Protein AF-0000000087115699 (afdb_homodimer)

Structure (mmCIF, N/CA/C/O backbone):
data_AF-0000000087115699-model_v1
#
loop_
_entity.id
_entity.type
_entity.pdbx_description
1 polymer 'DDE-1 domain-containing protein'
#
loop_
_atom_site.group_PDB
_atom_site.id
_atom_site.type_symbol
_atom_site.label_atom_id
_atom_site.label_alt_id
_atom_site.label_comp_id
_atom_site.label_asym_id
_atom_site.label_entity_id
_atom_site.label_seq_id
_atom_site.pdbx_PDB_ins_code
_atom_site.Cartn_x
_atom_site.Cartn_y
_atom_site.Cartn_z
_atom_site.occupancy
_atom_site.B_iso_or_equiv
_atom_site.auth_seq_id
_atom_site.auth_comp_id
_atom_site.auth_asym_id
_atom_site.auth_atom_id
_atom_site.pdbx_PDB_model_num
ATOM 1 N N . MET A 1 1 ? 69.875 -11.938 45.781 1 25.48 1 MET A N 1
ATOM 2 C CA . MET A 1 1 ? 68.938 -12.859 46.406 1 25.48 1 MET A CA 1
ATOM 3 C C . MET A 1 1 ? 67.562 -12.805 45.719 1 25.48 1 MET A C 1
ATOM 5 O O . MET A 1 1 ? 66.938 -11.75 45.625 1 25.48 1 MET A O 1
ATOM 9 N N . SER A 1 2 ? 67.312 -13.648 44.562 1 28.59 2 SER A N 1
ATOM 10 C CA . SER A 1 2 ? 66.312 -13.789 43.531 1 28.59 2 SER A CA 1
ATOM 11 C C . SER A 1 2 ? 64.938 -14.117 44.094 1 28.59 2 SER A C 1
ATOM 13 O O . SER A 1 2 ? 64.75 -15.086 44.844 1 28.59 2 SER A O 1
ATOM 15 N N . SER A 1 3 ? 64.062 -13.086 44.5 1 28.14 3 SER A N 1
ATOM 16 C CA . SER A 1 3 ? 62.75 -13.141 45.219 1 28.14 3 SER A CA 1
ATOM 17 C C . SER A 1 3 ? 61.781 -14.047 44.5 1 28.14 3 SER A C 1
ATOM 19 O O . SER A 1 3 ? 61.375 -13.766 43.344 1 28.14 3 SER A O 1
ATOM 21 N N . VAL A 1 4 ? 61.844 -15.422 44.594 1 29.12 4 VAL A N 1
ATOM 22 C C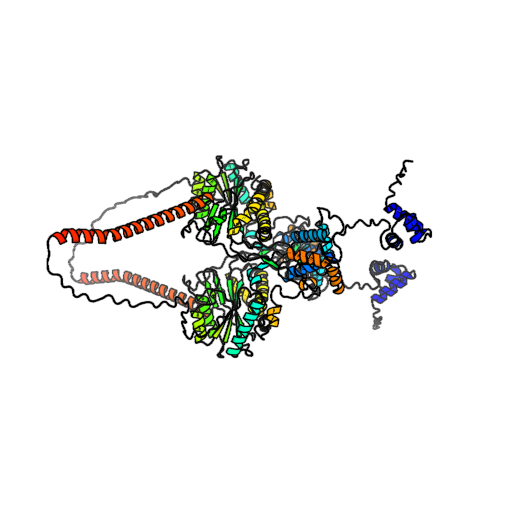A . VAL A 1 4 ? 61.031 -16.516 44.062 1 29.12 4 VAL A CA 1
ATOM 23 C C . VAL A 1 4 ? 59.562 -16.281 44.406 1 29.12 4 VAL A C 1
ATOM 25 O O . VAL A 1 4 ? 59.156 -16.297 45.562 1 29.12 4 VAL A O 1
ATOM 28 N N . GLN A 1 5 ? 58.75 -15.398 43.625 1 28.8 5 GLN A N 1
ATOM 29 C CA . GLN A 1 5 ? 57.312 -15.148 43.719 1 28.8 5 GLN A CA 1
ATOM 30 C C . GLN A 1 5 ? 56.531 -16.453 43.656 1 28.8 5 GLN A C 1
ATOM 32 O O . GLN A 1 5 ? 56.594 -17.172 42.656 1 28.8 5 GLN A O 1
ATOM 37 N N . THR A 1 6 ? 56.312 -17.281 44.719 1 30.2 6 THR A N 1
ATOM 38 C CA . THR A 1 6 ? 55.594 -18.531 44.875 1 30.2 6 THR A CA 1
ATOM 39 C C . THR A 1 6 ? 54.188 -18.422 44.281 1 30.2 6 THR A C 1
ATOM 41 O O . THR A 1 6 ? 53.469 -17.469 44.562 1 30.2 6 THR A O 1
ATOM 44 N N . ALA A 1 7 ? 53.844 -19.094 43.094 1 32.09 7 ALA A N 1
ATOM 45 C CA . ALA A 1 7 ? 52.656 -19.312 42.281 1 32.09 7 ALA A CA 1
ATOM 46 C C . ALA A 1 7 ? 51.469 -19.781 43.125 1 32.09 7 ALA A C 1
ATOM 48 O O . ALA A 1 7 ? 51.5 -20.891 43.656 1 32.09 7 ALA A O 1
ATOM 49 N N . VAL A 1 8 ? 50.844 -18.969 44.031 1 34.84 8 VAL A N 1
ATOM 50 C CA . VAL A 1 8 ? 49.656 -19.359 44.812 1 34.84 8 VAL A CA 1
ATOM 51 C C . VAL A 1 8 ? 48.625 -19.984 43.875 1 34.84 8 VAL A C 1
ATOM 53 O O . VAL A 1 8 ? 48.406 -19.484 42.75 1 34.84 8 VAL A O 1
ATOM 56 N N . PRO A 1 9 ? 48.312 -21.266 43.875 1 37.28 9 PRO A N 1
ATOM 57 C CA . PRO A 1 9 ? 47.312 -21.984 43.062 1 37.28 9 PRO A CA 1
ATOM 58 C C . PRO A 1 9 ? 46 -21.203 42.938 1 37.28 9 PRO A C 1
ATOM 60 O O . PRO A 1 9 ? 45.656 -20.438 43.844 1 37.28 9 PRO A O 1
ATOM 63 N N . ASP A 1 10 ? 45.625 -20.781 41.719 1 40.62 10 ASP A N 1
ATOM 64 C CA . ASP A 1 10 ? 44.469 -20.047 41.188 1 40.62 10 ASP A CA 1
ATOM 65 C C . ASP A 1 10 ? 43.156 -20.547 41.812 1 40.62 10 ASP A C 1
ATOM 67 O O . ASP A 1 10 ? 42.625 -21.578 41.375 1 40.62 10 ASP A O 1
ATOM 71 N N . VAL A 1 11 ? 42.875 -20.797 43.125 1 50.22 11 VAL A N 1
ATOM 72 C CA . VAL A 1 11 ? 41.594 -21.016 43.75 1 50.22 11 VAL A CA 1
ATOM 73 C C . VAL A 1 11 ? 40.531 -20.125 43.062 1 50.22 11 VAL A C 1
ATOM 75 O O . VAL A 1 11 ? 40.75 -18.922 42.906 1 50.22 11 VAL A O 1
ATOM 78 N N . SER A 1 12 ? 39.656 -20.781 42.219 1 59.59 12 SER A N 1
ATOM 79 C CA . SER A 1 12 ? 38.594 -20.078 41.5 1 59.59 12 SER A CA 1
ATOM 80 C C . SER A 1 12 ? 37.875 -19.094 42.438 1 59.59 12 SER A C 1
ATOM 82 O O . SER A 1 12 ? 37.75 -19.344 43.625 1 59.59 12 SER A O 1
ATOM 84 N N . LYS A 1 13 ? 37.844 -17.859 42.062 1 65.88 13 LYS A N 1
ATOM 85 C CA . LYS A 1 13 ? 37.188 -16.812 42.844 1 65.88 13 LYS A CA 1
ATOM 86 C C . LYS A 1 13 ? 35.875 -17.297 43.406 1 65.88 13 LYS A C 1
ATOM 88 O O . LYS A 1 13 ? 35.5 -16.922 44.531 1 65.88 13 LYS A O 1
ATOM 93 N N . ALA A 1 14 ? 35.25 -18.172 42.719 1 70.06 14 ALA A N 1
ATOM 94 C CA . ALA A 1 14 ? 34 -18.766 43.188 1 70.06 14 ALA A CA 1
ATOM 95 C C . ALA A 1 14 ? 34.219 -19.625 44.438 1 70.06 14 ALA A C 1
ATOM 97 O O . ALA A 1 14 ? 33.438 -19.562 45.406 1 70.06 14 ALA A O 1
ATOM 98 N N . GLU A 1 15 ? 35.281 -20.281 44.375 1 76 15 GLU A N 1
ATOM 99 C CA . GLU A 1 15 ? 35.625 -21.141 45.531 1 76 15 GLU A CA 1
ATOM 100 C C . GLU A 1 15 ? 36.031 -20.297 46.719 1 76 15 GLU A C 1
ATOM 102 O O . GLU A 1 15 ? 35.719 -20.641 47.875 1 76 15 GLU A O 1
ATOM 107 N N . LEU A 1 16 ? 36.688 -19.125 46.406 1 78.12 16 LEU A N 1
ATOM 108 C CA . LEU A 1 16 ? 37.062 -18.219 47.469 1 78.12 16 LEU A CA 1
ATOM 109 C C . LEU A 1 16 ? 35.844 -17.594 48.125 1 78.12 16 LEU A C 1
ATOM 111 O O . LEU A 1 16 ? 35.781 -17.469 49.344 1 78.12 16 LEU A O 1
ATOM 115 N N . TYR A 1 17 ? 34.844 -17.281 47.25 1 79.81 17 TYR A N 1
ATOM 116 C CA . TYR A 1 17 ? 33.625 -16.703 47.812 1 79.81 17 TYR A CA 1
ATOM 117 C C . TYR A 1 17 ? 32.844 -17.75 48.625 1 79.81 17 TYR A C 1
ATOM 119 O O . TYR A 1 17 ? 32.312 -17.453 49.688 1 79.81 17 TYR A O 1
ATOM 127 N N . LEU A 1 18 ? 32.844 -18.984 48.125 1 81.06 18 LEU A N 1
ATOM 128 C CA . LEU A 1 18 ? 32.188 -20.062 48.844 1 81.06 18 LEU A CA 1
ATOM 129 C C . LEU A 1 18 ? 32.844 -20.297 50.188 1 81.06 18 LEU A C 1
ATOM 131 O O . LEU A 1 18 ? 32.188 -20.469 51.219 1 81.06 18 LEU A O 1
ATOM 135 N N . ALA A 1 19 ? 34.156 -20.297 50.188 1 85.06 19 ALA A N 1
ATOM 136 C CA . ALA A 1 19 ? 34.906 -20.484 51.438 1 85.06 19 ALA A CA 1
ATOM 137 C C . ALA A 1 19 ? 34.719 -19.328 52.406 1 85.06 19 ALA A C 1
ATOM 139 O O . ALA A 1 19 ? 34.594 -19.531 53.594 1 85.06 19 ALA A O 1
ATOM 140 N N . ALA A 1 20 ? 34.594 -18.078 51.812 1 87.25 20 ALA A N 1
ATOM 141 C CA . ALA A 1 20 ? 34.406 -16.891 52.625 1 87.25 20 ALA A CA 1
ATOM 142 C C . ALA A 1 20 ? 33 -16.859 53.219 1 87.25 20 ALA A C 1
ATOM 144 O O . ALA A 1 20 ? 32.844 -16.5 54.375 1 87.25 20 ALA A O 1
ATOM 145 N N . VAL A 1 21 ? 32.062 -17.312 52.469 1 86.75 21 VAL A N 1
ATOM 146 C CA . VAL A 1 21 ? 30.703 -17.359 52.938 1 86.75 21 VAL A CA 1
ATOM 147 C C . VAL A 1 21 ? 30.562 -18.422 54.031 1 86.75 21 VAL A C 1
ATOM 149 O O . VAL A 1 21 ? 29.906 -18.203 55.062 1 86.75 21 VAL A O 1
ATOM 152 N N . CYS A 1 22 ? 31.203 -19.484 53.844 1 84.62 22 CYS A N 1
ATOM 153 C CA . CYS A 1 22 ? 31.203 -20.547 54.844 1 84.62 22 CYS A CA 1
ATOM 154 C C . CYS A 1 22 ? 31.891 -20.078 56.125 1 84.62 22 CYS A C 1
ATOM 156 O O . CYS A 1 22 ? 31.422 -20.375 57.219 1 84.62 22 CYS A O 1
ATOM 158 N N . ALA A 1 23 ? 32.906 -19.297 56 1 87.06 23 ALA A N 1
ATOM 159 C CA . ALA A 1 23 ? 33.625 -18.766 57.156 1 87.06 23 ALA A CA 1
ATOM 160 C C . ALA A 1 23 ? 32.781 -17.766 57.938 1 87.06 23 ALA A C 1
ATOM 162 O O . ALA A 1 23 ? 32.812 -17.734 59.156 1 87.06 23 ALA A O 1
ATOM 163 N N . VAL A 1 24 ? 31.969 -17 57.188 1 88.06 24 VAL A N 1
ATOM 164 C CA . VAL A 1 24 ? 31.078 -16.031 57.844 1 88.06 24 VAL A CA 1
ATOM 165 C C . VAL A 1 24 ? 29.938 -16.781 58.531 1 88.06 24 VAL A C 1
ATOM 167 O O . VAL A 1 24 ? 29.531 -16.406 59.625 1 88.06 24 VAL A O 1
ATOM 170 N N . GLU A 1 25 ? 29.547 -17.812 57.969 1 83 25 GLU A N 1
ATOM 171 C CA . GLU A 1 25 ? 28.516 -18.641 58.562 1 83 25 GLU A CA 1
ATOM 172 C C . GLU A 1 25 ? 29.031 -19.328 59.844 1 83 25 GLU A C 1
ATOM 174 O O . GLU A 1 25 ? 28.266 -19.594 60.75 1 83 25 GLU A O 1
ATOM 179 N N . ASP A 1 26 ? 30.328 -19.578 59.906 1 82.31 26 ASP A N 1
ATOM 180 C CA . ASP A 1 26 ? 30.969 -20.219 61.031 1 82.31 26 ASP A CA 1
ATOM 181 C C . ASP A 1 26 ? 31.328 -19.219 62.125 1 82.31 26 ASP A C 1
ATOM 183 O O . ASP A 1 26 ? 31.922 -19.578 63.156 1 82.31 26 ASP A O 1
ATOM 187 N N . GLY A 1 27 ? 30.953 -17.859 61.906 1 83.81 27 GLY A N 1
ATOM 188 C CA . GLY A 1 27 ? 31.062 -16.906 63 1 83.81 27 GLY A CA 1
ATOM 189 C C . GLY A 1 27 ? 32.031 -15.773 62.719 1 83.81 27 GLY A C 1
ATOM 190 O O . GLY A 1 27 ? 32.156 -14.859 63.531 1 83.81 27 GLY A O 1
ATOM 191 N N . MET A 1 28 ? 32.75 -15.844 61.594 1 83.44 28 MET A N 1
ATOM 192 C CA . MET A 1 28 ? 33.688 -14.781 61.25 1 83.44 28 MET A CA 1
ATOM 193 C C . MET A 1 28 ? 32.938 -13.539 60.781 1 83.44 28 MET A C 1
ATOM 195 O O . MET A 1 28 ? 31.906 -13.641 60.125 1 83.44 28 MET A O 1
ATOM 199 N N . SER A 1 29 ? 33.281 -12.383 61.188 1 86 29 SER A N 1
ATOM 200 C CA . SER A 1 29 ? 32.688 -11.156 60.688 1 86 29 SER A CA 1
ATOM 201 C C . SER A 1 29 ? 32.938 -10.984 59.188 1 86 29 SER A C 1
ATOM 203 O O . SER A 1 29 ? 33.938 -11.484 58.688 1 86 29 SER A O 1
ATOM 205 N N . ILE A 1 30 ? 32.125 -10.297 58.406 1 86.88 30 ILE A N 1
ATOM 206 C CA . ILE A 1 30 ? 32.25 -10.07 56.969 1 86.88 30 ILE A CA 1
ATOM 207 C C . ILE A 1 30 ? 33.562 -9.359 56.656 1 86.88 30 ILE A C 1
ATOM 209 O O . ILE A 1 30 ? 34.25 -9.695 55.688 1 86.88 30 ILE A O 1
ATOM 213 N N . ARG A 1 31 ? 33.906 -8.461 57.469 1 87.38 31 ARG A N 1
ATOM 214 C CA . ARG A 1 31 ? 35.125 -7.703 57.312 1 87.38 31 ARG A CA 1
ATOM 215 C C . ARG A 1 31 ? 36.344 -8.609 57.469 1 87.38 31 ARG A C 1
ATOM 217 O O . ARG A 1 31 ? 37.281 -8.531 56.656 1 87.38 31 ARG A O 1
ATOM 224 N N . LYS A 1 32 ? 36.406 -9.445 58.406 1 87.06 32 LYS A N 1
ATOM 225 C CA . LYS A 1 32 ? 37.5 -10.359 58.688 1 87.06 32 LYS A CA 1
ATOM 226 C C . LYS A 1 32 ? 37.594 -11.43 57.594 1 87.06 32 LYS A C 1
ATOM 228 O O . LYS A 1 32 ? 38.719 -11.773 57.156 1 87.06 32 LYS A O 1
ATOM 233 N N . ALA A 1 33 ? 36.5 -11.93 57.156 1 88.44 33 ALA A N 1
ATOM 234 C CA . ALA A 1 33 ? 36.438 -12.93 56.094 1 88.44 33 ALA A CA 1
ATOM 235 C C . ALA A 1 33 ? 36.938 -12.336 54.781 1 88.44 33 ALA A C 1
ATOM 237 O O . ALA A 1 33 ? 37.688 -12.984 54.031 1 88.44 33 ALA A O 1
ATOM 238 N N . ALA A 1 34 ? 36.562 -11.094 54.469 1 86.12 34 ALA A N 1
ATOM 239 C CA . ALA A 1 34 ? 36.969 -10.398 53.25 1 86.12 34 ALA A CA 1
ATOM 240 C C . ALA A 1 34 ? 38.5 -10.203 53.219 1 86.12 34 ALA A C 1
ATOM 242 O O . ALA A 1 34 ? 39.125 -10.406 52.156 1 86.12 34 ALA A O 1
ATOM 243 N N . LYS A 1 35 ? 39 -9.875 54.281 1 84.38 35 LYS A N 1
ATOM 244 C CA . LYS A 1 35 ? 40.438 -9.68 54.406 1 84.38 35 LYS A CA 1
ATOM 245 C C . LYS A 1 35 ? 41.188 -11.008 54.312 1 84.38 35 LYS A C 1
ATOM 247 O O . LYS A 1 35 ? 42.219 -11.094 53.656 1 84.38 35 LYS A O 1
ATOM 252 N N . LYS A 1 36 ? 40.688 -12.07 54.938 1 85.44 36 LYS A N 1
ATOM 253 C CA . LYS A 1 36 ? 41.312 -13.383 55 1 85.44 36 LYS A CA 1
ATOM 254 C C . LYS A 1 36 ? 41.375 -14.031 53.625 1 85.44 36 LYS A C 1
ATOM 256 O O . LYS A 1 36 ? 42.406 -14.633 53.25 1 85.44 36 LYS A O 1
ATOM 261 N N . TYR A 1 37 ? 40.312 -13.844 52.844 1 85 37 TYR A N 1
ATOM 262 C CA . TYR A 1 37 ? 40.219 -14.531 51.562 1 85 37 TYR A CA 1
ATOM 263 C C . TYR A 1 37 ? 40.5 -13.586 50.406 1 85 37 TYR A C 1
ATOM 265 O O . TYR A 1 37 ? 40.375 -13.961 49.25 1 85 37 TYR A O 1
ATOM 273 N N . GLY A 1 38 ? 40.781 -12.305 50.656 1 81.25 38 GLY A N 1
ATOM 274 C CA . GLY A 1 38 ? 41.125 -11.312 49.656 1 81.25 38 GLY A CA 1
ATOM 275 C C . GLY A 1 38 ? 39.969 -10.914 48.781 1 81.25 38 GLY A C 1
ATOM 276 O O . GLY A 1 38 ? 40.125 -10.742 47.562 1 81.25 38 GLY A O 1
ATOM 277 N N . LEU A 1 39 ? 38.906 -10.836 49.375 1 76.06 39 LEU A N 1
ATOM 278 C CA . LEU A 1 39 ? 37.688 -10.531 48.625 1 76.06 39 LEU A CA 1
ATOM 279 C C . LEU A 1 39 ? 37.156 -9.133 48.969 1 76.06 39 LEU A C 1
ATOM 281 O O . LEU A 1 39 ? 37.531 -8.586 50.031 1 76.06 39 LEU A O 1
ATOM 285 N N . GLN A 1 40 ? 36.5 -8.43 48.125 1 77.81 40 GLN A N 1
ATOM 286 C CA . GLN A 1 40 ? 35.875 -7.148 48.375 1 77.81 40 GLN A CA 1
ATOM 287 C C . GLN A 1 40 ? 34.719 -7.309 49.375 1 77.81 40 GLN A C 1
ATOM 289 O O . GLN A 1 40 ? 33.844 -8.164 49.188 1 77.81 40 GLN A O 1
ATOM 294 N N . ARG A 1 41 ? 34.75 -6.523 50.344 1 83.12 41 ARG A N 1
ATOM 295 C CA . ARG A 1 41 ? 33.844 -6.605 51.469 1 83.12 41 ARG A CA 1
ATOM 296 C C . ARG A 1 41 ? 32.375 -6.523 51.031 1 83.12 41 ARG A C 1
ATOM 298 O O . ARG A 1 41 ? 31.547 -7.301 51.469 1 83.12 41 ARG A O 1
ATOM 305 N N . GLU A 1 42 ? 32.125 -5.645 50.094 1 79.94 42 GLU A N 1
ATOM 306 C CA . GLU A 1 42 ? 30.75 -5.422 49.656 1 79.94 42 GLU A CA 1
ATOM 307 C C . GLU A 1 42 ? 30.219 -6.617 48.875 1 79.94 42 GLU A C 1
ATOM 309 O O . GLU A 1 42 ? 29.062 -7.016 49.031 1 79.94 42 GLU A O 1
ATOM 314 N N . SER A 1 43 ? 31.047 -7.199 48 1 75.38 43 SER A N 1
ATOM 315 C CA . SER A 1 43 ? 30.672 -8.375 47.25 1 75.38 43 SER A CA 1
ATOM 316 C C . SER A 1 43 ? 30.391 -9.57 48.156 1 75.38 43 SER A C 1
ATOM 318 O O . SER A 1 43 ? 29.453 -10.328 47.906 1 75.38 43 SER A O 1
ATOM 320 N N . LEU A 1 44 ? 31.172 -9.648 49.156 1 80.88 44 LEU A N 1
ATOM 321 C CA . LEU A 1 44 ? 30.984 -10.727 50.125 1 80.88 44 LEU A CA 1
ATOM 322 C C . LEU A 1 44 ? 29.75 -10.492 50.969 1 80.88 44 LEU A C 1
ATOM 324 O O . LEU A 1 44 ? 28.984 -11.422 51.219 1 80.88 44 LEU A O 1
ATOM 328 N N . ARG A 1 45 ? 29.531 -9.32 51.312 1 80.94 45 ARG A N 1
ATOM 329 C CA . ARG A 1 45 ? 28.359 -8.953 52.094 1 80.94 45 ARG A CA 1
ATOM 330 C C . ARG A 1 45 ? 27.078 -9.297 51.344 1 80.94 45 ARG A C 1
ATOM 332 O O . ARG A 1 45 ? 26.156 -9.875 51.906 1 80.94 45 ARG A O 1
ATOM 339 N N . CYS A 1 46 ? 27.047 -9.023 50.062 1 78.38 46 CYS A N 1
ATOM 340 C CA . CYS A 1 46 ? 25.875 -9.281 49.25 1 78.38 46 CYS A CA 1
ATOM 341 C C . CYS A 1 46 ? 25.594 -10.773 49.156 1 78.38 46 CYS A C 1
ATOM 343 O O . CYS A 1 46 ? 24.438 -11.195 49.156 1 78.38 46 CYS A O 1
ATOM 345 N N . ARG A 1 47 ? 26.625 -11.5 49.125 1 76.25 47 ARG A N 1
ATOM 346 C CA . ARG A 1 47 ? 26.5 -12.953 49 1 76.25 47 ARG A CA 1
ATOM 347 C C . ARG A 1 47 ? 26.094 -13.578 50.344 1 76.25 47 ARG A C 1
ATOM 349 O O . ARG A 1 47 ? 25.266 -14.492 50.375 1 76.25 47 ARG A O 1
ATOM 356 N N . VAL A 1 48 ? 26.625 -12.961 51.375 1 81.94 48 VAL A N 1
ATOM 357 C CA . VAL A 1 48 ? 26.312 -13.453 52.719 1 81.94 48 VAL A CA 1
ATOM 358 C C . VAL A 1 48 ? 24.875 -13.125 53.094 1 81.94 48 VAL A C 1
ATOM 360 O O . VAL A 1 48 ? 24.172 -13.945 53.688 1 81.94 48 VAL A O 1
ATOM 363 N N . ARG A 1 49 ? 24.469 -12.008 52.625 1 77.62 49 ARG A N 1
ATOM 364 C CA . ARG A 1 49 ? 23.109 -11.57 52.938 1 77.62 49 ARG A CA 1
ATOM 365 C C . ARG A 1 49 ? 22.109 -12.18 51.969 1 77.62 49 ARG A C 1
ATOM 367 O O . ARG A 1 49 ? 20.891 -12.008 52.125 1 77.62 49 ARG A O 1
ATOM 374 N N . GLY A 1 50 ? 22.594 -12.906 50.969 1 72.25 50 GLY A N 1
ATOM 375 C CA . GLY A 1 50 ? 21.734 -13.641 50.031 1 72.25 50 GLY A CA 1
ATOM 376 C C . GLY A 1 50 ? 21.172 -12.773 48.938 1 72.25 50 GLY A C 1
ATOM 377 O O . GLY A 1 50 ? 20.219 -13.164 48.25 1 72.25 50 GLY A O 1
ATOM 378 N N . TYR A 1 51 ? 21.656 -11.602 48.812 1 66 51 TYR A N 1
ATOM 379 C CA . TYR A 1 51 ? 21.188 -10.734 47.75 1 66 51 TYR A CA 1
ATOM 380 C C . TYR A 1 51 ? 21.578 -11.297 46.375 1 66 51 TYR A C 1
ATOM 382 O O . TYR A 1 51 ? 20.859 -11.109 45.406 1 66 51 TYR A O 1
ATOM 390 N N . VAL A 1 52 ? 22.766 -11.859 46.344 1 67.19 52 VAL A N 1
ATOM 391 C CA . VAL A 1 52 ? 23.266 -12.516 45.156 1 67.19 52 VAL A CA 1
ATOM 392 C C . VAL A 1 52 ? 23.688 -13.945 45.469 1 67.19 52 VAL A C 1
ATOM 394 O O . VAL A 1 52 ? 24.125 -14.227 46.594 1 67.19 52 VAL A O 1
ATOM 397 N N . PRO A 1 53 ? 23.422 -14.859 44.594 1 67.31 53 PRO A N 1
ATOM 398 C CA . PRO A 1 53 ? 23.922 -16.203 44.875 1 67.31 53 PRO A CA 1
ATOM 399 C C . PRO A 1 53 ? 25.422 -16.25 45.094 1 67.31 53 PRO A C 1
ATOM 401 O O . PRO A 1 53 ? 26.156 -15.43 44.562 1 67.31 53 PRO A O 1
ATOM 404 N N . VAL A 1 54 ? 25.844 -17.109 46.094 1 69.12 54 VAL A N 1
ATOM 405 C CA . VAL A 1 54 ? 27.25 -17.234 46.5 1 69.12 54 VAL A CA 1
ATOM 406 C C . VAL A 1 54 ? 28.109 -17.484 45.25 1 69.12 54 VAL A C 1
ATOM 408 O O . VAL A 1 54 ? 29.219 -16.953 45.156 1 69.12 54 VAL A O 1
ATOM 411 N N . ASN A 1 55 ? 27.656 -18.312 44.312 1 57.69 55 ASN A N 1
ATOM 412 C CA . ASN A 1 55 ? 28.344 -18.641 43.062 1 57.69 55 ASN A CA 1
ATOM 413 C C . ASN A 1 55 ? 28.031 -17.625 41.969 1 57.69 55 ASN A C 1
ATOM 415 O O . ASN A 1 55 ? 28.312 -17.859 40.812 1 57.69 55 ASN A O 1
ATOM 419 N N . CYS A 1 56 ? 27.375 -16.609 42.438 1 52.44 56 CYS A N 1
ATOM 420 C CA . CYS A 1 56 ? 27.047 -15.641 41.406 1 52.44 56 CYS A CA 1
ATOM 421 C C . CYS A 1 56 ? 28.297 -15.094 40.719 1 52.44 56 CYS A C 1
ATOM 423 O O . CYS A 1 56 ? 29.281 -14.789 41.406 1 52.44 56 CYS A O 1
ATOM 425 N N . ARG A 1 57 ? 28.719 -15.5 39.656 1 44.78 57 ARG A N 1
ATOM 426 C CA . ARG A 1 57 ? 29.812 -14.875 38.906 1 44.78 57 ARG A CA 1
ATOM 427 C C . ARG A 1 57 ? 29.5 -13.414 38.594 1 44.78 57 ARG A C 1
ATOM 429 O O . ARG A 1 57 ? 28.375 -13.078 38.219 1 44.78 57 ARG A O 1
ATOM 436 N N . ARG A 1 58 ? 29.828 -12.531 39.438 1 42.09 58 ARG A N 1
ATOM 437 C CA . ARG A 1 58 ? 29.734 -11.203 38.844 1 42.09 58 ARG A CA 1
ATOM 438 C C . ARG A 1 58 ? 30.141 -11.227 37.375 1 42.09 58 ARG A C 1
ATOM 440 O O . ARG A 1 58 ? 31.312 -11.406 37.062 1 42.09 58 ARG A O 1
ATOM 447 N N . GLY A 1 59 ? 29.719 -12.086 36.625 1 40.84 59 GLY A N 1
ATOM 448 C CA . GLY A 1 59 ? 30.281 -11.914 35.312 1 40.84 59 GLY A CA 1
ATOM 449 C C . GLY A 1 59 ? 30.516 -10.461 34.938 1 40.84 59 GLY A C 1
ATOM 450 O O . GLY A 1 59 ? 29.906 -9.562 35.531 1 40.84 59 GLY A O 1
ATOM 451 N N . PRO A 1 60 ? 31.75 -10.125 34.812 1 40.22 60 PRO A N 1
ATOM 452 C CA . PRO A 1 60 ? 31.969 -8.781 34.281 1 40.22 60 PRO A CA 1
ATOM 453 C C . PRO A 1 60 ? 30.812 -8.281 33.438 1 40.22 60 PRO A C 1
ATOM 455 O O . PRO A 1 60 ? 30.531 -8.859 32.375 1 40.22 60 PRO A O 1
ATOM 458 N N . GLN A 1 61 ? 29.656 -8.328 33.844 1 42.97 61 GLN A N 1
ATOM 459 C CA . GLN A 1 61 ? 28.812 -7.652 32.875 1 42.97 61 GLN A CA 1
ATOM 460 C C . GLN A 1 61 ? 29.516 -6.449 32.281 1 42.97 61 GLN A C 1
ATOM 462 O O . GLN A 1 61 ? 29.75 -5.449 32.938 1 42.97 61 GLN A O 1
ATOM 467 N N . LEU A 1 62 ? 30.578 -6.691 31.703 1 49.16 62 LEU A N 1
ATOM 468 C CA . LEU A 1 62 ? 31.188 -5.602 30.938 1 49.16 62 LEU A CA 1
ATOM 469 C C . LEU A 1 62 ? 30.141 -4.586 30.5 1 49.16 62 LEU A C 1
ATOM 471 O O . LEU A 1 62 ? 29.266 -4.906 29.703 1 49.16 62 LEU A O 1
ATOM 475 N N . VAL A 1 63 ? 29.75 -3.73 31.484 1 66.38 63 VAL A N 1
ATOM 476 C CA . VAL A 1 63 ? 28.766 -2.682 31.219 1 66.38 63 VAL A CA 1
ATOM 477 C C . VAL A 1 63 ? 29.406 -1.562 30.406 1 66.38 63 VAL A C 1
ATOM 479 O O . VAL A 1 63 ? 30.266 -0.828 30.906 1 66.38 63 VAL A O 1
ATOM 482 N N . TYR A 1 64 ? 29.5 -1.717 29.219 1 81.5 64 TYR A N 1
ATOM 483 C CA . TYR A 1 64 ? 30.047 -0.72 28.312 1 81.5 64 TYR A CA 1
ATOM 484 C C . TYR A 1 64 ? 29.234 0.565 28.344 1 81.5 64 TYR A C 1
ATOM 486 O O . TYR A 1 64 ? 29.734 1.637 27.984 1 81.5 64 TYR A O 1
ATOM 494 N N . ILE A 1 65 ? 28.078 0.488 28.891 1 88.31 65 ILE A N 1
ATOM 495 C CA . ILE A 1 65 ? 27.188 1.642 28.906 1 88.31 65 ILE A CA 1
ATOM 496 C C . ILE A 1 65 ? 26.781 1.951 30.344 1 88.31 65 ILE A C 1
ATOM 498 O O . ILE A 1 65 ? 26.109 1.143 31 1 88.31 65 ILE A O 1
ATOM 502 N N . ASN A 1 66 ? 27.266 3.049 30.859 1 85.38 66 ASN A N 1
ATOM 503 C CA . ASN A 1 66 ? 26.906 3.486 32.188 1 85.38 66 ASN A CA 1
ATOM 504 C C . ASN A 1 66 ? 25.531 4.16 32.219 1 85.38 66 ASN A C 1
ATOM 506 O O . ASN A 1 66 ? 24.875 4.27 31.203 1 85.38 66 ASN A O 1
ATOM 510 N N . ALA A 1 67 ? 25.125 4.586 33.375 1 85.31 67 ALA A N 1
ATOM 511 C CA . ALA A 1 67 ? 23.797 5.152 33.562 1 85.31 67 ALA A CA 1
ATOM 512 C C . ALA A 1 67 ? 23.625 6.445 32.781 1 85.31 67 ALA A C 1
ATOM 514 O O . ALA A 1 67 ? 22.562 6.711 32.219 1 85.31 67 ALA A O 1
ATOM 515 N N . GLY A 1 68 ? 24.656 7.223 32.812 1 85.06 68 GLY A N 1
ATOM 516 C CA . GLY A 1 68 ? 24.609 8.453 32.031 1 85.06 68 GLY A CA 1
ATOM 517 C C . GLY A 1 68 ? 24.484 8.219 30.531 1 85.06 68 GLY A C 1
ATOM 518 O O . GLY A 1 68 ? 23.672 8.859 29.875 1 85.06 68 GLY A O 1
ATOM 519 N N . ALA A 1 69 ? 25.281 7.316 30.094 1 89.44 69 ALA A N 1
ATOM 520 C CA . ALA A 1 69 ? 25.234 6.965 28.688 1 89.44 69 ALA A CA 1
ATOM 521 C C . ALA A 1 69 ? 23.875 6.367 28.328 1 89.44 69 ALA A C 1
ATOM 523 O O . ALA A 1 69 ? 23.344 6.605 27.234 1 89.44 69 ALA A O 1
ATOM 524 N N . ASP A 1 70 ? 23.391 5.602 29.188 1 91.5 70 ASP A N 1
ATOM 525 C CA . ASP A 1 70 ? 22.078 4.996 28.969 1 91.5 70 ASP A CA 1
ATOM 526 C C . ASP A 1 70 ? 21 6.066 28.844 1 91.5 70 ASP A C 1
ATOM 528 O O . ASP A 1 70 ? 20.125 5.977 27.969 1 91.5 70 ASP A O 1
ATOM 532 N N . GLU A 1 71 ? 21.031 7 29.703 1 88.44 71 GLU A N 1
ATOM 533 C CA . GLU A 1 71 ? 20.094 8.117 29.625 1 88.44 71 GLU A CA 1
ATOM 534 C C . GLU A 1 71 ? 20.266 8.898 28.328 1 88.44 71 GLU A C 1
ATOM 536 O O . GLU A 1 71 ? 19.281 9.367 27.75 1 88.44 71 GLU A O 1
ATOM 541 N N . GLY A 1 72 ? 21.484 9.023 27.953 1 90 72 GLY A N 1
ATOM 542 C CA . GLY A 1 72 ? 21.75 9.688 26.688 1 90 72 GLY A CA 1
ATOM 543 C C . GLY A 1 72 ? 21.172 8.961 25.5 1 90 72 GLY A C 1
ATOM 544 O O . GLY A 1 72 ? 20.656 9.586 24.578 1 90 72 GLY A O 1
ATOM 545 N N . LEU A 1 73 ? 21.297 7.656 25.547 1 92.69 73 LEU A N 1
ATOM 546 C CA . LEU A 1 73 ? 20.75 6.84 24.469 1 92.69 73 LEU A CA 1
ATOM 547 C C . LEU A 1 73 ? 19.234 6.973 24.406 1 92.69 73 LEU A C 1
ATOM 549 O O . LEU A 1 73 ? 18.656 7.094 23.328 1 92.69 73 LEU A O 1
ATOM 553 N N . LEU A 1 74 ? 18.641 6.984 25.531 1 91.56 74 LEU A N 1
ATOM 554 C CA . LEU A 1 74 ? 17.188 7.137 25.609 1 91.56 74 LEU A CA 1
ATOM 555 C C . LEU A 1 74 ? 16.766 8.492 25.047 1 91.56 74 LEU A C 1
ATOM 557 O O . LEU A 1 74 ? 15.836 8.562 24.234 1 91.56 74 LEU A O 1
ATOM 561 N N . GLU A 1 75 ? 17.422 9.484 25.469 1 89.56 75 GLU A N 1
ATOM 562 C CA . GLU A 1 75 ? 17.094 10.828 25 1 89.56 75 GLU A CA 1
ATOM 563 C C . GLU A 1 75 ? 17.312 10.938 23.484 1 89.56 75 GLU A C 1
ATOM 565 O O . GLU A 1 75 ? 16.562 11.633 22.797 1 89.56 75 GLU A O 1
ATOM 570 N N . ALA A 1 76 ? 18.344 10.281 23.047 1 90.12 76 ALA A N 1
ATOM 571 C CA . ALA A 1 76 ? 18.625 10.305 21.625 1 90.12 76 ALA A CA 1
ATOM 572 C C . ALA A 1 76 ? 17.484 9.68 20.812 1 90.12 76 ALA A C 1
ATOM 574 O O . ALA A 1 76 ? 17.094 10.203 19.766 1 90.12 76 ALA A O 1
ATOM 575 N N . VAL A 1 77 ? 16.938 8.609 21.281 1 91.25 77 VAL A N 1
ATOM 576 C CA . VAL A 1 77 ? 15.836 7.926 20.609 1 91.25 77 VAL A CA 1
ATOM 577 C C . VAL A 1 77 ? 14.602 8.82 20.609 1 91.25 77 VAL A C 1
ATOM 579 O O . VAL A 1 77 ? 13.906 8.93 19.594 1 91.25 77 VAL A O 1
ATOM 582 N N . PHE A 1 78 ? 14.391 9.516 21.719 1 87.69 78 PHE A N 1
ATOM 583 C CA . PHE A 1 78 ? 13.242 10.406 21.828 1 87.69 78 PHE A CA 1
ATOM 584 C C . PHE A 1 78 ? 13.375 11.586 20.875 1 87.69 78 PHE A C 1
ATOM 586 O O . PHE A 1 78 ? 12.406 11.969 20.219 1 87.69 78 PHE A O 1
ATOM 593 N N . TYR A 1 79 ? 14.547 12.102 20.828 1 85.06 79 TYR A N 1
ATOM 594 C CA . TYR A 1 79 ? 14.789 13.242 19.953 1 85.06 79 TYR A CA 1
ATOM 595 C C . TYR A 1 79 ? 14.562 12.859 18.5 1 85.06 79 TYR A C 1
ATOM 597 O O . TYR A 1 79 ? 13.922 13.609 17.75 1 85.06 79 TYR A O 1
ATOM 605 N N . ARG A 1 80 ? 15.086 11.766 18.141 1 87.31 80 ARG A N 1
ATOM 606 C CA . ARG A 1 80 ? 14.953 11.305 16.766 1 87.31 80 ARG A CA 1
ATOM 607 C C . ARG A 1 80 ? 13.492 11.062 16.406 1 87.31 80 ARG A C 1
ATOM 609 O O . ARG A 1 80 ? 13.031 11.438 15.328 1 87.31 80 ARG A O 1
ATOM 616 N N . ALA A 1 81 ? 12.773 10.43 17.25 1 85.56 81 ALA A N 1
ATOM 617 C CA . ALA A 1 81 ? 11.352 10.156 17.016 1 85.56 81 ALA A CA 1
ATOM 618 C C . ALA A 1 81 ? 10.562 11.453 16.875 1 85.56 81 ALA A C 1
ATOM 620 O O . ALA A 1 81 ? 9.672 11.562 16.031 1 85.56 81 ALA A O 1
ATOM 621 N N . ALA A 1 82 ? 10.938 12.422 17.656 1 79.38 82 ALA A N 1
ATOM 622 C CA . ALA A 1 82 ? 10.25 13.711 17.641 1 79.38 82 ALA A CA 1
ATOM 623 C C . ALA A 1 82 ? 10.438 14.414 16.297 1 79.38 82 ALA A C 1
ATOM 625 O O . ALA A 1 82 ? 9.602 15.219 15.891 1 79.38 82 ALA A O 1
ATOM 626 N N . HIS A 1 83 ? 11.492 14.039 15.641 1 79.69 83 HIS A N 1
ATOM 627 C CA . HIS A 1 83 ? 11.781 14.695 14.375 1 79.69 83 HIS A CA 1
ATOM 628 C C . HIS A 1 83 ? 11.477 13.789 13.195 1 79.69 83 HIS A C 1
ATOM 630 O O . HIS A 1 83 ? 11.922 14.047 12.07 1 79.69 83 HIS A O 1
ATOM 636 N N . GLY A 1 84 ? 10.812 12.734 13.469 1 80.06 84 GLY A N 1
ATOM 637 C CA . GLY A 1 84 ? 10.406 11.828 12.406 1 80.06 84 GLY A CA 1
ATOM 638 C C . GLY A 1 84 ? 11.547 10.977 11.875 1 80.06 84 GLY A C 1
ATOM 639 O O . GLY A 1 84 ? 11.539 10.57 10.711 1 80.06 84 GLY A O 1
ATOM 640 N N . LEU A 1 85 ? 12.57 10.766 12.672 1 86.75 85 LEU A N 1
ATOM 641 C CA . LEU A 1 85 ? 13.758 10.016 12.273 1 86.75 85 LEU A CA 1
ATOM 642 C C . LEU A 1 85 ? 13.984 8.82 13.188 1 86.75 85 LEU A C 1
ATOM 644 O O . LEU A 1 85 ? 15.086 8.617 13.695 1 86.75 85 LEU A O 1
ATOM 648 N N . SER A 1 86 ? 12.914 8.094 13.383 1 89.69 86 SER A N 1
ATOM 649 C CA . SER A 1 86 ? 13.055 6.922 14.242 1 89.69 86 SER A CA 1
ATOM 650 C C . SER A 1 86 ? 14.195 6.027 13.773 1 89.69 86 SER A C 1
ATOM 652 O O . SER A 1 86 ? 14.43 5.891 12.57 1 89.69 86 SER A O 1
ATOM 654 N N . ILE A 1 87 ? 14.844 5.434 14.688 1 89.75 87 ILE A N 1
ATOM 655 C CA . ILE A 1 87 ? 16.109 4.77 14.406 1 89.75 87 ILE A CA 1
ATOM 656 C C . ILE A 1 87 ? 15.891 3.266 14.273 1 89.75 87 ILE A C 1
ATOM 658 O O . ILE A 1 87 ? 15.164 2.668 15.07 1 89.75 87 ILE A O 1
ATOM 662 N N . GLY A 1 88 ? 16.5 2.725 13.281 1 89.12 88 GLY A N 1
ATOM 663 C CA . GLY A 1 88 ? 16.484 1.281 13.102 1 89.12 88 GLY A CA 1
ATOM 664 C C . GLY A 1 88 ? 17.516 0.565 13.953 1 89.12 88 GLY A C 1
ATOM 665 O O . GLY A 1 88 ? 18.359 1.204 14.586 1 89.12 88 GLY A O 1
ATOM 666 N N . THR A 1 89 ? 17.469 -0.758 13.93 1 87.94 89 THR A N 1
ATOM 667 C CA . THR A 1 89 ? 18.328 -1.567 14.789 1 87.94 89 THR A CA 1
ATOM 668 C C . THR A 1 89 ? 19.797 -1.418 14.383 1 87.94 89 THR A C 1
ATOM 670 O O . THR A 1 89 ? 20.672 -1.309 15.242 1 87.94 89 THR A O 1
ATOM 673 N N . THR A 1 90 ? 20.047 -1.405 13.148 1 83.81 90 THR A N 1
ATOM 674 C CA . THR A 1 90 ? 21.438 -1.329 12.672 1 83.81 90 THR A CA 1
ATOM 675 C C . THR A 1 90 ? 22.062 -0.001 13.07 1 83.81 90 THR A C 1
ATOM 677 O O . THR A 1 90 ? 23.188 0.027 13.578 1 83.81 90 THR A O 1
ATOM 680 N N . ARG A 1 91 ? 21.391 1.033 12.828 1 86.81 91 ARG A N 1
ATOM 681 C CA . ARG A 1 91 ? 21.906 2.354 13.18 1 86.81 91 ARG A CA 1
ATOM 682 C C . ARG A 1 91 ? 22 2.525 14.688 1 86.81 91 ARG A C 1
ATOM 684 O O . ARG A 1 91 ? 22.906 3.197 15.188 1 86.81 91 ARG A O 1
ATOM 691 N N . PHE A 1 92 ? 21.031 2.016 15.352 1 92.62 92 PHE A N 1
ATOM 692 C CA . PHE A 1 92 ? 21.078 2.086 16.797 1 92.62 92 PHE A CA 1
ATOM 693 C C . PHE A 1 92 ? 22.281 1.337 17.344 1 92.62 92 PHE A C 1
ATOM 695 O O . PHE A 1 92 ? 22.922 1.783 18.312 1 92.62 92 PHE A O 1
ATOM 702 N N . ARG A 1 93 ? 22.562 0.197 16.75 1 91.75 93 ARG A N 1
ATOM 703 C CA . ARG A 1 93 ? 23.75 -0.549 17.141 1 91.75 93 ARG A CA 1
ATOM 704 C C . ARG A 1 93 ? 25 0.296 16.953 1 91.75 93 ARG A C 1
ATOM 706 O O . ARG A 1 93 ? 25.891 0.288 17.812 1 91.75 93 ARG A O 1
ATOM 713 N N . ASP A 1 94 ? 25.047 0.98 15.922 1 89.69 94 ASP A N 1
ATOM 714 C CA . ASP A 1 94 ? 26.188 1.865 15.664 1 89.69 94 ASP A CA 1
ATOM 715 C C . ASP A 1 94 ? 26.266 2.969 16.719 1 89.69 94 ASP A C 1
ATOM 717 O O . ASP A 1 94 ? 27.359 3.314 17.172 1 89.69 94 ASP A O 1
ATOM 721 N N . LEU A 1 95 ? 25.172 3.535 16.984 1 91.75 95 LEU A N 1
ATOM 722 C CA . LEU A 1 95 ? 25.109 4.586 18 1 91.75 95 LEU A CA 1
ATOM 723 C C . LEU A 1 95 ? 25.578 4.055 19.359 1 91.75 95 LEU A C 1
ATOM 725 O O . LEU A 1 95 ? 26.328 4.723 20.062 1 91.75 95 LEU A O 1
ATOM 729 N N . VAL A 1 96 ? 25.125 2.902 19.703 1 93.81 96 VAL A N 1
ATOM 730 C CA . VAL A 1 96 ? 25.516 2.293 20.969 1 93.81 96 VAL A CA 1
ATOM 731 C C . VAL A 1 96 ? 27.016 2.049 21 1 93.81 96 VAL A C 1
ATOM 733 O O . VAL A 1 96 ? 27.672 2.277 22.016 1 93.81 96 VAL A O 1
ATOM 736 N N . ARG A 1 97 ? 27.469 1.561 19.906 1 93.06 97 ARG A N 1
ATOM 737 C CA . ARG A 1 97 ? 28.891 1.308 19.828 1 93.06 97 ARG A CA 1
ATOM 738 C C . ARG A 1 97 ? 29.688 2.596 20.031 1 93.06 97 ARG A C 1
ATOM 740 O O . ARG A 1 97 ? 30.641 2.633 20.797 1 93.06 97 ARG A O 1
ATOM 747 N N . GLN A 1 98 ? 29.328 3.59 19.375 1 90.75 98 GLN A N 1
ATOM 748 C CA . GLN A 1 98 ? 30.016 4.871 19.5 1 90.75 98 GLN A CA 1
ATOM 749 C C . GLN A 1 98 ? 29.875 5.426 20.922 1 90.75 98 GLN A C 1
ATOM 751 O O . GLN A 1 98 ? 30.812 6.023 21.453 1 90.75 98 GLN A O 1
ATOM 756 N N . ALA A 1 99 ? 28.719 5.27 21.469 1 91.44 99 ALA A N 1
ATOM 757 C CA . ALA A 1 99 ? 28.516 5.711 22.844 1 91.44 99 ALA A CA 1
ATOM 758 C C . ALA A 1 99 ? 29.422 4.957 23.812 1 91.44 99 ALA A C 1
ATOM 760 O O . ALA A 1 99 ? 29.969 5.547 24.734 1 91.44 99 ALA A O 1
ATOM 761 N N . ALA A 1 100 ? 29.547 3.678 23.562 1 91.25 100 ALA A N 1
ATOM 762 C CA . ALA A 1 100 ? 30.422 2.855 24.391 1 91.25 100 ALA A CA 1
ATOM 763 C C . ALA A 1 100 ? 31.875 3.279 24.266 1 91.25 100 ALA A C 1
ATOM 765 O O . ALA A 1 100 ? 32.594 3.354 25.25 1 91.25 100 ALA A O 1
ATOM 766 N N . LEU A 1 101 ? 32.281 3.555 23.094 1 89.19 101 LEU A N 1
ATOM 767 C CA . LEU A 1 101 ? 33.656 3.967 22.844 1 89.19 101 LEU A CA 1
ATOM 768 C C . LEU A 1 101 ? 33.969 5.312 23.5 1 89.19 101 LEU A C 1
ATOM 770 O O . LEU A 1 101 ? 35.062 5.551 23.969 1 89.19 101 LEU A O 1
ATOM 774 N N . ALA A 1 102 ? 32.938 6.117 23.562 1 85.06 102 ALA A N 1
ATOM 775 C CA . ALA A 1 102 ? 33.125 7.469 24.078 1 85.06 102 ALA A CA 1
ATOM 776 C C . ALA A 1 102 ? 33.062 7.48 25.609 1 85.06 102 ALA A C 1
ATOM 778 O O . ALA A 1 102 ? 33.656 8.344 26.25 1 85.06 102 ALA A O 1
ATOM 779 N N . THR A 1 103 ? 32.344 6.574 26.203 1 83.75 103 THR A N 1
ATOM 780 C CA . THR A 1 103 ? 32.062 6.719 27.625 1 83.75 103 THR A CA 1
ATOM 781 C C . THR A 1 103 ? 32.656 5.562 28.406 1 83.75 103 THR A C 1
ATOM 783 O O . THR A 1 103 ? 32.844 5.672 29.625 1 83.75 103 THR A O 1
ATOM 786 N N . SER A 1 104 ? 32.969 4.512 27.688 1 81.94 104 SER A N 1
ATOM 787 C CA . SER A 1 104 ? 33.406 3.336 28.422 1 81.94 104 SER A CA 1
ATOM 788 C C . SER A 1 104 ? 34.844 3.506 28.922 1 81.94 104 SER A C 1
ATOM 790 O O . SER A 1 104 ? 35.688 4.086 28.234 1 81.94 104 SER A O 1
ATOM 792 N N . ILE A 1 105 ? 35 3.012 30.125 1 75 105 ILE A N 1
ATOM 793 C CA . ILE A 1 105 ? 36.344 3.025 30.719 1 75 105 ILE A CA 1
ATOM 794 C C . ILE A 1 105 ? 37.125 1.816 30.234 1 75 105 ILE A C 1
ATOM 796 O O . ILE A 1 105 ? 38.344 1.907 30.016 1 75 105 ILE A O 1
ATOM 800 N N . LYS A 1 106 ? 36.469 0.794 29.922 1 77.38 106 LYS A N 1
ATOM 801 C CA . LYS A 1 106 ? 37.094 -0.442 29.469 1 77.38 106 LYS A CA 1
ATOM 802 C C . LYS A 1 106 ? 37.156 -0.503 27.953 1 77.38 106 LYS A C 1
ATOM 804 O O . LYS A 1 106 ? 36.406 0.212 27.266 1 77.38 106 LYS A O 1
ATOM 809 N N . GLU A 1 107 ? 38.094 -1.255 27.5 1 83.25 107 GLU A N 1
ATOM 810 C CA . GLU A 1 107 ? 38.188 -1.475 26.062 1 83.25 107 GLU A CA 1
ATOM 811 C C . GLU A 1 107 ? 36.969 -2.209 25.531 1 83.25 107 GLU A C 1
ATOM 813 O O . GLU A 1 107 ? 36.562 -3.244 26.078 1 83.25 107 GLU A O 1
ATOM 818 N N . VAL A 1 108 ? 36.312 -1.622 24.625 1 88.25 108 VAL A N 1
ATOM 819 C CA . VAL A 1 108 ? 35.062 -2.158 24.078 1 88.25 108 VAL A CA 1
ATOM 820 C C . VAL A 1 108 ? 35.406 -3.26 23.062 1 88.25 108 VAL A C 1
ATOM 822 O O . VAL A 1 108 ? 36.188 -3.051 22.141 1 88.25 108 VAL A O 1
ATOM 825 N N . LEU A 1 109 ? 34.844 -4.367 23.266 1 85.81 109 LEU A N 1
ATOM 826 C CA . LEU A 1 109 ? 35.062 -5.492 22.359 1 85.81 109 LEU A CA 1
ATOM 827 C C . LEU A 1 109 ? 34.469 -5.191 20.984 1 85.81 109 LEU A C 1
ATOM 829 O O . LEU A 1 109 ? 33.5 -4.449 20.875 1 85.81 109 LEU A O 1
ATOM 833 N N . ASP A 1 110 ? 35 -5.809 19.969 1 86.19 110 ASP A N 1
ATOM 834 C CA . ASP A 1 110 ? 34.625 -5.535 18.578 1 86.19 110 ASP A CA 1
ATOM 835 C C . ASP A 1 110 ? 33.188 -6.039 18.297 1 86.19 110 ASP A C 1
ATOM 837 O O . ASP A 1 110 ? 32.5 -5.492 17.453 1 86.19 110 ASP A O 1
ATOM 841 N N . ASP A 1 111 ? 32.719 -6.918 19.047 1 86 111 ASP A N 1
ATOM 842 C CA . ASP A 1 111 ? 31.422 -7.52 18.766 1 86 111 ASP A CA 1
ATOM 843 C C . ASP A 1 111 ? 30.297 -6.82 19.531 1 86 111 ASP A C 1
ATOM 845 O O . ASP A 1 111 ? 29.125 -7.152 19.375 1 86 111 ASP A O 1
ATOM 849 N N . PHE A 1 112 ? 30.781 -5.797 20.25 1 88.62 112 PHE A N 1
ATOM 850 C CA . PHE A 1 112 ? 29.781 -5.047 21 1 88.62 112 PHE A CA 1
ATOM 851 C C . PHE A 1 112 ? 29.25 -3.873 20.172 1 88.62 112 PHE A C 1
ATOM 853 O O . PHE A 1 112 ? 30.031 -3.168 19.516 1 88.62 112 PHE A O 1
ATOM 860 N N . PRO A 1 113 ? 27.891 -3.754 20.266 1 90.25 113 PRO A N 1
ATOM 861 C CA . PRO A 1 113 ? 26.828 -4.5 20.922 1 90.25 113 PRO A CA 1
ATOM 862 C C . PRO A 1 113 ? 26.297 -5.652 20.078 1 90.25 113 PRO A C 1
ATOM 864 O O . PRO A 1 113 ? 26.203 -5.527 18.844 1 90.25 113 PRO A O 1
ATOM 867 N N . ASN A 1 114 ? 26.047 -6.754 20.672 1 87.12 114 ASN A N 1
ATOM 868 C CA . ASN A 1 114 ? 25.391 -7.863 19.984 1 87.12 114 ASN A CA 1
ATOM 869 C C . ASN A 1 114 ? 23.875 -7.734 20.016 1 87.12 114 ASN A C 1
ATOM 871 O O . ASN A 1 114 ? 23.328 -6.855 20.703 1 87.12 114 ASN A O 1
ATOM 875 N N . ILE A 1 115 ? 23.203 -8.516 19.281 1 87.56 115 ILE A N 1
ATOM 876 C CA . ILE A 1 115 ? 21.766 -8.453 19.141 1 87.56 115 ILE A CA 1
ATOM 877 C C . ILE A 1 115 ? 21.094 -8.734 20.484 1 87.56 115 ILE A C 1
ATOM 879 O O . ILE A 1 115 ? 20.062 -8.148 20.812 1 87.56 115 ILE A O 1
ATOM 883 N N . LYS A 1 116 ? 21.703 -9.547 21.266 1 87.5 116 LYS A N 1
ATOM 884 C CA . LYS A 1 116 ? 21.156 -9.883 22.562 1 87.5 116 LYS A CA 1
ATOM 885 C C . LYS A 1 116 ? 21.172 -8.672 23.5 1 87.5 116 LYS A C 1
ATOM 887 O O . LYS A 1 116 ? 20.234 -8.469 24.281 1 87.5 116 LYS A O 1
ATOM 892 N N . TRP A 1 117 ? 22.281 -7.988 23.406 1 89.81 117 TRP A N 1
ATOM 893 C CA . TRP A 1 117 ? 22.344 -6.777 24.219 1 89.81 117 TRP A CA 1
ATOM 894 C C . TRP A 1 117 ? 21.234 -5.809 23.859 1 89.81 117 TRP A C 1
ATOM 896 O O . TRP A 1 117 ? 20.609 -5.215 24.734 1 89.81 117 TRP A O 1
ATOM 906 N N . ILE A 1 118 ? 21.031 -5.594 22.562 1 91 118 ILE A N 1
ATOM 907 C CA . ILE A 1 118 ? 19.984 -4.684 22.094 1 91 118 ILE A CA 1
ATOM 908 C C . ILE A 1 118 ? 18.625 -5.148 22.594 1 91 118 ILE A C 1
ATOM 910 O O . ILE A 1 118 ? 17.812 -4.336 23.047 1 91 118 ILE A O 1
ATOM 914 N N . GLN A 1 119 ? 18.406 -6.363 22.547 1 90.25 119 GLN A N 1
ATOM 915 C CA . GLN A 1 119 ? 17.141 -6.914 23.016 1 90.25 119 GLN A CA 1
ATOM 916 C C . GLN A 1 119 ? 16.953 -6.664 24.516 1 90.25 119 GLN A C 1
ATOM 918 O O . GLN A 1 119 ? 15.859 -6.324 24.953 1 90.25 119 GLN A O 1
ATOM 923 N N . ARG A 1 120 ? 17.984 -6.875 25.266 1 89.5 120 ARG A N 1
ATOM 924 C CA . ARG A 1 120 ? 17.922 -6.633 26.703 1 89.5 120 ARG A CA 1
ATOM 925 C C . ARG A 1 120 ? 17.688 -5.16 27 1 89.5 120 ARG A C 1
ATOM 927 O O . ARG A 1 120 ? 16.953 -4.824 27.938 1 89.5 120 ARG A O 1
ATOM 934 N N . TRP A 1 121 ? 18.422 -4.34 26.266 1 92.75 121 TRP A N 1
ATOM 935 C CA . TRP A 1 121 ? 18.234 -2.902 26.422 1 92.75 121 TRP A CA 1
ATOM 936 C C . TRP A 1 121 ? 16.797 -2.504 26.125 1 92.75 121 TRP A C 1
ATOM 938 O O . TRP A 1 121 ? 16.219 -1.682 26.844 1 92.75 121 TRP A O 1
ATOM 948 N N . MET A 1 122 ? 16.219 -3.088 25.125 1 92.56 122 MET A N 1
ATOM 949 C CA . MET A 1 122 ? 14.828 -2.814 24.766 1 92.56 122 MET A CA 1
ATOM 950 C C . MET A 1 122 ? 13.883 -3.318 25.844 1 92.56 122 MET A C 1
ATOM 952 O O . MET A 1 122 ? 12.867 -2.674 26.141 1 92.56 122 MET A O 1
ATOM 956 N N . GLN A 1 123 ? 14.195 -4.398 26.359 1 91.06 123 GLN A N 1
ATOM 957 C CA . GLN A 1 123 ? 13.391 -4.949 27.453 1 91.06 123 GLN A CA 1
ATOM 958 C C . GLN A 1 123 ? 13.445 -4.059 28.688 1 91.06 123 GLN A C 1
ATOM 960 O O . GLN A 1 123 ? 12.422 -3.842 29.344 1 91.06 123 GLN A O 1
ATOM 965 N N . LYS A 1 124 ? 14.641 -3.629 29 1 89.69 124 LYS A N 1
ATOM 966 C CA . LYS A 1 124 ? 14.828 -2.73 30.141 1 89.69 124 LYS A CA 1
ATOM 967 C C . LYS A 1 124 ? 13.969 -1.477 30 1 89.69 124 LYS A C 1
ATOM 969 O O . LYS A 1 124 ? 13.414 -0.987 30.984 1 89.69 124 LYS A O 1
ATOM 974 N N . HIS A 1 125 ? 13.852 -0.968 28.812 1 92.75 125 HIS A N 1
ATOM 975 C CA . HIS A 1 125 ? 13.133 0.277 28.578 1 92.75 125 HIS A CA 1
ATOM 976 C C . HIS A 1 125 ? 11.781 0.013 27.906 1 92.75 125 HIS A C 1
ATOM 978 O O . HIS A 1 125 ? 11.266 0.863 27.172 1 92.75 125 HIS A O 1
ATOM 984 N N . SER A 1 126 ? 11.203 -1.093 28.016 1 91.12 126 SER A N 1
ATOM 985 C CA . SER A 1 126 ? 9.961 -1.512 27.359 1 91.12 126 SER A CA 1
ATOM 986 C C . SER A 1 126 ? 8.773 -0.686 27.844 1 91.12 126 SER A C 1
ATOM 988 O O . SER A 1 126 ? 7.734 -0.641 27.188 1 91.12 126 SER A O 1
ATOM 990 N N . ASN A 1 127 ? 8.945 -0.033 28.969 1 88.94 127 ASN A N 1
ATOM 991 C CA . ASN A 1 127 ? 7.871 0.796 29.5 1 88.94 127 ASN A CA 1
ATOM 992 C C . ASN A 1 127 ? 7.68 2.062 28.672 1 88.94 127 ASN A C 1
ATOM 994 O O . ASN A 1 127 ? 6.582 2.619 28.609 1 88.94 127 ASN A O 1
ATOM 998 N N . VAL A 1 128 ? 8.805 2.492 28.047 1 90.31 128 VAL A N 1
ATOM 999 C CA . VAL A 1 128 ? 8.727 3.775 27.359 1 90.31 128 VAL A CA 1
ATOM 1000 C C . VAL A 1 128 ? 8.953 3.57 25.859 1 90.31 128 VAL A C 1
ATOM 1002 O O . VAL A 1 128 ? 8.516 4.387 25.047 1 90.31 128 VAL A O 1
ATOM 1005 N N . LEU A 1 129 ? 9.617 2.525 25.531 1 92.81 129 LEU A N 1
ATOM 1006 C CA . LEU A 1 129 ? 9.992 2.309 24.141 1 92.81 129 LEU A CA 1
ATOM 1007 C C . LEU A 1 129 ? 9.258 1.105 23.562 1 92.81 129 LEU A C 1
ATOM 1009 O O . LEU A 1 129 ? 8.789 0.237 24.297 1 92.81 129 LEU A O 1
ATOM 1013 N N . SER A 1 130 ? 9.062 1.161 22.312 1 92.12 130 SER A N 1
ATOM 1014 C CA . SER A 1 130 ? 8.469 0.045 21.578 1 92.12 130 SER A CA 1
ATOM 1015 C C . SER A 1 130 ? 9.211 -0.214 20.266 1 92.12 130 SER A C 1
ATOM 1017 O O . SER A 1 130 ? 9.883 0.677 19.734 1 92.12 130 SER A O 1
ATOM 1019 N N . TYR A 1 131 ? 9.227 -1.453 19.906 1 90.31 131 TYR A N 1
ATOM 1020 C CA . TYR A 1 131 ? 9.781 -1.919 18.641 1 90.31 131 TYR A CA 1
ATOM 1021 C C . TYR A 1 131 ? 8.68 -2.176 17.625 1 90.31 131 TYR A C 1
ATOM 1023 O O . TYR A 1 131 ? 7.91 -3.131 17.766 1 90.31 131 TYR A O 1
ATOM 1031 N N . ARG A 1 132 ? 8.555 -1.239 16.656 1 88.31 132 ARG A N 1
ATOM 1032 C CA . ARG A 1 132 ? 7.441 -1.346 15.719 1 88.31 132 ARG A CA 1
ATOM 1033 C C . ARG A 1 132 ? 7.895 -1.077 14.289 1 88.31 132 ARG A C 1
ATOM 1035 O O . ARG A 1 132 ? 9.016 -0.614 14.062 1 88.31 132 ARG A O 1
ATOM 1042 N N . LYS A 1 133 ? 7.055 -1.434 13.359 1 86.88 133 LYS A N 1
ATOM 1043 C CA . LYS A 1 133 ? 7.324 -1.166 11.953 1 86.88 133 LYS A CA 1
ATOM 1044 C C . LYS A 1 133 ? 7.312 0.333 11.664 1 86.88 133 LYS A C 1
ATOM 1046 O O . LYS A 1 133 ? 6.422 1.052 12.117 1 86.88 133 LYS A O 1
ATOM 1051 N N . GLY A 1 134 ? 8.344 0.762 11.023 1 87.56 134 GLY A N 1
ATOM 1052 C CA . GLY A 1 134 ? 8.43 2.172 10.68 1 87.56 134 GLY A CA 1
ATOM 1053 C C . GLY A 1 134 ? 7.371 2.613 9.688 1 87.56 134 GLY A C 1
ATOM 1054 O O . GLY A 1 134 ? 6.914 1.817 8.859 1 87.56 134 GLY A O 1
ATOM 1055 N N . ARG A 1 135 ? 6.961 3.846 9.758 1 86.75 135 ARG A N 1
ATOM 1056 C CA . ARG A 1 135 ? 6.066 4.488 8.797 1 86.75 135 ARG A CA 1
ATOM 1057 C C . ARG A 1 135 ? 6.805 5.547 7.988 1 86.75 135 ARG A C 1
ATOM 1059 O O . ARG A 1 135 ? 7.543 6.363 8.547 1 86.75 135 ARG A O 1
ATOM 1066 N N . ILE A 1 136 ? 6.562 5.504 6.797 1 87.81 136 ILE A N 1
ATOM 1067 C CA . ILE A 1 136 ? 7.273 6.438 5.926 1 87.81 136 ILE A CA 1
ATOM 1068 C C . ILE A 1 136 ? 6.691 7.84 6.09 1 87.81 136 ILE A C 1
ATOM 1070 O O . ILE A 1 136 ? 5.473 8.023 6.023 1 87.81 136 ILE A O 1
ATOM 1074 N N . LEU A 1 137 ? 7.551 8.703 6.426 1 84.5 137 LEU A N 1
ATOM 1075 C CA . LEU A 1 137 ? 7.234 10.133 6.402 1 84.5 137 LEU A CA 1
ATOM 1076 C C . LEU A 1 137 ? 7.844 10.805 5.176 1 84.5 137 LEU A C 1
ATOM 1078 O O . LEU A 1 137 ? 9.07 10.898 5.062 1 84.5 137 LEU A O 1
ATOM 1082 N N . ASP A 1 138 ? 6.934 11.203 4.367 1 85.62 138 ASP A N 1
ATOM 1083 C CA . ASP A 1 138 ? 7.379 11.867 3.145 1 85.62 138 ASP A CA 1
ATOM 1084 C C . ASP A 1 138 ? 8.234 13.094 3.465 1 85.62 138 ASP A C 1
ATOM 1086 O O . ASP A 1 138 ? 7.863 13.906 4.312 1 85.62 138 ASP A O 1
ATOM 1090 N N . ALA A 1 139 ? 9.352 13.258 2.844 1 82.44 139 ALA A N 1
ATOM 1091 C CA . ALA A 1 139 ? 10.312 14.312 3.143 1 82.44 139 ALA A CA 1
ATOM 1092 C C . ALA A 1 139 ? 9.695 15.695 2.926 1 82.44 139 ALA A C 1
ATOM 1094 O O . ALA A 1 139 ? 9.969 16.625 3.68 1 82.44 139 ALA A O 1
ATOM 1095 N N . LYS A 1 140 ? 8.914 15.781 1.909 1 79.81 140 LYS A N 1
ATOM 1096 C CA . LYS A 1 140 ? 8.289 17.062 1.644 1 79.81 140 LYS A CA 1
ATOM 1097 C C . LYS A 1 140 ? 7.293 17.438 2.74 1 79.81 140 LYS A C 1
ATOM 1099 O O . LYS A 1 140 ? 7.148 18.609 3.09 1 79.81 140 LYS A O 1
ATOM 1104 N N . ARG A 1 141 ? 6.672 16.453 3.248 1 77 141 ARG A N 1
ATOM 1105 C CA . ARG A 1 141 ? 5.762 16.688 4.363 1 77 141 ARG A CA 1
ATOM 1106 C C . ARG A 1 141 ? 6.516 17.156 5.602 1 77 141 ARG A C 1
ATOM 1108 O O . ARG A 1 141 ? 6.055 18.047 6.316 1 77 141 ARG A O 1
ATOM 1115 N N . ALA A 1 142 ? 7.629 16.562 5.789 1 75.94 142 ALA A N 1
ATOM 1116 C CA . ALA A 1 142 ? 8.453 16.953 6.93 1 75.94 142 ALA A CA 1
ATOM 1117 C C . ALA A 1 142 ? 8.992 18.375 6.762 1 75.94 142 ALA A C 1
ATOM 1119 O O . ALA A 1 142 ? 9.016 19.141 7.719 1 75.94 142 ALA A O 1
ATOM 1120 N N . GLU A 1 143 ? 9.328 18.688 5.605 1 75.94 143 GLU A N 1
ATOM 1121 C CA . GLU A 1 143 ? 9.906 19.984 5.309 1 75.94 143 GLU A CA 1
ATOM 1122 C C . GLU A 1 143 ? 8.867 21.094 5.43 1 75.94 143 GLU A C 1
ATOM 1124 O O . GLU A 1 143 ? 9.188 22.219 5.859 1 75.94 143 GLU A O 1
ATOM 1129 N N . CYS A 1 144 ? 7.734 20.734 5.043 1 77.19 144 CYS A N 1
ATOM 1130 C CA . CYS A 1 144 ? 6.699 21.766 4.984 1 77.19 144 CYS A CA 1
ATOM 1131 C C . CYS A 1 144 ? 5.977 21.891 6.32 1 77.19 144 CYS A C 1
ATOM 1133 O O . CYS A 1 144 ? 5.273 22.875 6.562 1 77.19 144 CYS A O 1
ATOM 1135 N N . SER A 1 145 ? 6.191 21.016 7.125 1 78.38 145 SER A N 1
ATOM 1136 C CA . SER A 1 145 ? 5.566 21.047 8.445 1 78.38 145 SER A CA 1
ATOM 1137 C C . SER A 1 145 ? 6.445 21.781 9.445 1 78.38 145 SER A C 1
ATOM 1139 O O . SER A 1 145 ? 6.961 21.172 10.391 1 78.38 145 SER A O 1
ATOM 1141 N N . THR A 1 146 ? 6.594 23.047 9.195 1 79.69 146 THR A N 1
ATOM 1142 C CA . THR A 1 146 ? 7.383 23.891 10.094 1 79.69 146 THR A CA 1
ATOM 1143 C C . THR A 1 146 ? 6.488 24.891 10.812 1 79.69 146 THR A C 1
ATOM 1145 O O . THR A 1 146 ? 5.414 25.25 10.32 1 79.69 146 THR A O 1
ATOM 1148 N N . THR A 1 147 ? 6.988 25.312 11.953 1 83.5 147 THR A N 1
ATOM 1149 C CA . THR A 1 147 ? 6.25 26.297 12.742 1 83.5 147 THR A CA 1
ATOM 1150 C C . THR A 1 147 ? 6.035 27.578 11.945 1 83.5 147 THR A C 1
ATOM 1152 O O . THR A 1 147 ? 4.98 28.219 12.047 1 83.5 147 THR A O 1
ATOM 1155 N N . ASP A 1 148 ? 6.961 27.891 11.156 1 85.06 148 ASP A N 1
ATOM 1156 C CA . ASP A 1 148 ? 6.871 29.125 10.375 1 85.06 148 ASP A CA 1
ATOM 1157 C C . ASP A 1 148 ? 5.781 29.016 9.305 1 85.06 148 ASP A C 1
ATOM 1159 O O . ASP A 1 148 ? 5.027 29.953 9.086 1 85.06 148 ASP A O 1
ATOM 1163 N N . THR A 1 149 ? 5.742 27.891 8.688 1 87.5 149 THR A N 1
ATOM 1164 C CA . THR A 1 149 ? 4.727 27.672 7.66 1 87.5 149 THR A CA 1
ATOM 1165 C C . THR A 1 149 ? 3.328 27.719 8.273 1 87.5 149 THR A C 1
ATOM 1167 O O . THR A 1 149 ? 2.408 28.297 7.691 1 87.5 149 THR A O 1
ATOM 1170 N N . VAL A 1 150 ? 3.205 27.172 9.406 1 90.56 150 VAL A N 1
ATOM 1171 C CA . VAL A 1 150 ? 1.908 27.109 10.078 1 90.56 150 VAL A CA 1
ATOM 1172 C C . VAL A 1 150 ? 1.504 28.5 10.57 1 90.56 150 VAL A C 1
ATOM 1174 O O . VAL A 1 150 ? 0.343 28.891 10.445 1 90.56 150 VAL A O 1
ATOM 1177 N N . ARG A 1 151 ? 2.457 29.234 11.109 1 92 151 ARG A N 1
ATOM 1178 C CA . ARG A 1 151 ? 2.176 30.594 11.562 1 92 151 ARG A CA 1
ATOM 1179 C C . ARG A 1 151 ? 1.763 31.469 10.391 1 92 151 ARG A C 1
ATOM 1181 O O . ARG A 1 151 ? 0.843 32.281 10.516 1 92 151 ARG A O 1
ATOM 1188 N N . TYR A 1 152 ? 2.453 31.281 9.328 1 92.12 152 TYR A N 1
ATOM 1189 C CA . TYR A 1 152 ? 2.109 32.031 8.125 1 92.12 152 TYR A CA 1
ATOM 1190 C C . TYR A 1 152 ? 0.695 31.703 7.66 1 92.12 152 TYR A C 1
ATOM 1192 O O . TYR A 1 152 ? -0.081 32.594 7.324 1 92.12 152 TYR A O 1
ATOM 1200 N N . TYR A 1 153 ? 0.406 30.484 7.621 1 93.88 153 TYR A N 1
ATOM 1201 C CA . TYR A 1 153 ? -0.93 30.031 7.262 1 93.88 153 TYR A CA 1
ATOM 1202 C C . TYR A 1 153 ? -1.979 30.609 8.203 1 93.88 153 TYR A C 1
ATOM 1204 O O . TYR A 1 153 ? -3.014 31.109 7.758 1 93.88 153 TYR A O 1
ATOM 1212 N N . TYR A 1 154 ? -1.727 30.547 9.477 1 95.56 154 TYR A N 1
ATOM 1213 C CA . TYR A 1 154 ? -2.645 31.047 10.492 1 95.56 154 TYR A CA 1
ATOM 1214 C C . TYR A 1 154 ? -2.92 32.531 10.281 1 95.56 154 TYR A C 1
ATOM 1216 O O . TYR A 1 154 ? -4.074 32.969 10.312 1 95.56 154 TYR A O 1
ATOM 1224 N N . ASN A 1 155 ? -1.882 33.281 10.156 1 95.75 155 ASN A N 1
ATOM 1225 C CA . ASN A 1 155 ? -2.016 34.719 10 1 95.75 155 ASN A CA 1
ATOM 1226 C C . ASN A 1 155 ? -2.855 35.062 8.773 1 95.75 155 ASN A C 1
ATOM 1228 O O . ASN A 1 155 ? -3.695 35.969 8.828 1 95.75 155 ASN A O 1
ATOM 1232 N N . ASN A 1 156 ? -2.635 34.344 7.699 1 95.69 156 ASN A N 1
ATOM 1233 C CA . ASN A 1 156 ? -3.396 34.594 6.48 1 95.69 156 ASN A CA 1
ATOM 1234 C C . ASN A 1 156 ? -4.859 34.188 6.633 1 95.69 156 ASN A C 1
ATOM 1236 O O . ASN A 1 156 ? -5.754 34.875 6.125 1 95.69 156 ASN A O 1
ATOM 1240 N N . LEU A 1 157 ? -5.059 33.094 7.25 1 96.62 157 LEU A N 1
ATOM 1241 C CA . LEU A 1 157 ? -6.422 32.625 7.488 1 96.62 157 LEU A CA 1
ATOM 1242 C C . LEU A 1 157 ? -7.172 33.594 8.406 1 96.62 157 LEU A C 1
ATOM 1244 O O . LEU A 1 157 ? -8.336 33.906 8.164 1 96.62 157 LEU A O 1
ATOM 1248 N N . GLU A 1 158 ? -6.48 34 9.453 1 96.62 158 GLU A N 1
ATOM 1249 C CA . GLU A 1 158 ? -7.082 34.969 10.375 1 96.62 158 GLU A CA 1
ATOM 1250 C C . GLU A 1 158 ? -7.453 36.25 9.648 1 96.62 158 GLU A C 1
ATOM 1252 O O . GLU A 1 158 ? -8.531 36.812 9.867 1 96.62 158 GLU A O 1
ATOM 1257 N N . LYS A 1 159 ? -6.523 36.688 8.891 1 95.88 159 LYS A N 1
ATOM 1258 C CA . LYS A 1 159 ? -6.785 37.875 8.109 1 95.88 159 LYS A CA 1
ATOM 1259 C C . LYS A 1 159 ? -7.988 37.688 7.188 1 95.88 159 LYS A C 1
ATOM 1261 O O . LYS A 1 159 ? -8.844 38.594 7.086 1 95.88 159 LYS A O 1
ATOM 1266 N N . ALA A 1 160 ? -8.094 36.594 6.504 1 96.19 160 ALA A N 1
ATOM 1267 C CA . ALA A 1 160 ? -9.195 36.312 5.594 1 96.19 160 ALA A CA 1
ATOM 1268 C C . ALA A 1 160 ? -10.523 36.25 6.344 1 96.19 160 ALA A C 1
ATOM 1270 O O . ALA A 1 160 ? -11.523 36.812 5.902 1 96.19 160 ALA A O 1
ATOM 1271 N N . LEU A 1 161 ? -10.539 35.562 7.434 1 97.19 161 LEU A N 1
ATOM 1272 C CA . LEU A 1 161 ? -11.758 35.438 8.219 1 97.19 161 LEU A CA 1
ATOM 1273 C C . LEU A 1 161 ? -12.227 36.781 8.766 1 97.19 161 LEU A C 1
ATOM 1275 O O . LEU A 1 161 ? -13.43 37.031 8.836 1 97.19 161 LEU A O 1
ATOM 1279 N N . THR A 1 162 ? -11.258 37.594 9.195 1 96.5 162 THR A N 1
ATOM 1280 C CA . THR A 1 162 ? -11.57 38.906 9.711 1 96.5 162 THR A CA 1
ATOM 1281 C C . THR A 1 162 ? -12.109 39.812 8.602 1 96.5 162 THR A C 1
ATOM 1283 O O . THR A 1 162 ? -13.125 40.5 8.789 1 96.5 162 THR A O 1
ATOM 1286 N N . THR A 1 163 ? -11.43 39.781 7.492 1 95.88 163 THR A N 1
ATOM 1287 C CA . THR A 1 163 ? -11.82 40.625 6.367 1 95.88 163 THR A CA 1
ATOM 1288 C C . THR A 1 163 ? -13.211 40.25 5.859 1 95.88 163 THR A C 1
ATOM 1290 O O . THR A 1 163 ? -14 41.094 5.48 1 95.88 163 THR A O 1
ATOM 1293 N N . LEU A 1 164 ? -13.562 38.938 5.867 1 96.38 164 LEU A N 1
ATOM 1294 C CA . LEU A 1 164 ? -14.828 38.438 5.352 1 96.38 164 LEU A CA 1
ATOM 1295 C C . LEU A 1 164 ? -15.898 38.438 6.438 1 96.38 164 LEU A C 1
ATOM 1297 O O . LEU A 1 164 ? -17.078 38.188 6.16 1 96.38 164 LEU A O 1
ATOM 1301 N N . GLY A 1 165 ? -15.477 38.688 7.637 1 96.31 165 GLY A N 1
ATOM 1302 C CA . GLY A 1 165 ? -16.422 38.688 8.742 1 96.31 165 GLY A CA 1
ATOM 1303 C C . GLY A 1 165 ? -16.969 37.312 9.078 1 96.31 165 GLY A C 1
ATOM 1304 O O . GLY A 1 165 ? -18.156 37.156 9.367 1 96.31 165 GLY A O 1
ATOM 1305 N N . LEU A 1 166 ? -16.172 36.281 8.992 1 96.62 166 LEU A N 1
ATOM 1306 C CA . LEU A 1 166 ? -16.641 34.906 9.148 1 96.62 166 LEU A CA 1
ATOM 1307 C C . LEU A 1 166 ? -16.109 34.312 10.438 1 96.62 166 LEU A C 1
ATOM 1309 O O . LEU A 1 166 ? -16.297 33.094 10.68 1 96.62 166 LEU A O 1
ATOM 1313 N N . LYS A 1 167 ? -15.547 35 11.32 1 94.88 167 LYS A N 1
ATOM 1314 C CA . LYS A 1 167 ? -14.914 34.5 12.539 1 94.88 167 LYS A CA 1
ATOM 1315 C C . LYS A 1 167 ? -15.938 33.812 13.43 1 94.88 167 LYS A C 1
ATOM 1317 O O . LYS A 1 167 ? -15.594 32.844 14.141 1 94.88 167 LYS A O 1
ATOM 1322 N N . ASP A 1 168 ? -17.188 34.219 13.344 1 95.31 168 ASP A N 1
ATOM 1323 C CA . ASP A 1 168 ? -18.203 33.625 14.219 1 95.31 168 ASP A CA 1
ATOM 1324 C C . ASP A 1 168 ? -19.312 33 13.398 1 95.31 168 ASP A C 1
ATOM 1326 O O . ASP A 1 168 ? -20.453 32.875 13.875 1 95.31 168 ASP A O 1
ATOM 1330 N N . LYS A 1 169 ? -19.047 32.688 12.156 1 97.25 169 LYS A N 1
ATOM 1331 C CA . LYS A 1 169 ? -20.047 32.094 11.281 1 97.25 169 LYS A CA 1
ATOM 1332 C C . LYS A 1 169 ? -19.578 30.75 10.711 1 97.25 169 LYS A C 1
ATOM 1334 O O . LYS A 1 169 ? -19.281 30.656 9.516 1 97.25 169 LYS A O 1
ATOM 1339 N N . PRO A 1 170 ? -19.656 29.734 11.492 1 97.31 170 PRO A N 1
ATOM 1340 C CA . PRO A 1 170 ? -19.141 28.422 11.086 1 97.31 170 PRO A CA 1
ATOM 1341 C C . PRO A 1 170 ? -19.906 27.828 9.898 1 97.31 170 PRO A C 1
ATOM 1343 O O . PRO A 1 170 ? -19.344 27.062 9.117 1 97.31 170 PRO A O 1
ATOM 1346 N N . ALA A 1 171 ? -21.125 28.188 9.672 1 97.19 171 ALA A N 1
ATOM 1347 C CA . ALA A 1 171 ? -21.953 27.641 8.602 1 97.19 171 ALA A CA 1
ATOM 1348 C C . ALA A 1 171 ? -21.453 28.109 7.238 1 97.19 171 ALA A C 1
ATOM 1350 O O . ALA A 1 171 ? -21.797 27.516 6.211 1 97.19 171 ALA A O 1
ATOM 1351 N N . GLN A 1 172 ? -20.625 29.172 7.242 1 98.12 172 GLN A N 1
ATOM 1352 C CA . GLN A 1 172 ? -20.188 29.75 5.98 1 98.12 172 GLN A CA 1
ATOM 1353 C C . GLN A 1 172 ? -18.734 29.391 5.684 1 98.12 172 GLN A C 1
ATOM 1355 O O . GLN A 1 172 ? -18.141 29.938 4.75 1 98.12 172 GLN A O 1
ATOM 1360 N N . ILE A 1 173 ? -18.172 28.516 6.469 1 98.5 173 ILE A N 1
ATOM 1361 C CA . ILE A 1 173 ? -16.797 28.031 6.266 1 98.5 173 ILE A CA 1
ATOM 1362 C C . ILE A 1 173 ? -16.844 26.562 5.84 1 98.5 173 ILE A C 1
ATOM 1364 O O . ILE A 1 173 ? -17.266 25.703 6.609 1 98.5 173 ILE A O 1
ATOM 1368 N N . TRP A 1 174 ? -16.359 26.328 4.641 1 98.44 174 TRP A N 1
ATOM 1369 C CA . TRP A 1 174 ? -16.484 25 4.043 1 98.44 174 TRP A CA 1
ATOM 1370 C C . TRP A 1 174 ? -15.102 24.406 3.771 1 98.44 174 TRP A C 1
ATOM 1372 O O . TRP A 1 174 ? -14.109 25.125 3.67 1 98.44 174 TRP A O 1
ATOM 1382 N N . ASN A 1 175 ? -14.984 23.094 3.742 1 98.38 175 ASN A N 1
ATOM 1383 C CA . ASN A 1 175 ? -13.82 22.312 3.348 1 98.38 175 ASN A CA 1
ATOM 1384 C C . ASN A 1 175 ? -14.195 21.188 2.393 1 98.38 175 ASN A C 1
ATOM 1386 O O . ASN A 1 175 ? -15.211 20.516 2.588 1 98.38 175 ASN A O 1
ATOM 1390 N N . CYS A 1 176 ? -13.469 21.062 1.338 1 97.5 176 CYS A N 1
ATOM 1391 C CA . CYS A 1 176 ? -13.695 19.953 0.417 1 97.5 176 CYS A CA 1
ATOM 1392 C C . CYS A 1 176 ? -12.406 19.188 0.141 1 97.5 176 CYS A C 1
ATOM 1394 O O . CYS A 1 176 ? -11.312 19.75 0.286 1 97.5 176 CYS A O 1
ATOM 1396 N N . ASP A 1 177 ? -12.5 17.922 -0.108 1 96.12 177 ASP A N 1
ATOM 1397 C CA . ASP A 1 177 ? -11.375 17.062 -0.455 1 96.12 177 ASP A CA 1
ATOM 1398 C C . ASP A 1 177 ? -11.852 15.742 -1.072 1 96.12 177 ASP A C 1
ATOM 1400 O O . ASP A 1 177 ? -13.039 15.422 -1.007 1 96.12 177 ASP A O 1
ATOM 1404 N N . GLU A 1 178 ? -10.891 15.125 -1.701 1 95.25 178 GLU A N 1
ATOM 1405 C CA . GLU A 1 178 ? -11.195 13.852 -2.344 1 95.25 178 GLU A CA 1
ATOM 1406 C C . GLU A 1 178 ? -10.602 12.68 -1.562 1 95.25 178 GLU A C 1
ATOM 1408 O O . GLU A 1 178 ? -9.547 12.812 -0.937 1 95.25 178 GLU A O 1
ATOM 1413 N N . THR A 1 179 ? -11.328 11.578 -1.535 1 95.5 179 THR A N 1
ATOM 1414 C CA . THR A 1 179 ? -10.82 10.32 -1.008 1 95.5 179 THR A CA 1
ATOM 1415 C C . THR A 1 179 ? -11.031 9.188 -2.008 1 95.5 179 THR A C 1
ATOM 1417 O O . THR A 1 179 ? -11.969 9.227 -2.807 1 95.5 179 THR A O 1
ATOM 1420 N N . GLY A 1 180 ? -10.133 8.305 -2.08 1 95.25 180 GLY A N 1
ATOM 1421 C CA . GLY A 1 180 ? -10.219 7.176 -2.992 1 95.25 180 GLY A CA 1
ATOM 1422 C C . GLY A 1 180 ? -10.586 5.875 -2.299 1 95.25 180 GLY A C 1
ATOM 1423 O O . GLY A 1 180 ? -10.133 5.609 -1.184 1 95.25 180 GLY A O 1
ATOM 1424 N N . VAL A 1 181 ? -11.453 5.102 -3 1 95.75 181 VAL A N 1
ATOM 1425 C CA . VAL A 1 181 ? -11.82 3.785 -2.492 1 95.75 181 VAL A CA 1
ATOM 1426 C C . VAL A 1 181 ? -11.828 2.773 -3.637 1 95.75 181 VAL A C 1
ATOM 1428 O O . VAL A 1 181 ? -11.914 3.15 -4.809 1 95.75 181 VAL A O 1
ATOM 1431 N N . THR A 1 182 ? -11.625 1.535 -3.264 1 95.56 182 THR A N 1
ATOM 1432 C CA . THR A 1 182 ? -11.672 0.443 -4.23 1 95.56 182 THR A CA 1
ATOM 1433 C C . THR A 1 182 ? -12.609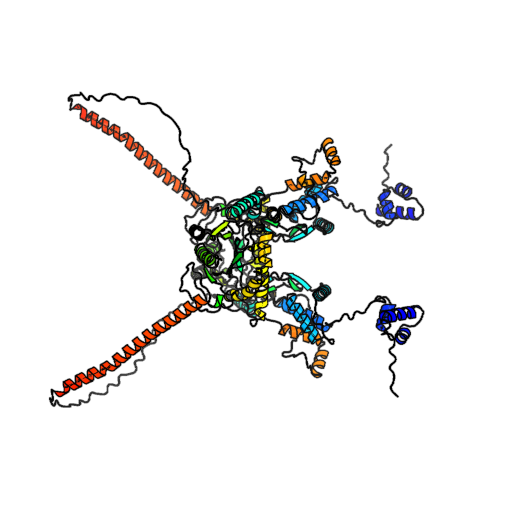 -0.662 -3.754 1 95.56 182 THR A C 1
ATOM 1435 O O . THR A 1 182 ? -12.938 -0.737 -2.568 1 95.56 182 THR A O 1
ATOM 1438 N N . ALA A 1 183 ? -13.023 -1.466 -4.707 1 94.69 183 ALA A N 1
ATOM 1439 C CA . ALA A 1 183 ? -13.906 -2.584 -4.371 1 94.69 183 ALA A CA 1
ATOM 1440 C C . ALA A 1 183 ? -13.156 -3.652 -3.584 1 94.69 183 ALA A C 1
ATOM 1442 O O . ALA A 1 183 ? -13.766 -4.438 -2.855 1 94.69 183 ALA A O 1
ATOM 1443 N N . GLN A 1 184 ? -11.914 -3.746 -3.738 1 92.69 184 GLN A N 1
ATOM 1444 C CA . GLN A 1 184 ? -11.117 -4.699 -2.971 1 92.69 184 GLN A CA 1
ATOM 1445 C C . GLN A 1 184 ? -10.977 -4.258 -1.518 1 92.69 184 GLN A C 1
ATOM 1447 O O . GLN A 1 184 ? -10.945 -5.09 -0.61 1 92.69 184 GLN A O 1
ATOM 1452 N N . GLY A 1 185 ? -10.875 -2.924 -1.398 1 90.12 185 GLY A N 1
ATOM 1453 C CA . GLY A 1 185 ? -10.656 -2.391 -0.062 1 90.12 185 GLY A CA 1
ATOM 1454 C C . GLY A 1 185 ? -9.266 -2.656 0.468 1 90.12 185 GLY A C 1
ATOM 1455 O O . GLY A 1 185 ? -8.375 -3.061 -0.285 1 90.12 185 GLY A O 1
ATOM 1456 N N . ASN A 1 186 ? -9.055 -2.215 1.646 1 83.69 186 ASN A N 1
ATOM 1457 C CA . ASN A 1 186 ? -7.84 -2.52 2.396 1 83.69 186 ASN A CA 1
ATOM 1458 C C . ASN A 1 186 ? -8.133 -3.424 3.592 1 83.69 186 ASN A C 1
ATOM 1460 O O . ASN A 1 186 ? -9.234 -3.4 4.137 1 83.69 186 ASN A O 1
ATOM 1464 N N . CYS A 1 187 ? -7.266 -4.352 3.65 1 71.38 187 CYS A N 1
ATOM 1465 C CA . CYS A 1 187 ? -7.484 -5.238 4.789 1 71.38 187 CYS A CA 1
ATOM 1466 C C . CYS A 1 187 ? -6.703 -4.77 6.008 1 71.38 187 CYS A C 1
ATOM 1468 O O . CYS A 1 187 ? -5.48 -4.918 6.062 1 71.38 187 CYS A O 1
ATOM 1470 N N . ASN A 1 188 ? -7.402 -4.184 6.875 1 68.06 188 ASN A N 1
ATOM 1471 C CA . ASN A 1 188 ? -6.773 -3.75 8.117 1 68.06 188 ASN A CA 1
ATOM 1472 C C . ASN A 1 188 ? -7.262 -4.562 9.312 1 68.06 188 ASN A C 1
ATOM 1474 O O . ASN A 1 188 ? -6.812 -4.352 10.438 1 68.06 188 ASN A O 1
ATOM 1478 N N . GLU A 1 189 ? -7.984 -5.59 8.953 1 78.31 189 GLU A N 1
ATOM 1479 C CA . GLU A 1 189 ? -8.57 -6.336 10.062 1 78.31 189 GLU A CA 1
ATOM 1480 C C . GLU A 1 189 ? -7.621 -7.422 10.562 1 78.31 189 GLU A C 1
ATOM 1482 O O . GLU A 1 189 ? -6.883 -8.016 9.773 1 78.31 189 GLU A O 1
ATOM 1487 N N . ARG A 1 190 ? -7.59 -7.594 11.844 1 86.62 190 ARG A N 1
ATOM 1488 C CA . ARG A 1 190 ? -6.859 -8.711 12.43 1 86.62 190 ARG A CA 1
ATOM 1489 C C . ARG A 1 190 ? -7.68 -10 12.359 1 86.62 190 ARG A C 1
ATOM 1491 O O . ARG A 1 190 ? -8.898 -9.977 12.547 1 86.62 190 ARG A O 1
ATOM 1498 N N . VAL A 1 191 ? -7.043 -11.039 12.047 1 92.12 191 VAL A N 1
ATOM 1499 C CA . VAL A 1 191 ? -7.715 -12.328 11.875 1 92.12 191 VAL A CA 1
ATOM 1500 C C . VAL A 1 191 ? -7.047 -13.383 12.75 1 92.12 191 VAL A C 1
ATOM 1502 O O . VAL A 1 191 ? -5.914 -13.203 13.195 1 92.12 191 VAL A O 1
ATOM 1505 N N . ILE A 1 192 ? -7.828 -14.383 13.055 1 93.25 192 ILE A N 1
ATOM 1506 C CA . ILE A 1 192 ? -7.355 -15.547 13.797 1 93.25 192 ILE A CA 1
ATOM 1507 C C . ILE A 1 192 ? -6.863 -16.609 12.82 1 93.25 192 ILE A C 1
ATOM 1509 O O . ILE A 1 192 ? -7.621 -17.078 11.969 1 93.25 192 ILE A O 1
ATOM 1513 N N . CYS A 1 193 ? -5.555 -16.922 12.961 1 90.88 193 CYS A N 1
ATOM 1514 C CA . CYS A 1 193 ? -4.98 -17.906 12.047 1 90.88 193 CYS A CA 1
ATOM 1515 C C . CYS A 1 193 ? -3.93 -18.75 12.75 1 90.88 193 CYS A C 1
ATOM 1517 O O . CYS A 1 193 ? -3.285 -18.297 13.695 1 90.88 193 CYS A O 1
ATOM 1519 N N . PRO A 1 194 ? -3.867 -19.969 12.32 1 89.25 194 PRO A N 1
ATOM 1520 C CA . PRO A 1 194 ? -2.783 -20.797 12.852 1 89.25 194 PRO A CA 1
ATOM 1521 C C . PRO A 1 194 ? -1.401 -20.203 12.594 1 89.25 194 PRO A C 1
ATOM 1523 O O . PRO A 1 194 ? -1.179 -19.578 11.555 1 89.25 194 PRO A O 1
ATOM 1526 N N . LYS A 1 195 ? -0.422 -20.406 13.484 1 85.44 195 LYS A N 1
ATOM 1527 C CA . LYS A 1 195 ? 0.901 -19.781 13.453 1 85.44 195 LYS A CA 1
ATOM 1528 C C . LYS A 1 195 ? 1.69 -20.234 12.227 1 85.44 195 LYS A C 1
ATOM 1530 O O . LYS A 1 195 ? 2.504 -19.469 11.703 1 85.44 195 LYS A O 1
ATOM 1535 N N . ASP A 1 196 ? 1.466 -21.297 11.719 1 78.81 196 ASP A N 1
ATOM 1536 C CA . ASP A 1 196 ? 2.281 -21.828 10.625 1 78.81 196 ASP A CA 1
ATOM 1537 C C . ASP A 1 196 ? 1.598 -21.609 9.281 1 78.81 196 ASP A C 1
ATOM 1539 O O . ASP A 1 196 ? 2.029 -22.172 8.266 1 78.81 196 ASP A O 1
ATOM 1543 N N . MET A 1 197 ? 0.506 -20.875 9.305 1 81.44 197 MET A N 1
ATOM 1544 C CA . MET A 1 197 ? -0.217 -20.625 8.062 1 81.44 197 MET A CA 1
ATOM 1545 C C . MET A 1 197 ? -0.319 -19.125 7.781 1 81.44 197 MET A C 1
ATOM 1547 O O . MET A 1 197 ? -0.171 -18.312 8.695 1 81.44 197 MET A O 1
ATOM 1551 N N . SER A 1 198 ? -0.573 -18.828 6.516 1 81.38 198 SER A N 1
ATOM 1552 C CA . SER A 1 198 ? -0.738 -17.422 6.133 1 81.38 198 SER A CA 1
ATOM 1553 C C . SER A 1 198 ? -2.111 -16.906 6.543 1 81.38 198 SER A C 1
ATOM 1555 O O . SER A 1 198 ? -3.105 -17.625 6.465 1 81.38 198 SER A O 1
ATOM 1557 N N . ALA A 1 199 ? -2.146 -15.711 6.992 1 87.81 199 ALA A N 1
ATOM 1558 C CA . ALA A 1 199 ? -3.395 -15.07 7.402 1 87.81 199 ALA A CA 1
ATOM 1559 C C . ALA A 1 199 ? -4.102 -14.43 6.211 1 87.81 199 ALA A C 1
ATOM 1561 O O . ALA A 1 199 ? -4.359 -13.227 6.207 1 87.81 199 ALA A O 1
ATOM 1562 N N . ASN A 1 200 ? -4.605 -15.227 5.305 1 85.88 200 ASN A N 1
ATOM 1563 C CA . ASN A 1 200 ? -5.195 -14.727 4.066 1 85.88 200 ASN A CA 1
ATOM 1564 C C . ASN A 1 200 ? -6.688 -14.461 4.227 1 85.88 200 ASN A C 1
ATOM 1566 O O . ASN A 1 200 ? -7.387 -15.203 4.914 1 85.88 200 ASN A O 1
ATOM 1570 N N . VAL A 1 201 ? -7.078 -13.414 3.65 1 87.81 201 VAL A N 1
ATOM 1571 C CA . VAL A 1 201 ? -8.484 -13.062 3.512 1 87.81 201 VAL A CA 1
ATOM 1572 C C . VAL A 1 201 ? -8.812 -12.805 2.041 1 87.81 201 VAL A C 1
ATOM 1574 O O . VAL A 1 201 ? -8.164 -11.984 1.39 1 87.81 201 VAL A O 1
ATOM 1577 N N . GLN A 1 202 ? -9.75 -13.477 1.547 1 86.5 202 GLN A N 1
ATOM 1578 C CA . GLN A 1 202 ? -10.078 -13.344 0.132 1 86.5 202 GLN A CA 1
ATOM 1579 C C . GLN A 1 202 ? -10.883 -12.07 -0.123 1 86.5 202 GLN A C 1
ATOM 1581 O O . GLN A 1 202 ? -11.859 -11.797 0.581 1 86.5 202 GLN A O 1
ATOM 1586 N N . ARG A 1 203 ? -10.422 -11.312 -1.064 1 90.06 203 ARG A N 1
ATOM 1587 C CA . ARG A 1 203 ? -11.086 -10.07 -1.464 1 90.06 203 ARG A CA 1
ATOM 1588 C C . ARG A 1 203 ? -11.211 -9.984 -2.98 1 90.06 203 ARG A C 1
ATOM 1590 O O . ARG A 1 203 ? -10.656 -10.812 -3.705 1 90.06 203 ARG A O 1
ATOM 1597 N N . SER A 1 204 ? -12 -8.961 -3.375 1 91.56 204 SER A N 1
ATOM 1598 C CA . SER A 1 204 ? -12.234 -8.719 -4.793 1 91.56 204 SER A CA 1
ATOM 1599 C C . SER A 1 204 ? -10.922 -8.461 -5.531 1 91.56 204 SER A C 1
ATOM 1601 O O . SER A 1 204 ? -9.969 -7.93 -4.953 1 91.56 204 SER A O 1
ATOM 1603 N N . SER A 1 205 ? -10.859 -8.867 -6.801 1 88.38 205 SER A N 1
ATOM 1604 C CA . SER A 1 205 ? -9.695 -8.594 -7.641 1 88.38 205 SER A CA 1
ATOM 1605 C C . SER A 1 205 ? -9.805 -7.215 -8.297 1 88.38 205 SER A C 1
ATOM 1607 O O . SER A 1 205 ? -8.883 -6.785 -8.992 1 88.38 205 SER A O 1
ATOM 1609 N N . ASP A 1 206 ? -10.961 -6.566 -8.039 1 91.19 206 ASP A N 1
ATOM 1610 C CA . ASP A 1 206 ? -11.18 -5.242 -8.609 1 91.19 206 ASP A CA 1
ATOM 1611 C C . ASP A 1 206 ? -10.484 -4.164 -7.785 1 91.19 206 ASP A C 1
ATOM 1613 O O . ASP A 1 206 ? -10.992 -3.742 -6.742 1 91.19 206 ASP A O 1
ATOM 1617 N N . ARG A 1 207 ? -9.375 -3.648 -8.367 1 89.19 207 ARG A N 1
ATOM 1618 C CA . ARG A 1 207 ? -8.562 -2.672 -7.645 1 89.19 207 ARG A CA 1
ATOM 1619 C C . ARG A 1 207 ? -8.711 -1.282 -8.258 1 89.19 207 ARG A C 1
ATOM 1621 O O . ARG A 1 207 ? -7.922 -0.382 -7.957 1 89.19 207 ARG A O 1
ATOM 1628 N N . GLU A 1 208 ? -9.625 -1.112 -9.047 1 91.5 208 GLU A N 1
ATOM 1629 C CA . GLU A 1 208 ? -9.797 0.191 -9.68 1 91.5 208 GLU A CA 1
ATOM 1630 C C . GLU A 1 208 ? -10.289 1.232 -8.68 1 91.5 208 GLU A C 1
ATOM 1632 O O . GLU A 1 208 ? -11.234 0.985 -7.934 1 91.5 208 GLU A O 1
ATOM 1637 N N . ASN A 1 209 ? -9.688 2.326 -8.773 1 93.94 209 ASN A N 1
ATOM 1638 C CA . ASN A 1 209 ? -9.977 3.387 -7.816 1 93.94 209 ASN A CA 1
ATOM 1639 C C . ASN A 1 209 ? -11.227 4.172 -8.219 1 93.94 209 ASN A C 1
ATOM 1641 O O . ASN A 1 209 ? -11.461 4.41 -9.398 1 93.94 209 ASN A O 1
ATOM 1645 N N . VAL A 1 210 ? -12.016 4.461 -7.258 1 96.06 210 VAL A N 1
ATOM 1646 C CA . VAL A 1 210 ? -13.109 5.422 -7.375 1 96.06 210 VAL A CA 1
ATOM 1647 C C . VAL A 1 210 ? -12.891 6.574 -6.398 1 96.06 210 VAL A C 1
ATOM 1649 O O . VAL A 1 210 ? -12.703 6.352 -5.199 1 96.06 210 VAL A O 1
ATOM 1652 N N . SER A 1 211 ? -12.898 7.785 -6.941 1 96.69 211 SER A N 1
ATOM 1653 C CA . SER A 1 211 ? -12.719 8.953 -6.082 1 96.69 211 SER A CA 1
ATOM 1654 C C . SER A 1 211 ? -14.062 9.508 -5.617 1 96.69 211 SER A C 1
ATOM 1656 O O . SER A 1 211 ? -15.023 9.547 -6.387 1 96.69 211 SER A O 1
ATOM 1658 N N . ILE A 1 212 ? -14.117 9.844 -4.41 1 97.19 212 ILE A N 1
ATOM 1659 C CA . ILE A 1 212 ? -15.305 10.453 -3.822 1 97.19 212 ILE A CA 1
ATOM 1660 C C . ILE A 1 212 ? -14.969 11.836 -3.277 1 97.19 212 ILE A C 1
ATOM 1662 O O . ILE A 1 212 ? -14.07 11.977 -2.439 1 97.19 212 ILE A O 1
ATOM 1666 N N . MET A 1 213 ? -15.648 12.828 -3.756 1 96.88 213 MET A N 1
ATOM 1667 C CA . MET A 1 213 ? -15.469 14.203 -3.279 1 96.88 213 MET A CA 1
ATOM 1668 C C . MET A 1 213 ? -16.406 14.5 -2.119 1 96.88 213 MET A C 1
ATOM 1670 O O . MET A 1 213 ? -17.625 14.391 -2.256 1 96.88 213 MET A O 1
ATOM 1674 N N . GLY A 1 214 ? -15.82 14.773 -0.995 1 97.06 214 GLY A N 1
ATOM 1675 C CA . GLY A 1 214 ? -16.609 15.211 0.152 1 97.06 214 GLY A CA 1
ATOM 1676 C C . GLY A 1 214 ? -16.484 16.703 0.423 1 97.06 214 GLY A C 1
ATOM 1677 O O . GLY A 1 214 ? -15.484 17.328 0.063 1 97.06 214 GLY A O 1
ATOM 1678 N N . CYS A 1 215 ? -17.5 17.266 1.001 1 98.31 215 CYS A N 1
ATOM 1679 C CA . CYS A 1 215 ? -17.531 18.688 1.354 1 98.31 215 CYS A CA 1
ATOM 1680 C C . CYS A 1 215 ? -18.344 18.906 2.627 1 98.31 215 CYS A C 1
ATOM 1682 O O . CYS A 1 215 ? -19.469 18.422 2.744 1 98.31 215 CYS A O 1
ATOM 1684 N N . VAL A 1 216 ? -17.734 19.609 3.531 1 98.38 216 VAL A N 1
ATOM 1685 C CA . VAL A 1 216 ? -18.375 19.812 4.832 1 98.38 216 VAL A CA 1
ATOM 1686 C C . VAL A 1 216 ? -18.203 21.266 5.262 1 98.38 216 VAL A C 1
ATOM 1688 O O . VAL A 1 216 ? -17.359 21.984 4.719 1 98.38 216 VAL A O 1
ATOM 1691 N N . ASN A 1 217 ? -19 21.75 6.156 1 98.31 217 ASN A N 1
ATOM 1692 C CA . ASN A 1 217 ? -18.828 23.078 6.723 1 98.31 217 ASN A CA 1
ATOM 1693 C C . ASN A 1 217 ? -18.594 23.031 8.227 1 98.31 217 ASN A C 1
ATOM 1695 O O . ASN A 1 217 ? -18.812 21.984 8.859 1 98.31 217 ASN A O 1
ATOM 1699 N N . ALA A 1 218 ? -18.141 24.062 8.82 1 98.25 218 ALA A N 1
ATOM 1700 C CA . ALA A 1 218 ? -17.656 24.109 10.203 1 98.25 218 ALA A CA 1
ATOM 1701 C C . ALA A 1 218 ? -18.812 23.969 11.188 1 98.25 218 ALA A C 1
ATOM 1703 O O . ALA A 1 218 ? -18.609 23.719 12.375 1 98.25 218 ALA A O 1
ATOM 1704 N N . GLU A 1 219 ? -20.047 24.094 10.734 1 97.69 219 GLU A N 1
ATOM 1705 C CA . GLU A 1 219 ? -21.203 23.922 11.594 1 97.69 219 GLU A CA 1
ATOM 1706 C C . GLU A 1 219 ? -21.672 22.469 11.633 1 97.69 219 GLU A C 1
ATOM 1708 O O . GLU A 1 219 ? -22.453 22.094 12.5 1 97.69 219 GLU A O 1
ATOM 1713 N N . GLY A 1 220 ? -21.125 21.656 10.742 1 97.19 220 GLY A N 1
ATOM 1714 C CA . GLY A 1 220 ? -21.484 20.25 10.758 1 97.19 220 GLY A CA 1
ATOM 1715 C C . GLY A 1 220 ? -22.312 19.828 9.555 1 97.19 220 GLY A C 1
ATOM 1716 O O . GLY A 1 220 ? -22.719 18.672 9.453 1 97.19 220 GLY A O 1
ATOM 1717 N N . GLY A 1 221 ? -22.531 20.719 8.664 1 96.19 221 GLY A N 1
ATOM 1718 C CA . GLY A 1 221 ? -23.25 20.391 7.441 1 96.19 221 GLY A CA 1
ATOM 1719 C C . GLY A 1 221 ? -22.359 19.75 6.387 1 96.19 221 GLY A C 1
ATOM 1720 O O . GLY A 1 221 ? -21.141 19.766 6.496 1 96.19 221 GLY A O 1
ATOM 1721 N N . PHE A 1 222 ? -23.031 19.047 5.457 1 97.25 222 PHE A N 1
ATOM 1722 C CA . PHE A 1 222 ? -22.281 18.438 4.367 1 97.25 222 PHE A CA 1
ATOM 1723 C C . PHE A 1 222 ? -23.062 18.5 3.066 1 97.25 222 PHE A C 1
ATOM 1725 O O . PHE A 1 222 ? -24.281 18.734 3.078 1 97.25 222 PHE A O 1
ATOM 1732 N N . ILE A 1 223 ? -22.375 18.422 1.961 1 96.25 223 ILE A N 1
ATOM 1733 C CA . ILE A 1 223 ? -22.953 18.328 0.622 1 96.25 223 ILE A CA 1
ATOM 1734 C C . ILE A 1 223 ? -22.875 16.891 0.13 1 96.25 223 ILE A C 1
ATOM 1736 O O . ILE A 1 223 ? -21.969 16.141 0.5 1 96.25 223 ILE A O 1
ATOM 1740 N N . PRO A 1 224 ? -23.922 16.469 -0.655 1 96.44 224 PRO A N 1
ATOM 1741 C CA . PRO A 1 224 ? -23.859 15.117 -1.196 1 96.44 224 PRO A CA 1
ATOM 1742 C C . PRO A 1 224 ? -22.578 14.844 -1.959 1 96.44 224 PRO A C 1
ATOM 1744 O O . PRO A 1 224 ? -22 15.758 -2.551 1 96.44 224 PRO A O 1
ATOM 1747 N N . PRO A 1 225 ? -22.172 13.641 -1.945 1 97.31 225 PRO A N 1
ATOM 1748 C CA . PRO A 1 225 ? -20.875 13.312 -2.525 1 97.31 225 PRO A CA 1
ATOM 1749 C C . PRO A 1 225 ? -20.891 13.266 -4.051 1 97.31 225 PRO A C 1
ATOM 1751 O O . PRO A 1 225 ? -21.953 13.055 -4.648 1 97.31 225 PRO A O 1
ATOM 1754 N N . LEU A 1 226 ? -19.781 13.57 -4.633 1 97.12 226 LEU A N 1
ATOM 1755 C CA . LEU A 1 226 ? -19.531 13.367 -6.055 1 97.12 226 LEU A CA 1
ATOM 1756 C C . LEU A 1 226 ? -18.641 12.141 -6.273 1 97.12 226 LEU A C 1
ATOM 1758 O O . LEU A 1 226 ? -17.578 12.031 -5.668 1 97.12 226 LEU A O 1
ATOM 1762 N N . TYR A 1 227 ? -19.109 11.242 -7.082 1 96.62 227 TYR A N 1
ATOM 1763 C CA . TYR A 1 227 ? -18.312 10.07 -7.449 1 96.62 227 TYR A CA 1
ATOM 1764 C C . TYR A 1 227 ? -17.609 10.281 -8.781 1 96.62 227 TYR A C 1
ATOM 1766 O O . TYR A 1 227 ? -18.219 10.758 -9.75 1 96.62 227 TYR A O 1
ATOM 1774 N N . ILE A 1 228 ? -16.359 10 -8.805 1 95.38 228 ILE A N 1
ATOM 1775 C CA . ILE A 1 228 ? -15.586 10.078 -10.039 1 95.38 228 ILE A CA 1
ATOM 1776 C C . ILE A 1 228 ? -15.07 8.688 -10.414 1 95.38 228 ILE A C 1
ATOM 1778 O O . ILE A 1 228 ? -14.211 8.133 -9.727 1 95.38 228 ILE A O 1
ATOM 1782 N N . TYR A 1 229 ? -15.562 8.148 -11.461 1 93.31 229 TYR A N 1
ATOM 1783 C CA . TYR A 1 229 ? -15.172 6.828 -11.945 1 93.31 229 TYR A CA 1
ATOM 1784 C C . TYR A 1 229 ? -14.172 6.938 -13.086 1 93.31 229 TYR A C 1
ATOM 1786 O O . TYR A 1 229 ? -14.164 7.93 -13.82 1 93.31 229 TYR A O 1
ATOM 1794 N N . ALA A 1 230 ? -13.344 5.945 -13.133 1 90.19 230 ALA A N 1
ATOM 1795 C CA . ALA A 1 230 ? -12.461 5.855 -14.289 1 90.19 230 ALA A CA 1
ATOM 1796 C C . ALA A 1 230 ? -13.195 5.266 -15.492 1 90.19 230 ALA A C 1
ATOM 1798 O O . ALA A 1 230 ? -13.883 4.254 -15.367 1 90.19 230 ALA A O 1
ATOM 1799 N N . GLY A 1 231 ? -13.164 5.945 -16.609 1 83.06 231 GLY A N 1
ATOM 1800 C CA . GLY A 1 231 ? -13.805 5.441 -17.812 1 83.06 231 GLY A CA 1
ATOM 1801 C C . GLY A 1 231 ? -14.273 6.543 -18.75 1 83.06 231 GLY A C 1
ATOM 1802 O O . GLY A 1 231 ? -13.977 7.719 -18.516 1 83.06 231 GLY A O 1
ATOM 1803 N N . ALA A 1 232 ? -14.922 6.035 -19.766 1 79.88 232 ALA A N 1
ATOM 1804 C CA . ALA A 1 232 ? -15.391 6.977 -20.781 1 79.88 232 ALA A CA 1
ATOM 1805 C C . ALA A 1 232 ? -16.906 7.145 -20.719 1 79.88 232 ALA A C 1
ATOM 1807 O O . ALA A 1 232 ? -17.438 8.148 -21.188 1 79.88 232 ALA A O 1
ATOM 1808 N N . ARG A 1 233 ? -17.516 6.172 -20.094 1 82.38 233 ARG A N 1
ATOM 1809 C CA . ARG A 1 233 ? -18.969 6.188 -20.047 1 82.38 233 ARG A CA 1
ATOM 1810 C C . ARG A 1 233 ? -19.484 5.918 -18.641 1 82.38 233 ARG A C 1
ATOM 1812 O O . ARG A 1 233 ? -18.812 5.25 -17.844 1 82.38 233 ARG A O 1
ATOM 1819 N N . ARG A 1 234 ? -20.734 6.441 -18.469 1 86.19 234 ARG A N 1
ATOM 1820 C CA . ARG A 1 234 ? -21.328 6.297 -17.141 1 86.19 234 ARG A CA 1
ATOM 1821 C C . ARG A 1 234 ? -22.406 5.203 -17.141 1 86.19 234 ARG A C 1
ATOM 1823 O O . ARG A 1 234 ? -23.109 5.023 -18.141 1 86.19 234 ARG A O 1
ATOM 1830 N N . LYS A 1 235 ? -22.453 4.637 -16.031 1 87.06 235 LYS A N 1
ATOM 1831 C CA . LYS A 1 235 ? -23.516 3.664 -15.789 1 87.06 235 LYS A CA 1
ATOM 1832 C C . LYS A 1 235 ? -24.531 4.191 -14.773 1 87.06 235 LYS A C 1
ATOM 1834 O O . LYS A 1 235 ? -24.156 4.738 -13.734 1 87.06 235 LYS A O 1
ATOM 1839 N N . VAL A 1 236 ? -25.766 3.998 -15.023 1 86.38 236 VAL A N 1
ATOM 1840 C CA . VAL A 1 236 ? -26.828 4.48 -14.148 1 86.38 236 VAL A CA 1
ATOM 1841 C C . VAL A 1 236 ? -26.797 3.721 -12.82 1 86.38 236 VAL A C 1
ATOM 1843 O O . VAL A 1 236 ? -27.094 4.285 -11.766 1 86.38 236 VAL A O 1
ATOM 1846 N N . SER A 1 237 ? -26.438 2.496 -12.867 1 88.5 237 SER A N 1
ATOM 1847 C CA . SER A 1 237 ? -26.453 1.625 -11.695 1 88.5 237 SER A CA 1
ATOM 1848 C C . SER A 1 237 ? -25.469 2.102 -10.641 1 88.5 237 SER A C 1
ATOM 1850 O O . SER A 1 237 ? -25.562 1.722 -9.469 1 88.5 237 SER A O 1
ATOM 1852 N N . TRP A 1 238 ? -24.531 2.93 -11.031 1 91.81 238 TRP A N 1
ATOM 1853 C CA . TRP A 1 238 ? -23.5 3.391 -10.109 1 91.81 238 TRP A CA 1
ATOM 1854 C C . TRP A 1 238 ? -24.109 4.207 -8.977 1 91.81 238 TRP A C 1
ATOM 1856 O O . TRP A 1 238 ? -23.594 4.211 -7.855 1 91.81 238 TRP A O 1
ATOM 1866 N N . LEU A 1 239 ? -25.188 4.945 -9.273 1 92.94 239 LEU A N 1
ATOM 1867 C CA . LEU A 1 239 ? -25.734 5.871 -8.289 1 92.94 239 LEU A CA 1
ATOM 1868 C C . LEU A 1 239 ? -27.062 5.355 -7.734 1 92.94 239 LEU A C 1
ATOM 1870 O O . LEU A 1 239 ? -27.656 5.984 -6.863 1 92.94 239 LEU A O 1
ATOM 1874 N N . GLU A 1 240 ? -27.531 4.25 -8.195 1 90.5 240 GLU A N 1
ATOM 1875 C CA . GLU A 1 240 ? -28.828 3.721 -7.797 1 90.5 240 GLU A CA 1
ATOM 1876 C C . GLU A 1 240 ? -28.906 3.527 -6.285 1 90.5 240 GLU A C 1
ATOM 1878 O O . GLU A 1 240 ? -29.922 3.871 -5.66 1 90.5 240 GLU A O 1
ATOM 1883 N N . LYS A 1 241 ? -27.828 3.01 -5.746 1 92.81 241 LYS A N 1
ATOM 1884 C CA . LYS A 1 241 ? -27.828 2.715 -4.316 1 92.81 241 LYS A CA 1
ATOM 1885 C C . LYS A 1 241 ? -26.844 3.6 -3.572 1 92.81 241 LYS A C 1
ATOM 1887 O O . LYS A 1 241 ? -26.422 3.275 -2.457 1 92.81 241 LYS A O 1
ATOM 1892 N N . ALA A 1 242 ? -26.391 4.656 -4.223 1 95.06 242 ALA A N 1
ATOM 1893 C CA . ALA A 1 242 ? -25.484 5.617 -3.609 1 95.06 242 ALA A CA 1
ATOM 1894 C C . ALA A 1 242 ? -26.234 6.566 -2.678 1 95.06 242 ALA A C 1
ATOM 1896 O O . ALA A 1 242 ? -27.469 6.566 -2.641 1 95.06 242 ALA A O 1
ATOM 1897 N N . PRO A 1 243 ? -25.5 7.289 -1.807 1 94.69 243 PRO A N 1
ATOM 1898 C CA . PRO A 1 243 ? -26.172 8.289 -0.972 1 94.69 243 PRO A CA 1
ATOM 1899 C C . PRO A 1 243 ? -27.094 9.203 -1.771 1 94.69 243 PRO A C 1
ATOM 1901 O O . PRO A 1 243 ? -26.828 9.492 -2.939 1 94.69 243 PRO A O 1
ATOM 1904 N N . VAL A 1 244 ? -28.078 9.727 -1.104 1 92.81 244 VAL A N 1
ATOM 1905 C CA . VAL A 1 244 ? -29.125 10.492 -1.753 1 92.81 244 VAL A CA 1
ATOM 1906 C C . VAL A 1 244 ? -28.547 11.766 -2.361 1 92.81 244 VAL A C 1
ATOM 1908 O O . VAL A 1 244 ? -27.703 12.422 -1.746 1 92.81 244 VAL A O 1
ATOM 1911 N N . ASN A 1 245 ? -28.859 12.086 -3.639 1 93 245 ASN A N 1
ATOM 1912 C CA . ASN A 1 245 ? -28.531 13.312 -4.352 1 93 245 ASN A CA 1
ATOM 1913 C C . ASN A 1 245 ? -27.047 13.328 -4.762 1 93 245 ASN A C 1
ATOM 1915 O O . ASN A 1 245 ? -26.469 14.398 -4.977 1 93 245 ASN A O 1
ATOM 1919 N N . SER A 1 246 ? -26.469 12.156 -4.758 1 95.75 246 SER A N 1
ATOM 1920 C CA . SER A 1 246 ? -25.094 12.062 -5.238 1 95.75 246 SER A CA 1
ATOM 1921 C C . SER A 1 246 ? -25 12.312 -6.742 1 95.75 246 SER A C 1
ATOM 1923 O O . SER A 1 246 ? -26 12.133 -7.461 1 95.75 246 SER A O 1
ATOM 1925 N N . LYS A 1 247 ? -23.891 12.797 -7.172 1 95.12 247 LYS A N 1
ATOM 1926 C CA . LYS A 1 247 ? -23.625 12.961 -8.594 1 95.12 247 LYS A CA 1
ATOM 1927 C C . LYS A 1 247 ? -22.391 12.164 -9.016 1 95.12 247 LYS A C 1
ATOM 1929 O O . LYS A 1 247 ? -21.609 11.711 -8.164 1 95.12 247 LYS A O 1
ATOM 1934 N N . CYS A 1 248 ? -22.25 11.906 -10.305 1 93.19 248 CYS A N 1
ATOM 1935 C CA . CYS A 1 248 ? -21.109 11.117 -10.781 1 93.19 248 CYS A CA 1
ATOM 1936 C C . CYS A 1 248 ? -20.469 11.781 -11.992 1 93.19 248 CYS A C 1
ATOM 1938 O O . CYS A 1 248 ? -21.125 12.516 -12.727 1 93.19 248 CYS A O 1
ATOM 1940 N N . ALA A 1 249 ? -19.219 11.664 -12.07 1 92.38 249 ALA A N 1
ATOM 1941 C CA . ALA A 1 249 ? -18.406 12.086 -13.211 1 92.38 249 ALA A CA 1
ATOM 1942 C C . ALA A 1 249 ? -17.422 10.984 -13.625 1 92.38 249 ALA A C 1
ATOM 1944 O O . ALA A 1 249 ? -17.234 10.016 -12.883 1 92.38 249 ALA A O 1
ATOM 1945 N N . VAL A 1 250 ? -16.922 11.07 -14.844 1 90.31 250 VAL A N 1
ATOM 1946 C CA . VAL A 1 250 ? -15.977 10.078 -15.344 1 90.31 250 VAL A CA 1
ATOM 1947 C C . VAL A 1 250 ? -14.734 10.773 -15.906 1 90.31 250 VAL A C 1
ATOM 1949 O O . VAL A 1 250 ? -14.844 11.82 -16.547 1 90.31 250 VAL A O 1
ATOM 1952 N N . THR A 1 251 ? -13.656 10.305 -15.516 1 88.69 251 THR A N 1
ATOM 1953 C CA . THR A 1 251 ? -12.383 10.75 -16.062 1 88.69 251 THR A CA 1
ATOM 1954 C C . THR A 1 251 ? -11.531 9.555 -16.5 1 88.69 251 THR A C 1
ATOM 1956 O O . THR A 1 251 ? -11.883 8.406 -16.219 1 88.69 251 THR A O 1
ATOM 1959 N N . GLY A 1 252 ? -10.438 9.836 -17.203 1 83.62 252 GLY A N 1
ATOM 1960 C CA . GLY A 1 252 ? -9.531 8.766 -17.594 1 83.62 252 GLY A CA 1
ATOM 1961 C C . GLY A 1 252 ? -8.828 8.125 -16.422 1 83.62 252 GLY A C 1
ATOM 1962 O O . GLY A 1 252 ? -8.508 6.934 -16.453 1 83.62 252 GLY A O 1
ATOM 1963 N N . SER A 1 253 ? -8.477 8.758 -15.352 1 82.81 253 SER A N 1
ATOM 1964 C CA . SER A 1 253 ? -7.691 8.258 -14.227 1 82.81 253 SER A CA 1
ATOM 1965 C C . SER A 1 253 ? -8.539 8.133 -12.969 1 82.81 253 SER A C 1
ATOM 1967 O O . SER A 1 253 ? -8.062 7.664 -11.938 1 82.81 253 SER A O 1
ATOM 1969 N N . SER A 1 254 ? -9.875 8.531 -12.938 1 87.19 254 SER A N 1
ATOM 1970 C CA . SER A 1 254 ? -10.773 8.555 -11.789 1 87.19 254 SER A CA 1
ATOM 1971 C C . SER A 1 254 ? -10.445 9.711 -10.852 1 87.19 254 SER A C 1
ATOM 1973 O O . SER A 1 254 ? -11.078 9.867 -9.805 1 87.19 254 SER A O 1
ATOM 1975 N N . ASN A 1 255 ? -9.422 10.461 -11.172 1 87.31 255 ASN A N 1
ATOM 1976 C CA . ASN A 1 255 ? -9.078 11.633 -10.383 1 87.31 255 ASN A CA 1
ATOM 1977 C C . ASN A 1 255 ? -9.789 12.883 -10.898 1 87.31 255 ASN A C 1
ATOM 1979 O O . ASN A 1 255 ? -10.164 12.953 -12.07 1 87.31 255 ASN A O 1
ATOM 1983 N N . ILE A 1 256 ? -9.922 13.758 -9.992 1 90.62 256 ILE A N 1
ATOM 1984 C CA . ILE A 1 256 ? -10.578 15 -10.367 1 90.62 256 ILE A CA 1
ATOM 1985 C C . ILE A 1 256 ? -9.656 15.82 -11.266 1 90.62 256 ILE A C 1
ATOM 1987 O O . ILE A 1 256 ? -8.43 15.789 -11.102 1 90.62 256 ILE A O 1
ATOM 1991 N N . ASN A 1 257 ? -10.172 16.453 -12.258 1 89.38 257 ASN A N 1
ATOM 1992 C CA . ASN A 1 257 ? -9.445 17.391 -13.102 1 89.38 257 ASN A CA 1
ATOM 1993 C C . ASN A 1 257 ? -10.047 18.781 -13.031 1 89.38 257 ASN A C 1
ATOM 1995 O O . ASN A 1 257 ? -11.031 19.016 -12.328 1 89.38 257 ASN A O 1
ATOM 1999 N N . ARG A 1 258 ? -9.469 19.734 -13.633 1 89.94 258 ARG A N 1
ATOM 2000 C CA . ARG A 1 258 ? -9.875 21.125 -13.539 1 89.94 258 ARG A CA 1
ATOM 2001 C C . ARG A 1 258 ? -11.297 21.328 -14.039 1 89.94 258 ARG A C 1
ATOM 2003 O O . ARG A 1 258 ? -12.07 22.078 -13.453 1 89.94 258 ARG A O 1
ATOM 2010 N N . GLY A 1 259 ? -11.602 20.641 -15.109 1 90.56 259 GLY A N 1
ATOM 2011 C CA . GLY A 1 259 ? -12.938 20.75 -15.664 1 90.56 259 GLY A CA 1
ATOM 2012 C C . GLY A 1 259 ? -14.016 20.219 -14.734 1 90.56 259 GLY A C 1
ATOM 2013 O O . GLY A 1 259 ? -15.039 20.891 -14.523 1 90.56 259 GLY A O 1
ATOM 2014 N N . ILE A 1 260 ? -13.797 19.094 -14.211 1 92.88 260 ILE A N 1
ATOM 2015 C CA . ILE A 1 260 ? -14.758 18.484 -13.305 1 92.88 260 ILE A CA 1
ATOM 2016 C C . ILE A 1 260 ? -14.859 19.297 -12.023 1 92.88 260 ILE A C 1
ATOM 2018 O O . ILE A 1 260 ? -15.945 19.438 -11.453 1 92.88 260 ILE A O 1
ATOM 2022 N N . PHE A 1 261 ? -13.75 19.812 -11.578 1 95.12 261 PHE A N 1
ATOM 2023 C CA . PHE A 1 261 ? -13.789 20.625 -10.359 1 95.12 261 PHE A CA 1
ATOM 2024 C C . PHE A 1 261 ? -14.625 21.875 -10.562 1 95.12 261 PHE A C 1
ATOM 2026 O O . PHE A 1 261 ? -15.375 22.281 -9.672 1 95.12 261 PHE A O 1
ATOM 2033 N N . LEU A 1 262 ? -14.453 22.516 -11.664 1 94.31 262 LEU A N 1
ATOM 2034 C CA . LEU A 1 262 ? -15.258 23.703 -11.969 1 94.31 262 LEU A CA 1
ATOM 2035 C C . LEU A 1 262 ? -16.75 23.359 -11.93 1 94.31 262 LEU A C 1
ATOM 2037 O O . LEU A 1 262 ? -17.531 24.109 -11.359 1 94.31 262 LEU A O 1
ATOM 2041 N N . GLN A 1 263 ? -17.062 22.234 -12.555 1 94.75 263 GLN A N 1
ATOM 2042 C CA . GLN A 1 263 ? -18.453 21.828 -12.562 1 94.75 263 GLN A CA 1
ATOM 2043 C C . GLN A 1 263 ? -18.938 21.516 -11.148 1 94.75 263 GLN A C 1
ATOM 2045 O O . GLN A 1 263 ? -20.078 21.828 -10.797 1 94.75 263 GLN A O 1
ATOM 2050 N N . TRP A 1 264 ? -18.109 20.859 -10.43 1 96 264 TRP A N 1
ATOM 2051 C CA . TRP A 1 264 ? -18.453 20.594 -9.047 1 96 264 TRP A CA 1
ATOM 2052 C C . TRP A 1 264 ? -18.641 21.891 -8.266 1 96 264 TRP A C 1
ATOM 2054 O O . TRP A 1 264 ? -19.594 22.016 -7.484 1 96 264 TRP A O 1
ATOM 2064 N N . PHE A 1 265 ? -17.734 22.859 -8.461 1 96.62 265 PHE A N 1
ATOM 2065 C CA . PHE A 1 265 ? -17.781 24.141 -7.773 1 96.62 265 PHE A CA 1
ATOM 2066 C C . PHE A 1 265 ? -19.094 24.875 -8.078 1 96.62 265 PHE A C 1
ATOM 2068 O O . PHE A 1 265 ? -19.688 25.469 -7.184 1 96.62 265 PHE A O 1
ATOM 2075 N N . LYS A 1 266 ? -19.484 24.828 -9.32 1 96.06 266 LYS A N 1
ATOM 2076 C CA . LYS A 1 266 ? -20.766 25.438 -9.695 1 96.06 266 LYS A CA 1
ATOM 2077 C C . LYS A 1 266 ? -21.922 24.75 -8.977 1 96.06 266 LYS A C 1
ATOM 2079 O O . LYS A 1 266 ? -22.844 25.422 -8.492 1 96.06 266 LYS A O 1
ATOM 2084 N N . TRP A 1 267 ? -21.859 23.422 -8.953 1 96.38 267 TRP A N 1
ATOM 2085 C CA . TRP A 1 267 ? -22.875 22.656 -8.234 1 96.38 267 TRP A CA 1
ATOM 2086 C C . TRP A 1 267 ? -22.859 22.984 -6.746 1 96.38 267 TRP A C 1
ATOM 2088 O O . TRP A 1 267 ? -23.906 23.141 -6.129 1 96.38 267 TRP A O 1
ATOM 2098 N N . PHE A 1 268 ? -21.703 23.141 -6.164 1 96.88 268 PHE A N 1
ATOM 2099 C CA . PHE A 1 268 ? -21.5 23.531 -4.77 1 96.88 268 PHE A CA 1
ATOM 2100 C C . PHE A 1 268 ? -22.156 24.875 -4.48 1 96.88 268 PHE A C 1
ATOM 2102 O O . PHE A 1 268 ? -22.906 25.016 -3.51 1 96.88 268 PHE A O 1
ATOM 2109 N N . VAL A 1 269 ? -21.906 25.828 -5.332 1 97.31 269 VAL A N 1
ATOM 2110 C CA . VAL A 1 269 ? -22.438 27.172 -5.164 1 97.31 269 VAL A CA 1
ATOM 2111 C C . VAL A 1 269 ? -23.969 27.125 -5.23 1 97.31 269 VAL A C 1
ATOM 2113 O O . VAL A 1 269 ? -24.641 27.844 -4.492 1 97.31 269 VAL A O 1
ATOM 2116 N N . GLU A 1 270 ? -24.453 26.266 -6.086 1 96.12 270 GLU A N 1
ATOM 2117 C CA . GLU A 1 270 ? -25.906 26.125 -6.227 1 96.12 270 GLU A CA 1
ATOM 2118 C C . GLU A 1 270 ? -26.531 25.594 -4.945 1 96.12 270 GLU A C 1
ATOM 2120 O O . GLU A 1 270 ? -27.672 25.906 -4.625 1 96.12 270 GLU A O 1
ATOM 2125 N N . LEU A 1 271 ? -25.828 24.75 -4.234 1 96.12 271 LEU A N 1
ATOM 2126 C CA . LEU A 1 271 ? -26.359 24.094 -3.049 1 96.12 271 LEU A CA 1
ATOM 2127 C C . LEU A 1 271 ? -26.172 24.969 -1.811 1 96.12 271 LEU A C 1
ATOM 2129 O O . LEU A 1 271 ? -26.781 24.719 -0.769 1 96.12 271 LEU A O 1
ATOM 2133 N N . LEU A 1 272 ? -25.344 26 -1.9 1 96.62 272 LEU A N 1
ATOM 2134 C CA . LEU A 1 272 ? -25.031 26.844 -0.751 1 96.62 272 LEU A CA 1
ATOM 2135 C C . LEU A 1 272 ? -26.25 27.641 -0.302 1 96.62 272 LEU A C 1
ATOM 2137 O O . LEU A 1 272 ? -27.062 28.047 -1.128 1 96.62 272 LEU A O 1
ATOM 2141 N N . PRO A 1 273 ? -26.312 27.891 0.939 1 93.69 273 PRO A N 1
ATOM 2142 C CA . PRO A 1 273 ? -27.344 28.797 1.416 1 93.69 273 PRO A CA 1
ATOM 2143 C C . PRO A 1 273 ? -27.156 30.234 0.898 1 93.69 273 PRO A C 1
ATOM 2145 O O . PRO A 1 273 ? -26.078 30.578 0.431 1 93.69 273 PRO A O 1
ATOM 2148 N N . PRO A 1 274 ? -28.109 31.062 1.04 1 94.12 274 PRO A N 1
ATOM 2149 C CA . PRO A 1 274 ? -28.078 32.406 0.457 1 94.12 274 PRO A CA 1
ATOM 2150 C C . PRO A 1 274 ? -27.125 33.344 1.189 1 94.12 274 PRO A C 1
ATOM 2152 O O . PRO A 1 274 ? -26.656 34.312 0.615 1 94.12 274 PRO A O 1
ATOM 2155 N N . ALA A 1 275 ? -26.75 33.031 2.385 1 95.44 275 ALA A N 1
ATOM 2156 C CA . ALA A 1 275 ? -25.859 33.875 3.154 1 95.44 275 ALA A CA 1
ATOM 2157 C C . ALA A 1 275 ? -24.516 34.031 2.451 1 95.44 275 ALA A C 1
ATOM 2159 O O . ALA A 1 275 ? -23.969 33.062 1.915 1 95.44 275 ALA A O 1
ATOM 2160 N N . ARG A 1 276 ? -24.062 35.219 2.326 1 95.88 276 ARG A N 1
ATOM 2161 C CA . ARG A 1 276 ? -22.781 35.562 1.732 1 95.88 276 ARG A CA 1
ATOM 2162 C C . ARG A 1 276 ? -22 36.531 2.631 1 95.88 276 ARG A C 1
ATOM 2164 O O . ARG A 1 276 ? -22.594 37.281 3.385 1 95.88 276 ARG A O 1
ATOM 2171 N N . PRO A 1 277 ? -20.703 36.5 2.684 1 97 277 PRO A N 1
ATOM 2172 C CA . PRO A 1 277 ? -19.781 35.688 1.86 1 97 277 PRO A CA 1
ATOM 2173 C C . PRO A 1 277 ? -19.609 34.281 2.385 1 97 277 PRO A C 1
ATOM 2175 O O . PRO A 1 277 ? -19.969 33.969 3.529 1 97 277 PRO A O 1
ATOM 2178 N N . GLN A 1 278 ? -19.188 33.344 1.505 1 97.88 278 GLN A N 1
ATOM 2179 C CA . GLN A 1 278 ? -18.812 31.984 1.855 1 97.88 278 GLN A CA 1
ATOM 2180 C C . GLN A 1 278 ? -17.328 31.734 1.626 1 97.88 278 GLN A C 1
ATOM 2182 O O . GLN A 1 278 ? -16.719 32.344 0.743 1 97.88 278 GLN A O 1
ATOM 2187 N N . LEU A 1 279 ? -16.781 30.906 2.443 1 98 279 LEU A N 1
ATOM 2188 C CA . LEU A 1 279 ? -15.359 30.578 2.314 1 98 279 LEU A CA 1
ATOM 2189 C C . LEU A 1 279 ? -15.164 29.078 2.119 1 98 279 LEU A C 1
ATOM 2191 O O . LEU A 1 279 ? -15.688 28.281 2.889 1 98 279 LEU A O 1
ATOM 2195 N N . LEU A 1 280 ? -14.484 28.719 1.078 1 97.62 280 LEU A N 1
ATOM 2196 C CA . LEU A 1 280 ? -14.125 27.328 0.811 1 97.62 280 LEU A CA 1
ATOM 2197 C C . LEU A 1 280 ? -12.633 27.109 1.007 1 97.62 280 LEU A C 1
ATOM 2199 O O . LEU A 1 280 ? -11.812 27.688 0.283 1 97.62 280 LEU A O 1
ATOM 2203 N N . VAL A 1 281 ? -12.305 26.297 2.008 1 97.19 281 VAL A N 1
ATOM 2204 C CA . VAL A 1 281 ? -10.922 25.938 2.279 1 97.19 281 VAL A CA 1
ATOM 2205 C C . VAL A 1 281 ? -10.586 24.625 1.569 1 97.19 281 VAL A C 1
ATOM 2207 O O . VAL A 1 281 ? -11.305 23.625 1.712 1 97.19 281 VAL A O 1
ATOM 2210 N N . LEU A 1 282 ? -9.578 24.578 0.781 1 94.75 282 LEU A N 1
ATOM 2211 C CA . LEU A 1 282 ? -9.211 23.375 0.063 1 94.75 282 LEU A CA 1
ATOM 2212 C C . LEU A 1 282 ? -7.695 23.25 -0.074 1 94.75 282 LEU A C 1
ATOM 2214 O O . LEU A 1 282 ? -6.969 24.203 0.246 1 94.75 282 LEU A O 1
ATOM 2218 N N . ASP A 1 283 ? -7.211 22.062 -0.478 1 89.81 283 ASP A N 1
ATOM 2219 C CA . ASP A 1 283 ? -5.773 21.875 -0.645 1 89.81 283 ASP A CA 1
ATOM 2220 C C . ASP A 1 283 ? -5.285 22.484 -1.952 1 89.81 283 ASP A C 1
ATOM 2222 O O . ASP A 1 283 ? -6.086 22.797 -2.838 1 89.81 283 ASP A O 1
ATOM 2226 N N . GLY A 1 284 ? -4.066 22.781 -2.117 1 84.38 284 GLY A N 1
ATOM 2227 C CA . GLY A 1 284 ? -3.488 23.484 -3.252 1 84.38 284 GLY A CA 1
ATOM 2228 C C . GLY A 1 284 ? -3.18 22.562 -4.422 1 84.38 284 GLY A C 1
ATOM 2229 O O . GLY A 1 284 ? -2.236 22.812 -5.176 1 84.38 284 GLY A O 1
ATOM 2230 N N . HIS A 1 285 ? -3.852 21.5 -4.559 1 83.75 285 HIS A N 1
ATOM 2231 C CA . HIS A 1 285 ? -3.658 20.625 -5.703 1 83.75 285 HIS A CA 1
ATOM 2232 C C . HIS A 1 285 ? -3.979 21.344 -7.012 1 83.75 285 HIS A C 1
ATOM 2234 O O . HIS A 1 285 ? -4.93 22.125 -7.082 1 83.75 285 HIS A O 1
ATOM 2240 N N . PHE A 1 286 ? -3.322 21.047 -7.996 1 79.38 286 PHE A N 1
ATOM 2241 C CA . PHE A 1 286 ? -3.422 21.75 -9.266 1 79.38 286 PHE A CA 1
ATOM 2242 C C . PHE A 1 286 ? -4.812 21.578 -9.867 1 79.38 286 PHE A C 1
ATOM 2244 O O . PHE A 1 286 ? -5.301 22.469 -10.57 1 79.38 286 PHE A O 1
ATOM 2251 N N . ALA A 1 287 ? -5.461 20.5 -9.578 1 85.06 287 ALA A N 1
ATOM 2252 C CA . ALA A 1 287 ? -6.781 20.219 -10.133 1 85.06 287 ALA A CA 1
ATOM 2253 C C . ALA A 1 287 ? -7.848 21.109 -9.5 1 85.06 287 ALA A C 1
ATOM 2255 O O . ALA A 1 287 ? -8.938 21.266 -10.055 1 85.06 287 ALA A O 1
ATOM 2256 N N . HIS A 1 288 ? -7.547 21.734 -8.391 1 86.25 288 HIS A N 1
ATOM 2257 C CA . HIS A 1 288 ? -8.547 22.469 -7.621 1 86.25 288 HIS A CA 1
ATOM 2258 C C . HIS A 1 288 ? -8.555 23.953 -7.969 1 86.25 288 HIS A C 1
ATOM 2260 O O . HIS A 1 288 ? -9.469 24.672 -7.586 1 86.25 288 HIS A O 1
ATOM 2266 N N . ILE A 1 289 ? -7.582 24.344 -8.609 1 81.94 289 ILE A N 1
ATOM 2267 C CA . ILE A 1 289 ? -7.496 25.797 -8.805 1 81.94 289 ILE A CA 1
ATOM 2268 C C . ILE A 1 289 ? -7.355 26.109 -10.289 1 81.94 289 ILE A C 1
ATOM 2270 O O . ILE A 1 289 ? -6.43 25.625 -10.945 1 81.94 289 ILE A O 1
ATOM 2274 N N . SER A 1 290 ? -8.328 26.734 -10.773 1 87.62 290 SER A N 1
ATOM 2275 C CA . SER A 1 290 ? -8.305 27.281 -12.133 1 87.62 290 SER A CA 1
ATOM 2276 C C . SER A 1 290 ? -8.82 28.719 -12.156 1 87.62 290 SER A C 1
ATOM 2278 O O . SER A 1 290 ? -9.531 29.141 -11.242 1 87.62 290 SER A O 1
ATOM 2280 N N . LEU A 1 291 ? -8.359 29.469 -13.125 1 90.06 291 LEU A N 1
ATOM 2281 C CA . LEU A 1 291 ? -8.812 30.859 -13.258 1 90.06 291 LEU A CA 1
ATOM 2282 C C . LEU A 1 291 ? -10.328 30.922 -13.367 1 90.06 291 LEU A C 1
ATOM 2284 O O . LEU A 1 291 ? -10.961 31.812 -12.781 1 90.06 291 LEU A O 1
ATOM 2288 N N . ASP A 1 292 ? -10.844 30 -14.062 1 92.25 292 ASP A N 1
ATOM 2289 C CA . ASP A 1 292 ? -12.289 29.969 -14.25 1 92.25 292 ASP A CA 1
ATOM 2290 C C . ASP A 1 292 ? -13.016 29.734 -12.93 1 92.25 292 ASP A C 1
ATOM 2292 O O . ASP A 1 292 ? -14.07 30.328 -12.68 1 92.25 292 ASP A O 1
ATOM 2296 N N . THR A 1 293 ? -12.477 28.891 -12.148 1 93.56 293 THR A N 1
ATOM 2297 C CA . THR A 1 293 ? -13.086 28.594 -10.852 1 93.56 293 THR A CA 1
ATOM 2298 C C . THR A 1 293 ? -13.039 29.812 -9.938 1 93.56 293 THR A C 1
ATOM 2300 O O . THR A 1 293 ? -14.023 30.141 -9.273 1 93.56 293 THR A O 1
ATOM 2303 N N . VAL A 1 294 ? -11.938 30.484 -9.93 1 93.06 294 VAL A N 1
ATOM 2304 C CA . VAL A 1 294 ? -11.75 31.656 -9.086 1 93.06 294 VAL A CA 1
ATOM 2305 C C . VAL A 1 294 ? -12.695 32.781 -9.531 1 93.06 294 VAL A C 1
ATOM 2307 O O . VAL A 1 294 ? -13.32 33.438 -8.703 1 93.06 294 VAL A O 1
ATOM 2310 N N . LYS A 1 295 ? -12.781 32.969 -10.797 1 93.88 295 LYS A N 1
ATOM 2311 C CA . LYS A 1 295 ? -13.68 33.969 -11.336 1 93.88 295 LYS A CA 1
ATOM 2312 C C . LYS A 1 295 ? -15.125 33.719 -10.953 1 93.88 295 LYS A C 1
ATOM 2314 O O . LYS A 1 295 ? -15.852 34.625 -10.555 1 93.88 295 LYS A O 1
ATOM 2319 N N . TYR A 1 296 ? -15.5 32.5 -11.094 1 95.69 296 TYR A N 1
ATOM 2320 C CA . TYR A 1 296 ? -16.859 32.125 -10.742 1 95.69 296 TYR A CA 1
ATOM 2321 C C . TYR A 1 296 ? -17.125 32.344 -9.25 1 95.69 296 TYR A C 1
ATOM 2323 O O . TYR A 1 296 ? -18.219 32.75 -8.859 1 95.69 296 TYR A O 1
ATOM 2331 N N . GLY A 1 297 ? -16.156 32 -8.469 1 95.62 297 GLY A N 1
ATOM 2332 C CA . GLY A 1 297 ? -16.266 32.25 -7.039 1 95.62 297 GLY A CA 1
ATOM 2333 C C . GLY A 1 297 ? -16.469 33.719 -6.691 1 95.62 297 GLY A C 1
ATOM 2334 O O . GLY A 1 297 ? -17.344 34.062 -5.906 1 95.62 297 GLY A O 1
ATOM 2335 N N . VAL A 1 298 ? -15.719 34.562 -7.273 1 93.31 298 VAL A N 1
ATOM 2336 C CA . VAL A 1 298 ? -15.797 36 -7.035 1 93.31 298 VAL A CA 1
ATOM 2337 C C . VAL A 1 298 ? -17.172 36.531 -7.457 1 93.31 298 VAL A C 1
ATOM 2339 O O . VAL A 1 298 ? -17.797 37.312 -6.75 1 93.31 298 VAL A O 1
ATOM 2342 N N . GLU A 1 299 ? -17.625 36.031 -8.57 1 96.19 299 GLU A N 1
ATOM 2343 C CA . GLU A 1 299 ? -18.922 36.469 -9.094 1 96.19 299 GLU A CA 1
ATOM 2344 C C . GLU A 1 299 ? -20.047 36.094 -8.141 1 96.19 299 GLU A C 1
ATOM 2346 O O . GLU A 1 299 ? -21.078 36.75 -8.086 1 96.19 299 GLU A O 1
ATOM 2351 N N . ASN A 1 300 ? -19.859 35.062 -7.379 1 97.31 300 ASN A N 1
ATOM 2352 C CA . ASN A 1 300 ? -20.922 34.562 -6.492 1 97.31 300 ASN A CA 1
ATOM 2353 C C . ASN A 1 300 ? -20.578 34.812 -5.027 1 97.31 300 ASN A C 1
ATOM 2355 O O . ASN A 1 300 ? -21.219 34.25 -4.137 1 97.31 300 ASN A O 1
ATOM 2359 N N . ASP A 1 301 ? -19.531 35.5 -4.723 1 97.38 301 ASP A N 1
ATOM 2360 C CA . ASP A 1 301 ? -19.047 35.906 -3.396 1 97.38 301 ASP A CA 1
ATOM 2361 C C . ASP A 1 301 ? -18.688 34.656 -2.572 1 97.38 301 ASP A C 1
ATOM 2363 O O . ASP A 1 301 ? -19.125 34.5 -1.431 1 97.38 301 ASP A O 1
ATOM 2367 N N . VAL A 1 302 ? -18.172 33.75 -3.238 1 97 302 VAL A N 1
ATOM 2368 C CA . VAL A 1 302 ? -17.578 32.562 -2.623 1 97 302 VAL A CA 1
ATOM 2369 C C . VAL A 1 302 ? -16.062 32.625 -2.738 1 97 302 VAL A C 1
ATOM 2371 O O . VAL A 1 302 ? -15.516 32.594 -3.844 1 97 302 VAL A O 1
ATOM 2374 N N . HIS A 1 303 ? -15.422 32.719 -1.612 1 96.56 303 HIS A N 1
ATOM 2375 C CA . HIS A 1 303 ? -13.977 32.875 -1.582 1 96.56 303 HIS A CA 1
ATOM 2376 C C . HIS A 1 303 ? -13.273 31.547 -1.35 1 96.56 303 HIS A C 1
ATOM 2378 O O . HIS A 1 303 ? -13.812 30.656 -0.681 1 96.56 303 HIS A O 1
ATOM 2384 N N . ILE A 1 304 ? -12.078 31.422 -1.954 1 95.75 304 ILE A N 1
ATOM 2385 C CA . ILE A 1 304 ? -11.305 30.188 -1.854 1 95.75 304 ILE A CA 1
ATOM 2386 C C . ILE A 1 304 ? -10.031 30.453 -1.06 1 95.75 304 ILE A C 1
ATOM 2388 O O . ILE A 1 304 ? -9.344 31.453 -1.28 1 95.75 304 ILE A O 1
ATOM 2392 N N . PHE A 1 305 ? -9.781 29.672 -0.082 1 95.75 305 PHE A N 1
ATOM 2393 C CA . PHE A 1 305 ? -8.555 29.719 0.702 1 95.75 305 PHE A CA 1
ATOM 2394 C C . PHE A 1 305 ? -7.801 28.391 0.601 1 95.75 305 PHE A C 1
ATOM 2396 O O . PHE A 1 305 ? -8.367 27.328 0.856 1 95.75 305 PHE A O 1
ATOM 2403 N N . VAL A 1 306 ? -6.516 28.406 0.274 1 94.06 306 VAL A N 1
ATOM 2404 C CA . VAL A 1 306 ? -5.746 27.219 -0.044 1 94.06 306 VAL A CA 1
ATOM 2405 C C . VAL A 1 306 ? -4.844 26.844 1.134 1 94.06 306 VAL A C 1
ATOM 2407 O O . VAL A 1 306 ? -4.188 27.719 1.713 1 94.06 306 VAL A O 1
ATOM 2410 N N . LEU A 1 307 ? -4.859 25.562 1.466 1 93.38 307 LEU A N 1
ATOM 2411 C CA . LEU A 1 307 ? -3.973 25.031 2.496 1 93.38 307 LEU A CA 1
ATOM 2412 C C . LEU A 1 307 ? -2.531 24.984 2 1 93.38 307 LEU A C 1
ATOM 2414 O O . LEU A 1 307 ? -2.289 24.859 0.797 1 93.38 307 LEU A O 1
ATOM 2418 N N . PRO A 1 308 ? -1.628 25.109 2.967 1 88.94 308 PRO A N 1
ATOM 2419 C CA . PRO A 1 308 ? -0.238 24.906 2.547 1 88.94 308 PRO A CA 1
ATOM 2420 C C . PRO A 1 308 ? 0.023 23.516 1.995 1 88.94 308 PRO A C 1
ATOM 2422 O O . PRO A 1 308 ? -0.642 22.547 2.395 1 88.94 308 PRO A O 1
ATOM 2425 N N . ALA A 1 309 ? 0.975 23.469 1.087 1 85.44 309 ALA A N 1
ATOM 2426 C CA . ALA A 1 309 ? 1.304 22.203 0.443 1 85.44 309 ALA A CA 1
ATOM 2427 C C . ALA A 1 309 ? 1.775 21.172 1.467 1 85.44 309 ALA A C 1
ATOM 2429 O O . ALA A 1 309 ? 2.492 21.516 2.41 1 85.44 309 ALA A O 1
ATOM 2430 N N . HIS A 1 310 ? 1.398 19.969 1.333 1 82.62 310 HIS A N 1
ATOM 2431 C CA . HIS A 1 310 ? 1.874 18.812 2.074 1 82.62 310 HIS A CA 1
ATOM 2432 C C . HIS A 1 310 ? 1.523 18.922 3.555 1 82.62 310 HIS A C 1
ATOM 2434 O O . HIS A 1 310 ? 2.318 18.531 4.414 1 82.62 310 HIS A O 1
ATOM 2440 N N . THR A 1 311 ? 0.477 19.547 3.887 1 87.5 311 THR A N 1
ATOM 2441 C CA . THR A 1 311 ? 0.072 19.703 5.281 1 87.5 311 THR A CA 1
ATOM 2442 C C . THR A 1 311 ? -1.327 19.125 5.5 1 87.5 311 THR A C 1
ATOM 2444 O O . THR A 1 311 ? -1.938 19.359 6.547 1 87.5 311 THR A O 1
ATOM 2447 N N . SER A 1 312 ? -1.852 18.422 4.562 1 88.06 312 SER A N 1
ATOM 2448 C CA . SER A 1 312 ? -3.23 17.938 4.613 1 88.06 312 SER A CA 1
ATOM 2449 C C . SER A 1 312 ? -3.426 16.938 5.746 1 88.06 312 SER A C 1
ATOM 2451 O O . SER A 1 312 ? -4.531 16.797 6.281 1 88.06 312 SER A O 1
ATOM 2453 N N . HIS A 1 313 ? -2.389 16.344 6.168 1 83.38 313 HIS A N 1
ATOM 2454 C CA . HIS A 1 313 ? -2.496 15.289 7.176 1 83.38 313 HIS A CA 1
ATOM 2455 C C . HIS A 1 313 ? -2.824 15.875 8.547 1 83.38 313 HIS A C 1
ATOM 2457 O O . HIS A 1 313 ? -3.309 15.164 9.43 1 83.38 313 HIS A O 1
ATOM 2463 N N . PHE A 1 314 ? -2.637 17.234 8.734 1 88.38 314 PHE A N 1
ATOM 2464 C CA . PHE A 1 314 ? -2.994 17.766 10.047 1 88.38 314 PHE A CA 1
ATOM 2465 C C . PHE A 1 314 ? -3.76 19.078 9.906 1 88.38 314 PHE A C 1
ATOM 2467 O O . PHE A 1 314 ? -4.336 19.562 10.875 1 88.38 314 PHE A O 1
ATOM 2474 N N . LEU A 1 315 ? -3.863 19.641 8.703 1 93.38 315 LEU A N 1
ATOM 2475 C CA . LEU A 1 315 ? -4.566 20.906 8.562 1 93.38 315 LEU A CA 1
ATOM 2476 C C . LEU A 1 315 ? -5.84 20.734 7.738 1 93.38 315 LEU A C 1
ATOM 2478 O O . LEU A 1 315 ? -6.629 21.672 7.598 1 93.38 315 LEU A O 1
ATOM 2482 N N . GLN A 1 316 ? -6.117 19.578 7.184 1 95.25 316 GLN A N 1
ATOM 2483 C CA . GLN A 1 316 ? -7.301 19.312 6.363 1 95.25 316 GLN A CA 1
ATOM 2484 C C . GLN A 1 316 ? -8.414 18.672 7.188 1 95.25 316 GLN A C 1
ATOM 2486 O O . GLN A 1 316 ? -8.328 17.5 7.539 1 95.25 316 GLN A O 1
ATOM 2491 N N . PRO A 1 317 ? -9.453 19.406 7.426 1 96.94 317 PRO A N 1
ATOM 2492 C CA . PRO A 1 317 ? -10.523 18.938 8.297 1 96.94 317 PRO A CA 1
ATOM 2493 C C . PRO A 1 317 ? -11.07 17.562 7.871 1 96.94 317 PRO A C 1
ATOM 2495 O O . PRO A 1 317 ? -11.273 16.688 8.711 1 96.94 317 PRO A O 1
ATOM 2498 N N . LEU A 1 318 ? -11.281 17.375 6.57 1 97.75 318 LEU A N 1
ATOM 2499 C CA . LEU A 1 318 ? -11.852 16.109 6.094 1 97.75 318 LEU A CA 1
ATOM 2500 C C . LEU A 1 318 ? -10.898 14.953 6.371 1 97.75 318 LEU A C 1
ATOM 2502 O O . LEU A 1 318 ? -11.344 13.844 6.695 1 97.75 318 LEU A O 1
ATOM 2506 N N . ASP A 1 319 ? -9.609 15.133 6.27 1 94 319 ASP A N 1
ATOM 2507 C CA . ASP A 1 319 ? -8.625 14.078 6.504 1 94 319 ASP A CA 1
ATOM 2508 C C . ASP A 1 319 ? -8.5 13.773 7.996 1 94 319 ASP A C 1
ATOM 2510 O O . ASP A 1 319 ? -8.352 12.609 8.383 1 94 319 ASP A O 1
ATOM 2514 N N . VAL A 1 320 ? -8.594 14.742 8.789 1 91.12 320 VAL A N 1
ATOM 2515 C CA . VAL A 1 320 ? -8.359 14.609 10.227 1 91.12 320 VAL A CA 1
ATOM 2516 C C . VAL A 1 320 ? -9.609 14.078 10.914 1 91.12 320 VAL A C 1
ATOM 2518 O O . VAL A 1 320 ? -9.523 13.289 11.852 1 91.12 320 VAL A O 1
ATOM 2521 N N . GLY A 1 321 ? -10.773 14.398 10.422 1 91.5 321 GLY A N 1
ATOM 2522 C CA . GLY A 1 321 ? -11.953 14.133 11.234 1 91.5 321 GLY A CA 1
ATOM 2523 C C . GLY A 1 321 ? -12.953 13.211 10.547 1 91.5 321 GLY A C 1
ATOM 2524 O O . GLY A 1 321 ? -13.719 12.516 11.219 1 91.5 321 GLY A O 1
ATOM 2525 N N . VAL A 1 322 ? -13 13.133 9.305 1 96.69 322 VAL A N 1
ATOM 2526 C CA . VAL A 1 322 ? -14.141 12.5 8.648 1 96.69 322 VAL A CA 1
ATOM 2527 C C . VAL A 1 322 ? -13.664 11.305 7.824 1 96.69 322 VAL A C 1
ATOM 2529 O O . VAL A 1 322 ? -14.164 10.188 7.992 1 96.69 322 VAL A O 1
ATOM 2532 N N . PHE A 1 323 ? -12.648 11.453 7.012 1 96.81 323 PHE A N 1
ATOM 2533 C CA . PHE A 1 323 ? -12.258 10.445 6.031 1 96.81 323 PHE A CA 1
ATOM 2534 C C . PHE A 1 323 ? -11.68 9.211 6.719 1 96.81 323 PHE A C 1
ATOM 2536 O O . PHE A 1 323 ? -11.805 8.094 6.207 1 96.81 323 PHE A O 1
ATOM 2543 N N . GLN A 1 324 ? -11.062 9.359 7.832 1 92.44 324 GLN A N 1
ATOM 2544 C CA . GLN A 1 324 ? -10.547 8.195 8.547 1 92.44 324 GLN A CA 1
ATOM 2545 C C . GLN A 1 324 ? -11.68 7.25 8.945 1 92.44 324 GLN A C 1
ATOM 2547 O O . GLN A 1 324 ? -11.594 6.043 8.727 1 92.44 324 GLN A O 1
ATOM 2552 N N . THR A 1 325 ? -12.703 7.855 9.523 1 94.25 325 THR A N 1
ATOM 2553 C CA . THR A 1 325 ? -13.875 7.082 9.914 1 94.25 325 THR A CA 1
ATOM 2554 C C . THR A 1 325 ? -14.562 6.492 8.68 1 94.25 325 THR A C 1
ATOM 2556 O O . THR A 1 325 ? -14.961 5.324 8.688 1 94.25 325 THR A O 1
ATOM 2559 N N . PHE A 1 326 ? -14.672 7.277 7.688 1 96.69 326 PHE A N 1
ATOM 2560 C CA . PHE A 1 326 ? -15.305 6.828 6.453 1 96.69 326 PHE A CA 1
ATOM 2561 C C . PHE A 1 326 ? -14.586 5.602 5.898 1 96.69 326 PHE A C 1
ATOM 2563 O O . PHE A 1 326 ? -15.227 4.594 5.582 1 96.69 326 PHE A O 1
ATOM 2570 N N . LYS A 1 327 ? -13.289 5.676 5.758 1 94.5 327 LYS A N 1
ATOM 2571 C CA . LYS A 1 327 ? -12.508 4.582 5.184 1 94.5 327 LYS A CA 1
ATOM 2572 C C . LYS A 1 327 ? -12.609 3.324 6.039 1 94.5 327 LYS A C 1
ATOM 2574 O O . LYS A 1 327 ? -12.695 2.213 5.512 1 94.5 327 LYS A O 1
ATOM 2579 N N . SER A 1 328 ? -12.602 3.469 7.344 1 91.19 328 SER A N 1
ATOM 2580 C CA . SER A 1 328 ? -12.742 2.324 8.242 1 91.19 328 SER A CA 1
ATOM 2581 C C . SER A 1 328 ? -14.078 1.628 8.039 1 91.19 328 SER A C 1
ATOM 2583 O O . SER A 1 328 ? -14.133 0.404 7.906 1 91.19 328 SER A O 1
ATOM 2585 N N . LEU A 1 329 ? -15.086 2.404 8 1 93.12 329 LEU A N 1
ATOM 2586 C CA . LEU A 1 329 ? -16.438 1.862 7.824 1 93.12 329 LEU A CA 1
ATOM 2587 C C . LEU A 1 329 ? -16.594 1.281 6.422 1 93.12 329 LEU A C 1
ATOM 2589 O O . LEU A 1 329 ? -17.281 0.271 6.246 1 93.12 329 LEU A O 1
ATOM 2593 N N . TYR A 1 330 ? -16.047 1.939 5.48 1 95.25 330 TYR A N 1
ATOM 2594 C CA . TYR A 1 330 ? -16.094 1.441 4.113 1 95.25 330 TYR A CA 1
ATOM 2595 C C . TYR A 1 330 ? -15.461 0.06 4.008 1 95.25 330 TYR A C 1
ATOM 2597 O O . TYR A 1 330 ? -16.031 -0.849 3.4 1 95.25 330 TYR A O 1
ATOM 2605 N N . ASN A 1 331 ? -14.289 -0.113 4.555 1 92.44 331 ASN A N 1
ATOM 2606 C CA . ASN A 1 331 ? -13.594 -1.396 4.523 1 92.44 331 ASN A CA 1
ATOM 2607 C C . ASN A 1 331 ? -14.391 -2.482 5.238 1 92.44 331 ASN A C 1
ATOM 2609 O O . ASN A 1 331 ? -14.367 -3.645 4.824 1 92.44 331 ASN A O 1
ATOM 2613 N N . LYS A 1 332 ? -15.016 -2.084 6.289 1 87.5 332 LYS A N 1
ATOM 2614 C CA . LYS A 1 332 ? -15.914 -3.033 6.949 1 87.5 332 LYS A CA 1
ATOM 2615 C C . LYS A 1 332 ? -17.047 -3.445 6.023 1 87.5 332 LYS A C 1
ATOM 2617 O O . LYS A 1 332 ? -17.438 -4.613 5.996 1 87.5 332 LYS A O 1
ATOM 2622 N N . GLY A 1 333 ? -17.562 -2.426 5.332 1 90.69 333 GLY A N 1
ATOM 2623 C CA . GLY A 1 333 ? -18.609 -2.711 4.359 1 90.69 333 GLY A CA 1
ATOM 2624 C C . GLY A 1 333 ? -18.156 -3.658 3.262 1 90.69 333 GLY A C 1
ATOM 2625 O O . GLY A 1 333 ? -18.906 -4.539 2.848 1 90.69 333 GLY A O 1
ATOM 2626 N N . VAL A 1 334 ? -16.969 -3.482 2.805 1 92 334 VAL A N 1
ATOM 2627 C CA . VAL A 1 334 ? -16.406 -4.348 1.773 1 92 334 VAL A CA 1
ATOM 2628 C C . VAL A 1 334 ? -16.281 -5.773 2.303 1 92 334 VAL A C 1
ATOM 2630 O O . VAL A 1 334 ? -16.641 -6.73 1.608 1 92 334 VAL A O 1
ATOM 2633 N N . ALA A 1 335 ? -15.828 -5.891 3.504 1 86.12 335 ALA A N 1
ATOM 2634 C CA . ALA A 1 335 ? -15.641 -7.203 4.117 1 86.12 335 ALA A CA 1
ATOM 2635 C C . ALA A 1 335 ? -16.984 -7.91 4.309 1 86.12 335 ALA A C 1
ATOM 2637 O O . ALA A 1 335 ? -17.062 -9.141 4.195 1 86.12 335 ALA A O 1
ATOM 2638 N N . MET A 1 336 ? -18.031 -7.215 4.535 1 85.81 336 MET A N 1
ATOM 2639 C CA . MET A 1 336 ? -19.328 -7.789 4.859 1 85.81 336 MET A CA 1
ATOM 2640 C C . MET A 1 336 ? -20.172 -7.969 3.602 1 85.81 336 MET A C 1
ATOM 2642 O O . MET A 1 336 ? -21.203 -8.656 3.627 1 85.81 336 MET A O 1
ATOM 2646 N N . TYR A 1 337 ? -19.75 -7.41 2.543 1 91.12 337 TYR A N 1
ATOM 2647 C CA . TYR A 1 337 ? -20.531 -7.375 1.312 1 91.12 337 TYR A CA 1
ATOM 2648 C C . TYR A 1 337 ? -20.953 -8.781 0.9 1 91.12 337 TYR A C 1
ATOM 2650 O O . TYR A 1 337 ? -22.125 -9 0.562 1 91.12 337 TYR A O 1
ATOM 2658 N N . PRO A 1 338 ? -20.062 -9.812 0.97 1 87.06 338 PRO A N 1
ATOM 2659 C CA . PRO A 1 338 ? -20.469 -11.156 0.536 1 87.06 338 PRO A CA 1
ATOM 2660 C C . PRO A 1 338 ? -21.609 -11.734 1.373 1 87.06 338 PRO A C 1
ATOM 2662 O O . PRO A 1 338 ? -22.391 -12.547 0.878 1 87.06 338 PRO A O 1
ATOM 2665 N N . LEU A 1 339 ? -21.75 -11.328 2.578 1 82.25 339 LEU A N 1
ATOM 2666 C CA . LEU A 1 339 ? -22.781 -11.852 3.463 1 82.25 339 LEU A CA 1
ATOM 2667 C C . LEU A 1 339 ? -24.172 -11.461 2.961 1 82.25 339 LEU A C 1
ATOM 2669 O O . LEU A 1 339 ? -25.109 -12.25 3.066 1 82.25 339 LEU A O 1
ATOM 2673 N N . SER A 1 340 ? -24.234 -10.328 2.408 1 86.19 340 SER A N 1
ATOM 2674 C CA . SER A 1 340 ? -25.547 -9.82 1.981 1 86.19 340 SER A CA 1
ATOM 2675 C C . SER A 1 340 ? -25.75 -10.031 0.485 1 86.19 340 SER A C 1
ATOM 2677 O O . SER A 1 340 ? -26.828 -9.75 -0.041 1 86.19 340 SER A O 1
ATOM 2679 N N . HIS A 1 341 ? -24.812 -10.523 -0.239 1 91.19 341 HIS A N 1
ATOM 2680 C CA . HIS A 1 341 ? -24.906 -10.633 -1.69 1 91.19 341 HIS A CA 1
ATOM 2681 C C . HIS A 1 341 ? -24.531 -12.039 -2.156 1 91.19 341 HIS A C 1
ATOM 2683 O O . HIS A 1 341 ? -23.797 -12.203 -3.127 1 91.19 341 HIS A O 1
ATOM 2689 N N . ASN A 1 342 ? -25.031 -13.055 -1.466 1 86.19 342 ASN A N 1
ATOM 2690 C CA . ASN A 1 342 ? -24.875 -14.453 -1.855 1 86.19 342 ASN A CA 1
ATOM 2691 C C . ASN A 1 342 ? -23.422 -14.797 -2.137 1 86.19 342 ASN A C 1
ATOM 2693 O O . ASN A 1 342 ? -23.094 -15.344 -3.195 1 86.19 342 ASN A O 1
ATOM 2697 N N . ALA A 1 343 ? -22.484 -14.289 -1.355 1 86.75 343 ALA A N 1
ATOM 2698 C CA . ALA A 1 343 ? -21.062 -14.617 -1.345 1 86.75 343 ALA A CA 1
ATOM 2699 C C . ALA A 1 343 ? -20.344 -13.945 -2.512 1 86.75 343 ALA A C 1
ATOM 2701 O O . ALA A 1 343 ? -19.172 -14.25 -2.779 1 86.75 343 ALA A O 1
ATOM 2702 N N . ALA A 1 344 ? -21.078 -13.023 -3.174 1 90.44 344 ALA A N 1
ATOM 2703 C CA . ALA A 1 344 ? -20.438 -12.312 -4.277 1 90.44 344 ALA A CA 1
ATOM 2704 C C . ALA A 1 344 ? -19.469 -11.242 -3.758 1 90.44 344 ALA A C 1
ATOM 2706 O O . ALA A 1 344 ? -19.766 -10.555 -2.781 1 90.44 344 ALA A O 1
ATOM 2707 N N . LEU A 1 345 ? -18.344 -11.234 -4.395 1 92.81 345 LEU A N 1
ATOM 2708 C CA . LEU A 1 345 ? -17.391 -10.172 -4.062 1 92.81 345 LEU A CA 1
ATOM 2709 C C . LEU A 1 345 ? -17.75 -8.875 -4.793 1 92.81 345 LEU A C 1
ATOM 2711 O O . LEU A 1 345 ? -18.234 -8.914 -5.93 1 92.81 345 LEU A O 1
ATOM 2715 N N . PRO A 1 346 ? -17.562 -7.766 -4.172 1 94.75 346 PRO A N 1
ATOM 2716 C CA . PRO A 1 346 ? -17.938 -6.492 -4.797 1 94.75 346 PRO A CA 1
ATOM 2717 C C . PRO A 1 346 ? -17.031 -6.125 -5.969 1 94.75 346 PRO A C 1
ATOM 2719 O O . PRO A 1 346 ? -15.898 -6.605 -6.055 1 94.75 346 PRO A O 1
ATOM 2722 N N . VAL A 1 347 ? -17.578 -5.363 -6.828 1 94.62 347 VAL A N 1
ATOM 2723 C CA . VAL A 1 347 ? -16.844 -4.781 -7.953 1 94.62 347 VAL A CA 1
ATOM 2724 C C . VAL A 1 347 ? -17.016 -3.264 -7.949 1 94.62 347 VAL A C 1
ATOM 2726 O O . VAL A 1 347 ? -17.703 -2.713 -7.086 1 94.62 347 VAL A O 1
ATOM 2729 N N . LYS A 1 348 ? -16.359 -2.635 -8.836 1 93.12 348 LYS A N 1
ATOM 2730 C CA . LYS A 1 348 ? -16.375 -1.177 -8.906 1 93.12 348 LYS A CA 1
ATOM 2731 C C . LYS A 1 348 ? -17.797 -0.631 -8.938 1 93.12 348 LYS A C 1
ATOM 2733 O O . LYS A 1 348 ? -18.078 0.426 -8.367 1 93.12 348 LYS A O 1
ATOM 2738 N N . ASP A 1 349 ? -18.703 -1.32 -9.523 1 93.56 349 ASP A N 1
ATOM 2739 C CA . ASP A 1 349 ? -20.078 -0.895 -9.695 1 93.56 349 ASP A CA 1
ATOM 2740 C C . ASP A 1 349 ? -20.828 -0.888 -8.359 1 93.56 349 ASP A C 1
ATOM 2742 O O . ASP A 1 349 ? -21.875 -0.272 -8.227 1 93.56 349 ASP A O 1
ATOM 2746 N N . ASP A 1 350 ? -20.281 -1.52 -7.434 1 95.69 350 ASP A N 1
ATOM 2747 C CA . ASP A 1 350 ? -20.953 -1.664 -6.148 1 95.69 350 ASP A CA 1
ATOM 2748 C C . ASP A 1 350 ? -20.469 -0.615 -5.148 1 95.69 350 ASP A C 1
ATOM 2750 O O . ASP A 1 350 ? -20.922 -0.581 -4.004 1 95.69 350 ASP A O 1
ATOM 2754 N N . VAL A 1 351 ? -19.578 0.258 -5.551 1 96.31 351 VAL A N 1
ATOM 2755 C CA . VAL A 1 351 ? -18.953 1.229 -4.652 1 96.31 351 VAL A CA 1
ATOM 2756 C C . VAL A 1 351 ? -20.016 2.174 -4.102 1 96.31 351 VAL A C 1
ATOM 2758 O O . VAL A 1 351 ? -20 2.527 -2.92 1 96.31 351 VAL A O 1
ATOM 2761 N N . GLY A 1 352 ? -20.953 2.6 -4.961 1 96.06 352 GLY A N 1
ATOM 2762 C CA . GLY A 1 352 ? -22.031 3.461 -4.512 1 96.06 352 GLY A CA 1
ATOM 2763 C C . GLY A 1 352 ? -22.828 2.871 -3.365 1 96.06 352 GLY A C 1
ATOM 2764 O O . GLY A 1 352 ? -23.125 3.559 -2.385 1 96.06 352 GLY A O 1
ATOM 2765 N N . GLU A 1 353 ? -23.109 1.632 -3.498 1 95.81 353 GLU A N 1
ATOM 2766 C CA . GLU A 1 353 ? -23.875 0.939 -2.473 1 95.81 353 GLU A CA 1
ATOM 2767 C C . GLU A 1 353 ? -23.062 0.776 -1.188 1 95.81 353 GLU A C 1
ATOM 2769 O O . GLU A 1 353 ? -23.578 1.046 -0.095 1 95.81 353 GLU A O 1
ATOM 2774 N N . ILE A 1 354 ? -21.891 0.352 -1.3 1 96.38 354 ILE A N 1
ATOM 2775 C CA . ILE A 1 354 ? -21.047 0.065 -0.147 1 96.38 354 ILE A CA 1
ATOM 2776 C C . ILE A 1 354 ? -20.766 1.354 0.625 1 96.38 354 ILE A C 1
ATOM 2778 O O . ILE A 1 354 ? -20.672 1.339 1.853 1 96.38 354 ILE A O 1
ATOM 2782 N N . SER A 1 355 ? -20.688 2.498 -0.075 1 97.25 355 SER A N 1
ATOM 2783 C CA . SER A 1 355 ? -20.266 3.758 0.534 1 97.25 355 SER A CA 1
ATOM 2784 C C . SER A 1 355 ? -21.453 4.469 1.19 1 97.25 355 SER A C 1
ATOM 2786 O O . SER A 1 355 ? -21.266 5.43 1.938 1 97.25 355 SER A O 1
ATOM 2788 N N . LYS A 1 356 ? -22.688 4.047 1.007 1 96.31 356 LYS A N 1
ATOM 2789 C CA . LYS A 1 356 ? -23.859 4.754 1.498 1 96.31 356 LYS A CA 1
ATOM 2790 C C . LYS A 1 356 ? -23.859 4.844 3.021 1 96.31 356 LYS A C 1
ATOM 2792 O O . LYS A 1 356 ? -23.859 5.938 3.584 1 96.31 356 LYS A O 1
ATOM 2797 N N . VAL A 1 357 ? -23.781 3.748 3.674 1 95.5 357 VAL A N 1
ATOM 2798 C CA . VAL A 1 357 ? -23.828 3.705 5.129 1 95.5 357 VAL A CA 1
ATOM 2799 C C . VAL A 1 357 ? -22.578 4.367 5.711 1 95.5 357 VAL A C 1
ATOM 2801 O O . VAL A 1 357 ? -22.672 5.211 6.602 1 95.5 357 VAL A O 1
ATOM 2804 N N . PRO A 1 358 ? -21.375 4.031 5.199 1 96.38 358 PRO A N 1
ATOM 2805 C CA . PRO A 1 358 ? -20.172 4.703 5.703 1 96.38 358 PRO A CA 1
ATOM 2806 C C . PRO A 1 358 ? -20.25 6.223 5.57 1 96.38 358 PRO A C 1
ATOM 2808 O O . PRO A 1 358 ? -19.797 6.945 6.457 1 96.38 358 PRO A O 1
ATOM 2811 N N . PHE A 1 359 ? -20.766 6.703 4.477 1 96.69 359 PHE A N 1
ATOM 2812 C CA . PHE A 1 359 ? -20.875 8.141 4.254 1 96.69 359 PHE A CA 1
ATOM 2813 C C . PHE A 1 359 ? -21.797 8.781 5.277 1 96.69 359 PHE A C 1
ATOM 2815 O O . PHE A 1 359 ? -21.438 9.766 5.922 1 96.69 359 PHE A O 1
ATOM 2822 N N . GLU A 1 360 ? -22.938 8.188 5.461 1 94.31 360 GLU A N 1
ATOM 2823 C CA . GLU A 1 360 ? -23.938 8.727 6.391 1 94.31 360 GLU A CA 1
ATOM 2824 C C . GLU A 1 360 ? -23.406 8.695 7.824 1 94.31 360 GLU A C 1
ATOM 2826 O O . GLU A 1 360 ? -23.672 9.617 8.602 1 94.31 360 GLU A O 1
ATOM 2831 N N . ALA A 1 361 ? -22.641 7.715 8.148 1 95.38 361 ALA A N 1
ATOM 2832 C CA . ALA A 1 361 ? -22.125 7.559 9.5 1 95.38 361 ALA A CA 1
ATOM 2833 C C . ALA A 1 361 ? -20.922 8.469 9.742 1 95.38 361 ALA A C 1
ATOM 2835 O O . ALA A 1 361 ? -20.781 9.047 10.82 1 95.38 361 ALA A O 1
ATOM 2836 N N . ALA A 1 362 ? -20.062 8.586 8.797 1 96.88 362 ALA A N 1
ATOM 2837 C CA . ALA A 1 362 ? -18.828 9.336 8.945 1 96.88 362 ALA A CA 1
ATOM 2838 C C . ALA A 1 362 ? -19.078 10.836 8.844 1 96.88 362 ALA A C 1
ATOM 2840 O O . ALA A 1 362 ? -18.422 11.633 9.531 1 96.88 362 ALA A O 1
ATOM 2841 N N . PHE A 1 363 ? -20.016 11.227 7.941 1 97.38 363 PHE A N 1
ATOM 2842 C CA . PHE A 1 363 ? -20.344 12.641 7.77 1 97.38 363 PHE A CA 1
ATOM 2843 C C . PHE A 1 363 ? -21.391 13.078 8.789 1 97.38 363 PHE A C 1
ATOM 2845 O O . PHE A 1 363 ? -22.453 13.586 8.422 1 97.38 363 PHE A O 1
ATOM 2852 N N . SER A 1 364 ? -21.016 12.922 10.008 1 96.75 364 SER A N 1
ATOM 2853 C CA . SER A 1 364 ? -21.844 13.336 11.141 1 96.75 364 SER A CA 1
ATOM 2854 C C . SER A 1 364 ? -21.406 14.695 11.672 1 96.75 364 SER A C 1
ATOM 2856 O O . SER A 1 364 ? -20.25 15.094 11.492 1 96.75 364 SER A O 1
ATOM 2858 N N . VAL A 1 365 ? -22.328 15.367 12.375 1 97.19 365 VAL A N 1
ATOM 2859 C CA . VAL A 1 365 ? -22.047 16.672 12.953 1 97.19 365 VAL A CA 1
ATOM 2860 C C . VAL A 1 365 ? -20.859 16.578 13.914 1 97.19 365 VAL A C 1
ATOM 2862 O O . VAL A 1 365 ? -19.969 17.422 13.898 1 97.19 365 VAL A O 1
ATOM 2865 N N . LYS A 1 366 ? -20.844 15.539 14.633 1 96.69 366 LYS A N 1
ATOM 2866 C CA . LYS A 1 366 ? -19.797 15.336 15.625 1 96.69 366 LYS A CA 1
ATOM 2867 C C . LYS A 1 366 ? -18.422 15.227 14.953 1 96.69 366 LYS A C 1
ATOM 2869 O O . LYS A 1 366 ? -17.484 15.922 15.336 1 96.69 366 LYS A O 1
ATOM 2874 N N . ASN A 1 367 ? -18.297 14.398 13.938 1 97.31 367 ASN A N 1
ATOM 2875 C CA . ASN A 1 367 ? -17.031 14.18 13.242 1 97.31 367 ASN A CA 1
ATOM 2876 C C . ASN A 1 367 ? -16.578 15.43 12.5 1 97.31 367 ASN A C 1
ATOM 2878 O O . ASN A 1 367 ? -15.391 15.75 12.477 1 97.31 367 ASN A O 1
ATOM 2882 N N . ILE A 1 368 ? -17.516 16.125 11.883 1 98.06 368 ILE A N 1
ATOM 2883 C CA . ILE A 1 368 ? -17.203 17.312 11.094 1 98.06 368 ILE A CA 1
ATOM 2884 C C . ILE A 1 368 ? -16.688 18.422 12.008 1 98.06 368 ILE A C 1
ATOM 2886 O O . ILE A 1 368 ? -15.633 19.016 11.742 1 98.06 368 ILE A O 1
ATOM 2890 N N . LYS A 1 369 ? -17.391 18.656 13.062 1 97.88 369 LYS A N 1
ATOM 2891 C CA . LYS A 1 369 ? -16.969 19.703 13.992 1 97.88 369 LYS A CA 1
ATOM 2892 C C . LYS A 1 369 ? -15.617 19.359 14.617 1 97.88 369 LYS A C 1
ATOM 2894 O O . LYS A 1 369 ? -14.789 20.25 14.836 1 97.88 369 LYS A O 1
ATOM 2899 N N . ARG A 1 370 ? -15.461 18.156 14.891 1 96.62 370 ARG A N 1
ATOM 2900 C CA . ARG A 1 370 ? -14.172 17.703 15.406 1 96.62 370 ARG A CA 1
ATOM 2901 C C . ARG A 1 370 ? -13.055 17.969 14.398 1 96.62 370 ARG A C 1
ATOM 2903 O O . ARG A 1 370 ? -11.953 18.391 14.781 1 96.62 370 ARG A O 1
ATOM 2910 N N . GLY A 1 371 ? -13.32 17.672 13.117 1 96.94 371 GLY A N 1
ATOM 2911 C CA . GLY A 1 371 ? -12.336 17.938 12.078 1 96.94 371 GLY A CA 1
ATOM 2912 C C . GLY A 1 371 ? -11.891 19.391 12.023 1 96.94 371 GLY A C 1
ATOM 2913 O O . GLY A 1 371 ? -10.688 19.672 11.977 1 96.94 371 GLY A O 1
ATOM 2914 N N . PHE A 1 372 ? -12.828 20.297 12.102 1 98 372 PHE A N 1
ATOM 2915 C CA . PHE A 1 372 ? -12.508 21.719 12.055 1 98 372 PHE A CA 1
ATOM 2916 C C . PHE A 1 372 ? -11.797 22.156 13.328 1 98 372 PHE A C 1
ATOM 2918 O O . PHE A 1 372 ? -10.844 22.938 13.281 1 98 372 PHE A O 1
ATOM 2925 N N . ARG A 1 373 ? -12.234 21.609 14.422 1 96.69 373 ARG A N 1
ATOM 2926 C CA . ARG A 1 373 ? -11.625 21.953 15.703 1 96.69 373 ARG A CA 1
ATOM 2927 C C . ARG A 1 373 ? -10.188 21.453 15.773 1 96.69 373 ARG A C 1
ATOM 2929 O O . ARG A 1 373 ? -9.281 22.188 16.172 1 96.69 373 ARG A O 1
ATOM 2936 N N . ASP A 1 374 ? -9.969 20.25 15.328 1 94.94 374 ASP A N 1
ATOM 2937 C CA . ASP A 1 374 ? -8.664 19.609 15.453 1 94.94 374 ASP A CA 1
ATOM 2938 C C . ASP A 1 374 ? -7.664 20.203 14.453 1 94.94 374 ASP A C 1
ATOM 2940 O O . ASP A 1 374 ? -6.453 20.016 14.594 1 94.94 374 ASP A O 1
ATOM 2944 N N . THR A 1 375 ? -8.117 20.891 13.461 1 95.5 375 THR A N 1
ATOM 2945 C CA . THR A 1 375 ? -7.223 21.531 12.508 1 95.5 375 THR A CA 1
ATOM 2946 C C . THR A 1 375 ? -7.02 23 12.859 1 95.5 375 THR A C 1
ATOM 2948 O O . THR A 1 375 ? -6.195 23.688 12.25 1 95.5 375 THR A O 1
ATOM 2951 N N . GLY A 1 376 ? -7.758 23.5 13.82 1 95.94 376 GLY A N 1
ATOM 2952 C CA . GLY A 1 376 ? -7.613 24.859 14.289 1 95.94 376 GLY A CA 1
ATOM 2953 C C . GLY A 1 376 ? -8.234 25.891 13.359 1 95.94 376 GLY A C 1
ATOM 2954 O O . GLY A 1 376 ? -7.969 27.078 13.484 1 95.94 376 GLY A O 1
ATOM 2955 N N . ILE A 1 377 ? -8.977 25.453 12.43 1 96.75 377 ILE A N 1
ATOM 2956 C CA . ILE A 1 377 ? -9.602 26.359 11.477 1 96.75 377 ILE A CA 1
ATOM 2957 C C . ILE A 1 377 ? -10.805 27.031 12.117 1 96.75 377 ILE A C 1
ATOM 2959 O O . ILE A 1 377 ? -11.031 28.234 11.93 1 96.75 377 ILE A O 1
ATOM 2963 N N . PHE A 1 378 ? -11.609 26.234 12.828 1 96.81 378 PHE A N 1
ATOM 2964 C CA . PHE A 1 378 ? -12.734 26.797 13.562 1 96.81 378 PHE A CA 1
ATOM 2965 C C . PHE A 1 378 ? -13 26.031 14.844 1 96.81 378 PHE A C 1
ATOM 2967 O O . PHE A 1 378 ? -13.328 24.844 14.797 1 96.81 378 PHE A O 1
ATOM 2974 N N . PRO A 1 379 ? -13.062 26.609 16.047 1 95.75 379 PRO A N 1
ATOM 2975 C CA . PRO A 1 379 ? -12.602 27.984 16.25 1 95.75 379 PRO A CA 1
ATOM 2976 C C . PRO A 1 379 ? -11.125 28.172 15.898 1 95.75 379 PRO A C 1
ATOM 2978 O O . PRO A 1 379 ? -10.336 27.234 16.031 1 95.75 379 PRO A O 1
ATOM 2981 N N . LEU A 1 380 ? -10.867 29.344 15.453 1 96.19 380 LEU A N 1
ATOM 2982 C CA . LEU A 1 380 ? -9.508 29.656 15.016 1 96.19 380 LEU A CA 1
ATOM 2983 C C . LEU A 1 380 ? -8.531 29.562 16.172 1 96.19 380 LEU A C 1
ATOM 2985 O O . LEU A 1 380 ? -8.734 30.203 17.219 1 96.19 380 LEU A O 1
ATOM 2989 N N . SER A 1 381 ? -7.551 28.625 16.047 1 95.62 381 SER A N 1
ATOM 2990 C CA . SER A 1 381 ? -6.59 28.422 17.125 1 95.62 381 SER A CA 1
ATOM 2991 C C . SER A 1 381 ? -5.215 28.047 16.578 1 95.62 381 SER A C 1
ATOM 2993 O O . SER A 1 381 ? -5.031 26.969 16.016 1 95.62 381 SER A O 1
ATOM 2995 N N . LEU A 1 382 ? -4.273 28.922 16.781 1 93.75 382 LEU A N 1
ATOM 2996 C CA . LEU A 1 382 ? -2.898 28.672 16.375 1 93.75 382 LEU A CA 1
ATOM 2997 C C . LEU A 1 382 ? -2.293 27.531 17.172 1 93.75 382 LEU A C 1
ATOM 2999 O O . LEU A 1 382 ? -1.562 26.688 16.625 1 93.75 382 LEU A O 1
ATOM 3003 N N . ASP A 1 383 ? -2.584 27.484 18.422 1 90.94 383 ASP A N 1
ATOM 3004 C CA . ASP A 1 383 ? -2.053 26.453 19.297 1 90.94 383 ASP A CA 1
ATOM 3005 C C . ASP A 1 383 ? -2.443 25.062 18.828 1 90.94 383 ASP A C 1
ATOM 3007 O O . ASP A 1 383 ? -1.62 24.141 18.828 1 90.94 383 ASP A O 1
ATOM 3011 N N . THR A 1 384 ? -3.639 24.938 18.438 1 91.12 384 THR A N 1
ATOM 3012 C CA . THR A 1 384 ? -4.117 23.656 17.938 1 91.12 384 THR A CA 1
ATOM 3013 C C . THR A 1 384 ? -3.367 23.234 16.688 1 91.12 384 THR A C 1
ATOM 3015 O O . THR A 1 384 ? -3.012 22.078 16.516 1 91.12 384 THR A O 1
ATOM 3018 N N . MET A 1 385 ? -3.111 24.203 15.797 1 90.81 385 MET A N 1
ATOM 3019 C CA . MET A 1 385 ? -2.408 23.922 14.547 1 90.81 385 MET A CA 1
ATOM 3020 C C . MET A 1 385 ? -0.978 23.469 14.82 1 90.81 385 MET A C 1
ATOM 3022 O O . MET A 1 385 ? -0.491 22.531 14.188 1 90.81 385 MET A O 1
ATOM 3026 N N . LEU A 1 386 ? -0.397 24.094 15.727 1 86.06 386 LEU A N 1
ATOM 3027 C CA . LEU A 1 386 ? 1.002 23.812 16.031 1 86.06 386 LEU A CA 1
ATOM 3028 C C . LEU A 1 386 ? 1.146 22.484 16.766 1 86.06 386 LEU A C 1
ATOM 3030 O O . LEU A 1 386 ? 2.113 21.75 16.547 1 86.06 386 LEU A O 1
ATOM 3034 N N . ASN A 1 387 ? 0.243 22.141 17.531 1 80.06 387 ASN A N 1
ATOM 3035 C CA . ASN A 1 387 ? 0.295 20.906 18.328 1 80.06 387 ASN A CA 1
ATOM 3036 C C . ASN A 1 387 ? 0.142 19.672 17.453 1 80.06 387 ASN A C 1
ATOM 3038 O O . ASN A 1 387 ? 0.626 18.594 17.797 1 80.06 387 ASN A O 1
ATOM 3042 N N . LYS A 1 388 ? -0.456 19.797 16.344 1 77.56 388 LYS A N 1
ATOM 3043 C CA . LYS A 1 388 ? -0.747 18.641 15.508 1 77.56 388 LYS A CA 1
ATOM 3044 C C . LYS A 1 388 ? 0.354 18.406 14.477 1 77.56 388 LYS A C 1
ATOM 3046 O O . LYS A 1 388 ? 0.338 17.422 13.75 1 77.56 388 LYS A O 1
ATOM 3051 N N . MET A 1 389 ? 1.306 19.266 14.422 1 74.69 389 MET A N 1
ATOM 3052 C CA . MET A 1 389 ? 2.402 19.156 13.469 1 74.69 389 MET A CA 1
ATOM 3053 C C . MET A 1 389 ? 3.277 17.938 13.789 1 74.69 389 MET A C 1
ATOM 3055 O O . MET A 1 389 ? 3.492 17.625 14.961 1 74.69 389 MET A O 1
ATOM 3059 N N . VAL A 1 390 ? 3.498 17.172 12.688 1 60.97 390 VAL A N 1
ATOM 3060 C CA . VAL A 1 390 ? 4.402 16.031 12.844 1 60.97 390 VAL A CA 1
ATOM 3061 C C . VAL A 1 390 ? 5.746 16.516 13.383 1 60.97 390 VAL A C 1
ATOM 3063 O O . VAL A 1 390 ? 6.301 17.5 12.906 1 60.97 390 VAL A O 1
ATOM 3066 N N . GLY A 1 391 ? 6.367 15.836 14.367 1 55.59 391 GLY A N 1
ATOM 3067 C CA . GLY A 1 391 ? 7.641 16.188 14.977 1 55.59 391 GLY A CA 1
ATOM 3068 C C . GLY A 1 391 ? 7.5 17.141 16.156 1 55.59 391 GLY A C 1
ATOM 3069 O O . GLY A 1 391 ? 8.422 17.281 16.953 1 55.59 391 GLY A O 1
ATOM 3070 N N . ASN A 1 392 ? 6.402 17.984 16.062 1 52.06 392 ASN A N 1
ATOM 3071 C CA . ASN A 1 392 ? 6.328 19 17.109 1 52.06 392 ASN A CA 1
ATOM 3072 C C . ASN A 1 392 ? 5.566 18.484 18.328 1 52.06 392 ASN A C 1
ATOM 3074 O O . ASN A 1 392 ? 5.422 19.203 19.312 1 52.06 392 ASN A O 1
ATOM 3078 N N . LYS A 1 393 ? 4.926 17.297 18.109 1 49.78 393 LYS A N 1
ATOM 3079 C CA . LYS A 1 393 ? 4.285 16.969 19.375 1 49.78 393 LYS A CA 1
ATOM 3080 C C . LYS A 1 393 ? 5.324 16.75 20.469 1 49.78 393 LYS A C 1
ATOM 3082 O O . LYS A 1 393 ? 6.242 15.945 20.312 1 49.78 393 LYS A O 1
ATOM 3087 N N . PRO A 1 394 ? 5.422 17.734 21.266 1 46.78 394 PRO A N 1
ATOM 3088 C CA . PRO A 1 394 ? 6.285 17.438 22.406 1 46.78 394 PRO A CA 1
ATOM 3089 C C . PRO A 1 394 ? 6.012 16.062 23.016 1 46.78 394 PRO A C 1
ATOM 3091 O O . PRO A 1 394 ? 4.883 15.562 22.953 1 46.78 394 PRO A O 1
ATOM 3094 N N . ALA A 1 395 ? 7.031 15.148 22.906 1 45.12 395 ALA A N 1
ATOM 3095 C CA . ALA A 1 395 ? 6.855 13.898 23.656 1 45.12 395 ALA A CA 1
ATOM 3096 C C . ALA A 1 395 ? 5.969 14.109 24.875 1 45.12 395 ALA A C 1
ATOM 3098 O O . ALA A 1 395 ? 6.164 15.055 25.641 1 45.12 395 ALA A O 1
ATOM 3099 N N . PRO A 1 396 ? 4.77 13.594 24.625 1 42.06 396 PRO A N 1
ATOM 3100 C CA . PRO A 1 396 ? 4.027 13.781 25.875 1 42.06 396 PRO A CA 1
ATOM 3101 C C . PRO A 1 396 ? 4.902 13.586 27.109 1 42.06 396 PRO A C 1
ATOM 3103 O O . PRO A 1 396 ? 4.539 14.039 28.203 1 42.06 396 PRO A O 1
ATOM 3106 N N . ASN A 1 397 ? 5.395 12.219 27.219 1 41.03 397 ASN A N 1
ATOM 3107 C CA . ASN A 1 397 ? 6.074 11.93 28.484 1 41.03 397 ASN A CA 1
ATOM 3108 C C . ASN A 1 397 ? 7.289 12.828 28.688 1 41.03 397 ASN A C 1
ATOM 3110 O O . ASN A 1 397 ? 7.828 13.375 27.719 1 41.03 397 ASN A O 1
ATOM 3114 N N . THR A 1 398 ? 7.703 12.875 29.984 1 45 398 THR A N 1
ATOM 3115 C CA . THR A 1 398 ? 8.617 13.594 30.859 1 45 398 THR A CA 1
ATOM 3116 C C . THR A 1 398 ? 10.047 13.539 30.312 1 45 398 THR A C 1
ATOM 3118 O O . THR A 1 398 ? 10.984 14.016 30.969 1 45 398 THR A O 1
ATOM 3121 N N . VAL A 1 399 ? 10.383 12.57 29.469 1 51.34 399 VAL A N 1
ATOM 3122 C CA . VAL A 1 399 ? 11.828 12.672 29.312 1 51.34 399 VAL A CA 1
ATOM 3123 C C . VAL A 1 399 ? 12.188 13.977 28.609 1 51.34 399 VAL A C 1
ATOM 3125 O O . VAL A 1 399 ? 11.812 14.188 27.453 1 51.34 399 VAL A O 1
ATOM 3128 N N . THR A 1 400 ? 12.273 14.984 29.375 1 57.94 400 THR A N 1
ATOM 3129 C CA . THR A 1 400 ? 12.711 16.328 29.016 1 57.94 400 THR A CA 1
ATOM 3130 C C . THR A 1 400 ? 13.992 16.281 28.188 1 57.94 400 THR A C 1
ATOM 3132 O O . THR A 1 400 ? 14.945 15.594 28.547 1 57.94 400 THR A O 1
ATOM 3135 N N . LEU A 1 401 ? 13.828 16.5 26.812 1 66.94 401 LEU A N 1
ATOM 3136 C CA . LEU A 1 401 ? 15.016 16.703 26 1 66.94 401 LEU A CA 1
ATOM 3137 C C . LEU A 1 401 ? 15.906 17.781 26.609 1 66.94 401 LEU A C 1
ATOM 3139 O O . LEU A 1 401 ? 16.234 18.766 25.953 1 66.94 401 LEU A O 1
ATOM 3143 N N . HIS A 1 402 ? 16.109 17.5 27.922 1 71.44 402 HIS A N 1
ATOM 3144 C CA . HIS A 1 402 ? 16.859 18.484 28.719 1 71.44 402 HIS A CA 1
ATOM 3145 C C . HIS A 1 402 ? 18.25 18.703 28.141 1 71.44 402 HIS A C 1
ATOM 3147 O O . HIS A 1 402 ? 18.703 19.844 28.016 1 71.44 402 HIS A O 1
ATOM 3153 N N . TYR A 1 403 ? 18.844 17.609 27.672 1 73.88 403 TYR A N 1
ATOM 3154 C CA . TYR A 1 403 ? 20.219 17.703 27.219 1 73.88 403 TYR A CA 1
ATOM 3155 C C . TYR A 1 403 ? 20.281 18.203 25.781 1 73.88 403 TYR A C 1
ATOM 3157 O O . TYR A 1 403 ? 21.234 18.906 25.406 1 73.88 403 TYR A O 1
ATOM 3165 N N . HIS A 1 404 ? 19.266 17.953 24.984 1 74 404 HIS A N 1
ATOM 3166 C CA . HIS A 1 404 ? 19.234 18.453 23.609 1 74 404 HIS A CA 1
ATOM 3167 C C . HIS A 1 404 ? 18.984 19.953 23.578 1 74 404 HIS A C 1
ATOM 3169 O O . HIS A 1 404 ? 19.5 20.656 22.703 1 74 404 HIS A O 1
ATOM 3175 N N . SER A 1 405 ? 18.156 20.312 24.469 1 67 405 SER A N 1
ATOM 3176 C CA . SER A 1 405 ? 17.844 21.734 24.531 1 67 405 SER A CA 1
ATOM 3177 C C . SER A 1 405 ? 19.047 22.547 25 1 67 405 SER A C 1
ATOM 3179 O O . SER A 1 405 ? 19.172 23.734 24.688 1 67 405 SER A O 1
ATOM 3181 N N . MET A 1 406 ? 19.859 21.906 25.828 1 59.25 406 MET A N 1
ATOM 3182 C CA . MET A 1 406 ? 21.031 22.594 26.391 1 59.25 406 MET A CA 1
ATOM 3183 C C . MET A 1 406 ? 22.219 22.531 25.438 1 59.25 406 MET A C 1
ATOM 3185 O O . MET A 1 406 ? 23.297 23.016 25.75 1 59.25 406 MET A O 1
ATOM 3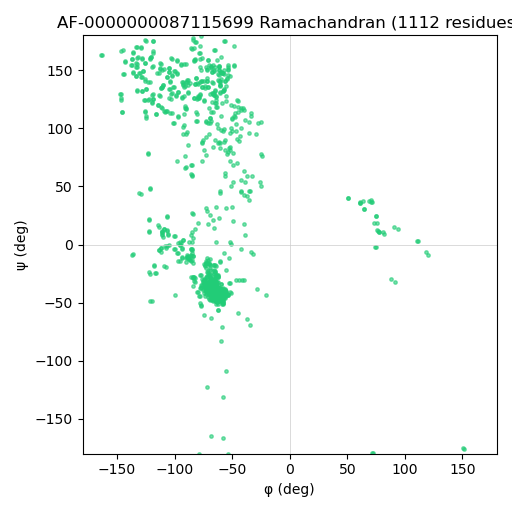189 N N . MET A 1 407 ? 21.953 22.109 24.25 1 55.78 407 MET A N 1
ATOM 3190 C CA . MET A 1 407 ? 23 21.828 23.281 1 55.78 407 MET A CA 1
ATOM 3191 C C . MET A 1 407 ? 24.062 22.922 23.281 1 55.78 407 MET A C 1
ATOM 3193 O O . MET A 1 407 ? 23.75 24.094 23.062 1 55.78 407 MET A O 1
ATOM 3197 N N . ILE A 1 408 ? 25.031 22.75 24.109 1 48.16 408 ILE A N 1
ATOM 3198 C CA . ILE A 1 408 ? 26.25 23.547 24.031 1 48.16 408 ILE A CA 1
ATOM 3199 C C . ILE A 1 408 ? 26.875 23.406 22.656 1 48.16 408 ILE A C 1
ATOM 3201 O O . ILE A 1 408 ? 27.266 22.312 22.25 1 48.16 408 ILE A O 1
ATOM 3205 N N . PRO A 1 409 ? 26.688 24.25 21.891 1 43.66 409 PRO A N 1
ATOM 3206 C CA . PRO A 1 409 ? 27.484 24.359 20.672 1 43.66 409 PRO A CA 1
ATOM 3207 C C . PRO A 1 409 ? 28.969 24.062 20.906 1 43.66 409 PRO A C 1
ATOM 3209 O O . PRO A 1 409 ? 29.531 24.469 21.922 1 43.66 409 PRO A O 1
ATOM 3212 N N . HIS A 1 410 ? 29.578 22.984 20.266 1 47.28 410 HIS A N 1
ATOM 3213 C CA . HIS A 1 410 ? 31 22.688 20.172 1 47.28 410 HIS A CA 1
ATOM 3214 C C . HIS A 1 410 ? 31.438 21.812 21.344 1 47.28 410 HIS A C 1
ATOM 3216 O O . HIS A 1 410 ? 32.594 21.875 21.766 1 47.28 410 HIS A O 1
ATOM 3222 N N . PHE A 1 411 ? 30.531 21.25 22.016 1 48.59 411 PHE A N 1
ATOM 3223 C CA . PHE A 1 411 ? 31.031 20.391 23.078 1 48.59 411 PHE A CA 1
ATOM 3224 C C . PHE A 1 411 ? 31.797 19.203 22.484 1 48.59 411 PHE A C 1
ATOM 3226 O O . PHE A 1 411 ? 31.25 18.406 21.719 1 48.59 411 PHE A O 1
ATOM 3233 N N . ASP A 1 412 ? 33.062 19.266 22.25 1 47.28 412 ASP A N 1
ATOM 3234 C CA . ASP A 1 412 ? 33.906 18.125 21.938 1 47.28 412 ASP A CA 1
ATOM 3235 C C . ASP A 1 412 ? 34.188 17.297 23.188 1 47.28 412 ASP A C 1
ATOM 3237 O O . ASP A 1 412 ? 34.688 17.812 24.188 1 47.28 412 ASP A O 1
ATOM 3241 N N . GLY A 1 413 ? 33.469 16.328 23.578 1 48.53 413 GLY A N 1
ATOM 3242 C CA . GLY A 1 413 ? 33.469 15.391 24.688 1 48.53 413 GLY A CA 1
ATOM 3243 C C . GLY A 1 413 ? 34.875 15.133 25.219 1 48.53 413 GLY A C 1
ATOM 3244 O O . GLY A 1 413 ? 35.031 14.484 26.25 1 48.53 413 GLY A O 1
ATOM 3245 N N . HIS A 1 414 ? 35.812 15.055 24.375 1 49.88 414 HIS A N 1
ATOM 3246 C CA . HIS A 1 414 ? 37.062 14.547 24.922 1 49.88 414 HIS A CA 1
ATOM 3247 C C . HIS A 1 414 ? 37.562 15.422 26.062 1 49.88 414 HIS A C 1
ATOM 3249 O O . HIS A 1 414 ? 38 14.914 27.094 1 49.88 414 HIS A O 1
ATOM 3255 N N . VAL A 1 415 ? 38.062 16.719 25.703 1 51.56 415 VAL A N 1
ATOM 3256 C CA . VAL A 1 415 ? 38.906 17.438 26.641 1 51.56 415 VAL A CA 1
ATOM 3257 C C . VAL A 1 415 ? 38.094 18.453 27.422 1 51.56 415 VAL A C 1
ATOM 3259 O O . VAL A 1 415 ? 37.688 19.484 26.859 1 51.56 415 VAL A O 1
ATOM 3262 N N . ILE A 1 416 ? 37.312 17.938 28.281 1 58.31 416 ILE A N 1
ATOM 3263 C CA . ILE A 1 416 ? 36.531 18.922 29.016 1 58.31 416 ILE A CA 1
ATOM 3264 C C . ILE A 1 416 ? 37.406 19.516 30.141 1 58.31 416 ILE A C 1
ATOM 3266 O O . ILE A 1 416 ? 37.969 18.781 30.938 1 58.31 416 ILE A O 1
ATOM 3270 N N . ASP A 1 417 ? 37.719 20.719 30 1 62.12 417 ASP A N 1
ATOM 3271 C CA . ASP A 1 417 ? 38.438 21.469 31.031 1 62.12 417 ASP A CA 1
ATOM 3272 C C . ASP A 1 417 ? 37.719 21.391 32.375 1 62.12 417 ASP A C 1
ATOM 3274 O O . ASP A 1 417 ? 36.531 21.062 32.406 1 62.12 417 ASP A O 1
ATOM 3278 N N . THR A 1 418 ? 38.406 21.328 33.438 1 65.44 418 THR A N 1
ATOM 3279 C CA . THR A 1 418 ? 37.938 21.25 34.812 1 65.44 418 THR A CA 1
ATOM 3280 C C . THR A 1 418 ? 36.844 22.281 35.062 1 65.44 418 THR A C 1
ATOM 3282 O O . THR A 1 418 ? 35.875 22.031 35.812 1 65.44 418 THR A O 1
ATOM 3285 N N . ARG A 1 419 ? 36.938 23.328 34.375 1 64.12 419 ARG A N 1
ATOM 3286 C CA . ARG A 1 419 ? 35.969 24.391 34.562 1 64.12 419 ARG A CA 1
ATOM 3287 C C . ARG A 1 419 ? 34.625 24 33.969 1 64.12 419 ARG A C 1
ATOM 3289 O O . ARG A 1 419 ? 33.562 24.25 34.594 1 64.12 419 ARG A O 1
ATOM 3296 N N . THR A 1 420 ? 34.688 23.375 32.875 1 69.12 420 THR A N 1
ATOM 3297 C CA . THR A 1 420 ? 33.469 22.969 32.219 1 69.12 420 THR A CA 1
ATOM 3298 C C . THR A 1 420 ? 32.781 21.859 33 1 69.12 420 THR A C 1
ATOM 3300 O O . THR A 1 420 ? 31.547 21.828 33.094 1 69.12 420 THR A O 1
ATOM 3303 N N . GLN A 1 421 ? 33.594 21.062 33.562 1 69.19 421 GLN A N 1
ATOM 3304 C CA . GLN A 1 421 ? 33.031 19.969 34.375 1 69.19 421 GLN A CA 1
ATOM 3305 C C . GLN A 1 421 ? 32.312 20.516 35.594 1 69.19 421 GLN A C 1
ATOM 3307 O O . GLN A 1 421 ? 31.234 20 35.969 1 69.19 421 GLN A O 1
ATOM 3312 N N . ALA A 1 422 ? 32.938 21.547 36.156 1 69.75 422 ALA A N 1
ATOM 3313 C CA . ALA A 1 422 ? 32.312 22.156 37.312 1 69.75 422 ALA A CA 1
ATOM 3314 C C . ALA A 1 422 ? 30.984 22.828 36.969 1 69.75 422 ALA A C 1
ATOM 3316 O O . ALA A 1 422 ? 30.016 22.75 37.719 1 69.75 422 ALA A O 1
ATOM 3317 N N . THR A 1 423 ? 30.969 23.359 35.875 1 72.5 423 THR A N 1
ATOM 3318 C CA . THR A 1 423 ? 29.75 24.031 35.438 1 72.5 423 THR A CA 1
ATOM 3319 C C . THR A 1 423 ? 28.641 23.016 35.156 1 72.5 423 THR A C 1
ATOM 3321 O O . THR A 1 423 ? 27.484 23.25 35.5 1 72.5 423 THR A O 1
ATOM 3324 N N . LEU A 1 424 ? 29.078 21.875 34.625 1 73.88 424 LEU A N 1
ATOM 3325 C CA . LEU A 1 424 ? 28.094 20.828 34.312 1 73.88 424 LEU A CA 1
ATOM 3326 C C . LEU A 1 424 ? 27.516 20.234 35.594 1 73.88 424 LEU A C 1
ATOM 3328 O O . LEU A 1 424 ? 26.312 19.953 35.656 1 73.88 424 LEU A O 1
ATOM 3332 N N . LYS A 1 425 ? 28.375 20.125 36.531 1 69.94 425 LYS A N 1
ATOM 3333 C CA . LYS A 1 425 ? 27.953 19.594 37.812 1 69.94 425 LYS A CA 1
ATOM 3334 C C . LYS A 1 425 ? 26.984 20.547 38.5 1 69.94 425 LYS A C 1
ATOM 3336 O O . LYS A 1 425 ? 26.016 20.125 39.125 1 69.94 425 LYS A O 1
ATOM 3341 N N . ARG A 1 426 ? 27.266 21.812 38.344 1 70.56 426 ARG A N 1
ATOM 3342 C CA . ARG A 1 426 ? 26.406 22.812 38.938 1 70.56 426 ARG A CA 1
ATOM 3343 C C . ARG A 1 426 ? 25.016 22.812 38.312 1 70.56 426 ARG A C 1
ATOM 3345 O O . ARG A 1 426 ? 24.016 23.016 38.969 1 70.56 426 ARG A O 1
ATOM 3352 N N . ARG A 1 427 ? 25.109 22.438 37.094 1 71.06 427 ARG A N 1
ATOM 3353 C CA . ARG A 1 427 ? 23.844 22.438 36.344 1 71.06 427 ARG A CA 1
ATOM 3354 C C . ARG A 1 427 ? 23.172 21.078 36.406 1 71.06 427 ARG A C 1
ATOM 3356 O O . ARG A 1 427 ? 22.125 20.859 35.812 1 71.06 427 ARG A O 1
ATOM 3363 N N . LYS A 1 428 ? 23.734 20.125 37.156 1 73.94 428 LYS A N 1
ATOM 3364 C CA . LYS A 1 428 ? 23.219 18.781 37.375 1 73.94 428 LYS A CA 1
ATOM 3365 C C . LYS A 1 428 ? 23.125 18.016 36.062 1 73.94 428 LYS A C 1
ATOM 3367 O O . LYS A 1 428 ? 22.125 17.328 35.781 1 73.94 428 LYS A O 1
ATOM 3372 N N . LEU A 1 429 ? 24.109 18.312 35.219 1 78.56 429 LEU A N 1
ATOM 3373 C CA . LEU A 1 429 ? 24.141 17.609 33.938 1 78.56 429 LEU A CA 1
ATOM 3374 C C . LEU A 1 429 ? 25.203 16.5 33.969 1 78.56 429 LEU A C 1
ATOM 3376 O O . LEU A 1 429 ? 26.281 16.672 34.531 1 78.56 429 LEU A O 1
ATOM 3380 N N . ASN A 1 430 ? 24.75 15.367 33.562 1 81.88 430 ASN A N 1
ATOM 3381 C CA . ASN A 1 430 ? 25.672 14.234 33.469 1 81.88 430 ASN A CA 1
ATOM 3382 C C . ASN A 1 430 ? 26.531 14.32 32.219 1 81.88 430 ASN A C 1
ATOM 3384 O O . ASN A 1 430 ? 26 14.484 31.109 1 81.88 430 ASN A O 1
ATOM 3388 N N . LEU A 1 431 ? 27.812 14.234 32.406 1 79.88 431 LEU A N 1
ATOM 3389 C CA . LEU A 1 431 ? 28.75 14.406 31.297 1 79.88 431 LEU A CA 1
ATOM 3390 C C . LEU A 1 431 ? 28.578 13.305 30.266 1 79.88 431 LEU A C 1
ATOM 3392 O O . LEU A 1 431 ? 28.641 13.562 29.062 1 79.88 431 LEU A O 1
ATOM 3396 N N . ASP A 1 432 ? 28.406 12.117 30.719 1 83.38 432 ASP A N 1
ATOM 3397 C CA . ASP A 1 432 ? 28.266 11 29.797 1 83.38 432 ASP A CA 1
ATOM 3398 C C . ASP A 1 432 ? 26.984 11.133 28.969 1 83.38 432 ASP A C 1
ATOM 3400 O O . ASP A 1 432 ? 26.969 10.82 27.781 1 83.38 432 ASP A O 1
ATOM 3404 N N . THR A 1 433 ? 25.984 11.586 29.562 1 85.88 433 THR A N 1
ATOM 3405 C CA . THR A 1 433 ? 24.75 11.828 28.828 1 85.88 433 THR A CA 1
ATOM 3406 C C . THR A 1 433 ? 24.953 12.875 27.734 1 85.88 433 THR A C 1
ATOM 3408 O O . THR A 1 433 ? 24.516 12.695 26.609 1 85.88 433 THR A O 1
ATOM 3411 N N . LEU A 1 434 ? 25.594 13.859 28.156 1 82.94 434 LEU A N 1
ATOM 3412 C CA . LEU A 1 434 ? 25.859 14.945 27.219 1 82.94 434 LEU A CA 1
ATOM 3413 C C . LEU A 1 434 ? 26.703 14.453 26.047 1 82.94 434 LEU A C 1
ATOM 3415 O O . LEU A 1 434 ? 26.469 14.844 24.891 1 82.94 434 LEU A O 1
ATOM 3419 N N . ASN A 1 435 ? 27.641 13.648 26.344 1 83 435 ASN A N 1
ATOM 3420 C CA . ASN A 1 435 ? 28.5 13.109 25.297 1 83 435 ASN A CA 1
ATOM 3421 C C . ASN A 1 435 ? 27.703 12.258 24.312 1 83 435 ASN A C 1
ATOM 3423 O O . ASN A 1 435 ? 27.875 12.375 23.094 1 83 435 ASN A O 1
ATOM 3427 N N . VAL A 1 436 ? 26.875 11.5 24.797 1 87.31 436 VAL A N 1
ATOM 3428 C CA . VAL A 1 436 ? 26.094 10.609 23.938 1 87.31 436 VAL A CA 1
ATOM 3429 C C . VAL A 1 436 ? 25.125 11.414 23.094 1 87.31 436 VAL A C 1
ATOM 3431 O O . VAL A 1 436 ? 24.938 11.141 21.906 1 87.31 436 VAL A O 1
ATOM 3434 N N . VAL A 1 437 ? 24.484 12.344 23.672 1 85.94 437 VAL A N 1
ATOM 3435 C CA . VAL A 1 437 ? 23.531 13.188 22.953 1 85.94 437 VAL A CA 1
ATOM 3436 C C . VAL A 1 437 ? 24.25 13.953 21.844 1 85.94 437 VAL A C 1
ATOM 3438 O O . VAL A 1 437 ? 23.734 14.055 20.734 1 85.94 437 VAL A O 1
ATOM 3441 N N . ASN A 1 438 ? 25.406 14.438 22.156 1 82.31 438 ASN A N 1
ATOM 3442 C CA . ASN A 1 438 ? 26.203 15.141 21.156 1 82.31 438 ASN A CA 1
ATOM 3443 C C . ASN A 1 438 ? 26.609 14.211 20.016 1 82.31 438 ASN A C 1
ATOM 3445 O O . ASN A 1 438 ? 26.578 14.609 18.844 1 82.31 438 ASN A O 1
ATOM 3449 N N . LEU A 1 439 ? 27.016 13.086 20.406 1 85.19 439 LEU A N 1
ATOM 3450 C CA . LEU A 1 439 ? 27.359 12.086 19.406 1 85.19 439 LEU A CA 1
ATOM 3451 C C . LEU A 1 439 ? 26.172 11.758 18.531 1 85.19 439 LEU A C 1
ATOM 3453 O O . LEU A 1 439 ? 26.312 11.625 17.312 1 85.19 439 LEU A O 1
ATOM 3457 N N . SER A 1 440 ? 25.047 11.594 19.141 1 86.94 440 SER A N 1
ATOM 3458 C CA . SER A 1 440 ? 23.828 11.266 18.406 1 86.94 440 SER A CA 1
ATOM 3459 C C . SER A 1 440 ? 23.469 12.367 17.406 1 86.94 440 SER A C 1
ATOM 3461 O O . SER A 1 440 ? 23 12.086 16.312 1 86.94 440 SER A O 1
ATOM 3463 N N . LEU A 1 441 ? 23.672 13.539 17.797 1 83.44 441 LEU A N 1
ATOM 3464 C CA . LEU A 1 441 ? 23.359 14.672 16.922 1 83.44 441 LEU A CA 1
ATOM 3465 C C . LEU A 1 441 ? 24.344 14.719 15.75 1 83.44 441 LEU A C 1
ATOM 3467 O O . LEU A 1 441 ? 23.953 15.055 14.633 1 83.44 441 LEU A O 1
ATOM 3471 N N . LYS A 1 442 ? 25.562 14.367 16.047 1 78.69 442 LYS A N 1
ATOM 3472 C CA . LYS A 1 442 ? 26.562 14.336 14.977 1 78.69 442 LYS A CA 1
ATOM 3473 C C . LYS A 1 442 ? 26.25 13.227 13.969 1 78.69 442 LYS A C 1
ATOM 3475 O O . LYS A 1 442 ? 26.484 13.391 12.766 1 78.69 442 LYS A O 1
ATOM 3480 N N . MET A 1 443 ? 25.703 12.297 14.562 1 80.31 443 MET A N 1
ATOM 3481 C CA . MET A 1 443 ? 25.391 11.148 13.711 1 80.31 443 MET A CA 1
ATOM 3482 C C . MET A 1 443 ? 24.047 11.32 13.023 1 80.31 443 MET A C 1
ATOM 3484 O O . MET A 1 443 ? 23.672 10.516 12.164 1 80.31 443 MET A O 1
ATOM 3488 N N . LEU A 1 444 ? 23.391 12.375 13.508 1 80.25 444 LEU A N 1
ATOM 3489 C CA . LEU A 1 444 ? 22.062 12.609 12.945 1 80.25 444 LEU A CA 1
ATOM 3490 C C . LEU A 1 444 ? 22.156 13.148 11.523 1 80.25 444 LEU A C 1
ATOM 3492 O O . LEU A 1 444 ? 22.828 14.156 11.281 1 80.25 444 LEU A O 1
ATOM 3496 N N . LEU A 1 445 ? 21.859 12.289 10.57 1 75.62 445 LEU A N 1
ATOM 3497 C CA . LEU A 1 445 ? 21.781 12.727 9.18 1 75.62 445 LEU A CA 1
ATOM 3498 C C . LEU A 1 445 ? 20.359 13.188 8.844 1 75.62 445 LEU A C 1
ATOM 3500 O O . LEU A 1 445 ? 19.438 12.375 8.75 1 75.62 445 LEU A O 1
ATOM 3504 N N . ALA A 1 446 ? 20.172 14.531 8.922 1 75.12 446 ALA A N 1
ATOM 3505 C CA . ALA A 1 446 ? 18.859 15.047 8.5 1 75.12 446 ALA A CA 1
ATOM 3506 C C . ALA A 1 446 ? 18.672 14.891 7 1 75.12 446 ALA A C 1
ATOM 3508 O O . ALA A 1 446 ? 19.406 15.477 6.203 1 75.12 446 ALA A O 1
ATOM 3509 N N . PRO A 1 447 ? 17.781 14.094 6.719 1 82 447 PRO A N 1
ATOM 3510 C CA . PRO A 1 447 ? 17.578 13.875 5.285 1 82 447 PRO A CA 1
ATOM 3511 C C . PRO A 1 447 ? 17.188 15.148 4.535 1 82 447 PRO A C 1
ATOM 3513 O O . PRO A 1 447 ? 16.453 15.977 5.066 1 82 447 PRO A O 1
ATOM 3516 N N . ARG A 1 448 ? 17.812 15.305 3.371 1 82.5 448 ARG A N 1
ATOM 3517 C CA . ARG A 1 448 ? 17.562 16.469 2.537 1 82.5 448 ARG A CA 1
ATOM 3518 C C . ARG A 1 448 ? 16.891 16.062 1.227 1 82.5 448 ARG A C 1
ATOM 3520 O O . ARG A 1 448 ? 17.438 15.273 0.461 1 82.5 448 ARG A O 1
ATOM 3527 N N . PRO A 1 449 ? 15.742 16.594 1.041 1 83 449 PRO A N 1
ATOM 3528 C CA . PRO A 1 449 ? 15.156 16.328 -0.273 1 83 449 PRO A CA 1
ATOM 3529 C C . PRO A 1 449 ? 15.93 16.984 -1.413 1 83 449 PRO A C 1
ATOM 3531 O O . PRO A 1 449 ? 16.5 18.062 -1.235 1 83 449 PRO A O 1
ATOM 3534 N N . GLN A 1 450 ? 16.094 16.312 -2.473 1 83 450 GLN A N 1
ATOM 3535 C CA . GLN A 1 450 ? 16.75 16.875 -3.648 1 83 450 GLN A CA 1
ATOM 3536 C C . GLN A 1 450 ? 15.836 16.828 -4.871 1 83 450 GLN A C 1
ATOM 3538 O O . GLN A 1 450 ? 15.062 15.883 -5.039 1 83 450 GLN A O 1
ATOM 3543 N N . PRO A 1 451 ? 15.906 17.875 -5.602 1 80.94 451 PRO A N 1
ATOM 3544 C CA . PRO A 1 451 ? 15.156 17.828 -6.859 1 80.94 451 PRO A CA 1
ATOM 3545 C C . PRO A 1 451 ? 15.773 16.875 -7.883 1 80.94 451 PRO A C 1
ATOM 3547 O O . PRO A 1 451 ? 16.953 16.547 -7.785 1 80.94 451 PRO A O 1
ATOM 3550 N N . ARG A 1 452 ? 15 16.484 -8.773 1 83 452 ARG A N 1
ATOM 3551 C CA . ARG A 1 452 ? 15.531 15.672 -9.867 1 83 452 ARG A CA 1
ATOM 3552 C C . ARG A 1 452 ? 16.531 16.469 -10.703 1 83 452 ARG A C 1
ATOM 3554 O O . ARG A 1 452 ? 16.266 17.625 -11.047 1 83 452 ARG A O 1
ATOM 3561 N N . PRO A 1 453 ? 17.703 15.867 -10.867 1 79.19 453 PRO A N 1
ATOM 3562 C CA . PRO A 1 453 ? 18.703 16.594 -11.633 1 79.19 453 PRO A CA 1
ATOM 3563 C C . PRO A 1 453 ? 18.281 16.859 -13.07 1 79.19 453 PRO A C 1
ATOM 3565 O O . PRO A 1 453 ? 17.562 16.047 -13.664 1 79.19 453 PRO A O 1
ATOM 3568 N N . LYS A 1 454 ? 18.672 18.094 -13.516 1 78.25 454 LYS A N 1
ATOM 3569 C CA . LYS A 1 454 ? 18.484 18.391 -14.93 1 78.25 454 LYS A CA 1
ATOM 3570 C C . LYS A 1 454 ? 19.469 17.578 -15.781 1 78.25 454 LYS A C 1
ATOM 3572 O O . LYS A 1 454 ? 20.625 17.422 -15.414 1 78.25 454 LYS A O 1
ATOM 3577 N N . GLY A 1 455 ? 19.062 16.469 -16.5 1 67.12 455 GLY A N 1
ATOM 3578 C CA . GLY A 1 455 ? 20 15.578 -17.172 1 67.12 455 GLY A CA 1
ATOM 3579 C C . GLY A 1 455 ? 20.062 15.805 -18.672 1 67.12 455 GLY A C 1
ATOM 3580 O O . GLY A 1 455 ? 19.328 16.625 -19.203 1 67.12 455 GLY A O 1
ATOM 3581 N N . ALA A 1 456 ? 21.297 15.234 -19.156 1 71.44 456 ALA A N 1
ATOM 3582 C CA . ALA A 1 456 ? 21.469 15.211 -20.609 1 71.44 456 ALA A CA 1
ATOM 3583 C C . ALA A 1 456 ? 20.516 14.211 -21.266 1 71.44 456 ALA A C 1
ATOM 3585 O O . ALA A 1 456 ? 20.609 13 -21.031 1 71.44 456 ALA A O 1
ATOM 3586 N N . PHE A 1 457 ? 19.5 14.742 -21.969 1 76.94 457 PHE A N 1
ATOM 3587 C CA . PHE A 1 457 ? 18.5 13.906 -22.609 1 76.94 457 PHE A CA 1
ATOM 3588 C C . PHE A 1 457 ? 19.016 13.414 -23.969 1 76.94 457 PHE A C 1
ATOM 3590 O O . PHE A 1 457 ? 19.641 14.164 -24.703 1 76.94 457 PHE A O 1
ATOM 3597 N N . VAL A 1 458 ? 18.984 12.148 -24.156 1 72.81 458 VAL A N 1
ATOM 3598 C CA . VAL A 1 458 ? 19.469 11.531 -25.375 1 72.81 458 VAL A CA 1
ATOM 3599 C C . VAL A 1 458 ? 18.438 11.711 -26.5 1 72.81 458 VAL A C 1
ATOM 3601 O O . VAL A 1 458 ? 18.797 12.047 -27.625 1 72.81 458 VAL A O 1
ATOM 3604 N N . ASP A 1 459 ? 17.141 11.305 -26.188 1 66.44 459 ASP A N 1
ATOM 3605 C CA . ASP A 1 459 ? 16.125 11.211 -27.234 1 66.44 459 ASP A CA 1
ATOM 3606 C C . ASP A 1 459 ? 15.398 12.547 -27.406 1 66.44 459 ASP A C 1
ATOM 3608 O O . ASP A 1 459 ? 15.406 13.383 -26.516 1 66.44 459 ASP A O 1
ATOM 3612 N N . GLU A 1 460 ? 15.344 12.93 -28.672 1 58.56 460 GLU A N 1
ATOM 3613 C CA . GLU A 1 460 ? 14.258 13.883 -28.859 1 58.56 460 GLU A CA 1
ATOM 3614 C C . GLU A 1 460 ? 12.922 13.305 -28.406 1 58.56 460 GLU A C 1
ATOM 3616 O O . GLU A 1 460 ? 12.836 12.117 -28.094 1 58.56 460 GLU A O 1
ATOM 3621 N N . LYS A 1 461 ? 11.758 13.938 -28.359 1 50.94 461 LYS A N 1
ATOM 3622 C CA . LYS A 1 461 ? 10.453 13.492 -27.875 1 50.94 461 LYS A CA 1
ATOM 3623 C C . LYS A 1 461 ? 10.195 12.039 -28.25 1 50.94 461 LYS A C 1
ATOM 3625 O O . LYS A 1 461 ? 9.055 11.562 -28.188 1 50.94 461 LYS A O 1
ATOM 3630 N N . VAL A 1 462 ? 11.086 11.219 -28.797 1 46 462 VAL A N 1
ATOM 3631 C CA . VAL A 1 462 ? 10.688 9.984 -29.469 1 46 462 VAL A CA 1
ATOM 3632 C C . VAL A 1 462 ? 10.32 8.93 -28.422 1 46 462 VAL A C 1
ATOM 3634 O O . VAL A 1 462 ? 11.141 8.562 -27.578 1 46 462 VAL A O 1
ATOM 3637 N N . SER A 1 463 ? 9.195 8.781 -27.938 1 51.97 463 SER A N 1
ATOM 3638 C CA . SER A 1 463 ? 8.406 7.766 -27.234 1 51.97 463 SER A CA 1
ATOM 3639 C C . SER A 1 463 ? 8.766 6.363 -27.719 1 51.97 463 SER A C 1
ATOM 3641 O O . SER A 1 463 ? 8.125 5.387 -27.312 1 51.97 463 SER A O 1
ATOM 3643 N N . GLY A 1 464 ? 9.547 5.902 -28.703 1 55.34 464 GLY A N 1
ATOM 3644 C CA . GLY A 1 464 ? 9.453 4.582 -29.312 1 55.34 464 GLY A CA 1
ATOM 3645 C C . GLY A 1 464 ? 10.062 3.492 -28.453 1 55.34 464 GLY A C 1
ATOM 3646 O O . GLY A 1 464 ? 10.602 3.768 -27.375 1 55.34 464 GLY A O 1
ATOM 3647 N N . ALA A 1 465 ? 9.867 2.191 -28.828 1 67.38 465 ALA A N 1
ATOM 3648 C CA . ALA A 1 465 ? 10.18 0.873 -28.281 1 67.38 465 ALA A CA 1
ATOM 3649 C C . ALA A 1 465 ? 11.672 0.571 -28.375 1 67.38 465 ALA A C 1
ATOM 3651 O O . ALA A 1 465 ? 12.07 -0.591 -28.484 1 67.38 465 ALA A O 1
ATOM 3652 N N . LYS A 1 466 ? 12.617 1.589 -28.344 1 76.94 466 LYS A N 1
ATOM 3653 C CA . LYS A 1 466 ? 14.039 1.272 -28.5 1 76.94 466 LYS A CA 1
ATOM 3654 C C . LYS A 1 466 ? 14.711 1.093 -27.156 1 76.94 466 LYS A C 1
ATOM 3656 O O . LYS A 1 466 ? 14.438 1.84 -26.203 1 76.94 466 LYS A O 1
ATOM 3661 N N . LEU A 1 467 ? 15.594 0.064 -27.156 1 86.69 467 LEU A N 1
ATOM 3662 C CA . LEU A 1 467 ? 16.422 -0.175 -25.984 1 86.69 467 LEU A CA 1
ATOM 3663 C C . LEU A 1 467 ? 17.812 0.42 -26.188 1 86.69 467 LEU A C 1
ATOM 3665 O O . LEU A 1 467 ? 18.422 0.25 -27.234 1 86.69 467 LEU A O 1
ATOM 3669 N N . LEU A 1 468 ? 18.312 1.235 -25.25 1 84.38 468 LEU A N 1
ATOM 3670 C CA . LEU A 1 468 ? 19.656 1.802 -25.375 1 84.38 468 LEU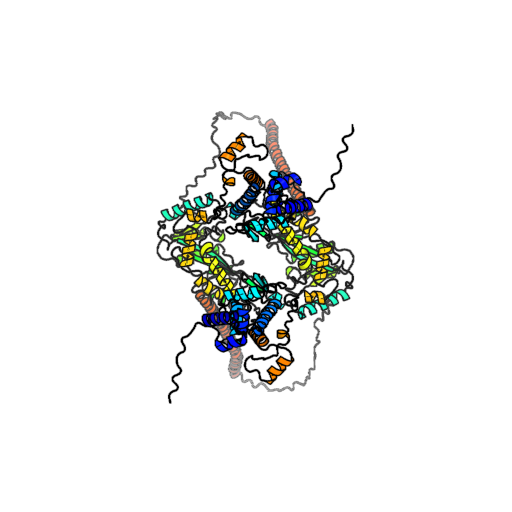 A CA 1
ATOM 3671 C C . LEU A 1 468 ? 20.5 1.483 -24.156 1 84.38 468 LEU A C 1
ATOM 3673 O O . LEU A 1 468 ? 20 1.553 -23.016 1 84.38 468 LEU A O 1
ATOM 3677 N N . GLY A 1 469 ? 21.719 1.051 -24.422 1 87.94 469 GLY A N 1
ATOM 3678 C CA . GLY A 1 469 ? 22.688 0.882 -23.359 1 87.94 469 GLY A CA 1
ATOM 3679 C C . GLY A 1 469 ? 23.422 2.164 -23 1 87.94 469 GLY A C 1
ATOM 3680 O O . GLY A 1 469 ? 23.219 3.199 -23.641 1 87.94 469 GLY A O 1
ATOM 3681 N N . TYR A 1 470 ? 24.219 2.031 -22.016 1 86.81 470 TYR A N 1
ATOM 3682 C CA . TYR A 1 470 ? 24.938 3.213 -21.547 1 86.81 470 TYR A CA 1
ATOM 3683 C C . TYR A 1 470 ? 25.859 3.748 -22.641 1 86.81 470 TYR A C 1
ATOM 3685 O O . TYR A 1 470 ? 25.844 4.941 -22.953 1 86.81 470 TYR A O 1
ATOM 3693 N N . ALA A 1 471 ? 26.672 2.896 -23.203 1 86 471 ALA A N 1
ATOM 3694 C CA . ALA A 1 471 ? 27.641 3.293 -24.234 1 86 471 ALA A CA 1
ATOM 3695 C C . ALA A 1 471 ? 26.922 3.873 -25.453 1 86 471 ALA A C 1
ATOM 3697 O O . ALA A 1 471 ? 27.375 4.852 -26.047 1 86 471 ALA A O 1
ATOM 3698 N N . GLU A 1 472 ? 25.828 3.25 -25.781 1 86.5 472 GLU A N 1
ATOM 3699 C CA . GLU A 1 472 ? 25.062 3.721 -26.938 1 86.5 472 GLU A CA 1
ATOM 3700 C C . GLU A 1 472 ? 24.469 5.102 -26.672 1 86.5 472 GLU A C 1
ATOM 3702 O O . GLU A 1 472 ? 24.422 5.945 -27.562 1 86.5 472 GLU A O 1
ATOM 3707 N N . MET A 1 473 ? 24.047 5.297 -25.5 1 86.12 473 MET A N 1
ATOM 3708 C CA . MET A 1 473 ? 23.469 6.59 -25.141 1 86.12 473 MET A CA 1
ATOM 3709 C C . MET A 1 473 ? 24.531 7.68 -25.141 1 86.12 473 MET A C 1
ATOM 3711 O O . MET A 1 473 ? 24.281 8.805 -25.594 1 86.12 473 MET A O 1
ATOM 3715 N N . LEU A 1 474 ? 25.656 7.34 -24.641 1 86.19 474 LEU A N 1
ATOM 3716 C CA . LEU A 1 474 ? 26.766 8.289 -24.641 1 86.19 474 LEU A CA 1
ATOM 3717 C C . LEU A 1 474 ? 27.172 8.672 -26.047 1 86.19 474 LEU A C 1
ATOM 3719 O O . LEU A 1 474 ? 27.484 9.836 -26.312 1 86.19 474 LEU A O 1
ATOM 3723 N N . GLN A 1 475 ? 27.172 7.664 -26.922 1 85 475 GLN A N 1
ATOM 3724 C CA . GLN A 1 475 ? 27.5 7.922 -28.312 1 85 475 GLN A CA 1
ATOM 3725 C C . GLN A 1 475 ? 26.484 8.859 -28.969 1 85 475 GLN A C 1
ATOM 3727 O O . GLN A 1 475 ? 26.859 9.742 -29.734 1 85 475 GLN A O 1
ATOM 3732 N N . GLU A 1 476 ? 25.297 8.578 -28.625 1 82.31 476 GLU A N 1
ATOM 3733 C CA . GLU A 1 476 ? 24.234 9.438 -29.156 1 82.31 476 GLU A CA 1
ATOM 3734 C C . GLU A 1 476 ? 24.375 10.867 -28.641 1 82.31 476 GLU A C 1
ATOM 3736 O O . GLU A 1 476 ? 24.125 11.82 -29.375 1 82.31 476 GLU A O 1
ATOM 3741 N N . LEU A 1 477 ? 24.703 11.008 -27.453 1 83.69 477 LEU A N 1
ATOM 3742 C CA . LEU A 1 477 ? 24.875 12.328 -26.859 1 83.69 477 LEU A CA 1
ATOM 3743 C C . LEU A 1 477 ? 26.062 13.047 -27.484 1 83.69 477 LEU A C 1
ATOM 3745 O O . LEU A 1 477 ? 26 14.258 -27.734 1 83.69 477 LEU A O 1
ATOM 3749 N N . GLN A 1 478 ? 27.109 12.32 -27.672 1 84.69 478 GLN A N 1
ATOM 3750 C CA . GLN A 1 478 ? 28.281 12.898 -28.297 1 84.69 478 GLN A CA 1
ATOM 3751 C C . GLN A 1 478 ? 28 13.297 -29.75 1 84.69 478 GLN A C 1
ATOM 3753 O O . GLN A 1 478 ? 28.484 14.336 -30.219 1 84.69 478 GLN A O 1
ATOM 3758 N N . ALA A 1 479 ? 27.281 12.43 -30.359 1 82.56 479 ALA A N 1
ATOM 3759 C CA . ALA A 1 479 ? 26.906 12.742 -31.734 1 82.56 479 ALA A CA 1
ATOM 3760 C C . ALA A 1 479 ? 26.047 14.008 -31.797 1 82.56 479 ALA A C 1
ATOM 3762 O O . ALA A 1 479 ? 26.234 14.836 -32.688 1 82.56 479 ALA A O 1
ATOM 3763 N N . LYS A 1 480 ? 25.188 14.133 -30.922 1 80.12 480 LYS A N 1
ATOM 3764 C CA . LYS A 1 480 ? 24.359 15.328 -30.859 1 80.12 480 LYS A CA 1
ATOM 3765 C C . LYS A 1 480 ? 25.188 16.562 -30.531 1 80.12 480 LYS A C 1
ATOM 3767 O O . LYS A 1 480 ? 24.969 17.641 -31.094 1 80.12 480 LYS A O 1
ATOM 3772 N N . ALA A 1 481 ? 26.062 16.375 -29.609 1 80.88 481 ALA A N 1
ATOM 3773 C CA . ALA A 1 481 ? 26.953 17.469 -29.234 1 80.88 481 ALA A CA 1
ATOM 3774 C C . ALA A 1 481 ? 27.828 17.891 -30.422 1 80.88 481 ALA A C 1
ATOM 3776 O O . ALA A 1 481 ? 28.031 19.078 -30.656 1 80.88 481 ALA A O 1
ATOM 3777 N N . LYS A 1 482 ? 28.312 16.906 -31.125 1 83.56 482 LYS A N 1
ATOM 3778 C CA . LYS A 1 482 ? 29.109 17.188 -32.312 1 83.56 482 LYS A CA 1
ATOM 3779 C C . LYS A 1 482 ? 28.266 17.875 -33.406 1 83.56 482 LYS A C 1
ATOM 3781 O O . LYS A 1 482 ? 28.734 18.812 -34.031 1 83.56 482 LYS A O 1
ATOM 3786 N N . ALA A 1 483 ? 27.078 17.344 -33.531 1 82.62 483 ALA A N 1
ATOM 3787 C CA . ALA A 1 483 ? 26.172 17.953 -34.5 1 82.62 483 ALA A CA 1
ATOM 3788 C C . ALA A 1 483 ? 25.859 19.391 -34.125 1 82.62 483 ALA A C 1
ATOM 3790 O O . ALA A 1 483 ? 25.797 20.266 -35 1 82.62 483 ALA A O 1
ATOM 3791 N N . LYS A 1 484 ? 25.656 19.625 -32.938 1 81.44 484 LYS A N 1
ATOM 3792 C CA . LYS A 1 484 ? 25.391 20.969 -32.469 1 81.44 484 LYS A CA 1
ATOM 3793 C C . LYS A 1 484 ? 26.609 21.875 -32.656 1 81.44 484 LYS A C 1
ATOM 3795 O O . LYS A 1 484 ? 26.469 23.031 -33.094 1 81.44 484 LYS A O 1
ATOM 3800 N N . ARG A 1 485 ? 27.75 21.375 -32.406 1 84.12 485 ARG A N 1
ATOM 3801 C CA . ARG A 1 485 ? 28.984 22.125 -32.625 1 84.12 485 ARG A CA 1
ATOM 3802 C C . ARG A 1 485 ? 29.188 22.438 -34.094 1 84.12 485 ARG A C 1
ATOM 3804 O O . ARG A 1 485 ? 29.609 23.547 -34.469 1 84.12 485 ARG A O 1
ATOM 3811 N N . THR A 1 486 ? 28.906 21.391 -34.906 1 86.31 486 THR A N 1
ATOM 3812 C CA . THR A 1 486 ? 29.031 21.594 -36.344 1 86.31 486 THR A CA 1
ATOM 3813 C C . THR A 1 486 ? 28.047 22.641 -36.844 1 86.31 486 THR A C 1
ATOM 3815 O O . THR A 1 486 ? 28.406 23.484 -37.656 1 86.31 486 THR A O 1
ATOM 3818 N N . LYS A 1 487 ? 26.844 22.578 -36.344 1 86.25 487 LYS A N 1
ATOM 3819 C CA . LYS A 1 487 ? 25.828 23.578 -36.719 1 86.25 487 LYS A CA 1
ATOM 3820 C C . LYS A 1 487 ? 26.234 24.969 -36.25 1 86.25 487 LYS A C 1
ATOM 3822 O O . LYS A 1 487 ? 26.062 25.953 -36.969 1 86.25 487 LYS A O 1
ATOM 3827 N N . GLU A 1 488 ? 26.703 24.969 -35.031 1 86.88 488 GLU A N 1
ATOM 3828 C CA . GLU A 1 488 ? 27.156 26.234 -34.469 1 86.88 488 GLU A CA 1
ATOM 3829 C C . GLU A 1 488 ? 28.359 26.766 -35.281 1 86.88 488 GLU A C 1
ATOM 3831 O O . GLU A 1 488 ? 28.453 27.984 -35.5 1 86.88 488 GLU A O 1
ATOM 3836 N N . ALA A 1 489 ? 29.219 25.859 -35.719 1 87 489 ALA A N 1
ATOM 3837 C CA . ALA A 1 489 ? 30.375 26.234 -36.531 1 87 489 ALA A CA 1
ATOM 3838 C C . ALA A 1 489 ? 29.922 26.75 -37.906 1 87 489 ALA A C 1
ATOM 3840 O O . ALA A 1 489 ? 30.469 27.734 -38.406 1 87 489 ALA A O 1
ATOM 3841 N N . VAL A 1 490 ? 29 26.062 -38.438 1 87.75 490 VAL A N 1
ATOM 3842 C CA . VAL A 1 490 ? 28.469 26.484 -39.719 1 87.75 490 VAL A CA 1
ATOM 3843 C C . VAL A 1 490 ? 27.797 27.844 -39.594 1 87.75 490 VAL A C 1
ATOM 3845 O O . VAL A 1 490 ? 27.953 28.703 -40.469 1 87.75 490 VAL A O 1
ATOM 3848 N N . LYS A 1 491 ? 27.078 28 -38.562 1 86.88 491 LYS A N 1
ATOM 3849 C CA . LYS A 1 491 ? 26.438 29.281 -38.312 1 86.88 491 LYS A CA 1
ATOM 3850 C C . LYS A 1 491 ? 27.469 30.391 -38.094 1 86.88 491 LYS A C 1
ATOM 3852 O O . LYS A 1 491 ? 27.312 31.5 -38.594 1 86.88 491 LYS A O 1
ATOM 3857 N N . LEU A 1 492 ? 28.516 30.062 -37.344 1 88.44 492 LEU A N 1
ATOM 3858 C CA . LEU A 1 492 ? 29.594 31.016 -37.094 1 88.44 492 LEU A CA 1
ATOM 3859 C C . LEU A 1 492 ? 30.344 31.359 -38.375 1 88.44 492 LEU A C 1
ATOM 3861 O O . LEU A 1 492 ? 30.656 32.531 -38.625 1 88.44 492 LEU A O 1
ATOM 3865 N N . SER A 1 493 ? 30.641 30.375 -39.219 1 87.69 493 SER A N 1
ATOM 3866 C CA . SER A 1 493 ? 31.312 30.594 -40.5 1 87.69 493 SER A CA 1
ATOM 3867 C C . SER A 1 493 ? 30.453 31.438 -41.438 1 87.69 493 SER A C 1
ATOM 3869 O O . SER A 1 493 ? 30.969 32.312 -42.125 1 87.69 493 SER A O 1
ATOM 3871 N N . ALA A 1 494 ? 29.156 31.141 -41.344 1 88.69 494 ALA A N 1
ATOM 3872 C CA . ALA A 1 494 ? 28.234 31.922 -42.188 1 88.69 494 ALA A CA 1
ATOM 3873 C C . ALA A 1 494 ? 28.172 33.375 -41.688 1 88.69 494 ALA A C 1
ATOM 3875 O O . ALA A 1 494 ? 28.125 34.281 -42.5 1 88.69 494 ALA A O 1
ATOM 3876 N N . LYS A 1 495 ? 28.203 33.531 -40.469 1 88.88 495 LYS A N 1
ATOM 3877 C CA . LYS A 1 495 ? 28.219 34.875 -39.906 1 88.88 495 LYS A CA 1
ATOM 3878 C C . LYS A 1 495 ? 29.516 35.594 -40.25 1 88.88 495 LYS A C 1
ATOM 3880 O O . LYS A 1 495 ? 29.484 36.781 -40.656 1 88.88 495 LYS A O 1
ATOM 3885 N N . LEU A 1 496 ? 30.672 34.969 -40.188 1 88.31 496 LEU A N 1
ATOM 3886 C CA . LEU A 1 496 ? 31.969 35.562 -40.531 1 88.31 496 LEU A CA 1
ATOM 3887 C C . LEU A 1 496 ? 32.031 35.906 -42.031 1 88.31 496 LEU A C 1
ATOM 3889 O O . LEU A 1 496 ? 32.562 36.938 -42.406 1 88.31 496 LEU A O 1
ATOM 3893 N N . ALA A 1 497 ? 31.438 35.062 -42.812 1 87.25 497 ALA A N 1
ATOM 3894 C CA . ALA A 1 497 ? 31.391 35.312 -44.25 1 87.25 497 ALA A CA 1
ATOM 3895 C C . ALA A 1 497 ? 30.516 36.531 -44.562 1 87.25 497 ALA A C 1
ATOM 3897 O O . ALA A 1 497 ? 30.859 37.344 -45.438 1 87.25 497 ALA A O 1
ATOM 3898 N N . ARG A 1 498 ? 29.406 36.719 -43.844 1 88 498 ARG A N 1
ATOM 3899 C CA . ARG A 1 498 ? 28.547 37.875 -44.031 1 88 498 ARG A CA 1
ATOM 3900 C C . ARG A 1 498 ? 29.25 39.156 -43.562 1 88 498 ARG A C 1
ATOM 3902 O O . ARG A 1 498 ? 29.156 40.188 -44.219 1 88 498 ARG A O 1
ATOM 3909 N N . ASP A 1 499 ? 29.922 39.031 -42.5 1 87 499 ASP A N 1
ATOM 3910 C CA . ASP A 1 499 ? 30.656 40.188 -42 1 87 499 ASP A CA 1
ATOM 3911 C C . ASP A 1 499 ? 31.797 40.562 -42.938 1 87 499 ASP A C 1
ATOM 3913 O O . ASP A 1 499 ? 32.031 41.75 -43.156 1 87 499 ASP A O 1
ATOM 3917 N N . ALA A 1 500 ? 32.531 39.625 -43.5 1 85.62 500 ALA A N 1
ATOM 3918 C CA . ALA A 1 500 ? 33.594 39.844 -44.469 1 85.62 500 ALA A CA 1
ATOM 3919 C C . ALA A 1 500 ? 33.031 40.469 -45.75 1 85.62 500 ALA A C 1
ATOM 3921 O O . ALA A 1 500 ? 33.656 41.375 -46.312 1 85.62 500 ALA A O 1
ATOM 3922 N N . ALA A 1 501 ? 31.875 40.125 -46.125 1 84.25 501 ALA A N 1
ATOM 3923 C CA . ALA A 1 501 ? 31.234 40.656 -47.312 1 84.25 501 ALA A CA 1
ATOM 3924 C C . ALA A 1 501 ? 30.781 42.094 -47.094 1 84.25 501 ALA A C 1
ATOM 3926 O O . ALA A 1 501 ? 30.891 42.938 -48 1 84.25 501 ALA A O 1
ATOM 3927 N N . LYS A 1 502 ? 30.375 42.406 -45.969 1 82.06 502 LYS A N 1
ATOM 3928 C CA . LYS A 1 502 ? 29.984 43.781 -45.625 1 82.06 502 LYS A CA 1
ATOM 3929 C C . LYS A 1 502 ? 31.203 44.688 -45.562 1 82.06 502 LYS A C 1
ATOM 3931 O O . LYS A 1 502 ? 31.109 45.875 -45.969 1 82.06 502 LYS A O 1
ATOM 3936 N N . LEU A 1 503 ? 32.312 44.281 -45.188 1 81.5 503 LEU A N 1
ATOM 3937 C CA . LEU A 1 503 ? 33.562 45.062 -45.125 1 81.5 503 LEU A CA 1
ATOM 3938 C C . LEU A 1 503 ? 34.125 45.281 -46.5 1 81.5 503 LEU A C 1
ATOM 3940 O O . LEU A 1 503 ? 34.719 46.312 -46.781 1 81.5 503 LEU A O 1
ATOM 3944 N N . SER A 1 504 ? 33.906 44.406 -47.406 1 75.88 504 SER A N 1
ATOM 3945 C CA . SER A 1 504 ? 34.438 44.5 -48.75 1 75.88 504 SER A CA 1
ATOM 3946 C C . SER A 1 504 ? 33.562 45.375 -49.625 1 75.88 504 SER A C 1
ATOM 3948 O O . SER A 1 504 ? 34 45.906 -50.656 1 75.88 504 SER A O 1
ATOM 3950 N N . ARG A 1 505 ? 32.375 45.688 -49.281 1 73.31 505 ARG A N 1
ATOM 3951 C CA . ARG A 1 505 ? 31.438 46.5 -50.062 1 73.31 505 ARG A CA 1
ATOM 3952 C C . ARG A 1 505 ? 31.859 47.969 -50.094 1 73.31 505 ARG A C 1
ATOM 3954 O O . ARG A 1 505 ? 31.875 48.594 -51.156 1 73.31 505 ARG A O 1
ATOM 3961 N N . PRO A 1 506 ? 32.25 48.625 -49.031 1 67.38 506 PRO A N 1
ATOM 3962 C CA . PRO A 1 506 ? 32.688 50 -49.125 1 67.38 506 PRO A CA 1
ATOM 3963 C C . PRO A 1 506 ? 34 50.156 -49.906 1 67.38 506 PRO A C 1
ATOM 3965 O O . PRO A 1 506 ? 34.188 51.156 -50.625 1 67.38 506 PRO A O 1
ATOM 3968 N N . GLN A 1 507 ? 34.906 49.219 -49.938 1 62.62 507 GLN A N 1
ATOM 3969 C CA . GLN A 1 507 ? 36.156 49.312 -50.719 1 62.62 507 GLN A CA 1
ATOM 3970 C C . GLN A 1 507 ? 35.906 49.125 -52.219 1 62.62 507 GLN A C 1
ATOM 3972 O O . GLN A 1 507 ? 36.5 49.812 -53.031 1 62.62 507 GLN A O 1
ATOM 3977 N N . GLU A 1 508 ? 34.938 48.344 -52.625 1 60.69 508 GLU A N 1
ATOM 3978 C CA . GLU A 1 508 ? 34.594 48.219 -54.031 1 60.69 508 GLU A CA 1
ATOM 3979 C C . GLU A 1 508 ? 33.812 49.438 -54.5 1 60.69 508 GLU A C 1
ATOM 3981 O O . GLU A 1 508 ? 34 49.875 -55.656 1 60.69 508 GLU A O 1
ATOM 3986 N N . ALA A 1 509 ? 33.094 50.031 -53.594 1 62.12 509 ALA A N 1
ATOM 3987 C CA . ALA A 1 509 ? 32.406 51.281 -53.906 1 62.12 509 ALA A CA 1
ATOM 3988 C C . ALA A 1 509 ? 33.406 52.438 -54 1 62.12 509 ALA A C 1
ATOM 3990 O O . ALA A 1 509 ? 33.281 53.312 -54.875 1 62.12 509 ALA A O 1
ATOM 3991 N N . LYS A 1 510 ? 34.438 52.5 -53.219 1 60.97 510 LYS A N 1
ATOM 3992 C CA . LYS A 1 510 ? 35.469 53.5 -53.281 1 60.97 510 LYS A CA 1
ATOM 3993 C C . LYS A 1 510 ? 36.375 53.25 -54.5 1 60.97 510 LYS A C 1
ATOM 3995 O O . LYS A 1 510 ? 36.781 54.219 -55.156 1 60.97 510 LYS A O 1
ATOM 4000 N N . GLU A 1 511 ? 36.656 52.062 -54.844 1 61.09 511 GLU A N 1
ATOM 4001 C CA . GLU A 1 511 ? 37.5 51.781 -56.031 1 61.09 511 GLU A CA 1
ATOM 4002 C C . GLU A 1 511 ? 36.719 52.031 -57.312 1 61.09 511 GLU A C 1
ATOM 4004 O O . GLU A 1 511 ? 37.281 52.469 -58.312 1 61.09 511 GLU A O 1
ATOM 4009 N N . ARG A 1 512 ? 35.5 51.844 -57.25 1 58.16 512 ARG A N 1
ATOM 4010 C CA . ARG A 1 512 ? 34.688 52.188 -58.406 1 58.16 512 ARG A CA 1
ATOM 4011 C C . ARG A 1 512 ? 34.531 53.719 -58.531 1 58.16 512 ARG A C 1
ATOM 4013 O O . ARG A 1 512 ? 34.531 54.25 -59.625 1 58.16 512 ARG A O 1
ATOM 4020 N N . THR A 1 513 ? 34.312 54.312 -57.344 1 56.78 513 THR A N 1
ATOM 4021 C CA . THR A 1 513 ? 34.219 55.781 -57.375 1 56.78 513 THR A CA 1
ATOM 4022 C C . THR A 1 513 ? 35.594 56.406 -57.719 1 56.78 513 THR A C 1
ATOM 4024 O O . THR A 1 513 ? 35.656 57.406 -58.438 1 56.78 513 THR A O 1
ATOM 4027 N N . ASP A 1 514 ? 36.719 55.844 -57.312 1 55.69 514 ASP A N 1
ATOM 4028 C CA . ASP A 1 514 ? 38.031 56.344 -57.688 1 55.69 514 ASP A CA 1
ATOM 4029 C C . ASP A 1 514 ? 38.312 56.094 -59.156 1 55.69 514 ASP A C 1
ATOM 4031 O O . ASP A 1 514 ? 38.969 56.906 -59.812 1 55.69 514 ASP A O 1
ATOM 4035 N N . MET A 1 515 ? 37.938 54.969 -59.781 1 52.75 515 MET A N 1
ATOM 4036 C CA . MET A 1 515 ? 38.125 54.781 -61.219 1 52.75 515 MET A CA 1
ATOM 4037 C C . MET A 1 515 ? 37.219 55.719 -62 1 52.75 515 MET A C 1
ATOM 4039 O O . MET A 1 515 ? 37.562 56.156 -63.094 1 52.75 515 MET A O 1
ATOM 4043 N N . ALA A 1 516 ? 36.031 55.938 -61.469 1 47.81 516 ALA A N 1
ATOM 4044 C CA . ALA A 1 516 ? 35.125 56.812 -62.219 1 47.81 516 ALA A CA 1
ATOM 4045 C C . ALA A 1 516 ? 35.562 58.281 -62.062 1 47.81 516 ALA A C 1
ATOM 4047 O O . ALA A 1 516 ? 35.156 59.125 -62.875 1 47.81 516 ALA A O 1
ATOM 4048 N N . LEU A 1 517 ? 36.125 58.562 -60.875 1 42.38 517 LEU A N 1
ATOM 4049 C CA . LEU A 1 517 ? 36.469 59.969 -60.688 1 42.38 517 LEU A CA 1
ATOM 4050 C C . LEU A 1 517 ? 37.625 60.375 -61.594 1 42.38 517 LEU A C 1
ATOM 4052 O O . LEU A 1 517 ? 38.031 61.531 -61.562 1 42.38 517 LEU A O 1
ATOM 4056 N N . HIS A 1 518 ? 38.438 59.438 -62.312 1 40.62 518 HIS A N 1
ATOM 4057 C CA . HIS A 1 518 ? 39.344 60.156 -63.188 1 40.62 518 HIS A CA 1
ATOM 4058 C C . HIS A 1 518 ? 38.594 61.094 -64.125 1 40.62 518 HIS A C 1
ATOM 4060 O O . HIS A 1 518 ? 39.219 61.938 -64.75 1 40.62 518 HIS A O 1
ATOM 4066 N N . ASP A 1 519 ? 37.531 60.688 -64.625 1 32.88 519 ASP A N 1
ATOM 4067 C CA . ASP A 1 519 ? 37.125 61.562 -65.688 1 32.88 519 ASP A CA 1
ATOM 4068 C C . ASP A 1 519 ? 36.562 62.875 -65.188 1 32.88 519 ASP A C 1
ATOM 4070 O O . ASP A 1 519 ? 36.688 63.906 -65.812 1 32.88 519 ASP A O 1
ATOM 4074 N N . LYS A 1 520 ? 35.438 62.875 -64.375 1 32.16 520 LYS A N 1
ATOM 4075 C CA . LYS A 1 520 ? 34.562 64 -64.5 1 32.16 520 LYS A CA 1
ATOM 4076 C C . LYS A 1 520 ? 34.938 65.062 -63.469 1 32.16 520 LYS A C 1
ATOM 4078 O O . LYS A 1 520 ? 34.969 64.812 -62.25 1 32.16 520 LYS A O 1
ATOM 4083 N N . VAL A 1 521 ? 35.75 66.188 -63.594 1 31.19 521 VAL A N 1
ATOM 4084 C CA . VAL A 1 521 ? 36.25 67.25 -62.75 1 31.19 521 VAL A CA 1
ATOM 4085 C C . VAL A 1 521 ? 35.062 68 -62.094 1 31.19 521 VAL A C 1
ATOM 4087 O O . VAL A 1 521 ? 35.281 68.75 -61.156 1 31.19 521 VAL A O 1
ATOM 4090 N N . PRO A 1 522 ? 33.688 67.812 -62.375 1 30.61 522 PRO A N 1
ATOM 4091 C CA . PRO A 1 522 ? 33.094 69.188 -62.25 1 30.61 522 PRO A CA 1
ATOM 4092 C C . PRO A 1 522 ? 33.094 69.688 -60.812 1 30.61 522 PRO A C 1
ATOM 4094 O O . PRO A 1 522 ? 33.281 68.938 -59.875 1 30.61 522 PRO A O 1
ATOM 4097 N N . PRO A 1 523 ? 32.281 70.812 -60.469 1 30.17 523 PRO A N 1
ATOM 4098 C CA . PRO A 1 523 ? 32.219 72.062 -59.656 1 30.17 523 PRO A CA 1
ATOM 4099 C C . PRO A 1 523 ? 31.609 71.812 -58.281 1 30.17 523 PRO A C 1
ATOM 4101 O O . PRO A 1 523 ? 30.672 71 -58.125 1 30.17 523 PRO A O 1
ATOM 4104 N N . LYS A 1 524 ? 32.188 72.188 -57.094 1 24.25 524 LYS A N 1
ATOM 4105 C CA . LYS A 1 524 ? 32.375 71.75 -55.719 1 24.25 524 LYS A CA 1
ATOM 4106 C C . LYS A 1 524 ? 31.188 72.125 -54.844 1 24.25 524 LYS A C 1
ATOM 4108 O O . LYS A 1 524 ? 30.812 71.375 -53.938 1 24.25 524 LYS A O 1
ATOM 4113 N N . LYS A 1 525 ? 30.297 73.312 -54.844 1 24.92 525 LYS A N 1
ATOM 4114 C CA . LYS A 1 525 ? 30.406 74.062 -53.594 1 24.92 525 LYS A CA 1
ATOM 4115 C C . LYS A 1 525 ? 29.469 73.5 -52.531 1 24.92 525 LYS A C 1
ATOM 4117 O O . LYS A 1 525 ? 28.25 73.688 -52.625 1 24.92 525 LYS A O 1
ATOM 4122 N N . SER A 1 526 ? 29.469 72.312 -52.031 1 21.27 526 SER A N 1
ATOM 4123 C CA . SER A 1 526 ? 28.469 71.688 -51.188 1 21.27 526 SER A CA 1
ATOM 4124 C C . SER A 1 526 ? 28.453 72.312 -49.812 1 21.27 526 SER A C 1
ATOM 4126 O O . SER A 1 526 ? 29.484 72.438 -49.156 1 21.27 526 SER A O 1
ATOM 4128 N N . ARG A 1 527 ? 27.609 73.312 -49.469 1 22.28 527 ARG A N 1
ATOM 4129 C CA . ARG A 1 527 ? 27.469 74.125 -48.25 1 22.28 527 ARG A CA 1
ATOM 4130 C C . ARG A 1 527 ? 27.141 73.188 -47.062 1 22.28 527 ARG A C 1
ATOM 4132 O O . ARG A 1 527 ? 25.984 72.938 -46.812 1 22.28 527 ARG A O 1
ATOM 4139 N N . LYS A 1 528 ? 27.75 72.125 -46.844 1 21.2 528 LYS A N 1
ATOM 4140 C CA . LYS A 1 528 ? 27.25 71.25 -45.812 1 21.2 528 LYS A CA 1
ATOM 4141 C C . LYS A 1 528 ? 27.594 71.75 -44.406 1 21.2 528 LYS A C 1
ATOM 4143 O O . LYS A 1 528 ? 28.781 71.875 -44.094 1 21.2 528 LYS A O 1
ATOM 4148 N N . ARG A 1 529 ? 26.953 72.812 -43.938 1 19.95 529 ARG A N 1
ATOM 4149 C CA . ARG A 1 529 ? 27.422 73.25 -42.625 1 19.95 529 ARG A CA 1
ATOM 4150 C C . ARG A 1 529 ? 27.516 72.062 -41.656 1 19.95 529 ARG A C 1
ATOM 4152 O O . ARG A 1 529 ? 26.859 71 -41.844 1 19.95 529 ARG A O 1
ATOM 4159 N N . PRO A 1 530 ? 28.172 72.312 -40.375 1 19.27 530 PRO A N 1
ATOM 4160 C CA . PRO A 1 530 ? 28.969 71.75 -39.281 1 19.27 530 PRO A CA 1
ATOM 4161 C C . PRO A 1 530 ? 28.172 70.812 -38.375 1 19.27 530 PRO A C 1
ATOM 4163 O O . PRO A 1 530 ? 26.938 70.938 -38.344 1 19.27 530 PRO A O 1
ATOM 4166 N N . ARG A 1 531 ? 28.797 69.812 -37.688 1 20.22 531 ARG A N 1
ATOM 4167 C CA . ARG A 1 531 ? 28.766 68.625 -36.875 1 20.22 531 ARG A CA 1
ATOM 4168 C C . ARG A 1 531 ? 28.25 68.938 -35.469 1 20.22 531 ARG A C 1
ATOM 4170 O O . ARG A 1 531 ? 28.219 68 -34.625 1 20.22 531 ARG A O 1
ATOM 4177 N N . GLN A 1 532 ? 27.453 69.938 -35.094 1 18.42 532 GLN A N 1
ATOM 4178 C CA . GLN A 1 532 ? 27.75 70.188 -33.688 1 18.42 532 GLN A CA 1
ATOM 4179 C C . GLN A 1 532 ? 27.531 68.875 -32.875 1 18.42 532 GLN A C 1
ATOM 4181 O O . GLN A 1 532 ? 26.688 68.062 -33.25 1 18.42 532 GLN A O 1
ATOM 4186 N N . GLN A 1 533 ? 28.344 68.688 -31.703 1 18.64 533 GLN A N 1
ATOM 4187 C CA . GLN A 1 533 ? 28.891 67.688 -30.766 1 18.64 533 GLN A CA 1
ATOM 4188 C C . GLN A 1 533 ? 27.844 67.25 -29.734 1 18.64 533 GLN A C 1
ATOM 4190 O O . GLN A 1 533 ? 28.156 66.562 -28.797 1 18.64 533 GLN A O 1
ATOM 4195 N N . CYS A 1 534 ? 26.547 67.438 -29.922 1 18.48 534 CYS A N 1
ATOM 4196 C CA . CYS A 1 534 ? 25.906 67.438 -28.625 1 18.48 534 CYS A CA 1
ATOM 4197 C C . CYS A 1 534 ? 26.25 66.125 -27.875 1 18.48 534 CYS A C 1
ATOM 4199 O O . CYS A 1 534 ? 26.156 65.062 -28.422 1 18.48 534 CYS A O 1
ATOM 4201 N N . SER A 1 535 ? 26.828 66.312 -26.656 1 17.27 535 SER A N 1
ATOM 4202 C CA . SER A 1 535 ? 27.516 65.5 -25.641 1 17.27 535 SER A CA 1
ATOM 4203 C C . SER A 1 535 ? 26.656 64.375 -25.156 1 17.27 535 SER A C 1
ATOM 4205 O O . SER A 1 535 ? 25.5 64.25 -25.562 1 17.27 535 SER A O 1
ATOM 4207 N N . ALA A 1 536 ? 26.578 64.25 -23.75 1 17.27 536 ALA A N 1
ATOM 4208 C CA . ALA A 1 536 ? 27.094 63.25 -22.828 1 17.27 536 ALA A CA 1
ATOM 4209 C C . ALA A 1 536 ? 26 62.25 -22.422 1 17.27 536 ALA A C 1
ATOM 4211 O O . ALA A 1 536 ? 26.266 61.062 -22.266 1 17.27 536 ALA A O 1
ATOM 4212 N N . SER A 1 537 ? 24.75 62.719 -22.109 1 17.98 537 SER A N 1
ATOM 4213 C CA . SER A 1 537 ? 24.375 62.281 -20.75 1 17.98 537 SER A CA 1
ATOM 4214 C C . SER A 1 537 ? 24.078 60.812 -20.703 1 17.98 537 SER A C 1
ATOM 4216 O O . SER A 1 537 ? 23.531 60.25 -21.656 1 17.98 537 SER A O 1
ATOM 4218 N N . ILE A 1 538 ? 24.484 60.156 -19.562 1 18 538 ILE A N 1
ATOM 4219 C CA . ILE A 1 538 ? 24.859 58.812 -19.172 1 18 538 ILE A CA 1
ATOM 4220 C C . ILE A 1 538 ? 23.609 57.938 -19 1 18 538 ILE A C 1
ATOM 4222 O O . ILE A 1 538 ? 23.578 56.781 -19.438 1 18 538 ILE A O 1
ATOM 4226 N N . MET A 1 539 ? 22.547 58.5 -18.156 1 18.03 539 MET A N 1
ATOM 4227 C CA . MET A 1 539 ? 22.469 57.656 -16.953 1 18.03 539 MET A CA 1
ATOM 4228 C C . MET A 1 539 ? 21.859 56.312 -17.266 1 18.03 539 MET A C 1
ATOM 4230 O O . MET A 1 539 ? 21.469 56.031 -18.406 1 18.03 539 MET A O 1
ATOM 4234 N N . GLN A 1 540 ? 20.688 56.062 -16.469 1 18.89 540 GLN A N 1
ATOM 4235 C CA . GLN A 1 540 ? 20.344 55.031 -15.508 1 18.89 540 GLN A CA 1
ATOM 4236 C C . GLN A 1 540 ? 19.625 53.844 -16.172 1 18.89 540 GLN A C 1
ATOM 4238 O O . GLN A 1 540 ? 18.703 54.062 -16.969 1 18.89 540 GLN A O 1
ATOM 4243 N N . PRO A 1 541 ? 20.266 52.781 -16.188 1 18.61 541 PRO A N 1
ATOM 4244 C CA . PRO A 1 541 ? 19.859 51.625 -16.953 1 18.61 541 PRO A CA 1
ATOM 4245 C C . PRO A 1 541 ? 18.438 51.156 -16.641 1 18.61 541 PRO A C 1
ATOM 4247 O O . PRO A 1 541 ? 17.547 51.281 -17.5 1 18.61 541 PRO A O 1
ATOM 4250 N N . ARG A 1 542 ? 18.297 50.031 -15.984 1 19.78 542 ARG A N 1
ATOM 4251 C CA . ARG A 1 542 ? 17.75 48.75 -16.406 1 19.78 542 ARG A CA 1
ATOM 4252 C C . ARG A 1 542 ? 16.438 48.469 -15.688 1 19.78 542 ARG A C 1
ATOM 4254 O O . ARG A 1 542 ? 15.852 47.375 -15.867 1 19.78 542 ARG A O 1
ATOM 4261 N N . PRO A 1 543 ? 15.969 49.344 -14.648 1 19.88 543 PRO A N 1
ATOM 4262 C CA . PRO A 1 543 ? 15.297 48.5 -13.633 1 19.88 543 PRO A CA 1
ATOM 4263 C C . PRO A 1 543 ? 14.102 47.75 -14.195 1 19.88 543 PRO A C 1
ATOM 4265 O O . PRO A 1 543 ? 13.539 48.156 -15.219 1 19.88 543 PRO A O 1
ATOM 4268 N N . ASP A 1 544 ? 13.781 46.594 -13.555 1 21.2 544 ASP A N 1
ATOM 4269 C CA . ASP A 1 544 ? 12.945 45.406 -13.461 1 21.2 544 ASP A CA 1
ATOM 4270 C C . ASP A 1 544 ? 11.492 45.781 -13.195 1 21.2 544 ASP A C 1
ATOM 4272 O O . ASP A 1 544 ? 10.648 44.906 -12.961 1 21.2 544 ASP A O 1
ATOM 4276 N N . GLU A 1 545 ? 11.141 47.094 -13.133 1 19.78 545 GLU A N 1
ATOM 4277 C CA . GLU A 1 545 ? 9.992 47.469 -12.305 1 19.78 545 GLU A CA 1
ATOM 4278 C C . GLU A 1 545 ? 8.68 47.25 -13.047 1 19.78 545 GLU A C 1
ATOM 4280 O O . GLU A 1 545 ? 8.055 48.188 -13.523 1 19.78 545 GLU A O 1
ATOM 4285 N N . ILE A 1 546 ? 8.5 46.625 -14.07 1 20.47 546 ILE A N 1
ATOM 4286 C CA . ILE A 1 546 ? 7.152 46.875 -14.562 1 20.47 546 ILE A CA 1
ATOM 4287 C C . ILE A 1 546 ? 6.145 46.656 -13.438 1 20.47 546 ILE A C 1
ATOM 4289 O O . ILE A 1 546 ? 6.074 45.562 -12.867 1 20.47 546 ILE A O 1
ATOM 4293 N N . GLN A 1 547 ? 5.645 47.75 -12.773 1 20.14 547 GLN A N 1
ATOM 4294 C CA . GLN A 1 547 ? 4.535 48.062 -11.875 1 20.14 547 GLN A CA 1
ATOM 4295 C C . GLN A 1 547 ? 3.201 47.656 -12.492 1 20.14 547 GLN A C 1
ATOM 4297 O O . GLN A 1 547 ? 2.619 48.406 -13.281 1 20.14 547 GLN A O 1
ATOM 4302 N N . VAL A 1 548 ? 3.037 46.688 -13.281 1 21.73 548 VAL A N 1
ATOM 4303 C CA . VAL A 1 548 ? 1.648 46.594 -13.719 1 21.73 548 VAL A CA 1
ATOM 4304 C C . VAL A 1 548 ? 0.716 46.719 -12.516 1 21.73 548 VAL A C 1
ATOM 4306 O O . VAL A 1 548 ? 0.844 45.969 -11.539 1 21.73 548 VAL A O 1
ATOM 4309 N N . GLU A 1 549 ? 0.146 47.875 -12.195 1 22.08 549 GLU A N 1
ATOM 4310 C CA . GLU A 1 549 ? -0.826 48.406 -11.25 1 22.08 549 GLU A CA 1
ATOM 4311 C C . GLU A 1 549 ? -2.137 47.625 -11.297 1 22.08 549 GLU A C 1
ATOM 4313 O O . GLU A 1 549 ? -3.119 48 -10.664 1 22.08 549 GLU A O 1
ATOM 4318 N N . ALA A 1 550 ? -2.377 46.781 -12.234 1 22.48 550 ALA A N 1
ATOM 4319 C CA . ALA A 1 550 ? -3.791 46.438 -12.305 1 22.48 550 ALA A CA 1
ATOM 4320 C C . ALA A 1 550 ? -4.324 46.031 -10.93 1 22.48 550 ALA A C 1
ATOM 4322 O O . ALA A 1 550 ? -3.59 45.5 -10.102 1 22.48 550 ALA A O 1
ATOM 4323 N N . ASP A 1 551 ? -5.359 46.781 -10.398 1 23.72 551 ASP A N 1
ATOM 4324 C CA . ASP A 1 551 ? -6.152 46.656 -9.18 1 23.72 551 ASP A CA 1
ATOM 4325 C C . ASP A 1 551 ? -6.48 45.188 -8.891 1 23.72 551 ASP A C 1
ATOM 4327 O O . ASP A 1 551 ? -7.41 44.625 -9.469 1 23.72 551 ASP A O 1
ATOM 4331 N N . VAL A 1 552 ? -5.574 44.406 -9.047 1 22.69 552 VAL A N 1
ATOM 4332 C CA . VAL A 1 552 ? -5.707 42.938 -8.953 1 22.69 552 VAL A CA 1
ATOM 4333 C C . VAL A 1 552 ? -6.379 42.562 -7.637 1 22.69 552 VAL A C 1
ATOM 4335 O O . VAL A 1 552 ? -5.891 42.906 -6.562 1 22.69 552 VAL A O 1
ATOM 4338 N N . VAL A 1 553 ? -7.805 42.625 -7.699 1 24.06 553 VAL A N 1
ATOM 4339 C CA . VAL A 1 553 ? -8.57 42.094 -6.562 1 24.06 553 VAL A CA 1
ATOM 4340 C C . VAL A 1 553 ? -7.793 40.969 -5.879 1 24.06 553 VAL A C 1
ATOM 4342 O O . VAL A 1 553 ? -7.305 40.062 -6.539 1 24.06 553 VAL A O 1
ATOM 4345 N N . GLN A 1 554 ? -7.066 41.25 -4.848 1 23.3 554 GLN A N 1
ATOM 4346 C CA . GLN A 1 554 ? -6.32 40.438 -3.91 1 23.3 554 GLN A CA 1
ATOM 4347 C C . GLN A 1 554 ? -7.051 39.125 -3.633 1 23.3 554 GLN A C 1
ATOM 4349 O O . GLN A 1 554 ? -7.945 39.062 -2.787 1 23.3 554 GLN A O 1
ATOM 4354 N N . THR A 1 555 ? -7.652 38.562 -4.629 1 26.08 555 THR A N 1
ATOM 4355 C CA . THR A 1 555 ? -8.109 37.25 -4.219 1 26.08 555 THR A CA 1
ATOM 4356 C C . THR A 1 555 ? -7.016 36.5 -3.465 1 26.08 555 THR A C 1
ATOM 4358 O O . THR A 1 555 ? -5.879 36.406 -3.936 1 26.08 555 THR A O 1
ATOM 4361 N N . TRP A 1 556 ? -6.957 36.625 -2.172 1 22.05 556 TRP A N 1
ATOM 4362 C CA . TRP A 1 556 ? -6.035 35.938 -1.276 1 22.05 556 TRP A CA 1
ATOM 4363 C C . TRP A 1 556 ? -5.816 34.5 -1.725 1 22.05 556 TRP A C 1
ATOM 4365 O O . TRP A 1 556 ? -6.754 33.688 -1.729 1 22.05 556 TRP A O 1
ATOM 4375 N N . VAL A 1 557 ? -5.445 34.375 -2.939 1 25.73 557 VAL A N 1
ATOM 4376 C CA . VAL A 1 557 ? -4.891 33.031 -3.104 1 25.73 557 VAL A CA 1
ATOM 4377 C C . VAL A 1 557 ? -3.754 32.812 -2.107 1 25.73 557 VAL A C 1
ATOM 4379 O O . VAL A 1 557 ? -2.684 33.406 -2.24 1 25.73 557 VAL A O 1
ATOM 4382 N N . PHE A 1 558 ? -3.924 32.906 -0.759 1 21.48 558 PHE A N 1
ATOM 4383 C CA . PHE A 1 558 ? -2.877 32.375 0.113 1 21.48 558 PHE A CA 1
ATOM 4384 C C . PHE A 1 558 ? -2.531 30.938 -0.252 1 21.48 558 PHE A C 1
ATOM 4386 O O . PHE A 1 558 ? -3.41 30.156 -0.622 1 21.48 558 PHE A O 1
ATOM 4393 N N . MET B 1 1 ? -52.562 -34.125 55.281 1 25.5 1 MET B N 1
ATOM 4394 C CA . MET B 1 1 ? -51.531 -33.594 56.188 1 25.5 1 MET B CA 1
ATOM 4395 C C . MET B 1 1 ? -50.469 -32.844 55.406 1 25.5 1 MET B C 1
ATOM 4397 O O . MET B 1 1 ? -49.812 -33.406 54.531 1 25.5 1 MET B O 1
ATOM 4401 N N . SER B 1 2 ? -50.625 -31.453 55.094 1 28.77 2 SER B N 1
ATOM 4402 C CA . SER B 1 2 ? -49.938 -30.5 54.219 1 28.77 2 SER B CA 1
ATOM 4403 C C . SER B 1 2 ? -48.5 -30.328 54.594 1 28.77 2 SER B C 1
ATOM 4405 O O . SER B 1 2 ? -48.188 -30.016 55.75 1 28.77 2 SER B O 1
ATOM 4407 N N . SER B 1 3 ? -47.469 -31.172 54.062 1 27.94 3 SER B N 1
ATOM 4408 C CA . SER B 1 3 ? -46.062 -31.328 54.375 1 27.94 3 SER B CA 1
ATOM 4409 C C . SER B 1 3 ? -45.312 -30 54.25 1 27.94 3 SER B C 1
ATOM 4411 O O . SER B 1 3 ? -45.281 -29.406 53.188 1 27.94 3 SER B O 1
ATOM 4413 N N . VAL B 1 4 ? -45.344 -29.062 55.281 1 29.02 4 VAL B N 1
ATOM 4414 C CA . VAL B 1 4 ? -44.75 -27.75 55.469 1 29.02 4 VAL B CA 1
ATOM 4415 C C . VAL B 1 4 ? -43.25 -27.828 55.25 1 29.02 4 VAL B C 1
ATOM 4417 O O . VAL B 1 4 ? -42.531 -28.484 56 1 29.02 4 VAL B O 1
ATOM 4420 N N . GLN B 1 5 ? -42.656 -27.844 53.969 1 28.53 5 GLN B N 1
ATOM 4421 C CA . GLN B 1 5 ? -41.281 -27.781 53.531 1 28.53 5 GLN B CA 1
ATOM 4422 C C . GLN B 1 5 ? -40.531 -26.625 54.219 1 28.53 5 GLN B C 1
ATOM 4424 O O . GLN B 1 5 ? -40.906 -25.469 54 1 28.53 5 GLN B O 1
ATOM 4429 N N . THR B 1 6 ? -40.062 -26.703 55.469 1 30 6 THR B N 1
ATOM 4430 C CA . THR B 1 6 ? -39.312 -25.734 56.281 1 30 6 THR B CA 1
ATOM 4431 C C . THR B 1 6 ? -38.125 -25.156 55.5 1 30 6 THR B C 1
ATOM 4433 O O . THR B 1 6 ? -37.375 -25.906 54.875 1 30 6 THR B O 1
ATOM 4436 N N . ALA B 1 7 ? -38.156 -23.812 55.094 1 32.22 7 ALA B N 1
ATOM 4437 C CA . ALA B 1 7 ? -37.219 -22.906 54.406 1 32.22 7 ALA B CA 1
ATOM 4438 C C . ALA B 1 7 ? -35.844 -22.906 55.094 1 32.22 7 ALA B C 1
ATOM 4440 O O . ALA B 1 7 ? -35.719 -22.438 56.219 1 32.22 7 ALA B O 1
ATOM 4441 N N . VAL B 1 8 ? -35 -23.984 55 1 34.81 8 VAL B N 1
ATOM 4442 C CA . VAL B 1 8 ? -33.625 -23.984 55.531 1 34.81 8 VAL B CA 1
ATOM 4443 C C . VAL B 1 8 ? -32.906 -22.719 55.094 1 34.81 8 VAL B C 1
ATOM 4445 O O . VAL B 1 8 ? -33 -22.312 53.938 1 34.81 8 VAL B O 1
ATOM 4448 N N . PRO B 1 9 ? -32.531 -21.766 55.938 1 37.12 9 PRO B N 1
ATOM 4449 C CA . PRO B 1 9 ? -31.797 -20.547 55.625 1 37.12 9 PRO B CA 1
ATOM 4450 C C . PRO B 1 9 ? -30.609 -20.766 54.688 1 37.12 9 PRO B C 1
ATOM 4452 O O . PRO B 1 9 ? -30.031 -21.859 54.688 1 37.12 9 PRO B O 1
ATOM 4455 N N . ASP B 1 10 ? -30.594 -20.172 53.5 1 40.41 10 ASP B N 1
ATOM 4456 C CA . ASP B 1 10 ? -29.688 -20.125 52.375 1 40.41 10 ASP B CA 1
ATOM 4457 C C . ASP B 1 10 ? -28.234 -19.984 52.812 1 40.41 10 ASP B C 1
ATOM 4459 O O . ASP B 1 10 ? -27.781 -18.875 53.094 1 40.41 10 ASP B O 1
ATOM 4463 N N . VAL B 1 11 ? -27.594 -20.672 53.812 1 50.59 11 VAL B N 1
ATOM 4464 C CA . VAL B 1 11 ? -26.156 -20.703 54.094 1 50.59 11 VAL B CA 1
ATOM 4465 C C . VAL B 1 11 ? -25.375 -20.734 52.781 1 50.59 11 VAL B C 1
ATOM 4467 O O . VAL B 1 11 ? -25.688 -21.531 51.906 1 50.59 11 VAL B O 1
ATOM 4470 N N . SER B 1 12 ? -24.734 -19.516 52.5 1 60.59 12 SER B N 1
ATOM 4471 C CA . SER B 1 12 ? -23.969 -19.375 51.25 1 60.59 12 SER B CA 1
ATOM 4472 C C . SER B 1 12 ? -23.078 -20.594 51.031 1 60.59 12 SER B C 1
ATOM 4474 O O . SER B 1 12 ? -22.562 -21.188 51.969 1 60.59 12 SER B O 1
ATOM 4476 N N . LYS B 1 13 ? -23.188 -21.281 49.906 1 64.31 13 LYS B N 1
ATOM 4477 C CA . LYS B 1 13 ? -22.406 -22.438 49.531 1 64.31 13 LYS B CA 1
ATOM 4478 C C . LYS B 1 13 ? -20.938 -22.281 49.938 1 64.31 13 LYS B C 1
ATOM 4480 O O . LYS B 1 13 ? -20.281 -23.25 50.344 1 64.31 13 LYS B O 1
ATOM 4485 N N . ALA B 1 14 ? -20.531 -21.078 49.938 1 70.44 14 ALA B N 1
ATOM 4486 C CA . ALA B 1 14 ? -19.156 -20.781 50.344 1 70.44 14 ALA B CA 1
ATOM 4487 C C . ALA B 1 14 ? -18.953 -21.062 51.844 1 70.44 14 ALA B C 1
ATOM 4489 O O . ALA B 1 14 ? -17.938 -21.625 52.25 1 70.44 14 ALA B O 1
ATOM 4490 N N . GLU B 1 15 ? -19.953 -20.719 52.531 1 76.06 15 GLU B N 1
ATOM 4491 C CA . GLU B 1 15 ? -19.875 -20.938 53.969 1 76.06 15 GLU B CA 1
ATOM 4492 C C . GLU B 1 15 ? -19.969 -22.422 54.312 1 76.06 15 GLU B C 1
ATOM 4494 O O . GLU B 1 15 ? -19.312 -22.906 55.219 1 76.06 15 GLU B O 1
ATOM 4499 N N . LEU B 1 16 ? -20.734 -23.141 53.438 1 78.06 16 LEU B N 1
ATOM 4500 C CA . LEU B 1 16 ? -20.844 -24.594 53.625 1 78.06 16 LEU B CA 1
ATOM 4501 C C . LEU B 1 16 ? -19.531 -25.281 53.312 1 78.06 16 LEU B C 1
ATOM 4503 O O . LEU B 1 16 ? -19.125 -26.203 54.031 1 78.06 16 LEU B O 1
ATOM 4507 N N . TYR B 1 17 ? -18.844 -24.75 52.25 1 79.94 17 TYR B N 1
ATOM 4508 C CA . TYR B 1 17 ? -17.562 -25.328 51.938 1 79.94 17 TYR B CA 1
ATOM 4509 C C . TYR B 1 17 ? -16.516 -25 53 1 79.94 17 TYR B C 1
ATOM 4511 O O . TYR B 1 17 ? -15.711 -25.859 53.375 1 79.94 17 TYR B O 1
ATOM 4519 N N . LEU B 1 18 ? -16.594 -23.766 53.5 1 80.94 18 LEU B N 1
ATOM 4520 C CA . LEU B 1 18 ? -15.688 -23.375 54.562 1 80.94 18 LEU B CA 1
ATOM 4521 C C . LEU B 1 18 ? -15.914 -24.234 55.812 1 80.94 18 LEU B C 1
ATOM 4523 O O . LEU B 1 18 ? -14.953 -24.688 56.438 1 80.94 18 LEU B O 1
ATOM 4527 N N . ALA B 1 19 ? -17.141 -24.453 56.156 1 85.06 19 ALA B N 1
ATOM 4528 C CA . ALA B 1 19 ? -17.484 -25.266 57.312 1 85.06 19 ALA B CA 1
ATOM 4529 C C . ALA B 1 19 ? -17.078 -26.719 57.094 1 85.06 19 ALA B C 1
ATOM 4531 O O . ALA B 1 19 ? -16.594 -27.375 58.031 1 85.06 19 ALA B O 1
ATOM 4532 N N . ALA B 1 20 ? -17.219 -27.188 55.812 1 87.38 20 ALA B N 1
ATOM 4533 C CA . ALA B 1 20 ? -16.859 -28.578 55.469 1 87.38 20 ALA B CA 1
ATOM 4534 C C . ALA B 1 20 ? -15.352 -28.781 55.5 1 87.38 20 ALA B C 1
ATOM 4536 O O . ALA B 1 20 ? -14.859 -29.797 56 1 87.38 20 ALA B O 1
ATOM 4537 N N . VAL B 1 21 ? -14.641 -27.781 55.062 1 86.88 21 VAL B N 1
ATOM 4538 C CA . VAL B 1 21 ? -13.188 -27.844 55.062 1 86.88 21 VAL B CA 1
ATOM 4539 C C . VAL B 1 21 ? -12.664 -27.797 56.5 1 86.88 21 VAL B C 1
ATOM 4541 O O . VAL B 1 21 ? -11.75 -28.547 56.875 1 86.88 21 VAL B O 1
ATOM 4544 N N . CYS B 1 22 ? -13.273 -27 57.281 1 84.69 22 CYS B N 1
ATOM 4545 C CA . CYS B 1 22 ? -12.906 -26.922 58.688 1 84.69 22 CYS B CA 1
ATOM 4546 C C . CYS B 1 22 ? -13.211 -28.234 59.406 1 84.69 22 CYS B C 1
ATOM 4548 O O . CYS B 1 22 ? -12.422 -28.688 60.25 1 84.69 22 CYS B O 1
ATOM 4550 N N . ALA B 1 23 ? -14.266 -28.906 59.031 1 87.12 23 ALA B N 1
ATOM 4551 C CA . ALA B 1 23 ? -14.648 -30.188 59.656 1 87.12 23 ALA B CA 1
ATOM 4552 C C . ALA B 1 23 ? -13.664 -31.281 59.25 1 87.12 23 ALA B C 1
ATOM 4554 O O . ALA B 1 23 ? -13.344 -32.156 60.062 1 87.12 23 ALA B O 1
ATOM 4555 N N . VAL B 1 24 ? -13.164 -31.188 58 1 87.94 24 VAL B N 1
ATOM 4556 C CA . VAL B 1 24 ? -12.18 -32.156 57.531 1 87.94 24 VAL B CA 1
ATOM 4557 C C . VAL B 1 24 ? -10.844 -31.922 58.25 1 87.94 24 VAL B C 1
ATOM 4559 O O . VAL B 1 24 ? -10.148 -32.875 58.625 1 87.94 24 VAL B O 1
ATOM 4562 N N . GLU B 1 25 ? -10.586 -30.719 58.469 1 83.06 25 GLU B N 1
ATOM 4563 C CA . GLU B 1 25 ? -9.367 -30.359 59.188 1 83.06 25 GLU B CA 1
ATOM 4564 C C . GLU B 1 25 ? -9.445 -30.797 60.656 1 83.06 25 GLU B C 1
ATOM 4566 O O . GLU B 1 25 ? -8.422 -31.125 61.25 1 83.06 25 GLU B O 1
ATOM 4571 N N . ASP B 1 26 ? -10.641 -30.906 61.219 1 82.94 26 ASP B N 1
ATOM 4572 C CA . ASP B 1 26 ? -10.867 -31.297 62.594 1 82.94 26 ASP B CA 1
ATOM 4573 C C . ASP B 1 26 ? -10.945 -32.812 62.719 1 82.94 26 ASP B C 1
ATOM 4575 O O . ASP B 1 26 ? -11.195 -33.344 63.812 1 82.94 26 ASP B O 1
ATOM 4579 N N . GLY B 1 27 ? -10.75 -33.594 61.531 1 84.06 27 GLY B N 1
ATOM 4580 C CA . GLY B 1 27 ? -10.578 -35.031 61.656 1 84.06 27 GLY B CA 1
ATOM 4581 C C . GLY B 1 27 ? -11.648 -35.812 60.906 1 84.06 27 GLY B C 1
ATOM 4582 O O . GLY B 1 27 ? -11.602 -37.062 60.875 1 84.06 27 GLY B O 1
ATOM 4583 N N . MET B 1 28 ? -12.688 -35.125 60.406 1 83.69 28 MET B N 1
ATOM 4584 C CA . MET B 1 28 ? -13.758 -35.812 59.688 1 83.69 28 MET B CA 1
ATOM 4585 C C . MET B 1 28 ? -13.281 -36.25 58.312 1 83.69 28 MET B C 1
ATOM 4587 O O . MET B 1 28 ? -12.477 -35.562 57.656 1 83.69 28 MET B O 1
ATOM 4591 N N . SER B 1 29 ? -13.531 -37.438 57.844 1 85.81 29 SER B N 1
ATOM 4592 C CA . SER B 1 29 ? -13.18 -37.875 56.5 1 85.81 29 SER B CA 1
ATOM 4593 C C . SER B 1 29 ? -13.883 -37.031 55.469 1 85.81 29 SER B C 1
ATOM 4595 O O . SER B 1 29 ? -14.961 -36.469 55.719 1 85.81 29 SER B O 1
ATOM 4597 N N . ILE B 1 30 ? -13.391 -36.844 54.219 1 86.88 30 ILE B N 1
ATOM 4598 C CA . ILE B 1 30 ? -13.945 -36.062 53.125 1 86.88 30 ILE B CA 1
ATOM 4599 C C . ILE B 1 30 ? -15.336 -36.562 52.75 1 86.88 30 ILE B C 1
ATOM 4601 O O . ILE B 1 30 ? -16.25 -35.781 52.5 1 86.88 30 ILE B O 1
ATOM 4605 N N . ARG B 1 31 ? -15.484 -37.844 52.781 1 87.25 31 ARG B N 1
ATOM 4606 C CA . ARG B 1 31 ? -16.75 -38.469 52.469 1 87.25 31 ARG B CA 1
ATOM 4607 C C . ARG B 1 31 ? -17.812 -38.125 53.531 1 87.25 31 ARG B C 1
ATOM 4609 O O . ARG B 1 31 ? -18.953 -37.812 53.156 1 87.25 31 ARG B O 1
ATOM 4616 N N . LYS B 1 32 ? -17.5 -38.156 54.781 1 87.06 32 LYS B N 1
ATOM 4617 C CA . LYS B 1 32 ? -18.406 -37.875 55.875 1 87.06 32 LYS B CA 1
ATOM 4618 C C . LYS B 1 32 ? -18.766 -36.406 55.906 1 87.06 32 LYS B C 1
ATOM 4620 O O . LYS B 1 32 ? -19.922 -36.031 56.156 1 87.06 32 LYS B O 1
ATOM 4625 N N . ALA B 1 33 ? -17.797 -35.531 55.688 1 88.38 33 ALA B N 1
ATOM 4626 C CA . ALA B 1 33 ? -18.016 -34.094 55.656 1 88.38 33 ALA B CA 1
ATOM 4627 C C . ALA B 1 33 ? -18.906 -33.688 54.469 1 88.38 33 ALA B C 1
ATOM 4629 O O . ALA B 1 33 ? -19.797 -32.844 54.625 1 88.38 33 ALA B O 1
ATOM 4630 N N . ALA B 1 34 ? -18.734 -34.344 53.281 1 86.25 34 ALA B N 1
ATOM 4631 C CA . ALA B 1 34 ? -19.531 -34.094 52.094 1 86.25 34 ALA B CA 1
ATOM 4632 C C . ALA B 1 34 ? -21 -34.438 52.312 1 86.25 34 ALA B C 1
ATOM 4634 O O . ALA B 1 34 ? -21.906 -33.688 51.938 1 86.25 34 ALA B O 1
ATOM 4635 N N . LYS B 1 35 ? -21.156 -35.5 52.969 1 84.06 35 LYS B N 1
ATOM 4636 C CA . LYS B 1 35 ? -22.5 -35.969 53.281 1 84.06 35 LYS B CA 1
ATOM 4637 C C . LYS B 1 35 ? -23.156 -35.062 54.312 1 84.06 35 LYS B C 1
ATOM 4639 O O . LYS B 1 35 ? -24.328 -34.719 54.188 1 84.06 35 LYS B O 1
ATOM 4644 N N . LYS B 1 36 ? -22.406 -34.656 55.375 1 85.38 36 LYS B N 1
ATOM 4645 C CA . LYS B 1 36 ? -22.906 -33.844 56.469 1 85.38 36 LYS B CA 1
ATOM 4646 C C . LYS B 1 36 ? -23.344 -32.469 56.031 1 85.38 36 LYS B C 1
ATOM 4648 O O . LYS B 1 36 ? -24.375 -31.953 56.469 1 85.38 36 LYS B O 1
ATOM 4653 N N . TYR B 1 37 ? -22.594 -31.859 55.062 1 84.81 37 TYR B N 1
ATOM 4654 C CA . TYR B 1 37 ? -22.828 -30.484 54.688 1 84.81 37 TYR B CA 1
ATOM 4655 C C . TYR B 1 37 ? -23.516 -30.422 53.312 1 84.81 37 TYR B C 1
ATOM 4657 O O . TYR B 1 37 ? -23.703 -29.344 52.75 1 84.81 37 TYR B O 1
ATOM 4665 N N . GLY B 1 38 ? -23.781 -31.578 52.656 1 81.31 38 GLY B N 1
ATOM 4666 C CA . GLY B 1 38 ? -24.484 -31.672 51.375 1 81.31 38 GLY B CA 1
ATOM 4667 C C . GLY B 1 38 ? -23.672 -31.172 50.188 1 81.31 38 GLY B C 1
ATOM 4668 O O . GLY B 1 38 ? -24.203 -30.516 49.312 1 81.31 38 GLY B O 1
ATOM 4669 N N . LEU B 1 39 ? -22.469 -31.438 50.281 1 75.75 39 LEU B N 1
ATOM 4670 C CA . LEU B 1 39 ? -21.547 -30.953 49.25 1 75.75 39 LEU B CA 1
ATOM 4671 C C . LEU B 1 39 ? -21.047 -32.125 48.406 1 75.75 39 LEU B C 1
ATOM 4673 O O . LEU B 1 39 ? -21.094 -33.281 48.812 1 75.75 39 LEU B O 1
ATOM 4677 N N . GLN B 1 40 ? -20.719 -31.938 47.188 1 77.75 40 GLN B N 1
ATOM 4678 C CA . GLN B 1 40 ? -20.109 -32.938 46.312 1 77.75 40 GLN B CA 1
ATOM 4679 C C . GLN B 1 40 ? -18.719 -33.312 46.781 1 77.75 40 GLN B C 1
ATOM 4681 O O . GLN B 1 40 ? -17.891 -32.438 47.031 1 77.75 40 GLN B O 1
ATOM 4686 N N . ARG B 1 41 ? -18.516 -34.531 46.906 1 83.25 41 ARG B N 1
ATOM 4687 C CA . ARG B 1 41 ? -17.297 -35.062 47.5 1 83.25 41 ARG B CA 1
ATOM 4688 C C . ARG B 1 41 ? -16.047 -34.594 46.75 1 83.25 41 ARG B C 1
ATOM 4690 O O . ARG B 1 41 ? -15.07 -34.188 47.375 1 83.25 41 ARG B O 1
ATOM 4697 N N . GLU B 1 42 ? -16.141 -34.531 45.438 1 79.81 42 GLU B N 1
ATOM 4698 C CA . GLU B 1 42 ? -14.977 -34.188 44.656 1 79.81 42 GLU B CA 1
ATOM 4699 C C . GLU B 1 42 ? -14.633 -32.688 44.812 1 79.81 42 GLU B C 1
ATOM 4701 O O . GLU B 1 42 ? -13.461 -32.344 44.875 1 79.81 42 GLU B O 1
ATOM 4706 N N . SER B 1 43 ? -15.641 -31.812 44.844 1 74.94 43 SER B N 1
ATOM 4707 C CA . SER B 1 43 ? -15.438 -30.391 45.031 1 74.94 43 SER B CA 1
ATOM 4708 C C . SER B 1 43 ? -14.828 -30.094 46.406 1 74.94 43 SER B C 1
ATOM 4710 O O . SER B 1 43 ? -13.945 -29.25 46.531 1 74.94 43 SER B O 1
ATOM 4712 N N . LEU B 1 44 ? -15.258 -30.875 47.344 1 80.56 44 LEU B N 1
ATOM 4713 C CA . LEU B 1 44 ? -14.727 -30.719 48.688 1 80.56 44 LEU B CA 1
ATOM 4714 C C . LEU B 1 44 ? -13.305 -31.266 48.781 1 80.56 44 LEU B C 1
ATOM 4716 O O . LEU B 1 44 ? -12.438 -30.656 49.375 1 80.56 44 LEU B O 1
ATOM 4720 N N . ARG B 1 45 ? -13.086 -32.312 48.125 1 80.88 45 ARG B N 1
ATOM 4721 C CA . ARG B 1 45 ? -11.75 -32.906 48.094 1 80.88 45 ARG B CA 1
ATOM 4722 C C . ARG B 1 45 ? -10.734 -31.938 47.5 1 80.88 45 ARG B C 1
ATOM 4724 O O . ARG B 1 45 ? -9.641 -31.766 48.031 1 80.88 45 ARG B O 1
ATOM 4731 N N . CYS B 1 46 ? -11.102 -31.266 46.438 1 78.06 46 CYS B N 1
ATOM 4732 C CA . CYS B 1 46 ? -10.211 -30.328 45.75 1 78.06 46 CYS B CA 1
ATOM 4733 C C . CYS B 1 46 ? -9.875 -29.141 46.656 1 78.06 46 CYS B C 1
ATOM 4735 O O . CYS B 1 46 ? -8.742 -28.656 46.656 1 78.06 46 CYS B O 1
ATOM 4737 N N . ARG B 1 47 ? -10.828 -28.766 47.406 1 75.81 47 ARG B N 1
ATOM 4738 C CA . ARG B 1 47 ? -10.648 -27.625 48.312 1 75.81 47 ARG B CA 1
ATOM 4739 C C . ARG B 1 47 ? -9.82 -28.016 49.531 1 75.81 47 ARG B C 1
ATOM 4741 O O . ARG B 1 47 ? -8.969 -27.25 49.969 1 75.81 47 ARG B O 1
ATOM 4748 N N . VAL B 1 48 ? -10.047 -29.266 49.938 1 81.44 48 VAL B N 1
ATOM 4749 C CA . VAL B 1 48 ? -9.328 -29.766 51.094 1 81.44 48 VAL B CA 1
ATOM 4750 C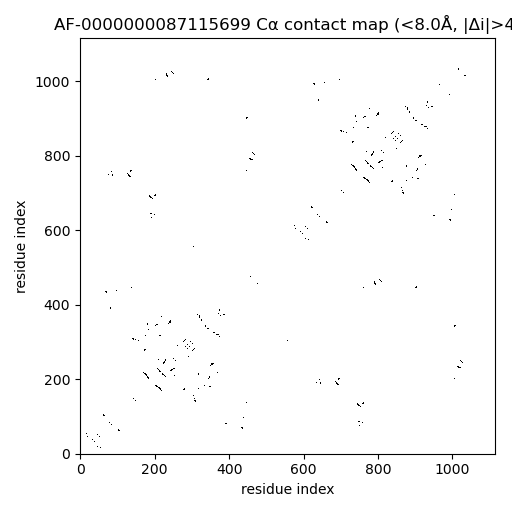 C . VAL B 1 48 ? -7.863 -30 50.719 1 81.44 48 VAL B C 1
ATOM 4752 O O . VAL B 1 48 ? -6.965 -29.703 51.531 1 81.44 48 VAL B O 1
ATOM 4755 N N . ARG B 1 49 ? -7.691 -30.422 49.531 1 76.75 49 ARG B N 1
ATOM 4756 C CA . ARG B 1 49 ? -6.336 -30.734 49.094 1 76.75 49 ARG B CA 1
ATOM 4757 C C . ARG B 1 49 ? -5.625 -29.469 48.594 1 76.75 49 ARG B C 1
ATOM 4759 O O . ARG B 1 49 ? -4.441 -29.516 48.281 1 76.75 49 ARG B O 1
ATOM 4766 N N . GLY B 1 50 ? -6.34 -28.344 48.562 1 71.69 50 GLY B N 1
ATOM 4767 C CA . GLY B 1 50 ? -5.758 -27.047 48.219 1 71.69 50 GLY B CA 1
ATOM 4768 C C . GLY B 1 50 ? -5.621 -26.812 46.75 1 71.69 50 GLY B C 1
ATOM 4769 O O . GLY B 1 50 ? -4.891 -25.922 46.312 1 71.69 50 GLY B O 1
ATOM 4770 N N . TYR B 1 51 ? -6.188 -27.688 45.969 1 65.38 51 TYR B N 1
ATOM 4771 C CA . TYR B 1 51 ? -6.109 -27.5 44.531 1 65.38 51 TYR B CA 1
ATOM 4772 C C . TYR B 1 51 ? -6.855 -26.234 44.094 1 65.38 51 TYR B C 1
ATOM 4774 O O . TYR B 1 51 ? -6.477 -25.594 43.125 1 65.38 51 TYR B O 1
ATOM 4782 N N . VAL B 1 52 ? -7.977 -26 44.781 1 66.81 52 VAL B N 1
ATOM 4783 C CA . VAL B 1 52 ? -8.773 -24.781 44.562 1 66.81 52 VAL B CA 1
ATOM 4784 C C . VAL B 1 52 ? -8.984 -24.062 45.906 1 66.81 52 VAL B C 1
ATOM 4786 O O . VAL B 1 52 ? -9.047 -24.688 46.969 1 66.81 52 VAL B O 1
ATOM 4789 N N . PRO B 1 53 ? -8.945 -22.75 45.875 1 67 53 PRO B N 1
ATOM 4790 C CA . PRO B 1 53 ? -9.234 -22.062 47.125 1 67 53 PRO B CA 1
ATOM 4791 C C . PRO B 1 53 ? -10.594 -22.438 47.719 1 67 53 PRO B C 1
ATOM 4793 O O . PRO B 1 53 ? -11.516 -22.781 46.969 1 67 53 PRO B O 1
ATOM 4796 N N . VAL B 1 54 ? -10.625 -22.578 49.094 1 68.88 54 VAL B N 1
ATOM 4797 C CA . VAL B 1 54 ? -11.828 -22.984 49.812 1 68.88 54 VAL B CA 1
ATOM 4798 C C . VAL B 1 54 ? -13.008 -22.109 49.375 1 68.88 54 VAL B C 1
ATOM 4800 O O . VAL B 1 54 ? -14.125 -22.594 49.219 1 68.88 54 VAL B O 1
ATOM 4803 N N . ASN B 1 55 ? -12.797 -20.781 49.219 1 57.44 55 ASN B N 1
ATOM 4804 C CA . ASN B 1 55 ? -13.797 -19.812 48.781 1 57.44 55 ASN B CA 1
ATOM 4805 C C . ASN B 1 55 ? -13.898 -19.766 47.25 1 57.44 55 ASN B C 1
ATOM 4807 O O . ASN B 1 55 ? -14.492 -18.844 46.688 1 57.44 55 ASN B O 1
ATOM 4811 N N . CYS B 1 56 ? -13.188 -20.656 46.688 1 52.25 56 CYS B N 1
ATOM 4812 C CA . CYS B 1 56 ? -13.242 -20.609 45.219 1 52.25 56 CYS B CA 1
ATOM 4813 C C . CYS B 1 56 ? -14.672 -20.75 44.719 1 52.25 56 CYS B C 1
ATOM 4815 O O . CYS B 1 56 ? -15.414 -21.609 45.188 1 52.25 56 CYS B O 1
ATOM 4817 N N . ARG B 1 57 ? -15.359 -19.781 44.406 1 44.5 57 ARG B N 1
ATOM 4818 C CA . ARG B 1 57 ? -16.656 -19.906 43.75 1 44.5 57 ARG B CA 1
ATOM 4819 C C . ARG B 1 57 ? -16.547 -20.703 42.469 1 44.5 57 ARG B C 1
ATOM 4821 O O . ARG B 1 57 ? -15.602 -20.516 41.688 1 44.5 57 ARG B O 1
ATOM 4828 N N . ARG B 1 58 ? -16.688 -21.938 42.5 1 41.59 58 ARG B N 1
ATOM 4829 C CA . ARG B 1 58 ? -16.859 -22.484 41.156 1 41.59 58 ARG B CA 1
ATOM 4830 C C . ARG B 1 58 ? -17.641 -21.516 40.25 1 41.59 58 ARG B C 1
ATOM 4832 O O . ARG B 1 58 ? -18.844 -21.297 40.469 1 41.59 58 ARG B O 1
ATOM 4839 N N . GLY B 1 59 ? -17.359 -20.312 40.219 1 40.91 59 GLY B N 1
ATOM 4840 C CA . GLY B 1 59 ? -18.281 -19.609 39.344 1 40.91 59 GLY B CA 1
ATOM 4841 C C . GLY B 1 59 ? -18.734 -20.438 38.156 1 40.91 59 GLY B C 1
ATOM 4842 O O . GLY B 1 59 ? -18.078 -21.422 37.781 1 40.91 59 GLY B O 1
ATOM 4843 N N . PRO B 1 60 ? -19.969 -20.797 38.188 1 39.47 60 PRO B N 1
ATOM 4844 C CA . PRO B 1 60 ? -20.422 -21.453 36.969 1 39.47 60 PRO B CA 1
ATOM 4845 C C . PRO B 1 60 ? -19.609 -21.031 35.75 1 39.47 60 PRO B C 1
ATOM 4847 O O . PRO B 1 60 ? -19.578 -19.844 35.375 1 39.47 60 PRO B O 1
ATOM 4850 N N . GLN B 1 61 ? -18.359 -21.125 35.75 1 42.47 61 GLN B N 1
ATOM 4851 C CA . GLN B 1 61 ? -17.875 -20.828 34.406 1 42.47 61 GLN B CA 1
ATOM 4852 C C . GLN B 1 61 ? -18.875 -21.281 33.344 1 42.47 61 GLN B C 1
ATOM 4854 O O . GLN B 1 61 ? -19.125 -22.484 33.219 1 42.47 61 GLN B O 1
ATOM 4859 N N . LEU B 1 62 ? -19.984 -20.766 33.438 1 48.53 62 LEU B N 1
ATOM 4860 C CA . LEU B 1 62 ? -20.906 -21.047 32.344 1 48.53 62 LEU B CA 1
ATOM 4861 C C . LEU B 1 62 ? -20.125 -21.422 31.062 1 48.53 62 LEU B C 1
ATOM 4863 O O . LEU B 1 62 ? -19.438 -20.578 30.484 1 48.53 62 LEU B O 1
ATOM 4867 N N . VAL B 1 63 ? -19.609 -22.672 31.047 1 66.62 63 VAL B N 1
ATOM 4868 C CA . VAL B 1 63 ? -18.859 -23.188 29.906 1 66.62 63 VAL B CA 1
ATOM 4869 C C . VAL B 1 63 ? -19.797 -23.484 28.75 1 66.62 63 VAL B C 1
ATOM 4871 O O . VAL B 1 63 ? -20.562 -24.453 28.797 1 66.62 63 VAL B O 1
ATOM 4874 N N . TYR B 1 64 ? -20.188 -22.562 28.109 1 81.38 64 TYR B N 1
ATOM 4875 C CA . TYR B 1 64 ? -21.062 -22.703 26.953 1 81.38 64 TYR B CA 1
ATOM 4876 C C . TYR B 1 64 ? -20.406 -23.547 25.875 1 81.38 64 TYR B C 1
ATOM 4878 O O . TYR B 1 64 ? -21.078 -24.109 25.016 1 81.38 64 TYR B O 1
ATOM 4886 N N . ILE B 1 65 ? -19.141 -23.75 26 1 87.94 65 ILE B N 1
ATOM 4887 C CA . ILE B 1 65 ? -18.406 -24.484 24.984 1 87.94 65 ILE B CA 1
ATOM 4888 C C . ILE B 1 65 ? -17.672 -25.672 25.625 1 87.94 65 ILE B C 1
ATOM 4890 O O . ILE B 1 65 ? -16.797 -25.484 26.469 1 87.94 65 ILE B O 1
ATOM 4894 N N . ASN B 1 66 ? -18.141 -26.844 25.344 1 85.06 66 ASN B N 1
ATOM 4895 C CA . ASN B 1 66 ? -17.5 -28.062 25.844 1 85.06 66 ASN B CA 1
ATOM 4896 C C . ASN B 1 66 ? -16.25 -28.422 25.062 1 85.06 66 ASN B C 1
ATOM 4898 O O . ASN B 1 66 ? -15.883 -27.703 24.125 1 85.06 66 ASN B O 1
ATOM 4902 N N . ALA B 1 67 ? -15.602 -29.484 25.438 1 84.75 67 ALA B N 1
ATOM 4903 C CA . ALA B 1 67 ? -14.336 -29.875 24.828 1 84.75 67 ALA B CA 1
ATOM 4904 C C . ALA B 1 67 ? -14.516 -30.219 23.359 1 84.75 67 ALA B C 1
ATOM 4906 O O . ALA B 1 67 ? -13.656 -29.891 22.516 1 84.75 67 ALA B O 1
ATOM 4907 N N . GLY B 1 68 ? -15.578 -30.891 23.094 1 84.75 68 GLY B N 1
ATOM 4908 C CA . GLY B 1 68 ? -15.844 -31.234 21.703 1 84.75 68 GLY B CA 1
ATOM 4909 C C . GLY B 1 68 ? -16.078 -30.016 20.828 1 84.75 68 GLY B C 1
ATOM 4910 O O . GLY B 1 68 ? -15.531 -29.922 19.734 1 84.75 68 GLY B O 1
ATOM 4911 N N . ALA B 1 69 ? -16.875 -29.141 21.359 1 89.25 69 ALA B N 1
ATOM 4912 C CA . ALA B 1 69 ? -17.141 -27.891 20.641 1 89.25 69 ALA B CA 1
ATOM 4913 C C . ALA B 1 69 ? -15.859 -27.078 20.469 1 89.25 69 ALA B C 1
ATOM 4915 O O . ALA B 1 69 ? -15.656 -26.438 19.438 1 89.25 69 ALA B O 1
ATOM 4916 N N . ASP B 1 70 ? -15.094 -27.078 21.469 1 91.25 70 ASP B N 1
ATOM 4917 C CA . ASP B 1 70 ? -13.82 -26.375 21.422 1 91.25 70 ASP B CA 1
ATOM 4918 C C . ASP B 1 70 ? -12.922 -26.938 20.312 1 91.25 70 ASP B C 1
ATOM 4920 O O . ASP B 1 70 ? -12.297 -26.172 19.562 1 91.25 70 ASP B O 1
ATOM 4924 N N . GLU B 1 71 ? -12.828 -28.203 20.25 1 88.25 71 GLU B N 1
ATOM 4925 C CA . GLU B 1 71 ? -12.07 -28.844 19.188 1 88.25 71 GLU B CA 1
ATOM 4926 C C . GLU B 1 71 ? -12.648 -28.516 17.812 1 88.25 71 GLU B C 1
ATOM 4928 O O . GLU B 1 71 ? -11.906 -28.344 16.844 1 88.25 71 GLU B O 1
ATOM 4933 N N . GLY B 1 72 ? -13.922 -28.469 17.781 1 89.94 72 GLY B N 1
ATOM 4934 C CA . GLY B 1 72 ? -14.578 -28.094 16.547 1 89.94 72 GLY B CA 1
ATOM 4935 C C . GLY B 1 72 ? -14.242 -26.688 16.094 1 89.94 72 GLY B C 1
ATOM 4936 O O . GLY B 1 72 ? -14.039 -26.438 14.906 1 89.94 72 GLY B O 1
ATOM 4937 N N . LEU B 1 73 ? -14.211 -25.812 17.062 1 92.69 73 LEU B N 1
ATOM 4938 C CA . LEU B 1 73 ? -13.859 -24.422 16.766 1 92.69 73 LEU B CA 1
ATOM 4939 C C . LEU B 1 73 ? -12.43 -24.312 16.25 1 92.69 73 LEU B C 1
ATOM 4941 O O . LEU B 1 73 ? -12.164 -23.594 15.297 1 92.69 73 LEU B O 1
ATOM 4945 N N . LEU B 1 74 ? -11.594 -25.047 16.844 1 91.56 74 LEU B N 1
ATOM 4946 C CA . LEU B 1 74 ? -10.195 -25.062 16.422 1 91.56 74 LEU B CA 1
ATOM 4947 C C . LEU B 1 74 ? -10.062 -25.594 15 1 91.56 74 LEU B C 1
ATOM 4949 O O . LEU B 1 74 ? -9.391 -24.984 14.172 1 91.56 74 LEU B O 1
ATOM 4953 N N . GLU B 1 75 ? -10.703 -26.656 14.758 1 89.44 75 GLU B N 1
ATOM 4954 C CA . GLU B 1 75 ? -10.641 -27.234 13.422 1 89.44 75 GLU B CA 1
ATOM 4955 C C . GLU B 1 75 ? -11.242 -26.297 12.383 1 89.44 75 GLU B C 1
ATOM 4957 O O . GLU B 1 75 ? -10.766 -26.234 11.25 1 89.44 75 GLU B O 1
ATOM 4962 N N . ALA B 1 76 ? -12.273 -25.625 12.812 1 90.12 76 ALA B N 1
ATOM 4963 C CA . ALA B 1 76 ? -12.906 -24.688 11.906 1 90.12 76 ALA B CA 1
ATOM 4964 C C . ALA B 1 76 ? -11.938 -23.562 11.508 1 90.12 76 ALA B C 1
ATOM 4966 O O . ALA B 1 76 ? -11.883 -23.172 10.344 1 90.12 76 ALA B O 1
ATOM 4967 N N . VAL B 1 77 ? -11.18 -23.078 12.43 1 91.25 77 VAL B N 1
ATOM 4968 C CA . VAL B 1 77 ? -10.219 -22.016 12.172 1 91.25 77 VAL B CA 1
ATOM 4969 C C . VAL B 1 77 ? -9.125 -22.516 11.242 1 91.25 77 VAL B C 1
ATOM 4971 O O . VAL B 1 77 ? -8.727 -21.828 10.305 1 91.25 77 VAL B O 1
ATOM 4974 N N . PHE B 1 78 ? -8.727 -23.766 11.453 1 87.56 78 PHE B N 1
ATOM 4975 C CA . PHE B 1 78 ? -7.688 -24.359 10.625 1 87.56 78 PHE B CA 1
ATOM 4976 C C . PHE B 1 78 ? -8.18 -24.547 9.195 1 87.56 78 PHE B C 1
ATOM 4978 O O . PHE B 1 78 ? -7.453 -24.266 8.234 1 87.56 78 PHE B O 1
ATOM 4985 N N . TYR B 1 79 ? -9.367 -25.016 9.094 1 84.94 79 TYR B N 1
ATOM 4986 C CA . TYR B 1 79 ? -9.945 -25.234 7.77 1 84.94 79 TYR B CA 1
ATOM 4987 C C . TYR B 1 79 ? -10.047 -23.922 6.996 1 84.94 79 TYR B C 1
ATOM 4989 O O . TYR B 1 79 ? -9.695 -23.859 5.812 1 84.94 79 TYR B O 1
ATOM 4997 N N . ARG B 1 80 ? -10.531 -22.953 7.641 1 87.38 80 ARG B N 1
ATOM 4998 C CA . ARG B 1 80 ? -10.695 -21.656 6.992 1 87.38 80 ARG B CA 1
ATOM 4999 C C . ARG B 1 80 ? -9.352 -21.078 6.57 1 87.38 80 ARG B C 1
ATOM 5001 O O . ARG B 1 80 ? -9.219 -20.531 5.469 1 87.38 80 ARG B O 1
ATOM 5008 N N . ALA B 1 81 ? -8.383 -21.125 7.391 1 85.44 81 ALA B N 1
ATOM 5009 C CA . ALA B 1 81 ? -7.043 -20.625 7.07 1 85.44 81 ALA B CA 1
ATOM 5010 C C . ALA B 1 81 ? -6.449 -21.375 5.879 1 85.44 81 ALA B C 1
ATOM 5012 O O . ALA B 1 81 ? -5.812 -20.781 5.016 1 85.44 81 ALA B O 1
ATOM 5013 N N . ALA B 1 82 ? -6.727 -22.641 5.824 1 79.44 82 ALA B N 1
ATOM 5014 C CA . ALA B 1 82 ? -6.199 -23.469 4.746 1 79.44 82 ALA B CA 1
ATOM 5015 C C . ALA B 1 82 ? -6.789 -23.062 3.4 1 79.44 82 ALA B C 1
ATOM 5017 O O . ALA B 1 82 ? -6.172 -23.266 2.354 1 79.44 82 ALA B O 1
ATOM 5018 N N . HIS B 1 83 ? -7.918 -22.453 3.479 1 79.75 83 HIS B N 1
ATOM 5019 C CA . HIS B 1 83 ? -8.586 -22.078 2.24 1 79.75 83 HIS B CA 1
ATOM 5020 C C . HIS B 1 83 ? -8.5 -20.578 1.995 1 79.75 83 HIS B C 1
ATOM 5022 O O . HIS B 1 83 ? -9.234 -20.031 1.175 1 79.75 83 HIS B O 1
ATOM 5028 N N . GLY B 1 84 ? -7.688 -19.953 2.74 1 80.25 84 GLY B N 1
ATOM 5029 C CA . GLY B 1 84 ? -7.469 -18.531 2.553 1 80.25 84 GLY B CA 1
ATOM 5030 C C . GLY B 1 84 ? -8.617 -17.672 3.066 1 80.25 84 GLY B C 1
ATOM 5031 O O . GLY B 1 84 ? -8.859 -16.578 2.555 1 80.25 84 GLY B O 1
ATOM 5032 N N . LEU B 1 85 ? -9.375 -18.188 4.012 1 86.75 85 LEU B N 1
ATOM 5033 C CA . LEU B 1 85 ? -10.547 -17.5 4.559 1 86.75 85 LEU B CA 1
ATOM 5034 C C . LEU B 1 85 ? -10.406 -17.297 6.062 1 86.75 85 LEU B C 1
ATOM 5036 O O . LEU B 1 85 ? -11.32 -17.625 6.824 1 86.75 85 LEU B O 1
ATOM 5040 N N . SER B 1 86 ? -9.25 -16.812 6.438 1 89.56 86 SER B N 1
ATOM 5041 C CA . SER B 1 86 ? -9.055 -16.578 7.863 1 89.56 86 SER B CA 1
ATOM 5042 C C . SER B 1 86 ? -10.18 -15.742 8.461 1 89.56 86 SER B C 1
ATOM 5044 O O . SER B 1 86 ? -10.695 -14.844 7.797 1 89.56 86 SER B O 1
ATOM 5046 N N . ILE B 1 87 ? -10.516 -16.016 9.648 1 89.81 87 ILE B N 1
ATOM 5047 C CA . ILE B 1 87 ? -11.734 -15.469 10.234 1 89.81 87 ILE B CA 1
ATOM 5048 C C . ILE B 1 87 ? -11.398 -14.289 11.141 1 89.81 87 ILE B C 1
ATOM 5050 O O . ILE B 1 87 ? -10.43 -14.344 11.906 1 89.81 87 ILE B O 1
ATOM 5054 N N . GLY B 1 88 ? -12.172 -13.266 10.992 1 89.19 88 GLY B N 1
ATOM 5055 C CA . GLY B 1 88 ? -12.047 -12.117 11.875 1 89.19 88 GLY B CA 1
ATOM 5056 C C . GLY B 1 88 ? -12.75 -12.312 13.211 1 89.19 88 GLY B C 1
ATOM 5057 O O . GLY B 1 88 ? -13.477 -13.289 13.398 1 89.19 88 GLY B O 1
ATOM 5058 N N . THR B 1 89 ? -12.555 -11.344 14.094 1 88 89 THR B N 1
ATOM 5059 C CA . THR B 1 89 ? -13.078 -11.453 15.453 1 88 89 THR B CA 1
ATOM 5060 C C . THR B 1 89 ? -14.609 -11.438 15.445 1 88 89 THR B C 1
ATOM 5062 O O . THR B 1 89 ? -15.25 -12.203 16.172 1 88 89 THR B O 1
ATOM 5065 N N . THR B 1 90 ? -15.188 -10.617 14.68 1 83.94 90 THR B N 1
ATOM 5066 C CA . THR B 1 90 ? -16.641 -10.484 14.648 1 83.94 90 THR B CA 1
ATOM 5067 C C . THR B 1 90 ? -17.297 -11.773 14.156 1 83.94 90 THR B C 1
ATOM 5069 O O . THR B 1 90 ? -18.234 -12.266 14.766 1 83.94 90 THR B O 1
ATOM 5072 N N . ARG B 1 91 ? -16.812 -12.273 13.102 1 86.88 91 ARG B N 1
ATOM 5073 C CA . ARG B 1 91 ? -17.359 -13.508 12.547 1 86.88 91 ARG B CA 1
ATOM 5074 C C . ARG B 1 91 ? -17.094 -14.695 13.477 1 86.88 91 ARG B C 1
ATOM 5076 O O . ARG B 1 91 ? -17.906 -15.609 13.57 1 86.88 91 ARG B O 1
ATOM 5083 N N . PHE B 1 92 ? -15.93 -14.68 14.031 1 92.62 92 PHE B N 1
ATOM 5084 C CA . PHE B 1 92 ? -15.609 -15.75 14.977 1 92.62 92 PHE B CA 1
ATOM 5085 C C . PHE B 1 92 ? -16.562 -15.719 16.172 1 92.62 92 PHE B C 1
ATOM 5087 O O . PHE B 1 92 ? -16.984 -16.766 16.656 1 92.62 92 PHE B O 1
ATOM 5094 N N . ARG B 1 93 ? -16.859 -14.508 16.625 1 91.69 93 ARG B N 1
ATOM 5095 C CA . ARG B 1 93 ? -17.828 -14.375 17.703 1 91.69 93 ARG B CA 1
ATOM 5096 C C . ARG B 1 93 ? -19.172 -14.984 17.312 1 91.69 93 ARG B C 1
ATOM 5098 O O . ARG B 1 93 ? -19.797 -15.664 18.125 1 91.69 93 ARG B O 1
ATOM 5105 N N . ASP B 1 94 ? -19.547 -14.742 16.141 1 89.75 94 ASP B N 1
ATOM 5106 C CA . ASP B 1 94 ? -20.797 -15.312 15.648 1 89.75 94 ASP B CA 1
ATOM 5107 C C . ASP B 1 94 ? -20.719 -16.844 15.609 1 89.75 94 ASP B C 1
ATOM 5109 O O . ASP B 1 94 ? -21.688 -17.516 15.953 1 89.75 94 ASP B O 1
ATOM 5113 N N . LEU B 1 95 ? -19.656 -17.312 15.125 1 91.81 95 LEU B N 1
ATOM 5114 C CA . LEU B 1 95 ? -19.469 -18.766 15.07 1 91.81 95 LEU B CA 1
ATOM 5115 C C . LEU B 1 95 ? -19.516 -19.375 16.469 1 91.81 95 LEU B C 1
ATOM 5117 O O . LEU B 1 95 ? -20.141 -20.422 16.672 1 91.81 95 LEU B O 1
ATOM 5121 N N . VAL B 1 96 ? -18.859 -18.75 17.375 1 93.69 96 VAL B N 1
ATOM 5122 C CA . VAL B 1 96 ? -18.844 -19.234 18.75 1 93.69 96 VAL B CA 1
ATOM 5123 C C . VAL B 1 96 ? -20.266 -19.25 19.328 1 93.69 96 VAL B C 1
ATOM 5125 O O . VAL B 1 96 ? -20.656 -20.188 20.016 1 93.69 96 VAL B O 1
ATOM 5128 N N . ARG B 1 97 ? -20.922 -18.172 19.031 1 93 97 ARG B N 1
ATOM 5129 C CA . ARG B 1 97 ? -22.297 -18.094 19.531 1 93 97 ARG B CA 1
ATOM 5130 C C . ARG B 1 97 ? -23.141 -19.234 18.953 1 93 97 ARG B C 1
ATOM 5132 O O . ARG B 1 97 ? -23.875 -19.891 19.703 1 93 97 ARG B O 1
ATOM 5139 N N . GLN B 1 98 ? -23.062 -19.453 17.75 1 90.75 98 GLN B N 1
ATOM 5140 C CA . GLN B 1 98 ? -23.828 -20.516 17.109 1 90.75 98 GLN B CA 1
ATOM 5141 C C . GLN B 1 98 ? -23.391 -21.891 17.641 1 90.75 98 GLN B C 1
ATOM 5143 O O . GLN B 1 98 ? -24.219 -22.781 17.828 1 90.75 98 GLN B O 1
ATOM 5148 N N . ALA B 1 99 ? -22.141 -22.031 17.844 1 91.31 99 ALA B N 1
ATOM 5149 C CA . ALA B 1 99 ? -21.625 -23.281 18.406 1 91.31 99 ALA B CA 1
ATOM 5150 C C . ALA B 1 99 ? -22.172 -23.516 19.812 1 91.31 99 ALA B C 1
ATOM 5152 O O . ALA B 1 99 ? -22.547 -24.641 20.156 1 91.31 99 ALA B O 1
ATOM 5153 N N . ALA B 1 100 ? -22.219 -22.438 20.562 1 91 100 ALA B N 1
ATOM 5154 C CA . ALA B 1 100 ? -22.766 -22.531 21.922 1 91 100 ALA B CA 1
ATOM 5155 C C . ALA B 1 100 ? -24.25 -22.891 21.891 1 91 100 ALA B C 1
ATOM 5157 O O . ALA B 1 100 ? -24.703 -23.703 22.688 1 91 100 ALA B O 1
ATOM 5158 N N . LEU B 1 101 ? -24.969 -22.328 21.016 1 89.06 101 LEU B N 1
ATOM 5159 C CA . LEU B 1 101 ? -26.391 -22.594 20.906 1 89.06 101 LEU B CA 1
ATOM 5160 C C . LEU B 1 101 ? -26.656 -24.031 20.484 1 89.06 101 LEU B C 1
ATOM 5162 O O . LEU B 1 101 ? -27.641 -24.641 20.922 1 89.06 101 LEU B O 1
ATOM 5166 N N . ALA B 1 102 ? -25.75 -24.531 19.703 1 84.88 102 ALA B N 1
ATOM 5167 C CA . ALA B 1 102 ? -25.938 -25.875 19.156 1 84.88 102 ALA B CA 1
ATOM 5168 C C . ALA B 1 102 ? -25.5 -26.938 20.172 1 84.88 102 ALA B C 1
ATOM 5170 O O . ALA B 1 102 ? -26.016 -28.062 20.156 1 84.88 102 ALA B O 1
ATOM 5171 N N . THR B 1 103 ? -24.578 -26.641 21.016 1 83.62 103 THR B N 1
ATOM 5172 C CA . THR B 1 103 ? -23.953 -27.703 21.797 1 83.62 103 THR B CA 1
ATOM 5173 C C . THR B 1 103 ? -24.203 -27.5 23.281 1 83.62 103 THR B C 1
ATOM 5175 O O . THR B 1 103 ? -24.094 -28.438 24.078 1 83.62 103 THR B O 1
ATOM 5178 N N . SER B 1 104 ? -24.562 -26.281 23.625 1 81.94 104 SER B N 1
ATOM 5179 C CA . SER B 1 104 ? -24.688 -26 25.047 1 81.94 104 SER B CA 1
ATOM 5180 C C . SER B 1 104 ? -25.953 -26.625 25.625 1 81.94 104 SER B C 1
ATOM 5182 O O . SER B 1 104 ? -27 -26.641 24.969 1 81.94 104 SER B O 1
ATOM 5184 N N . ILE B 1 105 ? -25.766 -27.141 26.828 1 75.12 105 ILE B N 1
ATOM 5185 C CA . ILE B 1 105 ? -26.891 -27.703 27.547 1 75.12 105 ILE B CA 1
ATOM 5186 C C . ILE B 1 105 ? -27.656 -26.578 28.266 1 75.12 105 ILE B C 1
ATOM 5188 O O . ILE B 1 105 ? -28.875 -26.625 28.344 1 75.12 105 ILE B O 1
ATOM 5192 N N . LYS B 1 106 ? -26.969 -25.578 28.594 1 77.38 106 LYS B N 1
ATOM 5193 C CA . LYS B 1 106 ? -27.562 -24.438 29.312 1 77.38 106 LYS B CA 1
ATOM 5194 C C . LYS B 1 106 ? -27.984 -23.344 28.328 1 77.38 106 LYS B C 1
ATOM 5196 O O . LYS B 1 106 ? -27.516 -23.312 27.188 1 77.38 106 LYS B O 1
ATOM 5201 N N . GLU B 1 107 ? -28.938 -22.594 28.781 1 83.25 107 GLU B N 1
ATOM 5202 C CA . GLU B 1 107 ? -29.359 -21.453 27.984 1 83.25 107 GLU B CA 1
ATOM 5203 C C . GLU B 1 107 ? -28.234 -20.438 27.844 1 83.25 107 GLU B C 1
ATOM 5205 O O . GLU B 1 107 ? -27.609 -20.047 28.828 1 83.25 107 GLU B O 1
ATOM 5210 N N . VAL B 1 108 ? -27.922 -20.141 26.656 1 88.25 108 VAL B N 1
ATOM 5211 C CA . VAL B 1 108 ? -26.812 -19.25 26.344 1 88.25 108 VAL B CA 1
ATOM 5212 C C . VAL B 1 108 ? -27.25 -17.797 26.516 1 88.25 108 VAL B C 1
ATOM 5214 O O . VAL B 1 108 ? -28.266 -17.375 25.938 1 88.25 108 VAL B O 1
ATOM 5217 N N . LEU B 1 109 ? -26.562 -17.094 27.281 1 86 109 LEU B N 1
ATOM 5218 C CA . LEU B 1 109 ? -26.875 -15.68 27.516 1 86 109 LEU B CA 1
ATOM 5219 C C . LEU B 1 109 ? -26.688 -14.875 26.234 1 86 109 LEU B C 1
ATOM 5221 O O . LEU B 1 109 ? -25.844 -15.219 25.391 1 86 109 LEU B O 1
ATOM 5225 N N . ASP B 1 110 ? -27.391 -13.789 26.094 1 86.12 110 ASP B N 1
ATOM 5226 C CA . ASP B 1 110 ? -27.391 -12.984 24.875 1 86.12 110 ASP B CA 1
ATOM 5227 C C . ASP B 1 110 ? -26.047 -12.281 24.688 1 86.12 110 ASP B C 1
ATOM 5229 O O . ASP B 1 110 ? -25.641 -12 23.562 1 86.12 110 ASP B O 1
ATOM 5233 N N . ASP B 1 111 ? -25.297 -12.125 25.688 1 85.94 111 ASP B N 1
ATOM 5234 C CA . ASP B 1 111 ? -24.062 -11.359 25.578 1 85.94 111 ASP B CA 1
ATOM 5235 C C . ASP B 1 111 ? -22.859 -12.281 25.328 1 85.94 111 ASP B C 1
ATOM 5237 O O . ASP B 1 111 ? -21.734 -11.812 25.156 1 85.94 111 ASP B O 1
ATOM 5241 N N . PHE B 1 112 ? -23.25 -13.547 25.219 1 88.5 112 PHE B N 1
ATOM 5242 C CA . PHE B 1 112 ? -22.172 -14.5 24.953 1 88.5 112 PHE B CA 1
ATOM 5243 C C . PHE B 1 112 ? -22 -14.711 23.453 1 88.5 112 PHE B C 1
ATOM 5245 O O . PHE B 1 112 ? -22.984 -14.844 22.719 1 88.5 112 PHE B O 1
ATOM 5252 N N . PRO B 1 113 ? -20.703 -14.695 23.078 1 90.12 113 PRO B N 1
ATOM 5253 C CA . PRO B 1 113 ? -19.422 -14.516 23.766 1 90.12 113 PRO B CA 1
ATOM 5254 C C . PRO B 1 113 ? -19 -13.047 23.859 1 90.12 113 PRO B C 1
ATOM 5256 O O . PRO B 1 113 ? -19.234 -12.281 22.922 1 90.12 113 PRO B O 1
ATOM 5259 N N . ASN B 1 114 ? -18.516 -12.656 24.969 1 86.88 114 ASN B N 1
ATOM 5260 C CA . ASN B 1 114 ? -17.938 -11.32 25.109 1 86.88 114 ASN B CA 1
ATOM 5261 C C . ASN B 1 114 ? -16.484 -11.281 24.672 1 86.88 114 ASN B C 1
ATOM 5263 O O . ASN B 1 114 ? -15.891 -12.32 24.375 1 86.88 114 ASN B O 1
ATOM 5267 N N . ILE B 1 115 ? -15.961 -10.141 24.531 1 87.62 115 ILE B N 1
ATOM 5268 C CA . ILE B 1 115 ? -14.609 -9.938 24.016 1 87.62 115 ILE B CA 1
ATOM 5269 C C . ILE B 1 115 ? -13.602 -10.594 24.953 1 87.62 115 ILE B C 1
ATOM 5271 O O . ILE B 1 115 ? -12.586 -11.141 24.5 1 87.62 115 ILE B O 1
ATOM 5275 N N . LYS B 1 116 ? -13.891 -10.617 26.203 1 87.38 116 LYS B N 1
ATOM 5276 C CA . LYS B 1 116 ? -12.984 -11.227 27.172 1 87.38 116 LYS B CA 1
ATOM 5277 C C . LYS B 1 116 ? -12.898 -12.742 26.969 1 87.38 116 LYS B C 1
ATOM 5279 O O . LYS B 1 116 ? -11.828 -13.328 27.125 1 87.38 116 LYS B O 1
ATOM 5284 N N . TRP B 1 117 ? -14.062 -13.289 26.703 1 89.75 117 TRP B N 1
ATOM 5285 C CA . TRP B 1 117 ? -14.055 -14.727 26.438 1 89.75 117 TRP B CA 1
ATOM 5286 C C . TRP B 1 117 ? -13.164 -15.047 25.234 1 89.75 117 TRP B C 1
ATOM 5288 O O . TRP B 1 117 ? -12.406 -16.016 25.266 1 89.75 117 TRP B O 1
ATOM 5298 N N . ILE B 1 118 ? -13.312 -14.273 24.156 1 90.94 118 ILE B N 1
ATOM 5299 C CA . ILE B 1 118 ? -12.523 -14.484 22.953 1 90.94 118 ILE B CA 1
ATOM 5300 C C . ILE B 1 118 ? -11.039 -14.367 23.281 1 90.94 118 ILE B C 1
ATOM 5302 O O . ILE B 1 118 ? -10.227 -15.172 22.812 1 90.94 118 ILE B O 1
ATOM 5306 N N . GLN B 1 119 ? -10.719 -13.438 24.031 1 90.25 119 GLN B N 1
ATOM 5307 C CA . GLN B 1 119 ? -9.328 -13.242 24.422 1 90.25 119 GLN B CA 1
ATOM 5308 C C . GLN B 1 119 ? -8.797 -14.438 25.203 1 90.25 119 GLN B C 1
ATOM 5310 O O . GLN B 1 119 ? -7.668 -14.875 25 1 90.25 119 GLN B O 1
ATOM 5315 N N . ARG B 1 120 ? -9.57 -14.93 26.125 1 89.25 120 ARG B N 1
ATOM 5316 C CA . ARG B 1 120 ? -9.188 -16.094 26.922 1 89.25 120 ARG B CA 1
ATOM 5317 C C . ARG B 1 120 ? -9.031 -17.328 26.031 1 89.25 120 ARG B C 1
ATOM 5319 O O . ARG B 1 120 ? -8.117 -18.141 26.234 1 89.25 120 ARG B O 1
ATOM 5326 N N . TRP B 1 121 ? -10.016 -17.469 25.141 1 92.38 121 TRP B N 1
ATOM 5327 C CA . TRP B 1 121 ? -9.938 -18.578 24.219 1 92.38 121 TRP B CA 1
ATOM 5328 C C . TRP B 1 121 ? -8.664 -18.516 23.375 1 92.38 121 TRP B C 1
ATOM 5330 O O . TRP B 1 121 ? -8.016 -19.531 23.141 1 92.38 121 TRP B O 1
ATOM 5340 N N . MET B 1 122 ? -8.297 -17.344 22.953 1 92.38 122 MET B N 1
ATOM 5341 C CA . MET B 1 122 ? -7.078 -17.141 22.172 1 92.38 122 MET B CA 1
ATOM 5342 C C . MET B 1 122 ? -5.84 -17.438 23.016 1 92.38 122 MET B C 1
ATOM 5344 O O . MET B 1 122 ? -4.863 -18 22.516 1 92.38 122 MET B O 1
ATOM 5348 N N . GLN B 1 123 ? -5.902 -17.047 24.203 1 90.81 123 GLN B N 1
ATOM 5349 C CA . GLN B 1 123 ? -4.793 -17.328 25.109 1 90.81 123 GLN B CA 1
ATOM 5350 C C . GLN B 1 123 ? -4.629 -18.828 25.344 1 90.81 123 GLN B C 1
ATOM 5352 O O . GLN B 1 123 ? -3.504 -19.328 25.375 1 90.81 123 GLN B O 1
ATOM 5357 N N . LYS B 1 124 ? -5.75 -19.484 25.562 1 89.19 124 LYS B N 1
ATOM 5358 C CA . LYS B 1 124 ? -5.746 -20.938 25.75 1 89.19 124 LYS B CA 1
ATOM 5359 C C . LYS B 1 124 ? -5.086 -21.641 24.562 1 89.19 124 LYS B C 1
ATOM 5361 O O . LYS B 1 124 ? -4.352 -22.609 24.75 1 89.19 124 LYS B O 1
ATOM 5366 N N . HIS B 1 125 ? -5.32 -21.172 23.391 1 92.62 125 HIS B N 1
ATOM 5367 C CA . HIS B 1 125 ? -4.82 -21.812 22.172 1 92.62 125 HIS B CA 1
ATOM 5368 C C . HIS B 1 125 ? -3.664 -21.016 21.562 1 92.62 125 HIS B C 1
ATOM 5370 O O . HIS B 1 125 ? -3.445 -21.062 20.359 1 92.62 125 HIS B O 1
ATOM 5376 N N . SER B 1 126 ? -2.955 -20.25 22.266 1 91 126 SER B N 1
ATOM 5377 C CA . SER B 1 126 ? -1.889 -19.359 21.797 1 91 126 SER B CA 1
ATOM 5378 C C . SER B 1 126 ? -0.713 -20.156 21.25 1 91 126 SER B C 1
ATOM 5380 O O . SER B 1 126 ? 0.113 -19.625 20.5 1 91 126 SER B O 1
ATOM 5382 N N . ASN B 1 127 ? -0.665 -21.422 21.609 1 88.81 127 ASN B N 1
ATOM 5383 C CA . ASN B 1 127 ? 0.419 -22.25 21.109 1 88.81 127 ASN B CA 1
ATOM 5384 C C . ASN B 1 127 ? 0.256 -22.562 19.625 1 88.81 127 ASN B C 1
ATOM 5386 O O . ASN B 1 127 ? 1.24 -22.812 18.922 1 88.81 127 ASN B O 1
ATOM 5390 N N . VAL B 1 128 ? -1.025 -22.562 19.188 1 90.25 128 VAL B N 1
ATOM 5391 C CA . VAL B 1 128 ? -1.262 -23 17.812 1 90.25 128 VAL B CA 1
ATOM 5392 C C . VAL B 1 128 ? -1.833 -21.828 17 1 90.25 128 VAL B C 1
ATOM 5394 O O . VAL B 1 128 ? -1.717 -21.812 15.773 1 90.25 128 VAL B O 1
ATOM 5397 N N . LEU B 1 129 ? -2.438 -20.922 17.672 1 92.81 129 LEU B N 1
ATOM 5398 C CA . LEU B 1 129 ? -3.129 -19.844 16.984 1 92.81 129 LEU B CA 1
ATOM 5399 C C . LEU B 1 129 ? -2.441 -18.5 17.234 1 92.81 129 LEU B C 1
ATOM 5401 O O . LEU B 1 129 ? -1.717 -18.359 18.219 1 92.81 129 LEU B O 1
ATOM 5405 N N . SER B 1 130 ? -2.57 -17.656 16.297 1 92.06 130 SER B N 1
ATOM 5406 C CA . SER B 1 130 ? -2.07 -16.297 16.422 1 92.06 130 SER B CA 1
ATOM 5407 C C . SER B 1 130 ? -3.09 -15.281 15.906 1 92.06 130 SER B C 1
ATOM 5409 O O . SER B 1 130 ? -3.965 -15.625 15.109 1 92.06 130 SER B O 1
ATOM 5411 N N . TYR B 1 131 ? -3.064 -14.148 16.516 1 90.38 131 TYR B N 1
ATOM 5412 C CA . TYR B 1 131 ? -3.873 -13 16.125 1 90.38 131 TYR B CA 1
ATOM 5413 C C . TYR B 1 131 ? -3.045 -11.992 15.344 1 90.38 131 TYR B C 1
ATOM 5415 O O . TYR B 1 131 ? -2.17 -11.32 15.898 1 90.38 131 TYR B O 1
ATOM 5423 N N . ARG B 1 132 ? -3.258 -11.969 13.992 1 88.56 132 ARG B N 1
ATOM 5424 C CA . ARG B 1 132 ? -2.404 -11.133 13.156 1 88.56 132 ARG B CA 1
ATOM 5425 C C . ARG B 1 132 ? -3.23 -10.367 12.125 1 88.56 132 ARG B C 1
ATOM 5427 O O . ARG B 1 132 ? -4.414 -10.656 11.938 1 88.56 132 ARG B O 1
ATOM 5434 N N . LYS B 1 133 ? -2.623 -9.383 11.539 1 86.94 133 LYS B N 1
ATOM 5435 C CA . LYS B 1 133 ? -3.268 -8.625 10.477 1 86.94 133 LYS B CA 1
ATOM 5436 C C . LYS B 1 133 ? -3.492 -9.492 9.242 1 86.94 133 LYS B C 1
ATOM 5438 O O . LYS B 1 133 ? -2.598 -10.234 8.828 1 86.94 133 LYS B O 1
ATOM 5443 N N . GLY B 1 134 ? -4.68 -9.453 8.766 1 87.62 134 GLY B N 1
ATOM 5444 C CA . GLY B 1 134 ? -5.008 -10.227 7.578 1 87.62 134 GLY B CA 1
ATOM 5445 C C . GLY B 1 134 ? -4.281 -9.742 6.336 1 87.62 134 GLY B C 1
ATOM 5446 O O . GLY B 1 134 ? -3.955 -8.555 6.219 1 87.62 134 GLY B O 1
ATOM 5447 N N . ARG B 1 135 ? -4.004 -10.633 5.426 1 86.69 135 ARG B N 1
ATOM 5448 C CA . ARG B 1 135 ? -3.451 -10.328 4.109 1 86.69 135 ARG B CA 1
ATOM 5449 C C . ARG B 1 135 ? -4.473 -10.609 3.01 1 86.69 135 ARG B C 1
ATOM 5451 O O . ARG B 1 135 ? -5.113 -11.656 3.002 1 86.69 135 ARG B O 1
ATOM 5458 N N . ILE B 1 136 ? -4.547 -9.727 2.182 1 87.88 136 ILE B N 1
ATOM 5459 C CA . ILE B 1 136 ? -5.547 -9.859 1.13 1 87.88 136 ILE B CA 1
ATOM 5460 C C . ILE B 1 136 ? -5.09 -10.914 0.119 1 87.88 136 ILE B C 1
ATOM 5462 O O . ILE B 1 136 ? -3.955 -10.867 -0.364 1 87.88 136 ILE B O 1
ATOM 5466 N N . LEU B 1 137 ? -5.926 -11.844 -0.052 1 84.56 137 LEU B N 1
ATOM 5467 C CA . LEU B 1 137 ? -5.773 -12.805 -1.14 1 84.56 137 LEU B CA 1
ATOM 5468 C C . LEU B 1 137 ? -6.746 -12.5 -2.275 1 84.56 137 LEU B C 1
ATOM 5470 O O . LEU B 1 137 ? -7.961 -12.617 -2.107 1 84.56 137 LEU B O 1
ATOM 5474 N N . ASP B 1 138 ? -6.125 -12.125 -3.326 1 85.81 138 ASP B N 1
ATOM 5475 C CA . ASP B 1 138 ? -6.938 -11.797 -4.492 1 85.81 138 ASP B CA 1
ATOM 5476 C C . ASP B 1 138 ? -7.801 -12.984 -4.91 1 85.81 138 ASP B C 1
ATOM 5478 O O . ASP B 1 138 ? -7.312 -14.109 -5 1 85.81 138 ASP B O 1
ATOM 5482 N N . ALA B 1 139 ? -9.055 -12.797 -5.148 1 82.75 139 ALA B N 1
ATOM 5483 C CA . ALA B 1 139 ? -10.008 -13.859 -5.438 1 82.75 139 ALA B CA 1
ATOM 5484 C C . ALA B 1 139 ? -9.609 -14.625 -6.695 1 82.75 139 ALA B C 1
ATOM 5486 O O . ALA B 1 139 ? -9.781 -15.844 -6.77 1 82.75 139 ALA B O 1
ATOM 5487 N N . LYS B 1 140 ? -9.133 -13.898 -7.637 1 80.25 140 LYS B N 1
ATOM 5488 C CA . LYS B 1 140 ? -8.734 -14.57 -8.867 1 80.25 140 LYS B CA 1
ATOM 5489 C C . LYS B 1 140 ? -7.531 -15.477 -8.641 1 80.25 140 LYS B C 1
ATOM 5491 O O . LYS B 1 140 ? -7.422 -16.547 -9.258 1 80.25 140 LYS B O 1
ATOM 5496 N N . ARG B 1 141 ? -6.707 -15.07 -7.797 1 77.38 141 ARG B N 1
ATOM 5497 C CA . ARG B 1 141 ? -5.57 -15.914 -7.434 1 77.38 141 ARG B CA 1
ATOM 5498 C C . ARG B 1 141 ? -6.031 -17.188 -6.73 1 77.38 141 ARG B C 1
ATOM 5500 O O . ARG B 1 141 ? -5.5 -18.266 -6.984 1 77.38 141 ARG B O 1
ATOM 5507 N N . ALA B 1 142 ? -6.984 -17 -5.91 1 76.31 142 ALA B N 1
ATOM 5508 C CA . ALA B 1 142 ? -7.527 -18.156 -5.203 1 76.31 142 ALA B CA 1
ATOM 5509 C C . ALA B 1 142 ? -8.234 -19.109 -6.164 1 76.31 142 ALA B C 1
ATOM 5511 O O . ALA B 1 142 ? -8.086 -20.328 -6.055 1 76.31 142 ALA B O 1
ATOM 5512 N N . GLU B 1 143 ? -8.891 -18.578 -7.074 1 76.25 143 GLU B N 1
ATOM 5513 C CA . GLU B 1 143 ? -9.656 -19.359 -8.031 1 76.25 143 GLU B CA 1
ATOM 5514 C C . GLU B 1 143 ? -8.742 -20.125 -8.984 1 76.25 143 GLU B C 1
ATOM 5516 O O . GLU B 1 143 ? -9.055 -21.25 -9.391 1 76.25 143 GLU B O 1
ATOM 5521 N N . CYS B 1 144 ? -7.715 -19.484 -9.289 1 77.62 144 CYS B N 1
ATOM 5522 C CA . CYS B 1 144 ? -6.84 -20.062 -10.305 1 77.62 144 CYS B CA 1
ATOM 5523 C C . CYS B 1 144 ? -5.824 -21 -9.672 1 77.62 144 CYS B C 1
ATOM 5525 O O . CYS B 1 144 ? -5.188 -21.797 -10.367 1 77.62 144 CYS B O 1
ATOM 5527 N N . SER B 1 145 ? -5.73 -20.938 -8.461 1 78.69 145 SER B N 1
ATOM 5528 C CA . SER B 1 145 ? -4.801 -21.828 -7.762 1 78.69 145 SER B CA 1
ATOM 5529 C C . SER B 1 145 ? -5.469 -23.141 -7.371 1 78.69 145 SER B C 1
ATOM 5531 O O . SER B 1 145 ? -5.672 -23.406 -6.184 1 78.69 145 SER B O 1
ATOM 5533 N N . THR B 1 146 ? -5.805 -23.875 -8.383 1 79.69 146 THR B N 1
ATOM 5534 C CA . THR B 1 146 ? -6.422 -25.188 -8.164 1 79.69 146 THR B CA 1
ATOM 5535 C C . THR B 1 146 ? -5.488 -26.312 -8.609 1 79.69 146 THR B C 1
ATOM 5537 O O . THR B 1 146 ? -4.613 -26.094 -9.453 1 79.69 146 THR B O 1
ATOM 5540 N N . THR B 1 147 ? -5.723 -27.453 -8.016 1 83.5 147 THR B N 1
ATOM 5541 C CA . THR B 1 147 ? -4.918 -28.625 -8.352 1 83.5 147 THR B CA 1
ATOM 5542 C C . THR B 1 147 ? -5.051 -28.969 -9.836 1 83.5 147 THR B C 1
ATOM 5544 O O . THR B 1 147 ? -4.078 -29.359 -10.477 1 83.5 147 THR B O 1
ATOM 5547 N N . ASP B 1 148 ? -6.172 -28.734 -10.328 1 85.25 148 ASP B N 1
ATOM 5548 C CA . ASP B 1 148 ? -6.414 -29.047 -11.734 1 85.25 148 ASP B CA 1
ATOM 5549 C C . ASP B 1 148 ? -5.625 -28.109 -12.656 1 85.25 148 ASP B C 1
ATOM 5551 O O . ASP B 1 148 ? -5.055 -28.562 -13.648 1 85.25 148 ASP B O 1
ATOM 5555 N N . THR B 1 149 ? -5.625 -26.891 -12.305 1 87.62 149 THR B N 1
ATOM 5556 C CA . THR B 1 149 ? -4.883 -25.922 -13.102 1 87.62 149 THR B CA 1
ATOM 5557 C C . THR B 1 149 ? -3.389 -26.219 -13.07 1 87.62 149 THR B C 1
ATOM 5559 O O . THR B 1 149 ? -2.711 -26.141 -14.094 1 87.62 149 THR B O 1
ATOM 5562 N N . VAL B 1 150 ? -2.93 -26.609 -11.961 1 90.5 150 VAL B N 1
ATOM 5563 C CA . VAL B 1 150 ? -1.506 -26.875 -11.789 1 90.5 150 VAL B CA 1
ATOM 5564 C C . VAL B 1 150 ? -1.139 -28.172 -12.523 1 90.5 150 VAL B C 1
ATOM 5566 O O . VAL B 1 150 ? -0.097 -28.234 -13.18 1 90.5 150 VAL B O 1
ATOM 5569 N N . ARG B 1 151 ? -1.994 -29.172 -12.438 1 92 151 ARG B N 1
ATOM 5570 C CA . ARG B 1 151 ? -1.753 -30.422 -13.148 1 92 151 ARG B CA 1
ATOM 5571 C C . ARG B 1 151 ? -1.748 -30.188 -14.656 1 92 151 ARG B C 1
ATOM 5573 O O . ARG B 1 151 ? -0.919 -30.766 -15.375 1 92 151 ARG B O 1
ATOM 5580 N N . TYR B 1 152 ? -2.664 -29.406 -15.062 1 92.38 152 TYR B N 1
ATOM 5581 C CA . TYR B 1 152 ? -2.719 -29.062 -16.484 1 92.38 152 TYR B CA 1
ATOM 5582 C C . TYR B 1 152 ? -1.443 -28.359 -16.922 1 92.38 152 TYR B C 1
ATOM 5584 O O . TYR B 1 152 ? -0.877 -28.688 -17.969 1 92.38 152 TYR B O 1
ATOM 5592 N N . TYR B 1 153 ? -1.042 -27.438 -16.172 1 93.88 153 TYR B N 1
ATOM 5593 C CA . TYR B 1 153 ? 0.199 -26.719 -16.438 1 93.88 153 TYR B CA 1
ATOM 5594 C C . TYR B 1 153 ? 1.387 -27.672 -16.469 1 93.88 153 TYR B C 1
ATOM 5596 O O . TYR B 1 153 ? 2.215 -27.609 -17.375 1 93.88 153 TYR B O 1
ATOM 5604 N N . TYR B 1 154 ? 1.48 -28.531 -15.5 1 95.44 154 TYR B N 1
ATOM 5605 C CA . TYR B 1 154 ? 2.568 -29.5 -15.398 1 95.44 154 TYR B CA 1
ATOM 5606 C C . TYR B 1 154 ? 2.625 -30.391 -16.641 1 95.44 154 TYR B C 1
ATOM 5608 O O . TYR B 1 154 ? 3.697 -30.594 -17.203 1 95.44 154 TYR B O 1
ATOM 5616 N N . ASN B 1 155 ? 1.513 -30.922 -16.969 1 95.81 155 ASN B N 1
ATOM 5617 C CA . ASN B 1 155 ? 1.451 -31.828 -18.109 1 95.81 155 ASN B CA 1
ATOM 5618 C C . ASN B 1 155 ? 1.907 -31.141 -19.406 1 95.81 155 ASN B C 1
ATOM 5620 O O . ASN B 1 155 ? 2.637 -31.719 -20.203 1 95.81 155 ASN B O 1
ATOM 5624 N N . ASN B 1 156 ? 1.493 -29.906 -19.562 1 95.88 156 ASN B N 1
ATOM 5625 C CA . ASN B 1 156 ? 1.889 -29.172 -20.766 1 95.88 156 ASN B CA 1
ATOM 5626 C C . ASN B 1 156 ? 3.377 -28.828 -20.734 1 95.88 156 ASN B C 1
ATOM 5628 O O . ASN B 1 156 ? 4.039 -28.859 -21.781 1 95.88 156 ASN B O 1
ATOM 5632 N N . LEU B 1 157 ? 3.842 -28.453 -19.625 1 96.69 157 LEU B N 1
ATOM 5633 C CA . LEU B 1 157 ? 5.262 -28.156 -19.484 1 96.69 157 LEU B CA 1
ATOM 5634 C C . LEU B 1 157 ? 6.113 -29.391 -19.734 1 96.69 157 LEU B C 1
ATOM 5636 O O . LEU B 1 157 ? 7.137 -29.328 -20.422 1 96.69 157 LEU B O 1
ATOM 5640 N N . GLU B 1 158 ? 5.672 -30.469 -19.125 1 96.62 158 GLU B N 1
ATOM 5641 C CA . GLU B 1 158 ? 6.387 -31.734 -19.328 1 96.62 158 GLU B CA 1
ATOM 5642 C C . GLU B 1 158 ? 6.422 -32.125 -20.797 1 96.62 158 GLU B C 1
ATOM 5644 O O . GLU B 1 158 ? 7.461 -32.531 -21.312 1 96.62 158 GLU B O 1
ATOM 5649 N N . LYS B 1 159 ? 5.285 -31.984 -21.375 1 95.94 159 LYS B N 1
ATOM 5650 C CA . LYS B 1 159 ? 5.211 -32.281 -22.812 1 95.94 159 LYS B CA 1
ATOM 5651 C C . LYS B 1 159 ? 6.152 -31.391 -23.609 1 95.94 159 LYS B C 1
ATOM 5653 O O . LYS B 1 159 ? 6.855 -31.859 -24.5 1 95.94 159 LYS B O 1
ATOM 5658 N N . ALA B 1 160 ? 6.199 -30.109 -23.312 1 96.31 160 ALA B N 1
ATOM 5659 C CA . ALA B 1 160 ? 7.062 -29.156 -24.016 1 96.31 160 ALA B CA 1
ATOM 5660 C C . ALA B 1 160 ? 8.531 -29.5 -23.797 1 96.31 160 ALA B C 1
ATOM 5662 O O . ALA B 1 160 ? 9.32 -29.516 -24.75 1 96.31 160 ALA B O 1
ATOM 5663 N N . LEU B 1 161 ? 8.891 -29.781 -22.609 1 97.25 161 LEU B N 1
ATOM 5664 C CA . LEU B 1 161 ? 10.281 -30.094 -22.281 1 97.25 161 LEU B CA 1
ATOM 5665 C C . LEU B 1 161 ? 10.727 -31.375 -22.969 1 97.25 161 LEU B C 1
ATOM 5667 O O . LEU B 1 161 ? 11.867 -31.484 -23.406 1 97.25 161 LEU B O 1
ATOM 5671 N N . THR B 1 162 ? 9.82 -32.344 -23.016 1 96.5 162 THR B N 1
ATOM 5672 C CA . THR B 1 162 ? 10.109 -33.625 -23.656 1 96.5 162 THR B CA 1
ATOM 5673 C C . THR B 1 162 ? 10.25 -33.438 -25.172 1 96.5 162 THR B C 1
ATOM 5675 O O . THR B 1 162 ? 11.203 -33.938 -25.781 1 96.5 162 THR B O 1
ATOM 5678 N N . THR B 1 163 ? 9.32 -32.719 -25.719 1 95.94 163 THR B N 1
ATOM 5679 C CA . THR B 1 163 ? 9.328 -32.5 -27.156 1 95.94 163 THR B CA 1
ATOM 5680 C C . THR B 1 163 ? 10.57 -31.734 -27.578 1 95.94 163 THR B C 1
ATOM 5682 O O . THR B 1 163 ? 11.141 -32 -28.641 1 95.94 163 THR B O 1
ATOM 5685 N N . LEU B 1 164 ? 11.047 -30.766 -26.766 1 96.44 164 LEU B N 1
ATOM 5686 C CA . LEU B 1 164 ? 12.188 -29.922 -27.094 1 96.44 164 LEU B CA 1
ATOM 5687 C C . LEU B 1 164 ? 13.492 -30.562 -26.641 1 96.44 164 LEU B C 1
ATOM 5689 O O . LEU B 1 164 ? 14.578 -30.062 -26.953 1 96.44 164 LEU B O 1
ATOM 5693 N N . GLY B 1 165 ? 13.367 -31.609 -25.891 1 96.25 165 GLY B N 1
ATOM 5694 C CA . GLY B 1 165 ? 14.555 -32.281 -25.391 1 96.25 165 GLY B CA 1
ATOM 5695 C C . GLY B 1 165 ? 15.305 -31.484 -24.344 1 96.25 165 GLY B C 1
ATOM 5696 O O . GLY B 1 165 ? 16.547 -31.453 -24.344 1 96.25 165 GLY B O 1
ATOM 5697 N N . LEU B 1 166 ? 14.617 -30.781 -23.484 1 96.69 166 LEU B N 1
ATOM 5698 C CA . LEU B 1 166 ? 15.258 -29.859 -22.547 1 96.69 166 LEU B CA 1
ATOM 5699 C C . LEU B 1 166 ? 15.148 -30.375 -21.125 1 96.69 166 LEU B C 1
ATOM 5701 O O . LEU B 1 166 ? 15.508 -29.672 -20.172 1 96.69 166 LEU B O 1
ATOM 5705 N N . LYS B 1 167 ? 14.742 -31.547 -20.875 1 94.94 167 LYS B N 1
ATOM 5706 C CA . LYS B 1 167 ? 14.5 -32.094 -19.531 1 94.94 167 LYS B CA 1
ATOM 5707 C C . LYS B 1 167 ? 15.781 -32.125 -18.703 1 94.94 167 LYS B C 1
ATOM 5709 O O . LYS B 1 167 ? 15.734 -31.969 -17.484 1 94.94 167 LYS B O 1
ATOM 5714 N N . ASP B 1 168 ? 16.922 -32.219 -19.375 1 95.31 168 ASP B N 1
ATOM 5715 C CA . ASP B 1 168 ? 18.172 -32.281 -18.641 1 95.31 168 ASP B CA 1
ATOM 5716 C C . ASP B 1 168 ? 19.109 -31.156 -19.031 1 95.31 168 ASP B C 1
ATOM 5718 O O . ASP B 1 168 ? 20.328 -31.266 -18.906 1 95.31 168 ASP B O 1
ATOM 5722 N N . LYS B 1 169 ? 18.578 -30.094 -19.578 1 97.19 169 LYS B N 1
ATOM 5723 C CA . LYS B 1 169 ? 19.375 -28.969 -20.031 1 97.19 169 LYS B CA 1
ATOM 5724 C C . LYS B 1 169 ? 18.922 -27.672 -19.359 1 97.19 169 LYS B C 1
ATOM 5726 O O . LYS B 1 169 ? 18.359 -26.797 -20.016 1 97.19 169 LYS B O 1
ATOM 5731 N N . PRO B 1 170 ? 19.312 -27.469 -18.141 1 97.31 170 PRO B N 1
ATOM 5732 C CA . PRO B 1 170 ? 18.844 -26.312 -17.375 1 97.31 170 PRO B CA 1
ATOM 5733 C C . PRO B 1 170 ? 19.328 -24.984 -17.953 1 97.31 170 PRO B C 1
ATOM 5735 O O . PRO B 1 170 ? 18.672 -23.953 -17.797 1 97.31 170 PRO B O 1
ATOM 5738 N N . ALA B 1 171 ? 20.406 -24.953 -18.656 1 97.12 171 ALA B N 1
ATOM 5739 C CA . ALA B 1 171 ? 21 -23.734 -19.203 1 97.12 171 ALA B CA 1
ATOM 5740 C C . ALA B 1 171 ? 20.125 -23.172 -20.328 1 97.12 171 ALA B C 1
ATOM 5742 O O . ALA B 1 171 ? 20.266 -22 -20.688 1 97.12 171 ALA B O 1
ATOM 5743 N N . GLN B 1 172 ? 19.219 -24.016 -20.859 1 98.12 172 GLN B N 1
ATOM 5744 C CA . GLN B 1 172 ? 18.422 -23.609 -22 1 98.12 172 GLN B CA 1
ATOM 5745 C C . GLN B 1 172 ? 16.984 -23.297 -21.594 1 98.12 172 GLN B C 1
ATOM 5747 O O . GLN B 1 172 ? 16.125 -23.094 -22.438 1 98.12 172 GLN B O 1
ATOM 5752 N N . ILE B 1 173 ? 16.734 -23.266 -20.297 1 98.44 173 ILE B N 1
ATOM 5753 C CA . ILE B 1 173 ? 15.43 -22.922 -19.766 1 98.44 173 ILE B CA 1
ATOM 5754 C C . ILE B 1 173 ? 15.508 -21.578 -19.047 1 98.44 173 ILE B C 1
ATOM 5756 O O . ILE B 1 173 ? 16.203 -21.453 -18.031 1 98.44 173 ILE B O 1
ATOM 5760 N N . TRP B 1 174 ? 14.75 -20.625 -19.562 1 98.44 174 TRP B N 1
ATOM 5761 C CA . TRP B 1 174 ? 14.852 -19.266 -19.078 1 98.44 174 TRP B CA 1
ATOM 5762 C C . TRP B 1 174 ? 13.523 -18.797 -18.5 1 98.44 174 TRP B C 1
ATOM 5764 O O . TRP B 1 174 ? 12.469 -19.344 -18.828 1 98.44 174 TRP B O 1
ATOM 5774 N N . ASN B 1 175 ? 13.547 -17.859 -17.562 1 98.38 175 ASN B N 1
ATOM 5775 C CA . ASN B 1 175 ? 12.406 -17.156 -17 1 98.38 175 ASN B CA 1
ATOM 5776 C C . ASN B 1 175 ? 12.641 -15.641 -16.953 1 98.38 175 ASN B C 1
ATOM 5778 O O . ASN B 1 175 ? 13.742 -15.195 -16.609 1 98.38 175 ASN B O 1
ATOM 5782 N N . CYS B 1 176 ? 11.688 -14.906 -17.391 1 97.44 176 CYS B N 1
ATOM 5783 C CA . CYS B 1 176 ? 11.789 -13.453 -17.297 1 97.44 176 CYS B CA 1
ATOM 5784 C C . CYS B 1 176 ? 10.562 -12.852 -16.625 1 97.44 176 CYS B C 1
ATOM 5786 O O . CYS B 1 176 ? 9.492 -13.461 -16.641 1 97.44 176 CYS B O 1
ATOM 5788 N N . ASP B 1 177 ? 10.711 -11.75 -15.93 1 96.12 177 ASP B N 1
ATOM 5789 C CA . ASP B 1 177 ? 9.633 -11.016 -15.281 1 96.12 177 ASP B CA 1
ATOM 5790 C C . ASP B 1 177 ? 10.07 -9.602 -14.914 1 96.12 177 ASP B C 1
ATOM 5792 O O . ASP B 1 177 ? 11.266 -9.289 -14.938 1 96.12 177 ASP B O 1
ATOM 5796 N N . GLU B 1 178 ? 9.055 -8.828 -14.664 1 95.25 178 GLU B N 1
ATOM 5797 C CA . GLU B 1 178 ? 9.32 -7.441 -14.289 1 95.25 178 GLU B CA 1
ATOM 5798 C C . GLU B 1 178 ? 9.078 -7.211 -12.805 1 95.25 178 GLU B C 1
ATOM 5800 O O . GLU B 1 178 ? 8.219 -7.859 -12.203 1 95.25 178 GLU B O 1
ATOM 5805 N N . THR B 1 179 ? 9.883 -6.367 -12.211 1 95.56 179 THR B N 1
ATOM 5806 C CA . THR B 1 179 ? 9.656 -5.891 -10.852 1 95.56 179 THR B CA 1
ATOM 5807 C C . THR B 1 179 ? 9.734 -4.367 -10.789 1 95.56 179 THR B C 1
ATOM 5809 O O . THR B 1 179 ? 10.438 -3.742 -11.586 1 95.56 179 THR B O 1
ATOM 5812 N N . GLY B 1 180 ? 8.953 -3.779 -9.992 1 95.38 180 GLY B N 1
ATOM 5813 C CA . GLY B 1 180 ? 8.922 -2.334 -9.844 1 95.38 180 GLY B CA 1
ATOM 5814 C C . GLY B 1 180 ? 9.594 -1.851 -8.57 1 95.38 180 GLY B C 1
ATOM 5815 O O . GLY B 1 180 ? 9.477 -2.486 -7.52 1 95.38 180 GLY B O 1
ATOM 5816 N N . VAL B 1 181 ? 10.32 -0.714 -8.719 1 95.94 181 VAL B N 1
ATOM 5817 C CA . VAL B 1 181 ? 10.945 -0.091 -7.562 1 95.94 181 VAL B CA 1
ATOM 5818 C C . VAL B 1 181 ? 10.766 1.424 -7.629 1 95.94 181 VAL B C 1
ATOM 5820 O O . VAL B 1 181 ? 10.516 1.979 -8.703 1 95.94 181 VAL B O 1
ATOM 5823 N N . THR B 1 182 ? 10.797 2.033 -6.469 1 95.69 182 THR B N 1
ATOM 5824 C CA . THR B 1 182 ? 10.711 3.486 -6.375 1 95.69 182 THR B CA 1
ATOM 5825 C C . THR B 1 182 ? 11.852 4.039 -5.527 1 95.69 182 THR B C 1
ATOM 5827 O O . THR B 1 182 ? 12.484 3.303 -4.766 1 95.69 182 THR B O 1
ATOM 5830 N N . ALA B 1 183 ? 12.094 5.316 -5.727 1 94.75 183 ALA B N 1
ATOM 5831 C CA . ALA B 1 183 ? 13.141 5.969 -4.949 1 94.75 183 ALA B CA 1
ATOM 5832 C C . ALA B 1 183 ? 12.734 6.105 -3.484 1 94.75 183 ALA B C 1
ATOM 5834 O O . ALA B 1 183 ? 13.594 6.238 -2.605 1 94.75 183 ALA B O 1
ATOM 5835 N N . GLN B 1 184 ? 11.516 6.141 -3.205 1 92.75 184 GLN B N 1
ATOM 5836 C CA . GLN B 1 184 ? 11.047 6.203 -1.824 1 92.75 184 GLN B CA 1
ATOM 5837 C C . GLN B 1 184 ? 11.242 4.867 -1.115 1 92.75 184 GLN B C 1
ATOM 5839 O O . GLN B 1 184 ? 11.531 4.828 0.081 1 92.75 184 GLN B O 1
ATOM 5844 N N . GLY B 1 185 ? 11.031 3.818 -1.921 1 90.38 185 GLY B N 1
ATOM 5845 C CA . GLY B 1 185 ? 11.117 2.492 -1.334 1 90.38 185 GLY B CA 1
ATOM 5846 C C . GLY B 1 185 ? 9.945 2.166 -0.428 1 90.38 185 GLY B C 1
ATOM 5847 O O . GLY B 1 185 ? 8.945 2.887 -0.414 1 90.38 185 GLY B O 1
ATOM 5848 N N . ASN B 1 186 ? 10 1.005 0.105 1 84.25 186 ASN B N 1
ATOM 5849 C CA . ASN B 1 186 ? 9.055 0.57 1.133 1 84.25 186 ASN B CA 1
ATOM 5850 C C . ASN B 1 186 ? 9.742 0.421 2.49 1 84.25 186 ASN B C 1
ATOM 5852 O O . ASN B 1 186 ? 10.938 0.136 2.561 1 84.25 186 ASN B O 1
ATOM 5856 N N . CYS B 1 187 ? 9 0.954 3.391 1 71.56 187 CYS B N 1
ATOM 5857 C CA . CYS B 1 187 ? 9.594 0.829 4.719 1 71.56 187 CYS B CA 1
ATOM 5858 C C . CYS B 1 187 ? 9.094 -0.426 5.422 1 71.56 187 CYS B C 1
ATOM 5860 O O . CYS B 1 187 ? 7.957 -0.467 5.895 1 71.56 187 CYS B O 1
ATOM 5862 N N . ASN B 1 188 ? 9.914 -1.383 5.398 1 68.88 188 ASN B N 1
ATOM 5863 C CA . ASN B 1 188 ? 9.555 -2.613 6.102 1 68.88 188 ASN B CA 1
ATOM 5864 C C . ASN B 1 188 ? 10.43 -2.826 7.336 1 68.88 188 ASN B C 1
ATOM 5866 O O . ASN B 1 188 ? 10.273 -3.818 8.047 1 68.88 188 ASN B O 1
ATOM 5870 N N . GLU B 1 189 ? 11.141 -1.771 7.641 1 78.44 189 GLU B N 1
ATOM 5871 C CA . GLU B 1 189 ? 12.07 -1.955 8.75 1 78.44 189 GLU B CA 1
ATOM 5872 C C . GLU B 1 189 ? 11.406 -1.628 10.086 1 78.44 189 GLU B C 1
ATOM 5874 O O . GLU B 1 189 ? 10.562 -0.729 10.164 1 78.44 189 GLU B O 1
ATOM 5879 N N . ARG B 1 190 ? 11.727 -2.406 11.07 1 86.69 190 ARG B N 1
ATOM 5880 C CA . ARG B 1 190 ? 11.297 -2.096 12.43 1 86.69 190 ARG B CA 1
ATOM 5881 C C . ARG B 1 190 ? 12.195 -1.04 13.062 1 86.69 190 ARG B C 1
ATOM 5883 O O . ARG B 1 190 ? 13.414 -1.055 12.867 1 86.69 190 ARG B O 1
ATOM 5890 N N . VAL B 1 191 ? 11.609 -0.139 13.734 1 92.12 191 VAL B N 1
ATOM 5891 C CA . VAL B 1 191 ? 12.344 0.97 14.336 1 92.12 191 VAL B CA 1
ATOM 5892 C C . VAL B 1 191 ? 12.031 1.044 15.828 1 92.12 191 VAL B C 1
ATOM 5894 O O . VAL B 1 191 ? 11.039 0.481 16.297 1 92.12 191 VAL B O 1
ATOM 5897 N N . ILE B 1 192 ? 12.961 1.63 16.531 1 93.25 192 ILE B N 1
ATOM 5898 C CA . ILE B 1 192 ? 12.812 1.896 17.953 1 93.25 192 ILE B CA 1
ATOM 5899 C C . ILE B 1 192 ? 12.211 3.279 18.172 1 93.25 192 ILE B C 1
ATOM 5901 O O . ILE B 1 192 ? 12.766 4.285 17.719 1 93.25 192 ILE B O 1
ATOM 5905 N N . CYS B 1 193 ? 11.016 3.262 18.797 1 91 193 CYS B N 1
ATOM 5906 C CA . CYS B 1 193 ? 10.328 4.535 19 1 91 193 CYS B CA 1
ATOM 5907 C C . CYS B 1 193 ? 9.586 4.547 20.328 1 91 193 CYS B C 1
ATOM 5909 O O . CYS B 1 193 ? 9.148 3.498 20.812 1 91 193 CYS B O 1
ATOM 5911 N N . PRO B 1 194 ? 9.547 5.707 20.906 1 89.19 194 PRO B N 1
ATOM 5912 C CA . PRO B 1 194 ? 8.727 5.824 22.109 1 89.19 194 PRO B CA 1
ATOM 5913 C C . PRO B 1 194 ? 7.266 5.438 21.859 1 89.19 194 PRO B C 1
ATOM 5915 O O . PRO B 1 194 ? 6.727 5.699 20.781 1 89.19 194 PRO B O 1
ATOM 5918 N N . LYS B 1 195 ? 6.566 4.855 22.844 1 85.44 195 LYS B N 1
ATOM 5919 C CA . LYS B 1 195 ? 5.223 4.301 22.734 1 85.44 195 LYS B CA 1
ATOM 5920 C C . LYS B 1 195 ? 4.199 5.391 22.422 1 85.44 195 LYS B C 1
ATOM 5922 O O . LYS B 1 195 ? 3.201 5.133 21.75 1 85.44 195 LYS B O 1
ATOM 5927 N N . ASP B 1 196 ? 4.402 6.523 22.766 1 79.06 196 ASP B N 1
ATOM 5928 C CA . ASP B 1 196 ? 3.402 7.574 22.609 1 79.06 196 ASP B CA 1
ATOM 5929 C C . ASP B 1 196 ? 3.691 8.43 21.375 1 79.06 196 ASP B C 1
ATOM 5931 O O . ASP B 1 196 ? 3.076 9.477 21.172 1 79.06 196 ASP B O 1
ATOM 5935 N N . MET B 1 197 ? 4.668 8 20.609 1 81.62 197 MET B N 1
ATOM 5936 C CA . MET B 1 197 ? 5.016 8.758 19.406 1 81.62 197 MET B CA 1
ATOM 5937 C C . MET B 1 197 ? 4.887 7.891 18.156 1 81.62 197 MET B C 1
ATOM 5939 O O . MET B 1 197 ? 4.898 6.66 18.25 1 81.62 197 MET B O 1
ATOM 5943 N N . SER B 1 198 ? 4.781 8.57 17.031 1 81.69 198 SER B N 1
ATOM 5944 C CA . SER B 1 198 ? 4.695 7.852 15.766 1 81.69 198 SER B CA 1
ATOM 5945 C C . SER B 1 198 ? 6.066 7.352 15.328 1 81.69 198 SER B C 1
ATOM 5947 O O . SER B 1 198 ? 7.074 8.039 15.508 1 81.69 198 SER B O 1
ATOM 5949 N N . ALA B 1 199 ? 6.105 6.184 14.805 1 88 199 ALA B N 1
ATOM 5950 C CA . ALA B 1 199 ? 7.348 5.582 14.32 1 88 199 ALA B CA 1
ATOM 5951 C C . ALA B 1 199 ? 7.656 6.027 12.891 1 88 199 ALA B C 1
ATOM 5953 O O . ALA B 1 199 ? 7.777 5.195 11.992 1 88 199 ALA B O 1
ATOM 5954 N N . ASN B 1 200 ? 7.984 7.273 12.711 1 86.06 200 ASN B N 1
ATOM 5955 C CA . ASN B 1 200 ? 8.18 7.84 11.383 1 86.06 200 ASN B CA 1
ATOM 5956 C C . ASN B 1 200 ? 9.625 7.695 10.922 1 86.06 200 ASN B C 1
ATOM 5958 O O . ASN B 1 200 ? 10.555 7.824 11.719 1 86.06 200 ASN B O 1
ATOM 5962 N N . VAL B 1 201 ? 9.75 7.387 9.703 1 87.94 201 VAL B N 1
ATOM 5963 C CA . VAL B 1 201 ? 11.039 7.375 9.016 1 87.94 201 VAL B CA 1
ATOM 5964 C C . VAL B 1 201 ? 10.953 8.242 7.758 1 87.94 201 VAL B C 1
ATOM 5966 O O . VAL B 1 201 ? 10.086 8.031 6.91 1 87.94 201 VAL B O 1
ATOM 5969 N N . GLN B 1 202 ? 11.805 9.164 7.66 1 86.62 202 GLN B N 1
ATOM 5970 C CA . GLN B 1 202 ? 11.75 10.078 6.527 1 86.62 202 GLN B CA 1
ATOM 5971 C C . GLN B 1 202 ? 12.32 9.43 5.27 1 86.62 202 GLN B C 1
ATOM 5973 O O . GLN B 1 202 ? 13.406 8.836 5.305 1 86.62 202 GLN B O 1
ATOM 5978 N N . ARG B 1 203 ? 11.555 9.508 4.227 1 90.12 203 ARG B N 1
ATOM 5979 C CA . ARG B 1 203 ? 11.945 8.969 2.926 1 90.12 203 ARG B CA 1
ATOM 5980 C C . ARG B 1 203 ? 11.672 9.977 1.812 1 90.12 203 ARG B C 1
ATOM 5982 O O . ARG B 1 203 ? 11.055 11.016 2.045 1 90.12 203 ARG B O 1
ATOM 5989 N N . SER B 1 204 ? 12.227 9.602 0.627 1 91.69 204 SER B N 1
ATOM 5990 C CA . SER B 1 204 ? 12.055 10.438 -0.559 1 91.69 204 SER B CA 1
ATOM 5991 C C . SER B 1 204 ? 10.586 10.633 -0.896 1 91.69 204 SER B C 1
ATOM 5993 O O . SER B 1 204 ? 9.758 9.75 -0.638 1 91.69 204 SER B O 1
ATOM 5995 N N . SER B 1 205 ? 10.242 11.781 -1.451 1 88.31 205 SER B N 1
ATOM 5996 C CA . SER B 1 205 ? 8.883 12.047 -1.916 1 88.31 205 SER B CA 1
ATOM 5997 C C . SER B 1 205 ? 8.68 11.539 -3.338 1 88.31 205 SER B C 1
ATOM 5999 O O . SER B 1 205 ? 7.574 11.625 -3.879 1 88.31 205 SER B O 1
ATOM 6001 N N . ASP B 1 206 ? 9.805 11.031 -3.908 1 91.12 206 ASP B N 1
ATOM 6002 C CA . ASP B 1 206 ? 9.734 10.516 -5.27 1 91.12 206 ASP B CA 1
ATOM 6003 C C . ASP B 1 206 ? 9.148 9.102 -5.289 1 91.12 206 ASP B C 1
ATOM 6005 O O . ASP B 1 206 ? 9.859 8.133 -5.008 1 91.12 206 ASP B O 1
ATOM 6009 N N . ARG B 1 207 ? 7.883 9.008 -5.758 1 89.19 207 ARG B N 1
ATOM 6010 C CA . ARG B 1 207 ? 7.18 7.73 -5.746 1 89.19 207 ARG B CA 1
ATOM 6011 C C . ARG B 1 207 ? 7.016 7.18 -7.16 1 89.19 207 ARG B C 1
ATOM 6013 O O . ARG B 1 207 ? 6.242 6.25 -7.383 1 89.19 207 ARG B O 1
ATOM 6020 N N . GLU B 1 208 ? 7.684 7.703 -8.039 1 91.56 208 GLU B N 1
ATOM 6021 C CA . GLU B 1 208 ? 7.547 7.234 -9.414 1 91.56 208 GLU B CA 1
ATOM 6022 C C . GLU B 1 208 ? 8.164 5.848 -9.586 1 91.56 208 GLU B C 1
ATOM 6024 O O . GLU B 1 208 ? 9.297 5.609 -9.156 1 91.56 208 GLU B O 1
ATOM 6029 N N . ASN B 1 209 ? 7.445 5.07 -10.25 1 94 209 ASN B N 1
ATOM 6030 C CA . ASN B 1 209 ? 7.859 3.68 -10.422 1 94 209 ASN B CA 1
ATOM 6031 C C . ASN B 1 209 ? 8.875 3.529 -11.547 1 94 209 ASN B C 1
ATOM 6033 O O . ASN B 1 209 ? 8.773 4.207 -12.57 1 94 209 ASN B O 1
ATOM 6037 N N . VAL B 1 210 ? 9.852 2.74 -11.297 1 96.12 210 VAL B N 1
ATOM 6038 C CA . VAL B 1 210 ? 10.766 2.25 -12.32 1 96.12 210 VAL B CA 1
ATOM 6039 C C . VAL B 1 210 ? 10.688 0.729 -12.406 1 96.12 210 VAL B C 1
ATOM 6041 O O . VAL B 1 210 ? 10.828 0.037 -11.391 1 96.12 210 VAL B O 1
ATOM 6044 N N . SER B 1 211 ? 10.422 0.245 -13.617 1 96.75 211 SER B N 1
ATOM 6045 C CA . SER B 1 211 ? 10.344 -1.2 -13.797 1 96.75 211 SER B CA 1
ATOM 6046 C C . SER B 1 211 ? 11.695 -1.778 -14.211 1 96.75 211 SER B C 1
ATOM 6048 O O . SER B 1 211 ? 12.414 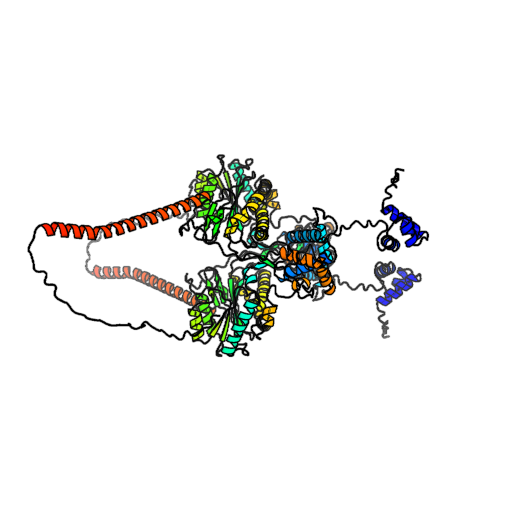-1.175 -15.008 1 96.75 211 SER B O 1
ATOM 6050 N N . ILE B 1 212 ? 12.008 -2.852 -13.641 1 97.19 212 ILE B N 1
ATOM 6051 C CA . ILE B 1 212 ? 13.242 -3.562 -13.969 1 97.19 212 ILE B CA 1
ATOM 6052 C C . ILE B 1 212 ? 12.906 -4.965 -14.484 1 97.19 212 ILE B C 1
ATOM 6054 O O . ILE B 1 212 ? 12.25 -5.742 -13.789 1 97.19 212 ILE B O 1
ATOM 6058 N N . MET B 1 213 ? 13.344 -5.258 -15.664 1 96.81 213 MET B N 1
ATOM 6059 C CA . MET B 1 213 ? 13.156 -6.582 -16.25 1 96.81 213 MET B CA 1
ATOM 6060 C C . MET B 1 213 ? 14.32 -7.504 -15.914 1 96.81 213 MET B C 1
ATOM 6062 O O . MET B 1 213 ? 15.469 -7.191 -16.234 1 96.81 213 MET B O 1
ATOM 6066 N N . GLY B 1 214 ? 14.016 -8.547 -15.203 1 97 214 GLY B N 1
ATOM 6067 C CA . GLY B 1 214 ? 15.008 -9.57 -14.938 1 97 214 GLY B CA 1
ATOM 6068 C C . GLY B 1 214 ? 14.805 -10.828 -15.75 1 97 214 GLY B C 1
ATOM 6069 O O . GLY B 1 214 ? 13.688 -11.133 -16.172 1 97 214 GLY B O 1
ATOM 6070 N N . CYS B 1 215 ? 15.875 -11.523 -16.016 1 98.31 215 CYS B N 1
ATOM 6071 C CA . CYS B 1 215 ? 15.852 -12.773 -16.766 1 98.31 215 CYS B CA 1
ATOM 6072 C C . CYS B 1 215 ? 16.938 -13.734 -16.266 1 98.31 215 CYS B C 1
ATOM 6074 O O . CYS B 1 215 ? 18.094 -13.344 -16.141 1 98.31 215 CYS B O 1
ATOM 6076 N N . VAL B 1 216 ? 16.5 -14.93 -15.992 1 98.38 216 VAL B N 1
ATOM 6077 C CA . VAL B 1 216 ? 17.422 -15.914 -15.422 1 98.38 216 VAL B CA 1
ATOM 6078 C C . VAL B 1 216 ? 17.203 -17.266 -16.094 1 98.38 216 VAL B C 1
ATOM 6080 O O . VAL B 1 216 ? 16.188 -17.5 -16.734 1 98.38 216 VAL B O 1
ATOM 6083 N N . ASN B 1 217 ? 18.172 -18.141 -16.031 1 98.31 217 ASN B N 1
ATOM 6084 C CA . ASN B 1 217 ? 17.984 -19.5 -16.516 1 98.31 217 ASN B CA 1
ATOM 6085 C C . ASN B 1 217 ? 18.156 -20.531 -15.406 1 98.31 217 ASN B C 1
ATOM 6087 O O . ASN B 1 217 ? 18.641 -20.203 -14.32 1 98.31 217 ASN B O 1
ATOM 6091 N N . ALA B 1 218 ? 17.766 -21.734 -15.617 1 98.25 218 ALA B N 1
ATOM 6092 C CA . ALA B 1 218 ? 17.641 -22.766 -14.586 1 98.25 218 ALA B CA 1
ATOM 6093 C C . ALA B 1 218 ? 19.031 -23.234 -14.117 1 98.25 218 ALA B C 1
ATOM 6095 O O . ALA B 1 218 ? 19.141 -23.906 -13.086 1 98.25 218 ALA B O 1
ATOM 6096 N N . GLU B 1 219 ? 20.078 -22.859 -14.82 1 97.62 219 GLU B N 1
ATOM 6097 C CA . GLU B 1 219 ? 21.438 -23.219 -14.422 1 97.62 219 GLU B CA 1
ATOM 6098 C C . GLU B 1 219 ? 22.047 -22.172 -13.5 1 97.62 219 GLU B C 1
ATOM 6100 O O . GLU B 1 219 ? 23.062 -22.406 -12.859 1 97.62 219 GLU B O 1
ATOM 6105 N N . GLY B 1 220 ? 21.375 -21.031 -13.406 1 97.12 220 GLY B N 1
ATOM 6106 C CA . GLY B 1 220 ? 21.875 -20 -12.508 1 97.12 220 GLY B CA 1
ATOM 6107 C C . GLY B 1 220 ? 22.406 -18.781 -13.234 1 97.12 220 GLY B C 1
ATOM 6108 O O . GLY B 1 220 ? 22.906 -17.844 -12.609 1 97.12 220 GLY B O 1
ATOM 6109 N N . GLY B 1 221 ? 22.297 -18.766 -14.516 1 96.12 221 GLY B N 1
ATOM 6110 C CA . GLY B 1 221 ? 22.719 -17.609 -15.297 1 96.12 221 GLY B CA 1
ATOM 6111 C C . GLY B 1 221 ? 21.672 -16.516 -15.336 1 96.12 221 GLY B C 1
ATOM 6112 O O . GLY B 1 221 ? 20.516 -16.734 -14.969 1 96.12 221 GLY B O 1
ATOM 6113 N N . PHE B 1 222 ? 22.141 -15.297 -15.648 1 97.19 222 PHE B N 1
ATOM 6114 C CA . PHE B 1 222 ? 21.203 -14.188 -15.773 1 97.19 222 PHE B CA 1
ATOM 6115 C C . PHE B 1 222 ? 21.625 -13.25 -16.891 1 97.19 222 PHE B C 1
ATOM 6117 O O . PHE B 1 222 ? 22.766 -13.289 -17.359 1 97.19 222 PHE B O 1
ATOM 6124 N N . ILE B 1 223 ? 20.688 -12.5 -17.406 1 96.25 223 ILE B N 1
ATOM 6125 C CA . ILE B 1 223 ? 20.906 -11.445 -18.391 1 96.25 223 ILE B CA 1
ATOM 6126 C C . ILE B 1 223 ? 20.859 -10.086 -17.703 1 96.25 223 ILE B C 1
ATOM 6128 O O . ILE B 1 223 ? 20.156 -9.898 -16.703 1 96.25 223 ILE B O 1
ATOM 6132 N N . PRO B 1 224 ? 21.703 -9.141 -18.219 1 96.44 224 PRO B N 1
ATOM 6133 C CA . PRO B 1 224 ? 21.641 -7.801 -17.625 1 96.44 224 PRO B CA 1
ATOM 6134 C C . PRO B 1 224 ? 20.234 -7.215 -17.609 1 96.44 224 PRO B C 1
ATOM 6136 O O . PRO B 1 224 ? 19.438 -7.52 -18.5 1 96.44 224 PRO B O 1
ATOM 6139 N N . PRO B 1 225 ? 20 -6.41 -16.672 1 97.31 225 PRO B N 1
ATOM 6140 C CA . PRO B 1 225 ? 18.625 -5.914 -16.516 1 97.31 225 PRO B CA 1
ATOM 6141 C C . PRO B 1 225 ? 18.266 -4.82 -17.516 1 97.31 225 PRO B C 1
ATOM 6143 O O . PRO B 1 225 ? 19.156 -4.148 -18.047 1 97.31 225 PRO B O 1
ATOM 6146 N N . LEU B 1 226 ? 17.016 -4.738 -17.812 1 97.12 226 LEU B N 1
ATOM 6147 C CA . LEU B 1 226 ? 16.438 -3.635 -18.562 1 97.12 226 LEU B CA 1
ATOM 6148 C C . LEU B 1 226 ? 15.648 -2.705 -17.641 1 97.12 226 LEU B C 1
ATOM 6150 O O . LEU B 1 226 ? 14.789 -3.156 -16.891 1 97.12 226 LEU B O 1
ATOM 6154 N N . TYR B 1 227 ? 15.984 -1.462 -17.688 1 96.69 227 TYR B N 1
ATOM 6155 C CA . TYR B 1 227 ? 15.258 -0.458 -16.922 1 96.69 227 TYR B CA 1
ATOM 6156 C C . TYR B 1 227 ? 14.219 0.244 -17.781 1 96.69 227 TYR B C 1
ATOM 6158 O O . TYR B 1 227 ? 14.508 0.642 -18.922 1 96.69 227 TYR B O 1
ATOM 6166 N N . ILE B 1 228 ? 13.039 0.328 -17.281 1 95.38 228 ILE B N 1
ATOM 6167 C CA . ILE B 1 228 ? 11.977 1.051 -17.969 1 95.38 228 ILE B CA 1
ATOM 6168 C C . ILE B 1 228 ? 11.523 2.242 -17.141 1 95.38 228 ILE B C 1
ATOM 6170 O O . ILE B 1 228 ? 10.93 2.066 -16.062 1 95.38 228 ILE B O 1
ATOM 6174 N N . TYR B 1 229 ? 11.781 3.398 -17.594 1 93.31 229 TYR B N 1
ATOM 6175 C CA . TYR B 1 229 ? 11.43 4.633 -16.906 1 93.31 229 TYR B CA 1
ATOM 6176 C C . TYR B 1 229 ? 10.164 5.246 -17.5 1 93.31 229 TYR B C 1
ATOM 6178 O O . TYR B 1 229 ? 9.867 5.043 -18.672 1 93.31 229 TYR B O 1
ATOM 6186 N N . ALA B 1 230 ? 9.469 5.906 -16.625 1 90.12 230 ALA B N 1
ATOM 6187 C CA . ALA B 1 230 ? 8.336 6.684 -17.125 1 90.12 230 ALA B CA 1
ATOM 6188 C C . ALA B 1 230 ? 8.805 8.008 -17.719 1 90.12 230 ALA B C 1
ATOM 6190 O O . ALA B 1 230 ? 9.602 8.719 -17.109 1 90.12 230 ALA B O 1
ATOM 6191 N N . GLY B 1 231 ? 8.414 8.305 -18.922 1 83.12 231 GLY B N 1
ATOM 6192 C CA . GLY B 1 231 ? 8.781 9.562 -19.547 1 83.12 231 GLY B CA 1
ATOM 6193 C C . GLY B 1 231 ? 8.875 9.469 -21.062 1 83.12 231 GLY B C 1
ATOM 6194 O O . GLY B 1 231 ? 8.5 8.453 -21.656 1 83.12 231 GLY B O 1
ATOM 6195 N N . ALA B 1 232 ? 9.312 10.594 -21.562 1 80 232 ALA B N 1
ATOM 6196 C CA . ALA B 1 232 ? 9.406 10.672 -23.031 1 80 232 ALA B CA 1
ATOM 6197 C C . ALA B 1 232 ? 10.859 10.672 -23.484 1 80 232 ALA B C 1
ATOM 6199 O O . ALA B 1 232 ? 11.156 10.344 -24.641 1 80 232 ALA B O 1
ATOM 6200 N N . ARG B 1 233 ? 11.703 10.984 -22.531 1 82.31 233 ARG B N 1
ATOM 6201 C CA . ARG B 1 233 ? 13.117 11.094 -22.891 1 82.31 233 ARG B CA 1
ATOM 6202 C C . ARG B 1 233 ? 13.992 10.359 -21.875 1 82.31 233 ARG B C 1
ATOM 6204 O O . ARG B 1 233 ? 13.609 10.203 -20.719 1 82.31 233 ARG B O 1
ATOM 6211 N N . ARG B 1 234 ? 15.18 10.008 -22.438 1 86.12 234 ARG B N 1
ATOM 6212 C CA . ARG B 1 234 ? 16.109 9.25 -21.594 1 86.12 234 ARG B CA 1
ATOM 6213 C C . ARG B 1 234 ? 17.25 10.141 -21.109 1 86.12 234 ARG B C 1
ATOM 6215 O O . ARG B 1 234 ? 17.703 11.031 -21.828 1 86.12 234 ARG B O 1
ATOM 6222 N N . LYS B 1 235 ? 17.641 9.781 -19.984 1 86.94 235 LYS B N 1
ATOM 6223 C CA . LYS B 1 235 ? 18.828 10.422 -19.406 1 86.94 235 LYS B CA 1
ATOM 6224 C C . LYS B 1 235 ? 20 9.453 -19.359 1 86.94 235 LYS B C 1
ATOM 6226 O O . LYS B 1 235 ? 19.844 8.305 -18.938 1 86.94 235 LYS B O 1
ATOM 6231 N N . VAL B 1 236 ? 21.156 9.898 -19.703 1 86.19 236 VAL B N 1
ATOM 6232 C CA . VAL B 1 236 ? 22.344 9.062 -19.719 1 86.19 236 VAL B CA 1
ATOM 6233 C C . VAL B 1 236 ? 22.719 8.672 -18.297 1 86.19 236 VAL B C 1
ATOM 6235 O O . VAL B 1 236 ? 23.219 7.57 -18.047 1 86.19 236 VAL B O 1
ATOM 6238 N N . SER B 1 237 ? 22.484 9.539 -17.375 1 88.25 237 SER B N 1
ATOM 6239 C CA . SER B 1 237 ? 22.891 9.344 -15.984 1 88.25 237 SER B CA 1
ATOM 6240 C C . SER B 1 237 ? 22.156 8.172 -15.352 1 88.25 237 SER B C 1
ATOM 6242 O O . SER B 1 237 ? 22.594 7.641 -14.32 1 88.25 237 SER B O 1
ATOM 6244 N N . TRP B 1 238 ? 21.078 7.758 -15.961 1 91.69 238 TRP B N 1
ATOM 6245 C CA . TRP B 1 238 ? 20.266 6.68 -15.398 1 91.69 238 TRP B CA 1
ATOM 6246 C C . TRP B 1 238 ? 21.062 5.375 -15.359 1 91.69 238 TRP B C 1
ATOM 6248 O O . TRP B 1 238 ? 20.844 4.539 -14.484 1 91.69 238 TRP B O 1
ATOM 6258 N N . LEU B 1 239 ? 21.938 5.176 -16.344 1 92.88 239 LEU B N 1
ATOM 6259 C CA . LEU B 1 239 ? 22.625 3.891 -16.469 1 92.88 239 LEU B CA 1
ATOM 6260 C C . LEU B 1 239 ? 24.094 4.016 -16.062 1 92.88 239 LEU B C 1
ATOM 6262 O O . LEU B 1 239 ? 24.812 3.021 -16.062 1 92.88 239 LEU B O 1
ATOM 6266 N N . GLU B 1 240 ? 24.531 5.172 -15.734 1 90.44 240 GLU B N 1
ATOM 6267 C CA . GLU B 1 240 ? 25.953 5.406 -15.43 1 90.44 240 GLU B CA 1
ATOM 6268 C C . GLU B 1 240 ? 26.422 4.508 -14.289 1 90.44 240 GLU B C 1
ATOM 6270 O O . GLU B 1 240 ? 27.516 3.93 -14.367 1 90.44 240 GLU B O 1
ATOM 6275 N N . LYS B 1 241 ? 25.578 4.402 -13.289 1 92.81 241 LYS B N 1
ATOM 6276 C CA . LYS B 1 241 ? 25.984 3.621 -12.125 1 92.81 241 LYS B CA 1
ATOM 6277 C C . LYS B 1 241 ? 25.109 2.371 -11.977 1 92.81 241 LYS B C 1
ATOM 6279 O O . LYS B 1 241 ? 25.031 1.79 -10.891 1 92.81 241 LYS B O 1
ATOM 6284 N N . ALA B 1 242 ? 24.406 2.012 -13.047 1 95 242 ALA B N 1
ATOM 6285 C CA . ALA B 1 242 ? 23.594 0.805 -13.07 1 95 242 ALA B CA 1
ATOM 6286 C C . ALA B 1 242 ? 24.453 -0.438 -13.289 1 95 242 ALA B C 1
ATOM 6288 O O . ALA B 1 242 ? 25.641 -0.334 -13.586 1 95 242 ALA B O 1
ATOM 6289 N N . PRO B 1 243 ? 23.891 -1.62 -13.016 1 94.75 243 PRO B N 1
ATOM 6290 C CA . PRO B 1 243 ? 24.641 -2.844 -13.312 1 94.75 243 PRO B CA 1
ATOM 6291 C C . PRO B 1 243 ? 25.234 -2.844 -14.719 1 94.75 243 PRO B C 1
ATOM 6293 O O . PRO B 1 243 ? 24.641 -2.27 -15.641 1 94.75 243 PRO B O 1
ATOM 6296 N N . VAL B 1 244 ? 26.281 -3.582 -14.883 1 92.75 244 VAL B N 1
ATOM 6297 C CA . VAL B 1 244 ? 27.047 -3.572 -16.125 1 92.75 244 VAL B CA 1
ATOM 6298 C C . VAL B 1 244 ? 26.203 -4.117 -17.266 1 92.75 244 VAL B C 1
ATOM 6300 O O . VAL B 1 244 ? 25.484 -5.102 -17.094 1 92.75 244 VAL B O 1
ATOM 6303 N N . ASN B 1 245 ? 26.172 -3.434 -18.438 1 92.81 245 ASN B N 1
ATOM 6304 C CA . ASN B 1 245 ? 25.531 -3.844 -19.672 1 92.81 245 ASN B CA 1
ATOM 6305 C C . ASN B 1 245 ? 24 -3.73 -19.594 1 92.81 245 ASN B C 1
ATOM 6307 O O . ASN B 1 245 ? 23.281 -4.41 -20.328 1 92.81 245 ASN B O 1
ATOM 6311 N N . SER B 1 246 ? 23.562 -2.955 -18.625 1 95.69 246 SER B N 1
ATOM 6312 C CA . SER B 1 246 ? 22.125 -2.701 -18.547 1 95.69 246 SER B CA 1
ATOM 6313 C C . SER B 1 246 ? 21.641 -1.849 -19.703 1 95.69 246 SER B C 1
ATOM 6315 O O . SER B 1 246 ? 22.422 -1.115 -20.312 1 95.69 246 SER B O 1
ATOM 6317 N N . LYS B 1 247 ? 20.406 -2.008 -20.047 1 95 247 LYS B N 1
ATOM 6318 C CA . LYS B 1 247 ? 19.766 -1.164 -21.047 1 95 247 LYS B CA 1
ATOM 6319 C C . LYS B 1 247 ? 18.562 -0.434 -20.469 1 95 247 LYS B C 1
ATOM 6321 O O . LYS B 1 247 ? 18.078 -0.785 -19.375 1 95 247 LYS B O 1
ATOM 6326 N N . CYS B 1 248 ? 18.125 0.627 -21.125 1 93.19 248 CYS B N 1
ATOM 6327 C CA . CYS B 1 248 ? 17 1.4 -20.609 1 93.19 248 CYS B CA 1
ATOM 6328 C C . CYS B 1 248 ? 16 1.703 -21.719 1 93.19 248 CYS B C 1
ATOM 6330 O O . CYS B 1 248 ? 16.359 1.76 -22.891 1 93.19 248 CYS B O 1
ATOM 6332 N N . ALA B 1 249 ? 14.797 1.706 -21.359 1 92.31 249 ALA B N 1
ATOM 6333 C CA . ALA B 1 249 ? 13.68 2.113 -22.203 1 92.31 249 ALA B CA 1
ATOM 6334 C C . ALA B 1 249 ? 12.758 3.082 -21.469 1 92.31 249 ALA B C 1
ATOM 6336 O O . ALA B 1 249 ? 12.852 3.24 -20.25 1 92.31 249 ALA B O 1
ATOM 6337 N N . VAL B 1 250 ? 11.938 3.82 -22.234 1 90.31 250 VAL B N 1
ATOM 6338 C CA . VAL B 1 250 ? 11.008 4.773 -21.656 1 90.31 250 VAL B CA 1
ATOM 6339 C C . VAL B 1 250 ? 9.602 4.531 -22.203 1 90.31 250 VAL B C 1
ATOM 6341 O O . VAL B 1 250 ? 9.438 4.234 -23.391 1 90.31 250 VAL B O 1
ATOM 6344 N N . THR B 1 251 ? 8.711 4.484 -21.328 1 88.62 251 THR B N 1
ATOM 6345 C CA . THR B 1 251 ? 7.297 4.414 -21.688 1 88.62 251 THR B CA 1
ATOM 6346 C C . THR B 1 251 ? 6.492 5.477 -20.938 1 88.62 251 THR B C 1
ATOM 6348 O O . THR B 1 251 ? 7.02 6.137 -20.047 1 88.62 251 THR B O 1
ATOM 6351 N N . GLY B 1 252 ? 5.23 5.656 -21.344 1 83.69 252 GLY B N 1
ATOM 6352 C CA . GLY B 1 252 ? 4.367 6.586 -20.641 1 83.69 252 GLY B CA 1
ATOM 6353 C C . GLY B 1 252 ? 4.055 6.152 -19.219 1 83.69 252 GLY B C 1
ATOM 6354 O O . GLY B 1 252 ? 3.854 6.988 -18.344 1 83.69 252 GLY B O 1
ATOM 6355 N N . SER B 1 253 ? 3.93 4.918 -18.859 1 82.81 253 SER B N 1
ATOM 6356 C CA . SER B 1 253 ? 3.502 4.414 -17.547 1 82.81 253 SER B CA 1
ATOM 6357 C C . SER B 1 253 ? 4.648 3.721 -16.828 1 82.81 253 SER B C 1
ATOM 6359 O O . SER B 1 253 ? 4.492 3.289 -15.68 1 82.81 253 SER B O 1
ATOM 6361 N N . SER B 1 254 ? 5.898 3.561 -17.406 1 87.44 254 SER B N 1
ATOM 6362 C CA . SER B 1 254 ? 7.051 2.85 -16.859 1 87.44 254 SER B CA 1
ATOM 6363 C C . SER B 1 254 ? 6.859 1.339 -16.953 1 87.44 254 SER B C 1
ATOM 6365 O O . SER B 1 254 ? 7.719 0.573 -16.516 1 87.44 254 SER B O 1
ATOM 6367 N N . ASN B 1 255 ? 5.727 0.92 -17.453 1 87.31 255 ASN B N 1
ATOM 6368 C CA . ASN B 1 255 ? 5.48 -0.505 -17.641 1 87.31 255 ASN B CA 1
ATOM 6369 C C . ASN B 1 255 ? 5.891 -0.964 -19.031 1 87.31 255 ASN B C 1
ATOM 6371 O O . ASN B 1 255 ? 5.934 -0.161 -19.969 1 87.31 255 ASN B O 1
ATOM 6375 N N . ILE B 1 256 ? 6.156 -2.195 -19.047 1 90.62 256 ILE B N 1
ATOM 6376 C CA . ILE B 1 256 ? 6.562 -2.752 -20.344 1 90.62 256 ILE B CA 1
ATOM 6377 C C . ILE B 1 256 ? 5.355 -2.812 -21.281 1 90.62 256 ILE B C 1
ATOM 6379 O O . ILE B 1 256 ? 4.227 -3.033 -20.828 1 90.62 256 ILE B O 1
ATOM 6383 N N . ASN B 1 257 ? 5.543 -2.521 -22.516 1 89.38 257 ASN B N 1
ATOM 6384 C CA . ASN B 1 257 ? 4.523 -2.688 -23.547 1 89.38 257 ASN B CA 1
ATOM 6385 C C . ASN B 1 257 ? 4.973 -3.67 -24.625 1 89.38 257 ASN B C 1
ATOM 6387 O O . ASN B 1 257 ? 6.082 -4.203 -24.562 1 89.38 257 ASN B O 1
ATOM 6391 N N . ARG B 1 258 ? 4.164 -3.988 -25.547 1 90 258 ARG B N 1
ATOM 6392 C CA . ARG B 1 258 ? 4.43 -5.004 -26.547 1 90 258 ARG B CA 1
ATOM 6393 C C . ARG B 1 258 ? 5.652 -4.645 -27.391 1 90 258 ARG B C 1
ATOM 6395 O O . ARG B 1 258 ? 6.469 -5.508 -27.703 1 90 258 ARG B O 1
ATOM 6402 N N . GLY B 1 259 ? 5.75 -3.387 -27.703 1 90.56 259 GLY B N 1
ATOM 6403 C CA . GLY B 1 259 ? 6.883 -2.941 -28.5 1 90.56 259 GLY B CA 1
ATOM 6404 C C . GLY B 1 259 ? 8.211 -3.098 -27.781 1 90.56 259 GLY B C 1
ATOM 6405 O O . GLY B 1 259 ? 9.172 -3.609 -28.359 1 90.56 259 GLY B O 1
ATOM 6406 N N . ILE B 1 260 ? 8.242 -2.672 -26.594 1 92.75 260 ILE B N 1
ATOM 6407 C CA . ILE B 1 260 ? 9.461 -2.754 -25.812 1 92.75 260 ILE B CA 1
ATOM 6408 C C . ILE B 1 260 ? 9.805 -4.215 -25.531 1 92.75 260 ILE B C 1
ATOM 6410 O O . ILE B 1 260 ? 10.977 -4.602 -25.531 1 92.75 260 ILE B O 1
ATOM 6414 N N . PHE B 1 261 ? 8.797 -5.016 -25.312 1 95.06 261 PHE B N 1
ATOM 6415 C CA . PHE B 1 261 ? 9.055 -6.43 -25.062 1 95.06 261 PHE B CA 1
ATOM 6416 C C . PHE B 1 261 ? 9.672 -7.098 -26.281 1 95.06 261 PHE B C 1
ATOM 6418 O O . PHE B 1 261 ? 10.578 -7.922 -26.156 1 95.06 261 PHE B O 1
ATOM 6425 N N . LEU B 1 262 ? 9.164 -6.809 -27.422 1 94.31 262 LEU B N 1
ATOM 6426 C CA . LEU B 1 262 ? 9.734 -7.359 -28.641 1 94.31 262 LEU B CA 1
ATOM 6427 C C . LEU B 1 262 ? 11.211 -6.988 -28.781 1 94.31 262 LEU B C 1
ATOM 6429 O O . LEU B 1 262 ? 12.039 -7.836 -29.109 1 94.31 262 LEU B O 1
ATOM 6433 N N . GLN B 1 263 ? 11.477 -5.719 -28.5 1 94.62 263 GLN B N 1
ATOM 6434 C CA . GLN B 1 263 ? 12.859 -5.273 -28.562 1 94.62 263 GLN B CA 1
ATOM 6435 C C . GLN B 1 263 ? 13.727 -5.977 -27.531 1 94.62 263 GLN B C 1
ATOM 6437 O O . GLN B 1 263 ? 14.875 -6.324 -27.797 1 94.62 263 GLN B O 1
ATOM 6442 N N . TRP B 1 264 ? 13.164 -6.102 -26.375 1 96.06 264 TRP B N 1
ATOM 6443 C CA . TRP B 1 264 ? 13.891 -6.836 -25.344 1 96.06 264 TRP B CA 1
ATOM 6444 C C . TRP B 1 264 ? 14.133 -8.281 -25.766 1 96.06 264 TRP B C 1
ATOM 6446 O O . TRP B 1 264 ? 15.219 -8.82 -25.578 1 96.06 264 TRP B O 1
ATOM 6456 N N . PHE B 1 265 ? 13.109 -8.93 -26.344 1 96.62 265 PHE B N 1
ATOM 6457 C CA . PHE B 1 265 ? 13.188 -10.32 -26.781 1 96.62 265 PHE B CA 1
ATOM 6458 C C . PHE B 1 265 ? 14.289 -10.492 -27.812 1 96.62 265 PHE B C 1
ATOM 6460 O O . PHE B 1 265 ? 15.031 -11.477 -27.781 1 96.62 265 PHE B O 1
ATOM 6467 N N . LYS B 1 266 ? 14.367 -9.562 -28.734 1 96.06 266 LYS B N 1
ATOM 6468 C CA . LYS B 1 266 ? 15.43 -9.594 -29.719 1 96.06 266 LYS B CA 1
ATOM 6469 C C . LYS B 1 266 ? 16.797 -9.492 -29.062 1 96.06 266 LYS B C 1
ATOM 6471 O O . LYS B 1 266 ? 17.734 -10.211 -29.438 1 96.06 266 LYS B O 1
ATOM 6476 N N . TRP B 1 267 ? 16.891 -8.562 -28.109 1 96.38 267 TRP B N 1
ATOM 6477 C CA . TRP B 1 267 ? 18.125 -8.398 -27.344 1 96.38 267 TRP B CA 1
ATOM 6478 C C . TRP B 1 267 ? 18.453 -9.672 -26.562 1 96.38 267 TRP B C 1
ATOM 6480 O O . TRP B 1 267 ? 19.609 -10.109 -26.531 1 96.38 267 TRP B O 1
ATOM 6490 N N . PHE B 1 268 ? 17.469 -10.32 -26 1 96.94 268 PHE B N 1
ATOM 6491 C CA . PHE B 1 268 ? 17.594 -11.578 -25.266 1 96.94 268 PHE B CA 1
ATOM 6492 C C . PHE B 1 268 ? 18.156 -12.672 -26.172 1 96.94 268 PHE B C 1
ATOM 6494 O O . PHE B 1 268 ? 19.109 -13.359 -25.797 1 96.94 268 PHE B O 1
ATOM 6501 N N . VAL B 1 269 ? 17.594 -12.773 -27.344 1 97.31 269 VAL B N 1
ATOM 6502 C CA . VAL B 1 269 ? 18.016 -13.797 -28.297 1 97.31 269 VAL B CA 1
ATOM 6503 C C . VAL B 1 269 ? 19.469 -13.555 -28.703 1 97.31 269 VAL B C 1
ATOM 6505 O O . VAL B 1 269 ? 20.234 -14.508 -28.875 1 97.31 269 VAL B O 1
ATOM 6508 N N . GLU B 1 270 ? 19.812 -12.312 -28.797 1 96.06 270 GLU B N 1
ATOM 6509 C CA . GLU B 1 270 ? 21.172 -11.961 -29.156 1 96.06 270 GLU B CA 1
ATOM 6510 C C . GLU B 1 270 ? 22.172 -12.398 -28.078 1 96.06 270 GLU B C 1
ATOM 6512 O O . GLU B 1 270 ? 23.312 -12.734 -28.391 1 96.06 270 GLU B O 1
ATOM 6517 N N . LEU B 1 271 ? 21.766 -12.367 -26.844 1 96.06 271 LEU B N 1
ATOM 6518 C CA . LEU B 1 271 ? 22.656 -12.664 -25.734 1 96.06 271 LEU B CA 1
ATOM 6519 C C . LEU B 1 271 ? 22.688 -14.164 -25.453 1 96.06 271 LEU B C 1
ATOM 6521 O O . LEU B 1 271 ? 23.562 -14.641 -24.734 1 96.06 271 LEU B O 1
ATOM 6525 N N . LEU B 1 272 ? 21.766 -14.914 -26.016 1 96.5 272 LEU B N 1
ATOM 6526 C CA . LEU B 1 272 ? 21.656 -16.344 -25.734 1 96.5 272 LEU B CA 1
ATOM 6527 C C . LEU B 1 272 ? 22.859 -17.094 -26.297 1 96.5 272 LEU B C 1
ATOM 6529 O O . LEU B 1 272 ? 23.391 -16.734 -27.344 1 96.5 272 LEU B O 1
ATOM 6533 N N . PRO B 1 273 ? 23.203 -18.125 -25.641 1 93.56 273 PRO B N 1
ATOM 6534 C CA . PRO B 1 273 ? 24.219 -19 -26.219 1 93.56 273 PRO B CA 1
ATOM 6535 C C . PRO B 1 273 ? 23.766 -19.672 -27.5 1 93.56 273 PRO B C 1
ATOM 6537 O O . PRO B 1 273 ? 22.562 -19.719 -27.781 1 93.56 273 PRO B O 1
ATOM 6540 N N . PRO B 1 274 ? 24.625 -20.266 -28.234 1 94 274 PRO B N 1
ATOM 6541 C CA . PRO B 1 274 ? 24.312 -20.828 -29.547 1 94 274 PRO B CA 1
ATOM 6542 C C . PRO B 1 274 ? 23.469 -22.094 -29.469 1 94 274 PRO B C 1
ATOM 6544 O O . PRO B 1 274 ? 22.781 -22.453 -30.422 1 94 274 PRO B O 1
ATOM 6547 N N . ALA B 1 275 ? 23.469 -22.75 -28.344 1 95.31 275 ALA B N 1
ATOM 6548 C CA . ALA B 1 275 ? 22.703 -23.984 -28.203 1 95.31 275 ALA B CA 1
ATOM 6549 C C . ALA B 1 275 ? 21.219 -23.75 -28.438 1 95.31 275 ALA B C 1
ATOM 6551 O O . ALA B 1 275 ? 20.656 -22.75 -27.984 1 95.31 275 ALA B O 1
ATOM 6552 N N . ARG B 1 276 ? 20.625 -24.547 -29.25 1 95.81 276 ARG B N 1
ATOM 6553 C CA . ARG B 1 276 ? 19.203 -24.516 -29.562 1 95.81 276 ARG B CA 1
ATOM 6554 C C . ARG B 1 276 ? 18.578 -25.906 -29.422 1 95.81 276 ARG B C 1
ATOM 6556 O O . ARG B 1 276 ? 19.266 -26.922 -29.609 1 95.81 276 ARG B O 1
ATOM 6563 N N . PRO B 1 277 ? 17.344 -26.062 -29.031 1 97 277 PRO B N 1
ATOM 6564 C CA . PRO B 1 277 ? 16.344 -25.016 -28.797 1 97 277 PRO B CA 1
ATOM 6565 C C . PRO B 1 277 ? 16.469 -24.391 -27.406 1 97 277 PRO B C 1
ATOM 6567 O O . PRO B 1 277 ? 17.125 -24.953 -26.531 1 97 277 PRO B O 1
ATOM 6570 N N . GLN B 1 278 ? 15.922 -23.172 -27.266 1 97.88 278 GLN B N 1
ATOM 6571 C CA . GLN B 1 278 ? 15.805 -22.484 -25.984 1 97.88 278 GLN B CA 1
ATOM 6572 C C . GLN B 1 278 ? 14.336 -22.297 -25.594 1 97.88 278 GLN B C 1
ATOM 6574 O O . GLN B 1 278 ? 13.469 -22.188 -26.453 1 97.88 278 GLN B O 1
ATOM 6579 N N . LEU B 1 279 ? 14.117 -22.328 -24.328 1 98.06 279 LEU B N 1
ATOM 6580 C CA . LEU B 1 279 ? 12.758 -22.156 -23.828 1 98.06 279 LEU B CA 1
ATOM 6581 C C . LEU B 1 279 ? 12.672 -20.984 -22.859 1 98.06 279 LEU B C 1
ATOM 6583 O O . LEU B 1 279 ? 13.461 -20.875 -21.922 1 98.06 279 LEU B O 1
ATOM 6587 N N . LEU B 1 280 ? 11.797 -20.062 -23.156 1 97.69 280 LEU B N 1
ATOM 6588 C CA . LEU B 1 280 ? 11.531 -18.938 -22.281 1 97.69 280 LEU B CA 1
ATOM 6589 C C . LEU B 1 280 ? 10.164 -19.062 -21.609 1 97.69 280 LEU B C 1
ATOM 6591 O O . LEU B 1 280 ? 9.133 -19.062 -22.281 1 97.69 280 LEU B O 1
ATOM 6595 N N . VAL B 1 281 ? 10.203 -19.219 -20.281 1 97.19 281 VAL B N 1
ATOM 6596 C CA . VAL B 1 281 ? 8.977 -19.281 -19.5 1 97.19 281 VAL B CA 1
ATOM 6597 C C . VAL B 1 281 ? 8.617 -17.891 -18.984 1 97.19 281 VAL B C 1
ATOM 6599 O O . VAL B 1 281 ? 9.453 -17.203 -18.391 1 97.19 281 VAL B O 1
ATOM 6602 N N . LEU B 1 282 ? 7.434 -17.422 -19.219 1 94.81 282 LEU B N 1
ATOM 6603 C CA . LEU B 1 282 ? 7.023 -16.109 -18.766 1 94.81 282 LEU B CA 1
ATOM 6604 C C . LEU B 1 282 ? 5.547 -16.094 -18.406 1 94.81 282 LEU B C 1
ATOM 6606 O O . LEU B 1 282 ? 4.828 -17.062 -18.656 1 94.81 282 LEU B O 1
ATOM 6610 N N . ASP B 1 283 ? 5.098 -15.023 -17.703 1 89.88 283 ASP B N 1
ATOM 6611 C CA . ASP B 1 283 ? 3.695 -14.922 -17.328 1 89.88 283 ASP B CA 1
ATOM 6612 C C . ASP B 1 283 ? 2.828 -14.508 -18.516 1 89.88 283 ASP B C 1
ATOM 6614 O O . ASP B 1 283 ? 3.342 -14.031 -19.531 1 89.88 283 ASP B O 1
ATOM 6618 N N . GLY B 1 284 ? 1.587 -14.719 -18.516 1 84.5 284 GLY B N 1
ATOM 6619 C CA . GLY B 1 284 ? 0.671 -14.5 -19.625 1 84.5 284 GLY B CA 1
ATOM 6620 C C . GLY B 1 284 ? 0.169 -13.07 -19.703 1 84.5 284 GLY B C 1
ATOM 6621 O O . GLY B 1 284 ? -0.954 -12.82 -20.156 1 84.5 284 GLY B O 1
ATOM 6622 N N . HIS B 1 285 ? 0.885 -12.148 -19.234 1 83.62 285 HIS B N 1
ATOM 6623 C CA . HIS B 1 285 ? 0.493 -10.75 -19.344 1 83.62 285 HIS B CA 1
ATOM 6624 C C . HIS B 1 285 ? 0.399 -10.312 -20.797 1 83.62 285 HIS B C 1
ATOM 6626 O O . HIS B 1 285 ? 1.221 -10.719 -21.625 1 83.62 285 HIS B O 1
ATOM 6632 N N . PHE B 1 286 ? -0.447 -9.484 -21.094 1 79.62 286 PHE B N 1
ATOM 6633 C CA . PHE B 1 286 ? -0.744 -9.102 -22.469 1 79.62 286 PHE B CA 1
ATOM 6634 C C . PHE B 1 286 ? 0.458 -8.422 -23.109 1 79.62 286 PHE B C 1
ATOM 6636 O O . PHE B 1 286 ? 0.662 -8.523 -24.328 1 79.62 286 PHE B O 1
ATOM 6643 N N . ALA B 1 287 ? 1.262 -7.777 -22.328 1 84.88 287 ALA B N 1
ATOM 6644 C CA . ALA B 1 287 ? 2.42 -7.051 -22.844 1 84.88 287 ALA B CA 1
ATOM 6645 C C . ALA B 1 287 ? 3.514 -8.008 -23.297 1 84.88 287 ALA B C 1
ATOM 6647 O O . ALA B 1 287 ? 4.41 -7.625 -24.047 1 84.88 287 ALA B O 1
ATOM 6648 N N . HIS B 1 288 ? 3.43 -9.266 -22.922 1 86.19 288 HIS B N 1
ATOM 6649 C CA . HIS B 1 288 ? 4.516 -10.211 -23.141 1 86.19 288 HIS B CA 1
ATOM 6650 C C . HIS B 1 288 ? 4.277 -11.031 -24.406 1 86.19 288 HIS B C 1
ATOM 6652 O O . HIS B 1 288 ? 5.18 -11.734 -24.875 1 86.19 288 HIS B O 1
ATOM 6658 N N . ILE B 1 289 ? 3.137 -10.977 -24.875 1 82.38 289 ILE B N 1
ATOM 6659 C CA . ILE B 1 289 ? 2.855 -11.875 -25.984 1 82.38 289 ILE B CA 1
ATOM 6660 C C . ILE B 1 289 ? 2.309 -11.086 -27.172 1 82.38 289 ILE B C 1
ATOM 6662 O O . ILE B 1 289 ? 1.297 -10.391 -27.047 1 82.38 289 ILE B O 1
ATOM 6666 N N . SER B 1 290 ? 3.068 -11.086 -28.188 1 87.88 290 SER B N 1
ATOM 6667 C CA . SER B 1 290 ? 2.643 -10.547 -29.469 1 87.88 290 SER B CA 1
ATOM 6668 C C . SER B 1 290 ? 2.98 -11.5 -30.609 1 87.88 290 SER B C 1
ATOM 6670 O O . SER B 1 290 ? 3.854 -12.359 -30.469 1 87.88 290 SER B O 1
ATOM 6672 N N . LEU B 1 291 ? 2.209 -11.422 -31.672 1 90.44 291 LEU B N 1
ATOM 6673 C CA . LEU B 1 291 ? 2.463 -12.266 -32.844 1 90.44 291 LEU B CA 1
ATOM 6674 C C . LEU B 1 291 ? 3.887 -12.078 -33.344 1 90.44 291 LEU B C 1
ATOM 6676 O O . LEU B 1 291 ? 4.551 -13.055 -33.719 1 90.44 291 LEU B O 1
ATOM 6680 N N . ASP B 1 292 ? 4.297 -10.883 -33.312 1 92.38 292 ASP B N 1
ATOM 6681 C CA . ASP B 1 292 ? 5.641 -10.578 -33.781 1 92.38 292 ASP B CA 1
ATOM 6682 C C . ASP B 1 292 ? 6.699 -11.242 -32.906 1 92.38 292 ASP B C 1
ATOM 6684 O O . ASP B 1 292 ? 7.711 -11.727 -33.406 1 92.38 292 ASP B O 1
ATOM 6688 N N . THR B 1 293 ? 6.477 -11.25 -31.672 1 93.69 293 THR B N 1
ATOM 6689 C CA . THR B 1 293 ? 7.414 -11.867 -30.734 1 93.69 293 THR B CA 1
ATOM 6690 C C . THR B 1 293 ? 7.477 -13.375 -30.953 1 93.69 293 THR B C 1
ATOM 6692 O O . THR B 1 293 ? 8.562 -13.961 -30.984 1 93.69 293 THR B O 1
ATOM 6695 N N . VAL B 1 294 ? 6.348 -13.977 -31.141 1 93.31 294 VAL B N 1
ATOM 6696 C CA . VAL B 1 294 ? 6.262 -15.414 -31.328 1 93.31 294 VAL B CA 1
ATOM 6697 C C . VAL B 1 294 ? 6.941 -15.797 -32.656 1 93.31 294 VAL B C 1
ATOM 6699 O O . VAL B 1 294 ? 7.688 -16.781 -32.719 1 93.31 294 VAL B O 1
ATOM 6702 N N . LYS B 1 295 ? 6.684 -15.047 -33.656 1 94.12 295 LYS B N 1
ATOM 6703 C CA . LYS B 1 295 ? 7.297 -15.305 -34.969 1 94.12 295 LYS B CA 1
ATOM 6704 C C . LYS B 1 295 ? 8.82 -15.227 -34.875 1 94.12 295 LYS B C 1
ATOM 6706 O O . LYS B 1 295 ? 9.523 -16.078 -35.438 1 94.12 295 LYS B O 1
ATOM 6711 N N . TYR B 1 296 ? 9.266 -14.211 -34.219 1 95.75 296 TYR B N 1
ATOM 6712 C CA . TYR B 1 296 ? 10.711 -14.047 -34.062 1 95.75 296 TYR B CA 1
ATOM 6713 C C . TYR B 1 296 ? 11.312 -15.203 -33.281 1 95.75 296 TYR B C 1
ATOM 6715 O O . TYR B 1 296 ? 12.422 -15.656 -33.594 1 95.75 296 TYR B O 1
ATOM 6723 N N . GLY B 1 297 ? 10.617 -15.625 -32.281 1 95.69 297 GLY B N 1
ATOM 6724 C CA . GLY B 1 297 ? 11.062 -16.781 -31.531 1 95.69 297 GLY B CA 1
ATOM 6725 C C . GLY B 1 297 ? 11.195 -18.047 -32.344 1 95.69 297 GLY B C 1
ATOM 6726 O O . GLY B 1 297 ? 12.211 -18.734 -32.281 1 95.69 297 GLY B O 1
ATOM 6727 N N . VAL B 1 298 ? 10.234 -18.328 -33.156 1 93.44 298 VAL B N 1
ATOM 6728 C CA . VAL B 1 298 ? 10.227 -19.5 -34 1 93.44 298 VAL B CA 1
ATOM 6729 C C . VAL B 1 298 ? 11.383 -19.438 -35 1 93.44 298 VAL B C 1
ATOM 6731 O O . VAL B 1 298 ? 12.078 -20.422 -35.219 1 93.44 298 VAL B O 1
ATOM 6734 N N . GLU B 1 299 ? 11.594 -18.266 -35.531 1 96.19 299 GLU B N 1
ATOM 6735 C CA . GLU B 1 299 ? 12.664 -18.062 -36.5 1 96.19 299 GLU B CA 1
ATOM 6736 C C . GLU B 1 299 ? 14.031 -18.344 -35.875 1 96.19 299 GLU B C 1
ATOM 6738 O O . GLU B 1 299 ? 14.961 -18.734 -36.562 1 96.19 299 GLU B O 1
ATOM 6743 N N . ASN B 1 300 ? 14.141 -18.156 -34.625 1 97.38 300 ASN B N 1
ATOM 6744 C CA . ASN B 1 300 ? 15.438 -18.297 -33.938 1 97.38 300 ASN B CA 1
ATOM 6745 C C . ASN B 1 300 ? 15.453 -19.516 -33.031 1 97.38 300 ASN B C 1
ATOM 6747 O O . ASN B 1 300 ? 16.359 -19.672 -32.219 1 97.38 300 ASN B O 1
ATOM 6751 N N . ASP B 1 301 ? 14.453 -20.359 -33.062 1 97.44 301 ASP B N 1
ATOM 6752 C CA . ASP B 1 301 ? 14.297 -21.594 -32.312 1 97.44 301 ASP B CA 1
ATOM 6753 C C . ASP B 1 301 ? 14.281 -21.328 -30.797 1 97.44 301 ASP B C 1
ATOM 6755 O O . ASP B 1 301 ? 15.008 -21.969 -30.047 1 97.44 301 ASP B O 1
ATOM 6759 N N . VAL B 1 302 ? 13.719 -20.266 -30.484 1 97 302 VAL B N 1
ATOM 6760 C CA . VAL B 1 302 ? 13.422 -19.906 -29.094 1 97 302 VAL B CA 1
ATOM 6761 C C . VAL B 1 302 ? 11.93 -20.047 -28.828 1 97 302 VAL B C 1
ATOM 6763 O O . VAL B 1 302 ? 11.125 -19.312 -29.422 1 97 302 VAL B O 1
ATOM 6766 N N . HIS B 1 303 ? 11.586 -20.953 -27.969 1 96.56 303 HIS B N 1
ATOM 6767 C CA . HIS B 1 303 ? 10.18 -21.234 -27.688 1 96.56 303 HIS B CA 1
ATOM 6768 C C . HIS B 1 303 ? 9.703 -20.531 -26.438 1 96.56 303 HIS B C 1
ATOM 6770 O O . HIS B 1 303 ? 10.484 -20.312 -25.5 1 96.56 303 HIS B O 1
ATOM 6776 N N . ILE B 1 304 ? 8.422 -20.141 -26.469 1 95.81 304 ILE B N 1
ATOM 6777 C CA . ILE B 1 304 ? 7.836 -19.406 -25.344 1 95.81 304 ILE B CA 1
ATOM 6778 C C . ILE B 1 304 ? 6.785 -20.281 -24.656 1 95.81 304 ILE B C 1
ATOM 6780 O O . ILE B 1 304 ? 5.961 -20.906 -25.328 1 95.81 304 ILE B O 1
ATOM 6784 N N . PHE B 1 305 ? 6.875 -20.438 -23.406 1 95.81 305 PHE B N 1
ATOM 6785 C CA . PHE B 1 305 ? 5.887 -21.141 -22.594 1 95.81 305 PHE B CA 1
ATOM 6786 C C . PHE B 1 305 ? 5.273 -20.203 -21.547 1 95.81 305 PHE B C 1
ATOM 6788 O O . PHE B 1 305 ? 5.996 -19.562 -20.781 1 95.81 305 PHE B O 1
ATOM 6795 N N . VAL B 1 306 ? 3.961 -20.125 -21.438 1 94.12 306 VAL B N 1
ATOM 6796 C CA . VAL B 1 306 ? 3.266 -19.141 -20.641 1 94.12 306 VAL B CA 1
ATOM 6797 C C . VAL B 1 306 ? 2.738 -19.797 -19.359 1 94.12 306 VAL B C 1
ATOM 6799 O O . VAL B 1 306 ? 2.164 -20.875 -19.406 1 94.12 306 VAL B O 1
ATOM 6802 N N . LEU B 1 307 ? 2.967 -19.109 -18.234 1 93.44 307 LEU B N 1
ATOM 6803 C CA . LEU B 1 307 ? 2.432 -19.531 -16.953 1 93.44 307 LEU B CA 1
ATOM 6804 C C . LEU B 1 307 ? 0.926 -19.297 -16.875 1 93.44 307 LEU B C 1
ATOM 6806 O O . LEU B 1 307 ? 0.401 -18.406 -17.547 1 93.44 307 LEU B O 1
ATOM 6810 N N . PRO B 1 308 ? 0.302 -20.156 -16.094 1 88.94 308 PRO B N 1
ATOM 6811 C CA . PRO B 1 308 ? -1.121 -19.875 -15.891 1 88.94 308 PRO B CA 1
ATOM 6812 C C . PRO B 1 308 ? -1.366 -18.531 -15.227 1 88.94 308 PRO B C 1
ATOM 6814 O O . PRO B 1 308 ? -0.52 -18.047 -14.469 1 88.94 308 PRO B O 1
ATOM 6817 N N . ALA B 1 309 ? -2.521 -17.969 -15.57 1 85.69 309 ALA B N 1
ATOM 6818 C CA . ALA B 1 309 ? -2.869 -16.656 -15.039 1 85.69 309 ALA B CA 1
ATOM 6819 C C . ALA B 1 309 ? -2.951 -16.688 -13.516 1 85.69 309 ALA B C 1
ATOM 6821 O O . ALA B 1 309 ? -3.43 -17.672 -12.93 1 85.69 309 ALA B O 1
ATOM 6822 N N . HIS B 1 310 ? -2.484 -15.688 -12.867 1 82.88 310 HIS B N 1
ATOM 6823 C CA . HIS B 1 310 ? -2.631 -15.422 -11.445 1 82.88 310 HIS B CA 1
ATOM 6824 C C . HIS B 1 310 ? -1.93 -16.484 -10.609 1 82.88 310 HIS B C 1
ATOM 6826 O O . HIS B 1 310 ? -2.432 -16.891 -9.562 1 82.88 310 HIS B O 1
ATOM 6832 N N . THR B 1 311 ? -0.911 -17.047 -11.086 1 87.62 311 THR B N 1
ATOM 6833 C CA . THR B 1 311 ? -0.184 -18.078 -10.352 1 87.62 311 THR B CA 1
ATOM 6834 C C . THR B 1 311 ? 1.277 -17.688 -10.164 1 87.62 311 THR B C 1
ATOM 6836 O O . THR B 1 311 ? 2.104 -18.5 -9.766 1 87.62 311 THR B O 1
ATOM 6839 N N . SER B 1 312 ? 1.621 -16.469 -10.438 1 88.19 312 SER B N 1
ATOM 6840 C CA . SER B 1 312 ? 3.01 -16.031 -10.422 1 88.19 312 SER B CA 1
ATOM 6841 C C . SER B 1 312 ? 3.59 -16.078 -9.016 1 88.19 312 SER B C 1
ATOM 6843 O O . SER B 1 312 ? 4.801 -16.25 -8.844 1 88.19 312 SER B O 1
ATOM 6845 N N . HIS B 1 313 ? 2.756 -16.047 -8.047 1 83.38 313 HIS B N 1
ATOM 6846 C CA . HIS B 1 313 ? 3.223 -15.984 -6.668 1 83.38 313 HIS B CA 1
ATOM 6847 C C . HIS B 1 313 ? 3.824 -17.312 -6.234 1 83.38 313 HIS B C 1
ATOM 6849 O O . HIS B 1 313 ? 4.59 -17.375 -5.27 1 83.38 313 HIS B O 1
ATOM 6855 N N . PHE B 1 314 ? 3.561 -18.438 -7.008 1 88.19 314 PHE B N 1
ATOM 6856 C CA . PHE B 1 314 ? 4.18 -19.688 -6.586 1 88.19 314 PHE B CA 1
ATOM 6857 C C . PHE B 1 314 ? 4.746 -20.438 -7.781 1 88.19 314 PHE B C 1
ATOM 6859 O O . PHE B 1 314 ? 5.496 -21.406 -7.613 1 88.19 314 PHE B O 1
ATOM 6866 N N . LEU B 1 315 ? 4.473 -20 -9.008 1 93.38 315 LEU B N 1
ATOM 6867 C CA . LEU B 1 315 ? 4.984 -20.734 -10.164 1 93.38 315 LEU B CA 1
ATOM 6868 C C . LEU B 1 315 ? 6.016 -19.906 -10.922 1 93.38 315 LEU B C 1
ATOM 6870 O O . LEU B 1 315 ? 6.641 -20.391 -11.867 1 93.38 315 LEU B O 1
ATOM 6874 N N . GLN B 1 316 ? 6.27 -18.656 -10.562 1 95.31 316 GLN B N 1
ATOM 6875 C CA . GLN B 1 316 ? 7.223 -17.781 -11.234 1 95.31 316 GLN B CA 1
ATOM 6876 C C . GLN B 1 316 ? 8.57 -17.781 -10.516 1 95.31 316 GLN B C 1
ATOM 6878 O O . GLN B 1 316 ? 8.703 -17.219 -9.438 1 95.31 316 GLN B O 1
ATOM 6883 N N . PRO B 1 317 ? 9.555 -18.344 -11.117 1 96.94 317 PRO B N 1
ATOM 6884 C CA . PRO B 1 317 ? 10.859 -18.5 -10.469 1 96.94 317 PRO B CA 1
ATOM 6885 C C . PRO B 1 317 ? 11.414 -17.188 -9.945 1 96.94 317 PRO B C 1
ATOM 6887 O O . PRO B 1 317 ? 11.914 -17.125 -8.82 1 96.94 317 PRO B O 1
ATOM 6890 N N . LEU B 1 318 ? 11.305 -16.125 -10.75 1 97.75 318 LEU B N 1
ATOM 6891 C CA . LEU B 1 318 ? 11.859 -14.828 -10.344 1 97.75 318 LEU B CA 1
ATOM 6892 C C . LEU B 1 318 ? 11.133 -14.297 -9.109 1 97.75 318 LEU B C 1
ATOM 6894 O O . LEU B 1 318 ? 11.758 -13.688 -8.234 1 97.75 318 LEU B O 1
ATOM 6898 N N . ASP B 1 319 ? 9.852 -14.492 -8.961 1 93.94 319 ASP B N 1
ATOM 6899 C CA . ASP B 1 319 ? 9.078 -14.016 -7.824 1 93.94 319 ASP B CA 1
ATOM 6900 C C . ASP B 1 319 ? 9.367 -14.852 -6.578 1 93.94 319 ASP B C 1
ATOM 6902 O O . ASP B 1 319 ? 9.438 -14.312 -5.469 1 93.94 319 ASP B O 1
ATOM 6906 N N . VAL B 1 320 ? 9.57 -16.078 -6.746 1 91.19 320 VAL B N 1
ATOM 6907 C CA . VAL B 1 320 ? 9.711 -17 -5.629 1 91.19 320 VAL B CA 1
ATOM 6908 C C . VAL B 1 320 ? 11.148 -16.969 -5.105 1 91.19 320 VAL B C 1
ATOM 6910 O O . VAL B 1 320 ? 11.375 -17.062 -3.9 1 91.19 320 VAL B O 1
ATOM 6913 N N . GLY B 1 321 ? 12.109 -16.734 -5.949 1 91.69 321 GLY B N 1
ATOM 6914 C CA . GLY B 1 321 ? 13.469 -16.984 -5.512 1 91.69 321 GLY B CA 1
ATOM 6915 C C . GLY B 1 321 ? 14.359 -15.758 -5.594 1 91.69 321 GLY B C 1
ATOM 6916 O O . GLY B 1 321 ? 15.352 -15.656 -4.875 1 91.69 321 GLY B O 1
ATOM 6917 N N . VAL B 1 322 ? 14.078 -14.812 -6.387 1 96.69 322 VAL B N 1
ATOM 6918 C CA . VAL B 1 322 ? 15.078 -13.789 -6.68 1 96.69 322 VAL B CA 1
ATOM 6919 C C . VAL B 1 322 ? 14.539 -12.414 -6.285 1 96.69 322 VAL B C 1
ATOM 6921 O O . VAL B 1 322 ? 15.172 -11.688 -5.52 1 96.69 322 VAL B O 1
ATOM 6924 N N . PHE B 1 323 ? 13.336 -12.07 -6.68 1 96.75 323 PHE B N 1
ATOM 6925 C CA . PHE B 1 323 ? 12.82 -10.711 -6.543 1 96.75 323 PHE B CA 1
ATOM 6926 C C . PHE B 1 323 ? 12.57 -10.367 -5.078 1 96.75 323 PHE B C 1
ATOM 6928 O O . PHE B 1 323 ? 12.672 -9.203 -4.68 1 96.75 323 PHE B O 1
ATOM 6935 N N . GLN B 1 324 ? 12.234 -11.305 -4.27 1 92.5 324 GLN B N 1
ATOM 6936 C CA . GLN B 1 324 ? 12.055 -11.031 -2.85 1 92.5 324 GLN B CA 1
ATOM 6937 C C . GLN B 1 324 ? 13.344 -10.516 -2.217 1 92.5 324 GLN B C 1
ATOM 6939 O O . GLN B 1 324 ? 13.328 -9.508 -1.503 1 92.5 324 GLN B O 1
ATOM 6944 N N . THR B 1 325 ? 14.398 -11.234 -2.504 1 94.31 325 THR B N 1
ATOM 6945 C CA . THR B 1 325 ? 15.711 -10.828 -2.008 1 94.31 325 THR B CA 1
ATOM 6946 C C . THR B 1 325 ? 16.125 -9.484 -2.604 1 94.31 325 THR B C 1
ATOM 6948 O O . THR B 1 325 ? 16.625 -8.609 -1.892 1 94.31 325 THR B O 1
ATOM 6951 N N . PHE B 1 326 ? 15.891 -9.344 -3.852 1 96.75 326 PHE B N 1
ATOM 6952 C CA . PHE B 1 326 ? 16.234 -8.094 -4.531 1 96.75 326 PHE B CA 1
ATOM 6953 C C . PHE B 1 326 ? 15.539 -6.91 -3.875 1 96.75 326 PHE B C 1
ATOM 6955 O O . PHE B 1 326 ? 16.172 -5.91 -3.553 1 96.75 326 PHE B O 1
ATOM 6962 N N . LYS B 1 327 ? 14.242 -7.004 -3.68 1 94.69 327 LYS B N 1
ATOM 6963 C CA . LYS B 1 327 ? 13.461 -5.91 -3.109 1 94.69 327 LYS B CA 1
ATOM 6964 C C . LYS B 1 327 ? 13.906 -5.598 -1.686 1 94.69 327 LYS B C 1
ATOM 6966 O O . LYS B 1 327 ? 13.977 -4.43 -1.292 1 94.69 327 LYS B O 1
ATOM 6971 N N . SER B 1 328 ? 14.211 -6.602 -0.904 1 91.38 328 SER B N 1
ATOM 6972 C CA . SER B 1 328 ? 14.695 -6.395 0.458 1 91.38 328 SER B CA 1
ATOM 6973 C C . SER B 1 328 ? 16.016 -5.621 0.468 1 91.38 328 SER B C 1
ATOM 6975 O O . SER B 1 328 ? 16.156 -4.648 1.21 1 91.38 328 SER B O 1
ATOM 6977 N N . LEU B 1 329 ? 16.891 -6.039 -0.361 1 93.19 329 LEU B N 1
ATOM 6978 C CA . LEU B 1 329 ? 18.188 -5.391 -0.449 1 93.19 329 LEU B CA 1
ATOM 6979 C C . LEU B 1 329 ? 18.062 -3.986 -1.032 1 93.19 329 LEU B C 1
ATOM 6981 O O . LEU B 1 329 ? 18.781 -3.07 -0.625 1 93.19 329 LEU B O 1
ATOM 6985 N N . TYR B 1 330 ? 17.219 -3.861 -1.976 1 95.44 330 TYR B N 1
ATOM 6986 C CA . TYR B 1 330 ? 16.969 -2.551 -2.566 1 95.44 330 TYR B CA 1
ATOM 6987 C C . TYR B 1 330 ? 16.484 -1.562 -1.516 1 95.44 330 TYR B C 1
ATOM 6989 O O . TYR B 1 330 ? 16.969 -0.432 -1.438 1 95.44 330 TYR B O 1
ATOM 6997 N N . ASN B 1 331 ? 15.508 -1.943 -0.732 1 92.56 331 ASN B N 1
ATOM 6998 C CA . ASN B 1 331 ? 14.969 -1.083 0.315 1 92.56 331 ASN B CA 1
ATOM 6999 C C . ASN B 1 331 ? 16.031 -0.72 1.347 1 92.56 331 ASN B C 1
ATOM 7001 O O . ASN B 1 331 ? 16.031 0.391 1.88 1 92.56 331 ASN B O 1
ATOM 7005 N N . LYS B 1 332 ? 16.859 -1.664 1.626 1 87.5 332 LYS B N 1
ATOM 7006 C CA . LYS B 1 332 ? 18 -1.352 2.496 1 87.5 332 LYS B CA 1
ATOM 7007 C C . LYS B 1 332 ? 18.906 -0.296 1.867 1 87.5 332 LYS B C 1
ATOM 7009 O O . LYS B 1 332 ? 19.391 0.597 2.559 1 87.5 332 LYS B O 1
ATOM 7014 N N . GLY B 1 333 ? 19.094 -0.484 0.559 1 90.69 333 GLY B N 1
ATOM 7015 C CA . GLY B 1 333 ? 19.891 0.502 -0.164 1 90.69 333 GLY B CA 1
ATOM 7016 C C . GLY B 1 333 ? 19.281 1.892 -0.133 1 90.69 333 GLY B C 1
ATOM 7017 O O . GLY B 1 333 ? 20 2.887 -0.001 1 90.69 333 GLY B O 1
ATOM 7018 N N . VAL B 1 334 ? 18 1.95 -0.253 1 92.12 334 VAL B N 1
ATOM 7019 C CA . VAL B 1 334 ? 17.281 3.223 -0.201 1 92.12 334 VAL B CA 1
ATOM 7020 C C . VAL B 1 334 ? 17.469 3.859 1.176 1 92.12 334 VAL B C 1
ATOM 7022 O O . VAL B 1 334 ? 17.734 5.059 1.283 1 92.12 334 VAL B O 1
ATOM 7025 N N . ALA B 1 335 ? 17.344 3.051 2.172 1 86.25 335 ALA B N 1
ATOM 7026 C CA . ALA B 1 335 ? 17.469 3.539 3.543 1 86.25 335 ALA B CA 1
ATOM 7027 C C . ALA B 1 335 ? 18.875 4.051 3.826 1 86.25 335 ALA B C 1
ATOM 7029 O O . ALA B 1 335 ? 19.062 5.012 4.578 1 86.25 335 ALA B O 1
ATOM 7030 N N . MET B 1 336 ? 19.859 3.508 3.225 1 85.88 336 MET B N 1
ATOM 7031 C CA . MET B 1 336 ? 21.25 3.83 3.51 1 85.88 336 MET B CA 1
ATOM 7032 C C . MET B 1 336 ? 21.766 4.918 2.572 1 85.88 336 MET B C 1
ATOM 7034 O O . MET B 1 336 ? 22.828 5.496 2.805 1 85.88 336 MET B O 1
ATOM 7038 N N . TYR B 1 337 ? 21.016 5.215 1.577 1 91.06 337 TYR B N 1
ATOM 7039 C CA . TYR B 1 337 ? 21.453 6.129 0.526 1 91.06 337 TYR B CA 1
ATOM 7040 C C . TYR B 1 337 ? 21.906 7.457 1.114 1 91.06 337 TYR B C 1
ATOM 7042 O O . TYR B 1 337 ? 22.969 7.973 0.744 1 91.06 337 TYR B O 1
ATOM 7050 N N . PRO B 1 338 ? 21.188 8.047 2.105 1 87.12 338 PRO B N 1
ATOM 7051 C CA . PRO B 1 338 ? 21.609 9.344 2.646 1 87.12 338 PRO B CA 1
ATOM 7052 C C . PRO B 1 338 ? 22.969 9.289 3.32 1 87.12 338 PRO B C 1
ATOM 7054 O O . PRO B 1 338 ? 23.688 10.297 3.355 1 87.12 338 PRO B O 1
ATOM 7057 N N . LEU B 1 339 ? 23.375 8.18 3.811 1 82.31 339 LEU B N 1
ATOM 7058 C CA . LEU B 1 339 ? 24.641 8.047 4.504 1 82.31 339 LEU B CA 1
ATOM 7059 C C . LEU B 1 339 ? 25.812 8.266 3.545 1 82.31 339 LEU B C 1
ATOM 7061 O O . LEU B 1 339 ? 26.828 8.852 3.922 1 82.31 339 LEU B O 1
ATOM 7065 N N . SER B 1 340 ? 25.609 7.859 2.365 1 86.25 340 SER B N 1
ATOM 7066 C CA . SER B 1 340 ? 26.703 7.93 1.397 1 86.25 340 SER B CA 1
ATOM 7067 C C . SER B 1 340 ? 26.531 9.141 0.477 1 86.25 340 SER B C 1
ATOM 7069 O O . SER B 1 340 ? 27.406 9.414 -0.351 1 86.25 340 SER B O 1
ATOM 7071 N N . HIS B 1 341 ? 25.5 9.883 0.572 1 91.19 341 HIS B N 1
ATOM 7072 C CA . HIS B 1 341 ? 25.234 10.984 -0.348 1 91.19 341 HIS B CA 1
ATOM 7073 C C . HIS B 1 341 ? 24.922 12.266 0.407 1 91.19 341 HIS B C 1
ATOM 7075 O O . HIS B 1 341 ? 23.984 12.984 0.056 1 91.19 341 HIS B O 1
ATOM 7081 N N . ASN B 1 342 ? 25.688 12.562 1.459 1 86.06 342 ASN B N 1
ATOM 7082 C CA . ASN B 1 342 ? 25.594 13.812 2.209 1 86.06 342 ASN B CA 1
ATOM 7083 C C . ASN B 1 342 ? 24.141 14.102 2.625 1 86.06 342 ASN B C 1
ATOM 7085 O O . ASN B 1 342 ? 23.625 15.188 2.373 1 86.06 342 ASN B O 1
ATOM 7089 N N . ALA B 1 343 ? 23.391 13.086 3.031 1 86.69 343 ALA B N 1
ATOM 7090 C CA . ALA B 1 343 ? 22.062 13.172 3.627 1 86.69 343 ALA B CA 1
ATOM 7091 C C . ALA B 1 343 ? 21 13.43 2.562 1 86.69 343 ALA B C 1
ATOM 7093 O O . ALA B 1 343 ? 19.844 13.703 2.887 1 86.69 343 ALA B O 1
ATOM 7094 N N . ALA B 1 344 ? 21.438 13.305 1.287 1 90.38 344 ALA B N 1
ATOM 7095 C CA . ALA B 1 344 ? 20.469 13.492 0.214 1 90.38 344 ALA B CA 1
ATOM 7096 C C . ALA B 1 344 ? 19.562 12.273 0.069 1 90.38 344 ALA B C 1
ATOM 7098 O O . ALA B 1 344 ? 20.016 11.141 0.17 1 90.38 344 ALA B O 1
ATOM 7099 N N . LEU B 1 345 ? 18.312 12.578 -0.081 1 92.81 345 LEU B N 1
ATOM 7100 C CA . LEU B 1 345 ? 17.375 11.492 -0.358 1 92.81 345 LEU B CA 1
ATOM 7101 C C . LEU B 1 345 ? 17.391 11.125 -1.837 1 92.81 345 LEU B C 1
ATOM 7103 O O . LEU B 1 345 ? 17.578 11.984 -2.695 1 92.81 345 LEU B O 1
ATOM 7107 N N . PRO B 1 346 ? 17.266 9.891 -2.145 1 94.69 346 PRO B N 1
ATOM 7108 C CA . PRO B 1 346 ? 17.312 9.453 -3.541 1 94.69 346 PRO B CA 1
ATOM 7109 C C . PRO B 1 346 ? 16.109 9.914 -4.355 1 94.69 346 PRO B C 1
ATOM 7111 O O . PRO B 1 346 ? 15.047 10.195 -3.789 1 94.69 346 PRO B O 1
ATOM 7114 N N . VAL B 1 347 ? 16.344 10.031 -5.609 1 94.56 347 VAL B N 1
ATOM 7115 C CA . VAL B 1 347 ? 15.297 10.32 -6.586 1 94.56 347 VAL B CA 1
ATOM 7116 C C . VAL B 1 347 ? 15.305 9.258 -7.68 1 94.56 347 VAL B C 1
ATOM 7118 O O . VAL B 1 347 ? 16.125 8.336 -7.66 1 94.56 347 VAL B O 1
ATOM 7121 N N . LYS B 1 348 ? 14.383 9.352 -8.539 1 93.12 348 LYS B N 1
ATOM 7122 C CA . LYS B 1 348 ? 14.211 8.367 -9.602 1 93.12 348 LYS B CA 1
ATOM 7123 C C . LYS B 1 348 ? 15.516 8.148 -10.367 1 93.12 348 LYS B C 1
ATOM 7125 O O . LYS B 1 348 ? 15.82 7.031 -10.789 1 93.12 348 LYS B O 1
ATOM 7130 N N . ASP B 1 349 ? 16.312 9.148 -10.516 1 93.5 349 ASP B N 1
ATOM 7131 C CA . ASP B 1 349 ? 17.562 9.109 -11.273 1 93.5 349 ASP B CA 1
ATOM 7132 C C . ASP B 1 349 ? 18.609 8.25 -10.562 1 93.5 349 ASP B C 1
ATOM 7134 O O . ASP B 1 349 ? 19.594 7.836 -11.172 1 93.5 349 ASP B O 1
ATOM 7138 N N . ASP B 1 350 ? 18.391 8.016 -9.367 1 95.69 350 ASP B N 1
ATOM 7139 C CA . ASP B 1 350 ? 19.375 7.297 -8.57 1 95.69 350 ASP B CA 1
ATOM 7140 C C . ASP B 1 350 ? 19.062 5.805 -8.508 1 95.69 350 ASP B C 1
ATOM 7142 O O . ASP B 1 350 ? 19.781 5.031 -7.883 1 95.69 350 ASP B O 1
ATOM 7146 N N . VAL B 1 351 ? 18 5.359 -9.141 1 96.31 351 VAL B N 1
ATOM 7147 C CA . VAL B 1 351 ? 17.547 3.977 -9.055 1 96.31 351 VAL B CA 1
ATOM 7148 C C . VAL B 1 351 ? 18.609 3.037 -9.609 1 96.31 351 VAL B C 1
ATOM 7150 O O . VAL B 1 351 ? 18.844 1.963 -9.055 1 96.31 351 VAL B O 1
ATOM 7153 N N . GLY B 1 352 ? 19.234 3.439 -10.727 1 96 352 GLY B N 1
ATOM 7154 C CA . GLY B 1 352 ? 20.297 2.631 -11.297 1 96 352 GLY B CA 1
ATOM 7155 C C . GLY B 1 352 ? 21.422 2.34 -10.32 1 96 352 GLY B C 1
ATOM 7156 O O . GLY B 1 352 ? 21.875 1.199 -10.203 1 96 352 GLY B O 1
ATOM 7157 N N . GLU B 1 353 ? 21.766 3.336 -9.609 1 95.81 353 GLU B N 1
ATOM 7158 C CA . GLU B 1 353 ? 22.844 3.199 -8.633 1 95.81 353 GLU B CA 1
ATOM 7159 C C . GLU B 1 353 ? 22.422 2.338 -7.453 1 95.81 353 GLU B C 1
ATOM 7161 O O . GLU B 1 353 ? 23.141 1.442 -7.027 1 95.81 353 GLU B O 1
ATOM 7166 N N . ILE B 1 354 ? 21.297 2.596 -6.945 1 96.44 354 ILE B N 1
ATOM 7167 C CA . ILE B 1 354 ? 20.812 1.91 -5.754 1 96.44 354 ILE B CA 1
ATOM 7168 C C . ILE B 1 354 ? 20.609 0.427 -6.059 1 96.44 354 ILE B C 1
ATOM 7170 O O . ILE B 1 354 ? 20.812 -0.425 -5.191 1 96.44 354 ILE B O 1
ATOM 7174 N N . SER B 1 355 ? 20.219 0.082 -7.305 1 97.25 355 SER B N 1
ATOM 7175 C CA . SER B 1 355 ? 19.844 -1.282 -7.66 1 97.25 355 SER B CA 1
ATOM 7176 C C . SER B 1 355 ? 21.078 -2.121 -8.008 1 97.25 355 SER B C 1
ATOM 7178 O O . SER B 1 355 ? 20.984 -3.344 -8.125 1 97.25 355 SER B O 1
ATOM 7180 N N . LYS B 1 356 ? 22.25 -1.562 -8.148 1 96.31 356 LYS B N 1
ATOM 7181 C CA . LYS B 1 356 ? 23.438 -2.283 -8.609 1 96.31 356 LYS B CA 1
ATOM 7182 C C . LYS B 1 356 ? 23.812 -3.402 -7.641 1 96.31 356 LYS B C 1
ATOM 7184 O O . LYS B 1 356 ? 23.844 -4.574 -8.023 1 96.31 356 LYS B O 1
ATOM 7189 N N . VAL B 1 357 ? 24.016 -3.084 -6.414 1 95.56 357 VAL B N 1
ATOM 7190 C CA . VAL B 1 357 ? 24.438 -4.059 -5.414 1 95.56 357 VAL B CA 1
ATOM 7191 C C . VAL B 1 357 ? 23.312 -5.066 -5.172 1 95.56 357 VAL B C 1
ATOM 7193 O O . VAL B 1 357 ? 23.547 -6.277 -5.184 1 95.56 357 VAL B O 1
ATOM 7196 N N . PRO B 1 358 ? 22.062 -4.605 -4.984 1 96.44 358 PRO B N 1
ATOM 7197 C CA . PRO B 1 358 ? 20.969 -5.559 -4.805 1 96.44 358 PRO B CA 1
ATOM 7198 C C . PRO B 1 358 ? 20.844 -6.539 -5.973 1 96.44 358 PRO B C 1
ATOM 7200 O O . PRO B 1 358 ? 20.547 -7.723 -5.762 1 96.44 358 PRO B O 1
ATOM 7203 N N . PHE B 1 359 ? 21.016 -6.066 -7.172 1 96.75 359 PHE B N 1
ATOM 7204 C CA . PHE B 1 359 ? 20.906 -6.926 -8.344 1 96.75 359 PHE B CA 1
ATOM 7205 C C . PHE B 1 359 ? 21.984 -7.996 -8.336 1 96.75 359 PHE B C 1
ATOM 7207 O O . PHE B 1 359 ? 21.703 -9.188 -8.492 1 96.75 359 PHE B O 1
ATOM 7214 N N . GLU B 1 360 ? 23.188 -7.582 -8.094 1 94.38 360 GLU B N 1
ATOM 7215 C CA . GLU B 1 360 ? 24.328 -8.508 -8.094 1 94.38 360 GLU B CA 1
ATOM 7216 C C . GLU B 1 360 ? 24.188 -9.539 -6.973 1 94.38 360 GLU B C 1
ATOM 7218 O O . GLU B 1 360 ? 24.531 -10.711 -7.152 1 94.38 360 GLU B O 1
ATOM 7223 N N . ALA B 1 361 ? 23.625 -9.141 -5.879 1 95.44 361 ALA B N 1
ATOM 7224 C CA . ALA B 1 361 ? 23.5 -10.031 -4.727 1 95.44 361 ALA B CA 1
ATOM 7225 C C . ALA B 1 361 ? 22.312 -10.969 -4.891 1 95.44 361 ALA B C 1
ATOM 7227 O O . ALA B 1 361 ? 22.375 -12.141 -4.523 1 95.44 361 ALA B O 1
ATOM 7228 N N . ALA B 1 362 ? 21.219 -10.477 -5.387 1 96.94 362 ALA B N 1
ATOM 7229 C CA . ALA B 1 362 ? 19.984 -11.25 -5.484 1 96.94 362 ALA B CA 1
ATOM 7230 C C . ALA B 1 362 ? 20.047 -12.227 -6.66 1 96.94 362 ALA B C 1
ATOM 7232 O O . ALA B 1 362 ? 19.5 -13.328 -6.586 1 96.94 362 ALA B O 1
ATOM 7233 N N . PHE B 1 363 ? 20.688 -11.781 -7.785 1 97.38 363 PHE B N 1
ATOM 7234 C CA . PHE B 1 363 ? 20.812 -12.633 -8.961 1 97.38 363 PHE B CA 1
ATOM 7235 C C . PHE B 1 363 ? 22.031 -13.547 -8.844 1 97.38 363 PHE B C 1
ATOM 7237 O O . PHE B 1 363 ? 22.891 -13.547 -9.719 1 97.38 363 PHE B O 1
ATOM 7244 N N . SER B 1 364 ? 22 -14.312 -7.809 1 96.75 364 SER B N 1
ATOM 7245 C CA . SER B 1 364 ? 23.031 -15.305 -7.547 1 96.75 364 SER B CA 1
ATOM 7246 C C . SER B 1 364 ? 22.594 -16.688 -8.016 1 96.75 364 SER B C 1
ATOM 7248 O O . SER B 1 364 ? 21.406 -16.969 -8.117 1 96.75 364 SER B O 1
ATOM 7250 N N . VAL B 1 365 ? 23.594 -17.562 -8.242 1 97.19 365 VAL B N 1
ATOM 7251 C CA . VAL B 1 365 ? 23.328 -18.922 -8.688 1 97.19 365 VAL B CA 1
ATOM 7252 C C . VAL B 1 365 ? 22.453 -19.641 -7.672 1 97.19 365 VAL B C 1
ATOM 7254 O O . VAL B 1 365 ? 21.5 -20.328 -8.047 1 97.19 365 VAL B O 1
ATOM 7257 N N . LYS B 1 366 ? 22.719 -19.406 -6.461 1 96.81 366 LYS B N 1
ATOM 7258 C CA . LYS B 1 366 ? 21.984 -20.062 -5.387 1 96.81 366 LYS B CA 1
ATOM 7259 C C . LYS B 1 366 ? 20.5 -19.672 -5.414 1 96.81 366 LYS B C 1
ATOM 7261 O O . LYS B 1 366 ? 19.625 -20.531 -5.41 1 96.81 366 LYS B O 1
ATOM 7266 N N . ASN B 1 367 ? 20.219 -18.391 -5.496 1 97.31 367 ASN B N 1
ATOM 7267 C CA . ASN B 1 367 ? 18.844 -17.875 -5.492 1 97.31 367 ASN B CA 1
ATOM 7268 C C . ASN B 1 367 ? 18.094 -18.297 -6.746 1 97.31 367 ASN B C 1
ATOM 7270 O O . ASN B 1 367 ? 16.906 -18.641 -6.68 1 97.31 367 ASN B O 1
ATOM 7274 N N . ILE B 1 368 ? 18.766 -18.266 -7.875 1 98.06 368 ILE B N 1
ATOM 7275 C CA . ILE B 1 368 ? 18.125 -18.594 -9.148 1 98.06 368 ILE B CA 1
ATOM 7276 C C . ILE B 1 368 ? 17.75 -20.078 -9.172 1 98.06 368 ILE B C 1
ATOM 7278 O O . ILE B 1 368 ? 16.609 -20.422 -9.5 1 98.06 368 ILE B O 1
ATOM 7282 N N . LYS B 1 369 ? 18.672 -20.891 -8.805 1 97.88 369 LYS B N 1
ATOM 7283 C CA . LYS B 1 369 ? 18.391 -22.328 -8.797 1 97.88 369 LYS B CA 1
ATOM 7284 C C . LYS B 1 369 ? 17.281 -22.656 -7.797 1 97.88 369 LYS B C 1
ATOM 7286 O O . LYS B 1 369 ? 16.453 -23.531 -8.055 1 97.88 369 LYS B O 1
ATOM 7291 N N . ARG B 1 370 ? 17.344 -22.016 -6.738 1 96.62 370 ARG B N 1
ATOM 7292 C CA . ARG B 1 370 ? 16.281 -22.188 -5.758 1 96.62 370 ARG B CA 1
ATOM 7293 C C . ARG B 1 370 ? 14.922 -21.797 -6.336 1 96.62 370 ARG B C 1
ATOM 7295 O O . ARG B 1 370 ? 13.922 -22.469 -6.09 1 96.62 370 ARG B O 1
ATOM 7302 N N . GLY B 1 371 ? 14.883 -20.672 -7.066 1 96.94 371 GLY B N 1
ATOM 7303 C CA . GLY B 1 371 ? 13.648 -20.234 -7.699 1 96.94 371 GLY B CA 1
ATOM 7304 C C . GLY B 1 371 ? 13.055 -21.281 -8.625 1 96.94 371 GLY B C 1
ATOM 7305 O O . GLY B 1 371 ? 11.859 -21.578 -8.555 1 96.94 371 GLY B O 1
ATOM 7306 N N . PHE B 1 372 ? 13.883 -21.875 -9.445 1 98 372 PHE B N 1
ATOM 7307 C CA . PHE B 1 372 ? 13.422 -22.906 -10.383 1 98 372 PHE B CA 1
ATOM 7308 C C . PHE B 1 372 ? 13.008 -24.172 -9.641 1 98 372 PHE B C 1
ATOM 7310 O O . PHE B 1 372 ? 12 -24.781 -9.977 1 98 372 PHE B O 1
ATOM 7317 N N . ARG B 1 373 ? 13.766 -24.484 -8.641 1 96.62 373 ARG B N 1
ATOM 7318 C CA . ARG B 1 373 ? 13.469 -25.688 -7.859 1 96.62 373 ARG B CA 1
ATOM 7319 C C . ARG B 1 373 ? 12.156 -25.531 -7.102 1 96.62 373 ARG B C 1
ATOM 7321 O O . ARG B 1 373 ? 11.305 -26.422 -7.125 1 96.62 373 ARG B O 1
ATOM 7328 N N . ASP B 1 374 ? 11.961 -24.391 -6.512 1 94.88 374 ASP B N 1
ATOM 7329 C CA . ASP B 1 374 ? 10.805 -24.156 -5.652 1 94.88 374 ASP B CA 1
ATOM 7330 C C . ASP B 1 374 ? 9.531 -24 -6.477 1 94.88 374 ASP B C 1
ATOM 7332 O O . ASP B 1 374 ? 8.422 -24.078 -5.945 1 94.88 374 ASP B O 1
ATOM 7336 N N . THR B 1 375 ? 9.641 -23.75 -7.738 1 95.5 375 THR B N 1
ATOM 7337 C CA . THR B 1 375 ? 8.469 -23.641 -8.609 1 95.5 375 THR B CA 1
ATOM 7338 C C . THR B 1 375 ? 8.211 -24.953 -9.336 1 95.5 375 THR B C 1
ATOM 7340 O O . THR B 1 375 ? 7.195 -25.109 -10.016 1 95.5 375 THR B O 1
ATOM 7343 N N . GLY B 1 376 ? 9.102 -25.891 -9.211 1 95.88 376 GLY B N 1
ATOM 7344 C CA . GLY B 1 376 ? 8.945 -27.203 -9.797 1 95.88 376 GLY B CA 1
ATOM 7345 C C . GLY B 1 376 ? 9.195 -27.219 -11.297 1 95.88 376 GLY B C 1
ATOM 7346 O O . GLY B 1 376 ? 8.852 -28.188 -11.977 1 95.88 376 GLY B O 1
ATOM 7347 N N . ILE B 1 377 ? 9.734 -26.203 -11.812 1 96.75 377 ILE B N 1
ATOM 7348 C CA . ILE B 1 377 ? 9.992 -26.125 -13.242 1 96.75 377 ILE B CA 1
ATOM 7349 C C . ILE B 1 377 ? 11.25 -26.922 -13.586 1 96.75 377 ILE B C 1
ATOM 7351 O O . ILE B 1 377 ? 11.289 -27.625 -14.594 1 96.75 377 ILE B O 1
ATOM 7355 N N . PHE B 1 378 ? 12.273 -26.75 -12.766 1 96.81 378 PHE B N 1
ATOM 7356 C CA . PHE B 1 378 ? 13.492 -27.531 -12.953 1 96.81 378 PHE B CA 1
ATOM 7357 C C . PHE B 1 378 ? 14.156 -27.828 -11.617 1 96.81 378 PHE B C 1
ATOM 7359 O O . PHE B 1 378 ? 14.586 -26.922 -10.906 1 96.81 378 PHE B O 1
ATOM 7366 N N . PRO B 1 379 ? 14.445 -29.094 -11.227 1 95.75 379 PRO B N 1
ATOM 7367 C CA . PRO B 1 379 ? 13.906 -30.266 -11.914 1 95.75 379 PRO B CA 1
ATOM 7368 C C . PRO B 1 379 ? 12.383 -30.312 -11.906 1 95.75 379 PRO B C 1
ATOM 7370 O O . PRO B 1 379 ? 11.75 -29.812 -10.977 1 95.75 379 PRO B O 1
ATOM 7373 N N . LEU B 1 380 ? 11.898 -30.875 -12.961 1 96.19 380 LEU B N 1
ATOM 7374 C CA . LEU B 1 380 ? 10.445 -30.922 -13.125 1 96.19 380 LEU B CA 1
ATOM 7375 C C . LEU B 1 380 ? 9.812 -31.766 -12.031 1 96.19 380 LEU B C 1
ATOM 7377 O O . LEU B 1 380 ? 10.203 -32.938 -11.828 1 96.19 380 LEU B O 1
ATOM 7381 N N . SER B 1 381 ? 8.938 -31.109 -11.211 1 95.5 381 SER B N 1
ATOM 7382 C CA . SER B 1 381 ? 8.312 -31.812 -10.094 1 95.5 381 SER B CA 1
ATOM 7383 C C . SER B 1 381 ? 6.887 -31.312 -9.859 1 95.5 381 SER B C 1
ATOM 7385 O O . SER B 1 381 ? 6.684 -30.172 -9.438 1 95.5 381 SER B O 1
ATOM 7387 N N . LEU B 1 382 ? 5.953 -32.188 -10.086 1 93.69 382 LEU B N 1
ATOM 7388 C CA . LEU B 1 382 ? 4.551 -31.859 -9.836 1 93.69 382 LEU B CA 1
ATOM 7389 C C . LEU B 1 382 ? 4.293 -31.672 -8.344 1 93.69 382 LEU B C 1
ATOM 7391 O O . LEU B 1 382 ? 3.541 -30.781 -7.957 1 93.69 382 LEU B O 1
ATOM 7395 N N . ASP B 1 383 ? 4.898 -32.469 -7.562 1 90.75 383 ASP B N 1
ATOM 7396 C CA . ASP B 1 383 ? 4.719 -32.406 -6.113 1 90.75 383 ASP B CA 1
ATOM 7397 C C . ASP B 1 383 ? 5.113 -31.031 -5.57 1 90.75 383 ASP B C 1
ATOM 7399 O O . ASP B 1 383 ? 4.422 -30.469 -4.719 1 90.75 383 ASP B O 1
ATOM 7403 N N . THR B 1 384 ? 6.172 -30.562 -6.059 1 91 384 THR B N 1
ATOM 7404 C CA . THR B 1 384 ? 6.641 -29.25 -5.617 1 91 384 THR B CA 1
ATOM 7405 C C . THR B 1 384 ? 5.641 -28.156 -5.992 1 91 384 THR B C 1
ATOM 7407 O O . THR B 1 384 ? 5.375 -27.25 -5.203 1 91 384 THR B O 1
ATOM 7410 N N . MET B 1 385 ? 5.074 -28.266 -7.18 1 90.69 385 MET B N 1
ATOM 7411 C CA . MET B 1 385 ? 4.109 -27.281 -7.652 1 90.69 385 MET B CA 1
ATOM 7412 C C . MET B 1 385 ? 2.846 -27.297 -6.797 1 90.69 385 MET B C 1
ATOM 7414 O O . MET B 1 385 ? 2.314 -26.25 -6.445 1 90.69 385 MET B O 1
ATOM 7418 N N . LEU B 1 386 ? 2.457 -28.406 -6.457 1 85.94 386 LEU B N 1
ATOM 7419 C CA . LEU B 1 386 ? 1.216 -28.578 -5.707 1 85.94 386 LEU B CA 1
ATOM 7420 C C . LEU B 1 386 ? 1.398 -28.156 -4.254 1 85.94 386 LEU B C 1
ATOM 7422 O O . LEU B 1 386 ? 0.481 -27.594 -3.646 1 85.94 386 LEU B O 1
ATOM 7426 N N . ASN B 1 387 ? 2.496 -28.328 -3.723 1 79.44 387 ASN B N 1
ATOM 7427 C CA . ASN B 1 387 ? 2.771 -28.016 -2.326 1 79.44 387 ASN B CA 1
ATOM 7428 C C . ASN B 1 387 ? 2.82 -26.5 -2.096 1 79.44 387 ASN B C 1
ATOM 7430 O O . ASN B 1 387 ? 2.57 -26.031 -0.984 1 79.44 387 ASN B O 1
ATOM 7434 N N . LYS B 1 388 ? 3.09 -25.781 -3.086 1 77 388 LYS B N 1
ATOM 7435 C CA . LYS B 1 388 ? 3.275 -24.344 -2.92 1 77 388 LYS B CA 1
ATOM 7436 C C . LYS B 1 388 ? 1.975 -23.578 -3.18 1 77 388 LYS B C 1
ATOM 7438 O O . LYS B 1 388 ? 1.903 -22.375 -2.975 1 77 388 LYS B O 1
ATOM 7443 N N . MET B 1 389 ? 0.954 -24.25 -3.549 1 74.56 389 MET B N 1
ATOM 7444 C CA . MET B 1 389 ? -0.331 -23.609 -3.836 1 74.56 389 MET B CA 1
ATOM 7445 C C . MET B 1 389 ? -0.966 -23.078 -2.561 1 74.56 389 MET B C 1
ATOM 7447 O O . MET B 1 389 ? -0.863 -23.688 -1.498 1 74.56 389 MET B O 1
ATOM 7451 N N . VAL B 1 390 ? -1.342 -21.766 -2.697 1 60.84 390 VAL B N 1
ATOM 7452 C CA . VAL B 1 390 ? -2.055 -21.156 -1.582 1 60.84 390 VAL B CA 1
ATOM 7453 C C . VAL B 1 390 ? -3.316 -21.953 -1.269 1 60.84 390 VAL B C 1
ATOM 7455 O O . VAL B 1 390 ? -4.07 -22.312 -2.174 1 60.84 390 VAL B O 1
ATOM 7458 N N . GLY B 1 391 ? -3.627 -22.281 0.002 1 55.25 391 GLY B N 1
ATOM 7459 C CA . GLY B 1 391 ? -4.785 -23.047 0.428 1 55.25 391 GLY B CA 1
ATOM 7460 C C . GLY B 1 391 ? -4.512 -24.531 0.516 1 55.25 391 GLY B C 1
ATOM 7461 O O . GLY B 1 391 ? -5.238 -25.266 1.196 1 55.25 391 GLY B O 1
ATOM 7462 N N . ASN B 1 392 ? -3.594 -24.984 -0.421 1 51.03 392 ASN B N 1
ATOM 7463 C CA . ASN B 1 392 ? -3.404 -26.438 -0.43 1 51.03 392 ASN B CA 1
ATOM 7464 C C . ASN B 1 392 ? -2.332 -26.875 0.566 1 51.03 392 ASN B C 1
ATOM 7466 O O . ASN B 1 392 ? -2.043 -28.062 0.698 1 51.03 392 ASN B O 1
ATOM 7470 N N . LYS B 1 393 ? -1.603 -25.828 1.031 1 48.34 393 LYS B N 1
ATOM 7471 C CA . LYS B 1 393 ? -0.647 -26.422 1.961 1 48.34 393 LYS B CA 1
ATOM 7472 C C . LYS B 1 393 ? -1.363 -27.094 3.131 1 48.34 393 LYS B C 1
ATOM 7474 O O . LYS B 1 393 ? -2.16 -26.453 3.822 1 48.34 393 LYS B O 1
ATOM 7479 N N . PRO B 1 394 ? -1.456 -28.328 3.01 1 46.12 394 PRO B N 1
ATOM 7480 C CA . PRO B 1 394 ? -1.954 -28.938 4.246 1 46.12 394 PRO B CA 1
ATOM 7481 C C . PRO B 1 394 ? -1.31 -28.344 5.496 1 46.12 394 PRO B C 1
ATOM 7483 O O . PRO B 1 394 ? -0.172 -27.875 5.445 1 46.12 394 PRO B O 1
ATOM 7486 N N . ALA B 1 395 ? -2.135 -27.688 6.391 1 44.5 395 ALA B N 1
ATOM 7487 C CA . ALA B 1 395 ? -1.574 -27.297 7.676 1 44.5 395 ALA B CA 1
ATOM 7488 C C . ALA B 1 395 ? -0.397 -28.188 8.062 1 44.5 395 ALA B C 1
ATOM 7490 O O . ALA B 1 395 ? -0.47 -29.406 7.934 1 44.5 395 ALA B O 1
ATOM 7491 N N . PRO B 1 396 ? 0.739 -27.547 7.902 1 40.84 396 PRO B N 1
ATOM 7492 C CA . PRO B 1 396 ? 1.777 -28.469 8.375 1 40.84 396 PRO B CA 1
ATOM 7493 C C . PRO B 1 396 ? 1.312 -29.328 9.539 1 40.84 396 PRO B C 1
ATOM 7495 O O . PRO B 1 396 ? 1.848 -30.422 9.758 1 40.84 396 PRO B O 1
ATOM 7498 N N . ASN B 1 397 ? 1.113 -28.547 10.773 1 40.06 397 ASN B N 1
ATOM 7499 C CA . ASN B 1 397 ? 0.803 -29.375 11.938 1 40.06 397 ASN B CA 1
ATOM 7500 C C . ASN B 1 397 ? -0.483 -30.172 11.734 1 40.06 397 ASN B C 1
ATOM 7502 O O . ASN B 1 397 ? -1.397 -29.703 11.047 1 40.06 397 ASN B O 1
ATOM 7506 N N . THR B 1 398 ? -0.42 -31.391 12.109 1 42.62 398 THR B N 1
ATOM 7507 C CA . THR B 1 398 ? -1.278 -32.562 12.148 1 42.62 398 THR B CA 1
ATOM 7508 C C . THR B 1 398 ? -2.689 -32.219 12.594 1 42.62 398 THR B C 1
ATOM 7510 O O . THR B 1 398 ? -3.475 -33.062 12.977 1 42.62 398 THR B O 1
ATOM 7513 N N . VAL B 1 399 ? -2.977 -31 12.953 1 49.53 399 VAL B N 1
ATOM 7514 C CA . VAL B 1 399 ? -4.383 -31.125 13.32 1 49.53 399 VAL B CA 1
ATOM 7515 C C . VAL B 1 399 ? -5.195 -31.578 12.109 1 49.53 399 VAL B C 1
ATOM 7517 O O . VAL B 1 399 ? -5.27 -30.875 11.102 1 49.53 399 VAL B O 1
ATOM 7520 N N . THR B 1 400 ? -5.16 -32.844 11.938 1 56.66 400 THR B N 1
ATOM 7521 C CA . THR B 1 400 ? -5.922 -33.594 10.953 1 56.66 400 THR B CA 1
ATOM 7522 C C . THR B 1 400 ? -7.359 -33.094 10.875 1 56.66 400 THR B C 1
ATOM 7524 O O . THR B 1 400 ? -8.031 -32.938 11.898 1 56.66 400 THR B O 1
ATOM 7527 N N . LEU B 1 401 ? -7.641 -32.25 9.82 1 66.31 401 LEU B N 1
ATOM 7528 C CA . LEU B 1 401 ? -9.039 -31.938 9.523 1 66.31 401 LEU B CA 1
ATOM 7529 C C . LEU B 1 401 ? -9.867 -33.219 9.445 1 66.31 401 LEU B C 1
ATOM 7531 O O . LEU B 1 401 ? -10.477 -33.5 8.414 1 66.31 401 LEU B O 1
ATOM 7535 N N . HIS B 1 402 ? -9.672 -33.906 10.586 1 70.94 402 HIS B N 1
ATOM 7536 C CA . HIS B 1 402 ? -10.289 -35.25 10.648 1 70.94 402 HIS B CA 1
ATOM 7537 C C . HIS B 1 402 ? -11.797 -35.156 10.438 1 70.94 402 HIS B C 1
ATOM 7539 O O . HIS B 1 402 ? -12.375 -35.938 9.68 1 70.94 402 HIS B O 1
ATOM 7545 N N . TYR B 1 403 ? -12.359 -34.094 10.992 1 73.56 403 TYR B N 1
ATOM 7546 C CA . TYR B 1 403 ? -13.812 -34 10.961 1 73.56 403 TYR B CA 1
ATOM 7547 C C . TYR B 1 403 ? -14.289 -33.375 9.656 1 73.56 403 TYR B C 1
ATOM 7549 O O . TYR B 1 403 ? -15.359 -33.719 9.148 1 73.56 403 TYR B O 1
ATOM 7557 N N . HIS B 1 404 ? -13.484 -32.531 9.039 1 73.69 404 HIS B N 1
ATOM 7558 C CA . HIS B 1 404 ? -13.836 -31.938 7.75 1 73.69 404 HIS B CA 1
ATOM 7559 C C . HIS B 1 404 ? -13.758 -32.969 6.629 1 73.69 404 HIS B C 1
ATOM 7561 O O . HIS B 1 404 ? -14.547 -32.938 5.68 1 73.69 404 HIS B O 1
ATOM 7567 N N . SER B 1 405 ? -12.766 -33.75 6.781 1 67.44 405 SER B N 1
ATOM 7568 C CA . SER B 1 405 ? -12.586 -34.781 5.758 1 67.44 405 SER B CA 1
ATOM 7569 C C . SER B 1 405 ? -13.688 -35.844 5.82 1 67.44 405 SER B C 1
ATOM 7571 O O . SER B 1 405 ? -14 -36.469 4.812 1 67.44 405 SER B O 1
ATOM 7573 N N . MET B 1 406 ? -14.203 -36.031 7.035 1 59.19 406 MET B N 1
ATOM 7574 C CA . MET B 1 406 ? -15.219 -37.062 7.238 1 59.19 406 MET B CA 1
ATOM 7575 C C . MET B 1 406 ? -16.609 -36.531 6.91 1 59.19 406 MET B C 1
ATOM 7577 O O . MET B 1 406 ? -17.578 -37.281 6.895 1 59.19 406 MET B O 1
ATOM 7581 N N . MET B 1 407 ? -16.688 -35.281 6.664 1 56.56 407 MET B N 1
ATOM 7582 C CA . MET B 1 407 ? -17.984 -34.594 6.617 1 56.56 407 MET B CA 1
ATOM 7583 C C . MET B 1 407 ? -18.953 -35.312 5.684 1 56.56 407 MET B C 1
ATOM 7585 O O . MET B 1 407 ? -18.609 -35.594 4.531 1 56.56 407 MET B O 1
ATOM 7589 N N . ILE B 1 408 ? -19.75 -36.125 6.336 1 47.91 408 ILE B N 1
ATOM 7590 C CA . ILE B 1 408 ? -20.969 -36.75 5.855 1 47.91 408 ILE B CA 1
ATOM 7591 C C . ILE B 1 408 ? -21.891 -35.719 5.227 1 47.91 408 ILE B C 1
ATOM 7593 O O . ILE B 1 408 ? -22.234 -34.719 5.871 1 47.91 408 ILE B O 1
ATOM 7597 N N . PRO B 1 409 ? -22.016 -35.719 4.121 1 43.59 409 PRO B N 1
ATOM 7598 C CA . PRO B 1 409 ? -23.094 -35 3.453 1 43.59 409 PRO B CA 1
ATOM 7599 C C . PRO B 1 409 ? -24.422 -35.094 4.203 1 43.59 409 PRO B C 1
ATOM 7601 O O . PRO B 1 409 ? -24.781 -36.156 4.719 1 43.59 409 PRO B O 1
ATOM 7604 N N . HIS B 1 410 ? -25.016 -33.938 4.734 1 46.81 410 HIS B N 1
ATOM 7605 C CA . HIS B 1 410 ? -26.375 -33.781 5.234 1 46.81 410 HIS B CA 1
ATOM 7606 C C . HIS B 1 410 ? -26.438 -34 6.742 1 46.81 410 HIS B C 1
ATOM 7608 O O . HIS B 1 410 ? -27.453 -34.438 7.273 1 46.81 410 HIS B O 1
ATOM 7614 N N . PHE B 1 411 ? -25.375 -34.031 7.395 1 48.22 411 PHE B N 1
ATOM 7615 C CA . PHE B 1 411 ? -25.531 -34.156 8.836 1 48.22 411 PHE B CA 1
ATOM 7616 C C . PHE B 1 411 ? -26.266 -32.969 9.43 1 48.22 411 PHE B C 1
ATOM 7618 O O . PHE B 1 411 ? -25.781 -31.844 9.352 1 48.22 411 PHE B O 1
ATOM 7625 N N . ASP B 1 412 ? -27.531 -32.938 9.5 1 46.53 412 ASP B N 1
ATOM 7626 C CA . ASP B 1 412 ? -28.297 -31.953 10.258 1 46.53 412 ASP B CA 1
ATOM 7627 C C . ASP B 1 412 ? -28.188 -32.219 11.758 1 46.53 412 ASP B C 1
ATOM 7629 O O . ASP B 1 412 ? -28.391 -33.375 12.203 1 46.53 412 ASP B O 1
ATOM 7633 N N . GLY B 1 413 ? -27.344 -31.703 12.516 1 47.91 413 GLY B N 1
ATOM 7634 C CA . GLY B 1 413 ? -26.984 -31.719 13.93 1 47.91 413 GLY B CA 1
ATOM 7635 C C . GLY B 1 413 ? -28.125 -32.188 14.82 1 47.91 413 GLY B C 1
ATOM 7636 O O . GLY B 1 413 ? -27.906 -32.469 16 1 47.91 413 GLY B O 1
ATOM 7637 N N . HIS B 1 414 ? -29.25 -31.75 14.578 1 49.62 414 HIS B N 1
ATOM 7638 C CA . HIS B 1 414 ? -30.188 -31.969 15.664 1 49.62 414 HIS B CA 1
ATOM 7639 C C . HIS B 1 414 ? -30.344 -33.469 15.961 1 49.62 414 HIS B C 1
ATOM 7641 O O . HIS B 1 414 ? -30.25 -33.875 17.109 1 49.62 414 HIS B O 1
ATOM 7647 N N . VAL B 1 415 ? -31.266 -34.156 15.109 1 50.69 415 VAL B N 1
ATOM 7648 C CA . VAL B 1 415 ? -31.875 -35.406 15.531 1 50.69 415 VAL B CA 1
ATOM 7649 C C . VAL B 1 415 ? -31.016 -36.594 15.078 1 50.69 415 VAL B C 1
ATOM 7651 O O . VAL B 1 415 ? -30.938 -36.875 13.883 1 50.69 415 VAL B O 1
ATOM 7654 N N . ILE B 1 416 ? -29.984 -36.75 15.789 1 57.88 416 ILE B N 1
ATOM 7655 C CA . ILE B 1 416 ? -29.172 -37.906 15.359 1 57.88 416 ILE B CA 1
ATOM 7656 C C . ILE B 1 416 ? -29.766 -39.188 15.93 1 57.88 416 ILE B C 1
ATOM 7658 O O . ILE B 1 416 ? -30.047 -39.281 17.125 1 57.88 416 ILE B O 1
ATOM 7662 N N . ASP B 1 417 ? -30.234 -39.969 15.07 1 61.47 417 ASP B N 1
ATOM 7663 C CA . ASP B 1 417 ? -30.734 -41.281 15.43 1 61.47 417 ASP B CA 1
ATOM 7664 C C . ASP B 1 417 ? -29.688 -42.094 16.188 1 61.47 417 ASP B C 1
ATOM 7666 O O . ASP B 1 417 ? -28.5 -41.75 16.156 1 61.47 417 ASP B O 1
ATOM 7670 N N . THR B 1 418 ? -30.094 -42.844 17.141 1 64.75 418 THR B N 1
ATOM 7671 C CA . THR B 1 418 ? -29.266 -43.719 18 1 64.75 418 THR B CA 1
ATOM 7672 C C . THR B 1 418 ? -28.25 -44.5 17.156 1 64.75 418 THR B C 1
ATOM 7674 O O . THR B 1 418 ? -27.125 -44.719 17.594 1 64.75 418 THR B O 1
ATOM 7677 N N . ARG B 1 419 ? -28.656 -44.75 16 1 63.62 419 ARG B N 1
ATOM 7678 C CA . ARG B 1 419 ? -27.766 -45.531 15.141 1 63.62 419 ARG B CA 1
ATOM 7679 C C . ARG B 1 419 ? -26.578 -44.688 14.688 1 63.62 419 ARG B C 1
ATOM 7681 O O . ARG B 1 419 ? -25.438 -45.188 14.664 1 63.62 419 ARG B O 1
ATOM 7688 N N . THR B 1 420 ? -26.875 -43.5 14.414 1 67.94 420 THR B N 1
ATOM 7689 C CA . THR B 1 420 ? -25.812 -42.625 13.953 1 67.94 420 THR B CA 1
ATOM 7690 C C . THR B 1 420 ? -24.844 -42.281 15.086 1 67.94 420 THR B C 1
ATOM 7692 O O . THR B 1 420 ? -23.641 -42.219 14.867 1 67.94 420 THR B O 1
ATOM 7695 N N . GLN B 1 421 ? -25.391 -42.219 16.219 1 67.12 421 GLN B N 1
ATOM 7696 C CA . GLN B 1 421 ? -24.562 -41.938 17.391 1 67.12 421 GLN B CA 1
ATOM 7697 C C . GLN B 1 421 ? -23.594 -43.094 17.656 1 67.12 421 GLN B C 1
ATOM 7699 O O . GLN B 1 421 ? -22.438 -42.875 18 1 67.12 421 GLN B O 1
ATOM 7704 N N . ALA B 1 422 ? -24.172 -44.312 17.453 1 68.38 422 ALA B N 1
ATOM 7705 C CA . ALA B 1 422 ? -23.344 -45.5 17.656 1 68.38 422 ALA B CA 1
ATOM 7706 C C . ALA B 1 422 ? -22.219 -45.562 16.609 1 68.38 422 ALA B C 1
ATOM 7708 O O . ALA B 1 422 ? -21.094 -45.938 16.938 1 68.38 422 ALA B O 1
ATOM 7709 N N . THR B 1 423 ? -22.531 -45.156 15.516 1 71.38 423 THR B N 1
ATOM 7710 C CA . THR B 1 423 ? -21.531 -45.188 14.453 1 71.38 423 THR B CA 1
ATOM 7711 C C . THR B 1 423 ? -20.438 -44.188 14.703 1 71.38 423 THR B C 1
ATOM 7713 O O . THR B 1 423 ? -19.25 -44.438 14.477 1 71.38 423 THR B O 1
ATOM 7716 N N . LEU B 1 424 ? -20.891 -43.031 15.25 1 72.94 424 LEU B N 1
ATOM 7717 C CA . LEU B 1 424 ? -19.922 -41.969 15.523 1 72.94 424 LEU B CA 1
ATOM 7718 C C . LEU B 1 424 ? -18.984 -42.375 16.672 1 72.94 424 LEU B C 1
ATOM 7720 O O . LEU B 1 424 ? -17.781 -42.125 16.609 1 72.94 424 LEU B O 1
ATOM 7724 N N . LYS B 1 425 ? -19.562 -43.031 17.578 1 69.31 425 LYS B N 1
ATOM 7725 C CA . LYS B 1 425 ? -18.766 -43.5 18.719 1 69.31 425 LYS B CA 1
ATOM 7726 C C . LYS B 1 425 ? -17.766 -44.562 18.281 1 69.31 425 LYS B C 1
ATOM 7728 O O . LYS B 1 425 ? -16.625 -44.594 18.75 1 69.31 425 LYS B O 1
ATOM 7733 N N . ARG B 1 426 ? -18.203 -45.375 17.344 1 69.44 426 ARG B N 1
ATOM 7734 C CA . ARG B 1 426 ? -17.328 -46.438 16.844 1 69.44 426 ARG B CA 1
ATOM 7735 C C . ARG B 1 426 ? -16.141 -45.812 16.078 1 69.44 426 ARG B C 1
ATOM 7737 O O . ARG B 1 426 ? -15.031 -46.344 16.156 1 69.44 426 ARG B O 1
ATOM 7744 N N . ARG B 1 427 ? -16.484 -44.719 15.555 1 69.12 427 ARG B N 1
ATOM 7745 C CA . ARG B 1 427 ? -15.453 -44.062 14.75 1 69.12 427 ARG B CA 1
ATOM 7746 C C . ARG B 1 427 ? -14.656 -43.062 15.578 1 69.12 427 ARG B C 1
ATOM 7748 O O . ARG B 1 427 ? -13.781 -42.375 15.055 1 69.12 427 ARG B O 1
ATOM 7755 N N . LYS B 1 428 ? -14.93 -42.969 16.875 1 72.94 428 LYS B N 1
ATOM 7756 C CA . LYS B 1 428 ? -14.242 -42.094 17.828 1 72.94 428 LYS B CA 1
ATOM 7757 C C . LYS B 1 428 ? -14.398 -40.625 17.438 1 72.94 428 LYS B C 1
ATOM 7759 O O . LYS B 1 428 ? -13.438 -39.844 17.484 1 72.94 428 LYS B O 1
ATOM 7764 N N . LEU B 1 429 ? -15.594 -40.375 16.922 1 78.12 429 LEU B N 1
ATOM 7765 C CA . LEU B 1 429 ? -15.883 -39 16.547 1 78.12 429 LEU B CA 1
ATOM 7766 C C . LEU B 1 429 ? -16.781 -38.344 17.594 1 78.12 429 LEU B C 1
ATOM 7768 O O . LEU B 1 429 ? -17.688 -38.969 18.125 1 78.12 429 LEU B O 1
ATOM 7772 N N . ASN B 1 430 ? -16.328 -37.188 18 1 81.19 430 ASN B N 1
ATOM 7773 C CA . ASN B 1 430 ? -17.125 -36.406 18.953 1 81.19 430 ASN B CA 1
ATOM 7774 C C . ASN B 1 430 ? -18.266 -35.688 18.25 1 81.19 430 ASN B C 1
ATOM 7776 O O . ASN B 1 430 ? -18.047 -34.969 17.266 1 81.19 430 ASN B O 1
ATOM 7780 N N . LEU B 1 431 ? -19.438 -35.906 18.75 1 79.5 431 LEU B N 1
ATOM 7781 C CA . LEU B 1 431 ? -20.641 -35.375 18.109 1 79.5 431 LEU B CA 1
ATOM 7782 C C . LEU B 1 431 ? -20.609 -33.844 18.141 1 79.5 431 LEU B C 1
ATOM 7784 O O . LEU B 1 431 ? -21 -33.188 17.156 1 79.5 431 LEU B O 1
ATOM 7788 N N . ASP B 1 432 ? -20.234 -33.312 19.234 1 83.12 432 ASP B N 1
ATOM 7789 C CA . ASP B 1 432 ? -20.188 -31.844 19.359 1 83.12 432 ASP B CA 1
ATOM 7790 C C . ASP B 1 432 ? -19.188 -31.234 18.391 1 83.12 432 ASP B C 1
ATOM 7792 O O . ASP B 1 432 ? -19.438 -30.188 17.797 1 83.12 432 ASP B O 1
ATOM 7796 N N . THR B 1 433 ? -18.141 -31.875 18.219 1 85.62 433 THR B N 1
ATOM 7797 C CA . THR B 1 433 ? -17.141 -31.406 17.25 1 85.62 433 THR B CA 1
ATOM 7798 C C . THR B 1 433 ? -17.719 -31.406 15.836 1 85.62 433 THR B C 1
ATOM 7800 O O . THR B 1 433 ? -17.562 -30.438 15.086 1 85.62 433 THR B O 1
ATOM 7803 N N . LEU B 1 434 ? -18.328 -32.438 15.578 1 82.75 434 LEU B N 1
ATOM 7804 C CA . LEU B 1 434 ? -18.922 -32.594 14.25 1 82.75 434 LEU B CA 1
ATOM 7805 C C . LEU B 1 434 ? -19.984 -31.531 14.016 1 82.75 434 LEU B C 1
ATOM 7807 O O . LEU B 1 434 ? -20.078 -30.969 12.914 1 82.75 434 LEU B O 1
ATOM 7811 N N . ASN B 1 435 ? -20.719 -31.266 15.016 1 82.88 435 ASN B N 1
ATOM 7812 C CA . ASN B 1 435 ? -21.75 -30.25 14.898 1 82.88 435 ASN B CA 1
ATOM 7813 C C . ASN B 1 435 ? -21.141 -28.875 14.633 1 82.88 435 ASN B C 1
ATOM 7815 O O . ASN B 1 435 ? -21.641 -28.125 13.781 1 82.88 435 ASN B O 1
ATOM 7819 N N . VAL B 1 436 ? -20.156 -28.578 15.289 1 87.19 436 VAL B N 1
ATOM 7820 C CA . VAL B 1 436 ? -19.531 -27.266 15.141 1 87.19 436 VAL B CA 1
ATOM 7821 C C . VAL B 1 436 ? -18.891 -27.156 13.766 1 87.19 436 VAL B C 1
ATOM 7823 O O . VAL B 1 436 ? -18.984 -26.109 13.109 1 87.19 436 VAL B O 1
ATOM 7826 N N . VAL B 1 437 ? -18.219 -28.172 13.344 1 86 437 VAL B N 1
ATOM 7827 C CA . VAL B 1 437 ? -17.578 -28.172 12.039 1 86 437 VAL B CA 1
ATOM 7828 C C . VAL B 1 437 ? -18.625 -28.016 10.938 1 86 437 VAL B C 1
ATOM 7830 O O . VAL B 1 437 ? -18.438 -27.266 9.984 1 86 437 VAL B O 1
ATOM 7833 N N . ASN B 1 438 ? -19.719 -28.688 11.102 1 82.44 438 ASN B N 1
ATOM 7834 C CA . ASN B 1 438 ? -20.797 -28.562 10.125 1 82.44 438 ASN B CA 1
ATOM 7835 C C . ASN B 1 438 ? -21.375 -27.156 10.109 1 82.44 438 ASN B C 1
ATOM 7837 O O . ASN B 1 438 ? -21.688 -26.625 9.039 1 82.44 438 ASN B O 1
ATOM 7841 N N . LEU B 1 439 ? -21.562 -26.688 11.25 1 85.25 439 LEU B N 1
ATOM 7842 C CA . LEU B 1 439 ? -22.047 -25.312 11.367 1 85.25 439 LEU B CA 1
ATOM 7843 C C . LEU B 1 439 ? -21.078 -24.328 10.695 1 85.25 439 LEU B C 1
ATOM 7845 O O . LEU B 1 439 ? -21.5 -23.406 10 1 85.25 439 LEU B O 1
ATOM 7849 N N . SER B 1 440 ? -19.844 -24.531 10.953 1 86.94 440 SER B N 1
ATOM 7850 C CA . SER B 1 440 ? -18.812 -23.672 10.383 1 86.94 440 SER B CA 1
ATOM 7851 C C . SER B 1 440 ? -18.844 -23.719 8.859 1 86.94 440 SER B C 1
ATOM 7853 O O . SER B 1 440 ? -18.641 -22.703 8.188 1 86.94 440 SER B O 1
ATOM 7855 N N . LEU B 1 441 ? -19.047 -24.828 8.344 1 83.38 441 LEU B N 1
ATOM 7856 C CA . LEU B 1 441 ? -19.094 -25 6.898 1 83.38 441 LEU B CA 1
ATOM 7857 C C . LEU B 1 441 ? -20.344 -24.328 6.316 1 83.38 441 LEU B C 1
ATOM 7859 O O . LEU B 1 441 ? -20.281 -23.75 5.23 1 83.38 441 LEU B O 1
ATOM 7863 N N . LYS B 1 442 ? -21.406 -24.422 7.062 1 79.06 442 LYS B N 1
ATOM 7864 C CA . LYS B 1 442 ? -22.625 -23.766 6.617 1 79.06 442 LYS B CA 1
ATOM 7865 C C . LYS B 1 442 ? -22.469 -22.25 6.617 1 79.06 442 LYS B C 1
ATOM 7867 O O . LYS B 1 442 ? -23.016 -21.562 5.746 1 79.06 442 LYS B O 1
ATOM 7872 N N . MET B 1 443 ? -21.719 -21.922 7.531 1 80.25 443 MET B N 1
ATOM 7873 C CA . MET B 1 443 ? -21.516 -20.484 7.676 1 80.25 443 MET B CA 1
ATOM 7874 C C . MET B 1 443 ? -20.422 -19.984 6.742 1 80.25 443 MET B C 1
ATOM 7876 O O . MET B 1 443 ? -20.203 -18.781 6.617 1 80.25 443 MET B O 1
ATOM 7880 N N . LEU B 1 444 ? -19.766 -21 6.18 1 80.31 444 LEU B N 1
ATOM 7881 C CA . LEU B 1 444 ? -18.656 -20.641 5.305 1 80.31 444 LEU B CA 1
ATOM 7882 C C . LEU B 1 444 ? -19.172 -20.062 3.988 1 80.31 444 LEU B C 1
ATOM 7884 O O . LEU B 1 444 ? -19.984 -20.688 3.307 1 80.31 444 LEU B O 1
ATOM 7888 N N . LEU B 1 445 ? -19.016 -18.75 3.865 1 75.38 445 LEU B N 1
ATOM 7889 C CA . LEU B 1 445 ? -19.328 -18.094 2.602 1 75.38 445 LEU B CA 1
ATOM 7890 C C . LEU B 1 445 ? -18.109 -18.047 1.693 1 75.38 445 LEU B C 1
ATOM 7892 O O . LEU B 1 445 ? -17.156 -17.297 1.956 1 75.38 445 LEU B O 1
ATOM 7896 N N . ALA B 1 446 ? -18.031 -19.062 0.778 1 75.12 446 ALA B N 1
ATOM 7897 C CA . ALA B 1 446 ? -16.938 -19 -0.19 1 75.12 446 ALA B CA 1
ATOM 7898 C C . ALA B 1 446 ? -17.109 -17.812 -1.142 1 75.12 446 ALA B C 1
ATOM 7900 O O . ALA B 1 446 ? -18.094 -17.75 -1.894 1 75.12 446 ALA B O 1
ATOM 7901 N N . PRO B 1 447 ? -16.25 -16.969 -1.016 1 81.94 447 PRO B N 1
ATOM 7902 C CA . PRO B 1 447 ? -16.391 -15.797 -1.876 1 81.94 447 PRO B CA 1
ATOM 7903 C C . PRO B 1 447 ? -16.359 -16.141 -3.363 1 81.94 447 PRO B C 1
ATOM 7905 O O . PRO B 1 447 ? -15.602 -17.031 -3.773 1 81.94 447 PRO B O 1
ATOM 7908 N N . ARG B 1 448 ? -17.266 -15.5 -4.086 1 82.69 448 ARG B N 1
ATOM 7909 C CA . ARG B 1 448 ? -17.359 -15.719 -5.523 1 82.69 448 ARG B CA 1
ATOM 7910 C C . ARG B 1 448 ? -17 -14.453 -6.297 1 82.69 448 ARG B C 1
ATOM 7912 O O . ARG B 1 448 ? -17.641 -13.414 -6.121 1 82.69 448 ARG B O 1
ATOM 7919 N N . PRO B 1 449 ? -16 -14.594 -7.09 1 83.5 449 PRO B N 1
ATOM 7920 C CA . PRO B 1 449 ? -15.742 -13.422 -7.938 1 83.5 449 PRO B CA 1
ATOM 7921 C C . PRO B 1 449 ? -16.859 -13.18 -8.961 1 83.5 449 PRO B C 1
ATOM 7923 O O . PRO B 1 449 ? -17.469 -14.133 -9.445 1 83.5 449 PRO B O 1
ATOM 7926 N N . GLN B 1 450 ? -17.188 -11.992 -9.164 1 83.44 450 GLN B N 1
ATOM 7927 C CA . GLN B 1 450 ? -18.188 -11.633 -10.172 1 83.44 450 GLN B CA 1
ATOM 7928 C C . GLN B 1 450 ? -17.625 -10.648 -11.188 1 83.44 450 GLN B C 1
ATOM 7930 O O . GLN B 1 450 ? -16.828 -9.773 -10.836 1 83.44 450 GLN B O 1
ATOM 7935 N N . PRO B 1 451 ? -17.984 -10.883 -12.391 1 81.56 451 PRO B N 1
ATOM 7936 C CA . PRO B 1 451 ? -17.578 -9.898 -13.391 1 81.56 451 PRO B CA 1
ATOM 7937 C C . PRO B 1 451 ? -18.344 -8.578 -13.258 1 81.56 451 PRO B C 1
ATOM 7939 O O . PRO B 1 451 ? -19.422 -8.539 -12.664 1 81.56 451 PRO B O 1
ATOM 7942 N N . ARG B 1 452 ? -17.781 -7.59 -13.781 1 83.56 452 ARG B N 1
ATOM 7943 C CA . ARG B 1 452 ? -18.484 -6.312 -13.82 1 83.56 452 ARG B CA 1
ATOM 7944 C C . ARG B 1 452 ? -19.734 -6.402 -14.688 1 83.56 452 ARG B C 1
ATOM 7946 O O . ARG B 1 452 ? -19.703 -6.957 -15.789 1 83.56 452 ARG B O 1
ATOM 7953 N N . PRO B 1 453 ? -20.828 -6 -14.07 1 79.75 453 PRO B N 1
ATOM 7954 C CA . PRO B 1 453 ? -22.078 -6.102 -14.844 1 79.75 453 PRO B CA 1
ATOM 7955 C C . PRO B 1 453 ? -22.062 -5.238 -16.109 1 79.75 453 PRO B C 1
ATOM 7957 O O . PRO B 1 453 ? -21.438 -4.172 -16.125 1 79.75 453 PRO B O 1
ATOM 7960 N N . LYS B 1 454 ? -22.656 -5.844 -17.172 1 78.62 454 LYS B N 1
ATOM 7961 C CA . LYS B 1 454 ? -22.875 -5.043 -18.359 1 78.62 454 LYS B CA 1
ATOM 7962 C C . LYS B 1 454 ? -23.953 -3.98 -18.125 1 78.62 454 LYS B C 1
ATOM 7964 O O . LYS B 1 454 ? -24.953 -4.246 -17.484 1 78.62 454 LYS B O 1
ATOM 7969 N N . GLY B 1 455 ? -23.641 -2.672 -17.953 1 67.12 455 GLY B N 1
ATOM 7970 C CA . GLY B 1 455 ? -24.609 -1.662 -17.547 1 67.12 455 GLY B CA 1
ATOM 7971 C C . GLY B 1 455 ? -25.094 -0.792 -18.688 1 67.12 455 GLY B C 1
ATOM 7972 O O . GLY B 1 455 ? -24.609 -0.923 -19.812 1 67.12 455 GLY B O 1
ATOM 7973 N N . ALA B 1 456 ? -26.328 -0.186 -18.312 1 72.56 456 ALA B N 1
ATOM 7974 C CA . ALA B 1 456 ? -26.859 0.817 -19.219 1 72.56 456 ALA B CA 1
ATOM 7975 C C . ALA B 1 456 ? -26.016 2.084 -19.219 1 72.56 456 ALA B C 1
ATOM 7977 O O . ALA B 1 456 ? -25.938 2.773 -18.188 1 72.56 456 ALA B O 1
ATOM 7978 N N . PHE B 1 457 ? -25.297 2.303 -20.328 1 78.12 457 PHE B N 1
ATOM 7979 C CA . PHE B 1 457 ? -24.406 3.461 -20.438 1 78.12 457 PHE B CA 1
ATOM 7980 C C . PHE B 1 457 ? -25.188 4.695 -20.859 1 78.12 457 PHE B C 1
ATOM 7982 O O . PHE B 1 457 ? -26.078 4.609 -21.719 1 78.12 457 PHE B O 1
ATOM 7989 N N . VAL B 1 458 ? -25.062 5.73 -20.109 1 74.12 458 VAL B N 1
ATOM 7990 C CA . VAL B 1 458 ? -25.781 6.977 -20.375 1 74.12 458 VAL B CA 1
ATOM 7991 C C . VAL B 1 458 ? -25.109 7.727 -21.516 1 74.12 458 VAL B C 1
ATOM 7993 O O . VAL B 1 458 ? -25.781 8.234 -22.422 1 74.12 458 VAL B O 1
ATOM 7996 N N . ASP B 1 459 ? -23.734 7.949 -21.359 1 66.81 459 ASP B N 1
ATOM 7997 C CA . ASP B 1 459 ? -23.031 8.844 -22.281 1 66.81 459 ASP B CA 1
ATOM 7998 C C . ASP B 1 459 ? -22.516 8.094 -23.5 1 66.81 459 ASP B C 1
ATOM 8000 O O . ASP B 1 459 ? -22.359 6.871 -23.469 1 66.81 459 ASP B O 1
ATOM 8004 N N . GLU B 1 460 ? -22.828 8.688 -24.625 1 59.19 460 GLU B N 1
ATOM 8005 C CA . GLU B 1 460 ? -21.938 8.258 -25.688 1 59.19 460 GLU B CA 1
ATOM 8006 C C . GLU B 1 460 ? -20.469 8.531 -25.328 1 59.19 460 GLU B C 1
ATOM 8008 O O . GLU B 1 460 ? -20.188 9.18 -24.312 1 59.19 460 GLU B O 1
ATOM 8013 N N . LYS B 1 461 ? -19.406 8.172 -26.031 1 51.53 461 LYS B N 1
ATOM 8014 C CA . LYS B 1 461 ? -18 8.328 -25.719 1 51.53 461 LYS B CA 1
ATOM 8015 C C . LYS B 1 461 ? -17.719 9.68 -25.062 1 51.53 461 LYS B C 1
ATOM 8017 O O . LYS B 1 461 ? -16.656 10.273 -25.25 1 51.53 461 LYS B O 1
ATOM 8022 N N . VAL B 1 462 ? -18.641 10.453 -24.5 1 47 462 VAL B N 1
ATOM 8023 C CA . VAL B 1 462 ? -18.391 11.852 -24.188 1 47 462 VAL B CA 1
ATOM 8024 C C . VAL B 1 462 ? -17.531 11.953 -22.938 1 47 462 VAL B C 1
ATOM 8026 O O . VAL B 1 462 ? -17.922 11.484 -21.859 1 47 462 VAL B O 1
ATOM 8029 N N . SER B 1 463 ? -16.281 11.93 -22.938 1 52.56 463 SER B N 1
ATOM 8030 C CA . SER B 1 463 ? -15.148 12.32 -22.109 1 52.56 463 SER B CA 1
ATOM 8031 C C . SER B 1 463 ? -15.461 13.578 -21.297 1 52.56 463 SER B C 1
ATOM 8033 O O . SER B 1 463 ? -14.602 14.078 -20.562 1 52.56 463 SER B O 1
ATOM 8035 N N . GLY B 1 464 ? -16.516 14.43 -21.328 1 56.53 464 GLY B N 1
ATOM 8036 C CA . GLY B 1 464 ? -16.453 15.789 -20.812 1 56.53 464 GLY B CA 1
ATOM 8037 C C . GLY B 1 464 ? -16.672 15.867 -19.312 1 56.53 464 GLY B C 1
ATOM 8038 O O . GLY B 1 464 ? -16.891 14.852 -18.656 1 56.53 464 GLY B O 1
ATOM 8039 N N . ALA B 1 465 ? -16.422 17.031 -18.672 1 68.56 465 ALA B N 1
ATOM 8040 C CA . ALA B 1 465 ? -16.438 17.5 -17.281 1 68.56 465 ALA B CA 1
ATOM 8041 C C . ALA B 1 465 ? -17.859 17.641 -16.766 1 68.56 465 ALA B C 1
ATOM 8043 O O . ALA B 1 465 ? -18.141 18.484 -15.914 1 68.56 465 ALA B O 1
ATOM 8044 N N . LYS B 1 466 ? -18.891 16.812 -17.219 1 77.75 466 LYS B N 1
ATOM 8045 C CA . LYS B 1 466 ? -20.266 17 -16.75 1 77.75 466 LYS B CA 1
ATOM 8046 C C . LYS B 1 466 ? -20.547 16.125 -15.547 1 77.75 466 LYS B C 1
ATOM 8048 O O . LYS B 1 466 ? -20.141 14.961 -15.5 1 77.75 466 LYS B O 1
ATOM 8053 N N . LEU B 1 467 ? -21.281 16.766 -14.625 1 87.38 467 LEU B N 1
ATOM 8054 C CA . LEU B 1 467 ? -21.766 16.031 -13.461 1 87.38 467 LEU B CA 1
ATOM 8055 C C . LEU B 1 467 ? -23.219 15.602 -13.648 1 87.38 467 LEU B C 1
ATOM 8057 O O . LEU B 1 467 ? -24.047 16.391 -14.086 1 87.38 467 LEU B O 1
ATOM 8061 N N . LEU B 1 468 ? -23.547 14.336 -13.461 1 85 468 LEU B N 1
ATOM 8062 C CA . LEU B 1 468 ? -24.922 13.883 -13.602 1 85 468 LEU B CA 1
ATOM 8063 C C . LEU B 1 468 ? -25.391 13.164 -12.344 1 85 468 LEU B C 1
ATOM 8065 O O . LEU B 1 468 ? -24.641 12.375 -11.758 1 85 468 LEU B O 1
ATOM 8069 N N . GLY B 1 469 ? -26.594 13.531 -11.906 1 88.38 469 GLY B N 1
ATOM 8070 C CA . GLY B 1 469 ? -27.234 12.797 -10.82 1 88.38 469 GLY B CA 1
ATOM 8071 C C . GLY B 1 469 ? -27.969 11.562 -11.297 1 88.38 469 GLY B C 1
ATOM 8072 O O . GLY B 1 469 ? -28.047 11.297 -12.492 1 88.38 469 GLY B O 1
ATOM 8073 N N . TYR B 1 470 ? -28.484 10.898 -10.336 1 87.88 470 TYR B N 1
ATOM 8074 C CA . TYR B 1 470 ? -29.172 9.656 -10.664 1 87.88 470 TYR B CA 1
ATOM 8075 C C . TYR B 1 470 ? -30.406 9.938 -11.531 1 87.88 470 TYR B C 1
ATOM 8077 O O . TYR B 1 470 ? -30.594 9.305 -12.578 1 87.88 470 TYR B O 1
ATOM 8085 N N . ALA B 1 471 ? -31.25 10.844 -11.109 1 86.62 471 ALA B N 1
ATOM 8086 C CA . ALA B 1 471 ? -32.469 11.18 -11.836 1 86.62 471 ALA B CA 1
ATOM 8087 C C . ALA B 1 471 ? -32.156 11.695 -13.234 1 86.62 471 ALA B C 1
ATOM 8089 O O . ALA B 1 471 ? -32.844 11.359 -14.203 1 86.62 471 ALA B O 1
ATOM 8090 N N . GLU B 1 472 ? -31.125 12.477 -13.305 1 86.94 472 GLU B N 1
ATOM 8091 C CA . GLU B 1 472 ? -30.719 13.023 -14.602 1 86.94 472 GLU B CA 1
ATOM 8092 C C . GLU B 1 472 ? -30.219 11.922 -15.531 1 86.94 472 GLU B C 1
ATOM 8094 O O . GLU B 1 472 ? -30.5 11.953 -16.734 1 86.94 472 GLU B O 1
ATOM 8099 N N . MET B 1 473 ? -29.547 11.016 -15 1 86.75 473 MET B N 1
ATOM 8100 C CA . MET B 1 473 ? -29.047 9.914 -15.805 1 86.75 473 MET B CA 1
ATOM 8101 C C . MET B 1 473 ? -30.172 9.023 -16.281 1 86.75 473 MET B C 1
ATOM 8103 O O . MET B 1 473 ? -30.156 8.555 -17.438 1 86.75 473 MET B O 1
ATOM 8107 N N . LEU B 1 474 ? -31.094 8.805 -15.43 1 86.38 474 LEU B N 1
ATOM 8108 C CA . LEU B 1 474 ? -32.25 8 -15.797 1 86.38 474 LEU B CA 1
ATOM 8109 C C . LEU B 1 474 ? -33.031 8.672 -16.922 1 86.38 474 LEU B C 1
ATOM 8111 O O . LEU B 1 474 ? -33.531 7.992 -17.828 1 86.38 474 LEU B O 1
ATOM 8115 N N . GLN B 1 475 ? -33.156 9.984 -16.797 1 85.44 475 GLN B N 1
ATOM 8116 C CA . GLN B 1 475 ? -33.875 10.742 -17.828 1 85.44 475 GLN B CA 1
ATOM 8117 C C . GLN B 1 475 ? -33.156 10.633 -19.172 1 85.44 475 GLN B C 1
ATOM 8119 O O . GLN B 1 475 ? -33.781 10.492 -20.219 1 85.44 475 GLN B O 1
ATOM 8124 N N . GLU B 1 476 ? -31.875 10.727 -19.062 1 82.81 476 GLU B N 1
ATOM 8125 C CA . GLU B 1 476 ? -31.078 10.602 -20.281 1 82.81 476 GLU B CA 1
ATOM 8126 C C . GLU B 1 476 ? -31.219 9.211 -20.891 1 82.81 476 GLU B C 1
ATOM 8128 O O . GLU B 1 476 ? -31.266 9.062 -22.125 1 82.81 476 GLU B O 1
ATOM 8133 N N . LEU B 1 477 ? -31.266 8.258 -20.109 1 84.19 477 LEU B N 1
ATOM 8134 C CA . LEU B 1 477 ? -31.406 6.879 -20.578 1 84.19 477 LEU B CA 1
ATOM 8135 C C . LEU B 1 477 ? -32.781 6.672 -21.203 1 84.19 477 LEU B C 1
ATOM 8137 O O . LEU B 1 477 ? -32.906 5.992 -22.234 1 84.19 477 LEU B O 1
ATOM 8141 N N . GLN B 1 478 ? -33.75 7.203 -20.578 1 85.06 478 GLN B N 1
ATOM 8142 C CA . GLN B 1 478 ? -35.125 7.094 -21.094 1 85.06 478 GLN B CA 1
ATOM 8143 C C . GLN B 1 478 ? -35.25 7.844 -22.422 1 85.06 478 GLN B C 1
ATOM 8145 O O . GLN B 1 478 ? -35.938 7.379 -23.328 1 85.06 478 GLN B O 1
ATOM 8150 N N . ALA B 1 479 ? -34.625 8.977 -22.406 1 83 479 ALA B N 1
ATOM 8151 C CA . ALA B 1 479 ? -34.656 9.75 -23.641 1 83 479 ALA B CA 1
ATOM 8152 C C . ALA B 1 479 ? -33.969 8.992 -24.781 1 83 479 ALA B C 1
ATOM 8154 O O . ALA B 1 479 ? -34.469 9 -25.922 1 83 479 ALA B O 1
ATOM 8155 N N . LYS B 1 480 ? -32.938 8.375 -24.5 1 80.31 480 LYS B N 1
ATOM 8156 C CA . LYS B 1 480 ? -32.25 7.578 -25.5 1 80.31 480 LYS B CA 1
ATOM 8157 C C . LYS B 1 480 ? -33.062 6.375 -25.938 1 80.31 480 LYS B C 1
ATOM 8159 O O . LYS B 1 480 ? -33.125 6.023 -27.109 1 80.31 480 LYS B O 1
ATOM 8164 N N . ALA B 1 481 ? -33.656 5.785 -24.953 1 81 481 ALA B N 1
ATOM 8165 C CA . ALA B 1 481 ? -34.531 4.648 -25.25 1 81 481 ALA B CA 1
ATOM 8166 C C . ALA B 1 481 ? -35.719 5.078 -26.109 1 81 481 ALA B C 1
ATOM 8168 O O . ALA B 1 481 ? -36.094 4.367 -27.047 1 81 481 ALA B O 1
ATOM 8169 N N . LYS B 1 482 ? -36.281 6.219 -25.781 1 83.56 482 LYS B N 1
ATOM 8170 C CA . LYS B 1 482 ? -37.375 6.766 -26.578 1 83.56 482 LYS B CA 1
ATOM 8171 C C . LYS B 1 482 ? -36.938 7.121 -27.984 1 83.56 482 LYS B C 1
ATOM 8173 O O . LYS B 1 482 ? -37.625 6.844 -28.953 1 83.56 482 LYS B O 1
ATOM 8178 N N . ALA B 1 483 ? -35.75 7.707 -28.016 1 82.94 483 ALA B N 1
ATOM 8179 C CA . ALA B 1 483 ? -35.219 8.062 -29.312 1 82.94 483 ALA B CA 1
ATOM 8180 C C . ALA B 1 483 ? -34.938 6.812 -30.156 1 82.94 483 ALA B C 1
ATOM 8182 O O . ALA B 1 483 ? -35.188 6.805 -31.359 1 82.94 483 ALA B O 1
ATOM 8183 N N . LYS B 1 484 ? -34.469 5.848 -29.562 1 81.31 484 LYS B N 1
ATOM 8184 C CA . LYS B 1 484 ? -34.25 4.582 -30.25 1 81.31 484 LYS B CA 1
ATOM 8185 C C . LYS B 1 484 ? -35.562 3.953 -30.719 1 81.31 484 LYS B C 1
ATOM 8187 O O . LYS B 1 484 ? -35.625 3.451 -31.844 1 81.31 484 LYS B O 1
ATOM 8192 N N . ARG B 1 485 ? -36.531 4.02 -29.906 1 84.38 485 ARG B N 1
ATOM 8193 C CA . ARG B 1 485 ? -37.844 3.49 -30.25 1 84.38 485 ARG B CA 1
ATOM 8194 C C . ARG B 1 485 ? -38.438 4.273 -31.406 1 84.38 485 ARG B C 1
ATOM 8196 O O . ARG B 1 485 ? -39.062 3.686 -32.312 1 84.38 485 ARG B O 1
ATOM 8203 N N . THR B 1 486 ? -38.281 5.605 -31.266 1 86.31 486 THR B N 1
ATOM 8204 C CA . THR B 1 486 ? -38.781 6.445 -32.344 1 86.31 486 THR B CA 1
ATOM 8205 C C . THR B 1 486 ? -38.094 6.152 -33.656 1 86.31 486 THR B C 1
ATOM 8207 O O . THR B 1 486 ? -38.719 6.094 -34.719 1 86.31 486 THR B O 1
ATOM 8210 N N . LYS B 1 487 ? -36.781 5.984 -33.594 1 86.56 487 LYS B N 1
ATOM 8211 C CA . LYS B 1 487 ? -36 5.656 -34.812 1 86.56 487 LYS B CA 1
ATOM 8212 C C . LYS B 1 487 ? -36.406 4.289 -35.344 1 86.56 487 LYS B C 1
ATOM 8214 O O . LYS B 1 487 ? -36.531 4.113 -36.562 1 86.56 487 LYS B O 1
ATOM 8219 N N . GLU B 1 488 ? -36.562 3.408 -34.438 1 87.12 488 GLU B N 1
ATOM 8220 C CA . GLU B 1 488 ? -37 2.074 -34.844 1 87.12 488 GLU B CA 1
ATOM 8221 C C . GLU B 1 488 ? -38.406 2.105 -35.438 1 87.12 488 GLU B C 1
ATOM 8223 O O . GLU B 1 488 ? -38.688 1.406 -36.406 1 87.12 488 GLU B O 1
ATOM 8228 N N . ALA B 1 489 ? -39.25 2.959 -34.875 1 87.19 489 ALA B N 1
ATOM 8229 C CA . ALA B 1 489 ? -40.594 3.127 -35.375 1 87.19 489 ALA B CA 1
ATOM 8230 C C . ALA B 1 489 ? -40.594 3.764 -36.781 1 87.19 489 ALA B C 1
ATOM 8232 O O . ALA B 1 489 ? -41.344 3.354 -37.656 1 87.19 489 ALA B O 1
ATOM 8233 N N . VAL B 1 490 ? -39.781 4.738 -36.875 1 87.62 490 VAL B N 1
ATOM 8234 C CA . VAL B 1 490 ? -39.656 5.406 -38.188 1 87.62 490 VAL B CA 1
ATOM 8235 C C . VAL B 1 490 ? -39.094 4.426 -39.219 1 87.62 490 VAL B C 1
ATOM 8237 O O . VAL B 1 490 ? -39.562 4.398 -40.344 1 87.62 490 VAL B O 1
ATOM 8240 N N . LYS B 1 491 ? -38.188 3.664 -38.812 1 87.06 491 LYS B N 1
ATOM 8241 C CA . LYS B 1 491 ? -37.625 2.65 -39.688 1 87.06 491 LYS B CA 1
ATOM 8242 C C . LYS B 1 491 ? -38.656 1.601 -40.062 1 87.06 491 LYS B C 1
ATOM 8244 O O . LYS B 1 491 ? -38.75 1.179 -41.219 1 87.06 491 LYS B O 1
ATOM 8249 N N . LEU B 1 492 ? -39.469 1.198 -39.094 1 88.56 492 LEU B N 1
ATOM 8250 C CA . LEU B 1 492 ? -40.531 0.22 -39.312 1 88.56 492 LEU B CA 1
ATOM 8251 C C . LEU B 1 492 ? -41.594 0.791 -40.219 1 88.56 492 LEU B C 1
ATOM 8253 O O . LEU B 1 492 ? -42.094 0.103 -41.094 1 88.56 492 LEU B O 1
ATOM 8257 N N . SER B 1 493 ? -42.031 2.039 -40 1 87.94 493 SER B N 1
ATOM 8258 C CA . SER B 1 493 ? -43.031 2.703 -40.844 1 87.94 493 SER B CA 1
ATOM 8259 C C . SER B 1 493 ? -42.531 2.85 -42.281 1 87.94 493 SER B C 1
ATOM 8261 O O . SER B 1 493 ? -43.281 2.66 -43.219 1 87.94 493 SER B O 1
ATOM 8263 N N . ALA B 1 494 ? -41.219 3.152 -42.344 1 89 494 ALA B N 1
ATOM 8264 C CA . ALA B 1 494 ? -40.625 3.273 -43.688 1 89 494 ALA B CA 1
ATOM 8265 C C . ALA B 1 494 ? -40.594 1.922 -44.375 1 89 494 ALA B C 1
ATOM 8267 O O . ALA B 1 494 ? -40.875 1.837 -45.594 1 89 494 ALA B O 1
ATOM 8268 N N . LYS B 1 495 ? -40.312 0.936 -43.656 1 88.94 495 LYS B N 1
ATOM 8269 C CA . LYS B 1 495 ? -40.312 -0.417 -44.219 1 88.94 495 LYS B CA 1
ATOM 8270 C C . LYS B 1 495 ? -41.75 -0.83 -44.625 1 88.94 495 LYS B C 1
ATOM 8272 O O . LYS B 1 495 ? -41.938 -1.397 -45.719 1 88.94 495 LYS B O 1
ATOM 8277 N N . LEU B 1 496 ? -42.75 -0.551 -43.844 1 88.44 496 LEU B N 1
ATOM 8278 C CA . LEU B 1 496 ? -44.156 -0.862 -44.156 1 88.44 496 LEU B CA 1
ATOM 8279 C C . LEU B 1 496 ? -44.625 -0.086 -45.375 1 88.44 496 LEU B C 1
ATOM 8281 O O . LEU B 1 496 ? -45.375 -0.624 -46.219 1 88.44 496 LEU B O 1
ATOM 8285 N N . ALA B 1 497 ? -44.219 1.138 -45.469 1 87.5 497 ALA B N 1
ATOM 8286 C CA . ALA B 1 497 ? -44.562 1.969 -46.625 1 87.5 497 ALA B CA 1
ATOM 8287 C C . ALA B 1 497 ? -43.938 1.429 -47.906 1 87.5 497 ALA B C 1
ATOM 8289 O O . ALA B 1 497 ? -44.594 1.404 -48.938 1 87.5 497 ALA B O 1
ATOM 8290 N N . ARG B 1 498 ? -42.688 0.916 -47.844 1 88.38 498 ARG B N 1
ATOM 8291 C CA . ARG B 1 498 ? -42.031 0.309 -48.969 1 88.38 498 ARG B CA 1
ATOM 8292 C C . ARG B 1 498 ? -42.719 -0.991 -49.406 1 88.38 498 ARG B C 1
ATOM 8294 O O . ARG B 1 498 ? -42.906 -1.248 -50.594 1 88.38 498 ARG B O 1
ATOM 8301 N N . ASP B 1 499 ? -43.062 -1.708 -48.438 1 87.31 499 ASP B N 1
ATOM 8302 C CA . ASP B 1 499 ? -43.75 -2.969 -48.688 1 87.31 499 ASP B CA 1
ATOM 8303 C C . ASP B 1 499 ? -45.156 -2.727 -49.281 1 87.31 499 ASP B C 1
ATOM 8305 O O . ASP B 1 499 ? -45.562 -3.434 -50.219 1 87.31 499 ASP B O 1
ATOM 8309 N N . ALA B 1 500 ? -45.938 -1.72 -48.812 1 85.88 500 ALA B N 1
ATOM 8310 C CA . ALA B 1 500 ? -47.219 -1.328 -49.344 1 85.88 500 ALA B CA 1
ATOM 8311 C C . ALA B 1 500 ? -47.094 -0.81 -50.781 1 85.88 500 ALA B C 1
ATOM 8313 O O . ALA B 1 500 ? -47.938 -1.117 -51.625 1 85.88 500 ALA B O 1
ATOM 8314 N N . ALA B 1 501 ? -46.031 -0.165 -51.094 1 84.31 501 ALA B N 1
ATOM 8315 C CA . ALA B 1 501 ? -45.781 0.365 -52.438 1 84.31 501 ALA B CA 1
ATOM 8316 C C . ALA B 1 501 ? -45.438 -0.755 -53.438 1 84.31 501 ALA B C 1
ATOM 8318 O O . ALA B 1 501 ? -45.875 -0.724 -54.594 1 84.31 501 ALA B O 1
ATOM 8319 N N . LYS B 1 502 ? -44.812 -1.733 -53 1 82.12 502 LYS B N 1
ATOM 8320 C CA . LYS B 1 502 ? -44.469 -2.9 -53.812 1 82.12 502 LYS B CA 1
ATOM 8321 C C . LYS B 1 502 ? -45.719 -3.729 -54.125 1 82.12 502 LYS B C 1
ATOM 8323 O O . LYS B 1 502 ? -45.875 -4.27 -55.219 1 82.12 502 LYS B O 1
ATOM 8328 N N . LEU B 1 503 ? -46.688 -3.793 -53.25 1 82.25 503 LEU B N 1
ATOM 8329 C CA . LEU B 1 503 ? -47.906 -4.535 -53.438 1 82.25 503 LEU B CA 1
ATOM 8330 C C . LEU B 1 503 ? -48.875 -3.785 -54.344 1 82.25 503 LEU B C 1
ATOM 8332 O O . LEU B 1 503 ? -49.625 -4.402 -55.094 1 82.25 503 LEU B O 1
ATOM 8336 N N . SER B 1 504 ? -48.812 -2.512 -54.406 1 76.12 504 SER B N 1
ATOM 8337 C CA . SER B 1 504 ? -49.688 -1.705 -55.25 1 76.12 504 SER B CA 1
ATOM 8338 C C . SER B 1 504 ? -49.188 -1.579 -56.656 1 76.12 504 SER B C 1
ATOM 8340 O O . SER B 1 504 ? -49.938 -1.31 -57.594 1 76.12 504 SER B O 1
ATOM 8342 N N . ARG B 1 505 ? -48 -1.901 -57 1 73.94 505 ARG B N 1
ATOM 8343 C CA . ARG B 1 505 ? -47.406 -1.794 -58.312 1 73.94 505 ARG B CA 1
ATOM 8344 C C . ARG B 1 505 ? -47.969 -2.844 -59.25 1 73.94 505 ARG B C 1
ATOM 8346 O O . ARG B 1 505 ? -48.344 -2.533 -60.406 1 73.94 505 ARG B O 1
ATOM 8353 N N . PRO B 1 506 ? -48.188 -4.109 -58.938 1 68.88 506 PRO B N 1
ATOM 8354 C CA . PRO B 1 506 ? -48.781 -5.059 -59.875 1 68.88 506 PRO B CA 1
ATOM 8355 C C . PRO B 1 506 ? -50.25 -4.762 -60.156 1 68.88 506 PRO B C 1
ATOM 8357 O O . PRO B 1 506 ? -50.719 -5 -61.281 1 68.88 506 PRO B O 1
ATOM 8360 N N . GLN B 1 507 ? -51 -4.156 -59.25 1 63.84 507 GLN B N 1
ATOM 8361 C CA . GLN B 1 507 ? -52.406 -3.822 -59.469 1 63.84 507 GLN B CA 1
ATOM 8362 C C . GLN B 1 507 ? -52.562 -2.625 -60.406 1 63.84 507 GLN B C 1
ATOM 8364 O O . GLN B 1 507 ? -53.438 -2.602 -61.25 1 63.84 507 GLN B O 1
ATOM 8369 N N . GLU B 1 508 ? -51.688 -1.679 -60.375 1 62.78 508 GLU B N 1
ATOM 8370 C CA . GLU B 1 508 ? -51.75 -0.549 -61.281 1 62.78 508 GLU B CA 1
ATOM 8371 C C . GLU B 1 508 ? -51.25 -0.953 -62.688 1 62.78 508 GLU B C 1
ATOM 8373 O O . GLU B 1 508 ? -51.812 -0.496 -63.688 1 62.78 508 GLU B O 1
ATOM 8378 N N . ALA B 1 509 ? -50.406 -1.937 -62.75 1 63.22 509 ALA B N 1
ATOM 8379 C CA . ALA B 1 509 ? -49.969 -2.502 -64 1 63.22 509 ALA B CA 1
ATOM 8380 C C . ALA B 1 509 ? -51.062 -3.379 -64.625 1 63.22 509 ALA B C 1
ATOM 8382 O O . ALA B 1 509 ? -51.312 -3.336 -65.812 1 63.22 509 ALA B O 1
ATOM 8383 N N . LYS B 1 510 ? -51.875 -4.02 -63.844 1 62.56 510 LYS B N 1
ATOM 8384 C CA . LYS B 1 510 ? -53.031 -4.789 -64.312 1 62.56 510 LYS B CA 1
ATOM 8385 C C . LYS B 1 510 ? -54.188 -3.869 -64.688 1 62.56 510 LYS B C 1
ATOM 8387 O O . LYS B 1 510 ? -54.844 -4.09 -65.75 1 62.56 510 LYS B O 1
ATOM 8392 N N . GLU B 1 511 ? -54.438 -2.783 -64 1 61.78 511 GLU B N 1
ATOM 8393 C CA . GLU B 1 511 ? -55.5 -1.853 -64.312 1 61.78 511 GLU B CA 1
ATOM 8394 C C . GLU B 1 511 ? -55.156 -0.998 -65.562 1 61.78 511 GLU B C 1
ATOM 8396 O O . GLU B 1 511 ? -56.031 -0.669 -66.375 1 61.78 511 GLU B O 1
ATOM 8401 N N . ARG B 1 512 ? -54 -0.763 -65.75 1 58.69 512 ARG B N 1
ATOM 8402 C CA . ARG B 1 512 ? -53.594 -0.074 -66.938 1 58.69 512 ARG B CA 1
ATOM 8403 C C . ARG B 1 512 ? -53.656 -1.004 -68.125 1 58.69 512 ARG B C 1
ATOM 8405 O O . ARG B 1 512 ? -54.031 -0.581 -69.25 1 58.69 512 ARG B O 1
ATOM 8412 N N . THR B 1 513 ? -53.25 -2.287 -67.875 1 58.5 513 THR B N 1
ATOM 8413 C CA . THR B 1 513 ? -53.375 -3.271 -68.938 1 58.5 513 THR B CA 1
ATOM 8414 C C . THR B 1 513 ? -54.844 -3.584 -69.25 1 58.5 513 THR B C 1
ATOM 8416 O O . THR B 1 513 ? -55.219 -3.77 -70.438 1 58.5 513 THR B O 1
ATOM 8419 N N . ASP B 1 514 ? -55.75 -3.562 -68.312 1 57.28 514 ASP B N 1
ATOM 8420 C CA . ASP B 1 514 ? -57.188 -3.811 -68.5 1 57.28 514 ASP B CA 1
ATOM 8421 C C . ASP B 1 514 ? -57.844 -2.611 -69.188 1 57.28 514 ASP B C 1
ATOM 8423 O O . ASP B 1 514 ? -58.75 -2.773 -70 1 57.28 514 ASP B O 1
ATOM 8427 N N . MET B 1 515 ? -57.562 -1.356 -68.812 1 53 515 MET B N 1
ATOM 8428 C CA . MET B 1 515 ? -58.156 -0.205 -69.5 1 53 515 MET B CA 1
ATOM 8429 C C . MET B 1 515 ? -57.656 -0.108 -70.938 1 53 515 MET B C 1
ATOM 8431 O O . MET B 1 515 ? -58.344 0.418 -71.812 1 53 515 MET B O 1
ATOM 8435 N N . ALA B 1 516 ? -56.406 -0.48 -71.188 1 48.94 516 ALA B N 1
ATOM 8436 C CA . ALA B 1 516 ? -55.938 -0.44 -72.562 1 48.94 516 ALA B CA 1
ATOM 8437 C C . ALA B 1 516 ? -56.562 -1.552 -73.375 1 48.94 516 ALA B C 1
ATOM 8439 O O . ALA B 1 516 ? -56.562 -1.49 -74.625 1 48.94 516 ALA B O 1
ATOM 8440 N N . LEU B 1 517 ? -56.906 -2.643 -72.688 1 43.03 517 LEU B N 1
ATOM 8441 C CA . LEU B 1 517 ? -57.469 -3.752 -73.438 1 43.03 517 LEU B CA 1
ATOM 8442 C C . LEU B 1 517 ? -58.875 -3.428 -73.938 1 43.03 517 LEU B C 1
ATOM 8444 O O . LEU B 1 517 ? -59.469 -4.207 -74.688 1 43.03 517 LEU B O 1
ATOM 8448 N N . HIS B 1 518 ? -59.688 -2.43 -73.312 1 42.59 518 HIS B N 1
ATOM 8449 C CA . HIS B 1 518 ? -61.031 -2.322 -73.875 1 42.59 518 HIS B CA 1
ATOM 8450 C C . HIS B 1 518 ? -60.938 -1.954 -75.375 1 42.59 518 HIS B C 1
ATOM 8452 O O . HIS B 1 518 ? -61.969 -1.919 -76.062 1 42.59 518 HIS B O 1
ATOM 8458 N N . ASP B 1 519 ? -60.062 -1.081 -75.75 1 34.09 519 ASP B N 1
ATOM 8459 C CA . ASP B 1 519 ? -60.312 -0.667 -77.125 1 34.09 519 ASP B CA 1
ATOM 8460 C C . ASP B 1 519 ? -60.031 -1.81 -78.125 1 34.09 519 ASP B C 1
ATOM 8462 O O . ASP B 1 519 ? -60.688 -1.902 -79.188 1 34.09 519 ASP B O 1
ATOM 8466 N N . LYS B 1 520 ? -58.844 -2.287 -78.25 1 32.69 520 LYS B N 1
ATOM 8467 C CA . LYS B 1 520 ? -58.469 -2.846 -79.562 1 32.69 520 LYS B CA 1
ATOM 8468 C C . LYS B 1 520 ? -58.844 -4.316 -79.625 1 32.69 520 LYS B C 1
ATOM 8470 O O . LYS B 1 520 ? -58.375 -5.145 -78.875 1 32.69 520 LYS B O 1
ATOM 8475 N N . VAL B 1 521 ? -60.125 -4.762 -80 1 31.88 521 VAL B N 1
ATOM 8476 C CA . VAL B 1 521 ? -60.688 -6.105 -80.125 1 31.88 521 VAL B CA 1
ATOM 8477 C C . VAL B 1 521 ? -59.781 -6.945 -81 1 31.88 521 VAL B C 1
ATOM 8479 O O . VAL B 1 521 ? -60 -8.148 -81.188 1 31.88 521 VAL B O 1
ATOM 8482 N N . PRO B 1 522 ? -58.594 -6.559 -81.562 1 31.84 522 PRO B N 1
ATOM 8483 C CA . PRO B 1 522 ? -58.5 -7.406 -82.75 1 31.84 522 PRO B CA 1
ATOM 8484 C C . PRO B 1 522 ? -58.344 -8.891 -82.438 1 31.84 522 PRO B C 1
ATOM 8486 O O . PRO B 1 522 ? -57.844 -9.227 -81.312 1 31.84 522 PRO B O 1
ATOM 8489 N N . PRO B 1 523 ? -59.094 -9.906 -83 1 29.88 523 PRO B N 1
ATOM 8490 C CA . PRO B 1 523 ? -59.375 -11.305 -82.688 1 29.88 523 PRO B CA 1
ATOM 8491 C C . PRO B 1 523 ? -58.156 -12.188 -82.688 1 29.88 523 PRO B C 1
ATOM 8493 O O . PRO B 1 523 ? -58.25 -13.414 -82.5 1 29.88 523 PRO B O 1
ATOM 8496 N N . LYS B 1 524 ? -56.938 -11.664 -82.5 1 23.53 524 LYS B N 1
ATOM 8497 C CA . LYS B 1 524 ? -55.875 -12.5 -83.062 1 23.53 524 LYS B CA 1
ATOM 8498 C C . LYS B 1 524 ? -55.875 -13.883 -82.438 1 23.53 524 LYS B C 1
ATOM 8500 O O . LYS B 1 524 ? -56.25 -14.031 -81.25 1 23.53 524 LYS B O 1
ATOM 8505 N N . LYS B 1 525 ? -55.594 -14.984 -83.188 1 23.38 525 LYS B N 1
ATOM 8506 C CA . LYS B 1 525 ? -55.531 -16.438 -83.312 1 23.38 525 LYS B CA 1
ATOM 8507 C C . LYS B 1 525 ? -54.594 -17.031 -82.25 1 23.38 525 LYS B C 1
ATOM 8509 O O . LYS B 1 525 ? -53.594 -16.406 -81.938 1 23.38 525 LYS B O 1
ATOM 8514 N N . SER B 1 526 ? -55.062 -17.953 -81.375 1 21.94 526 SER B N 1
ATOM 8515 C CA . SER B 1 526 ? -54.656 -18.641 -80.125 1 21.94 526 SER B CA 1
ATOM 8516 C C . SER B 1 526 ? -53.438 -19.547 -80.375 1 21.94 526 SER B C 1
ATOM 8518 O O . SER B 1 526 ? -52.969 -20.219 -79.438 1 21.94 526 SER B O 1
ATOM 8520 N N . ARG B 1 527 ? -52.688 -19.422 -81.562 1 20.86 527 ARG B N 1
ATOM 8521 C CA . ARG B 1 527 ? -52 -20.703 -81.75 1 20.86 527 ARG B CA 1
ATOM 8522 C C . ARG B 1 527 ? -51.094 -21.062 -80.625 1 20.86 527 ARG B C 1
ATOM 8524 O O . ARG B 1 527 ? -50.25 -20.25 -80.188 1 20.86 527 ARG B O 1
ATOM 8531 N N . LYS B 1 528 ? -51.5 -22.109 -79.875 1 22.31 528 LYS B N 1
ATOM 8532 C CA . LYS B 1 528 ? -50.969 -22.781 -78.688 1 22.31 528 LYS B CA 1
ATOM 8533 C C . LYS B 1 528 ? -49.625 -23.438 -78.938 1 22.31 528 LYS B C 1
ATOM 8535 O O . LYS B 1 528 ? -49.031 -24.062 -78.062 1 22.31 528 LYS B O 1
ATOM 8540 N N . ARG B 1 529 ? -48.719 -22.938 -79.812 1 19.36 529 ARG B N 1
ATOM 8541 C CA . ARG B 1 529 ? -47.75 -24 -80.125 1 19.36 529 ARG B CA 1
ATOM 8542 C C . ARG B 1 529 ? -47.156 -24.578 -78.875 1 19.36 529 ARG B C 1
ATOM 8544 O O . ARG B 1 529 ? -47.125 -23.906 -77.812 1 19.36 529 ARG B O 1
ATOM 8551 N N . PRO B 1 530 ? -46.688 -25.969 -78.938 1 21.86 530 PRO B N 1
ATOM 8552 C CA . PRO B 1 530 ? -46.312 -27.188 -78.188 1 21.86 530 PRO B CA 1
ATOM 8553 C C . PRO B 1 530 ? -45 -27.031 -77.438 1 21.86 530 PRO B C 1
ATOM 8555 O O . PRO B 1 530 ? -44.562 -27.969 -76.75 1 21.86 530 PRO B O 1
ATOM 8558 N N . ARG B 1 531 ? -44.469 -25.859 -77.188 1 18.73 531 ARG B N 1
ATOM 8559 C CA . ARG B 1 531 ? -43.031 -25.953 -77.062 1 18.73 531 ARG B CA 1
ATOM 8560 C C . ARG B 1 531 ? -42.656 -26.969 -75.938 1 18.73 531 ARG B C 1
ATOM 8562 O O . ARG B 1 531 ? -43.312 -27.031 -74.938 1 18.73 531 ARG B O 1
ATOM 8569 N N . GLN B 1 532 ? -41.688 -27.859 -76.312 1 19.16 532 GLN B N 1
ATOM 8570 C CA . GLN B 1 532 ? -41 -29.078 -75.938 1 19.16 532 GLN B CA 1
ATOM 8571 C C . GLN B 1 532 ? -40.406 -28.969 -74.5 1 19.16 532 GLN B C 1
ATOM 8573 O O . GLN B 1 532 ? -40.281 -27.875 -74 1 19.16 532 GLN B O 1
ATOM 8578 N N . GLN B 1 533 ? -39.688 -30.125 -74 1 18.86 533 GLN B N 1
ATOM 8579 C CA . GLN B 1 533 ? -39.344 -31.094 -72.938 1 18.86 533 GLN B CA 1
ATOM 8580 C C . GLN B 1 533 ? -38.156 -30.625 -72.125 1 18.86 533 GLN B C 1
ATOM 8582 O O 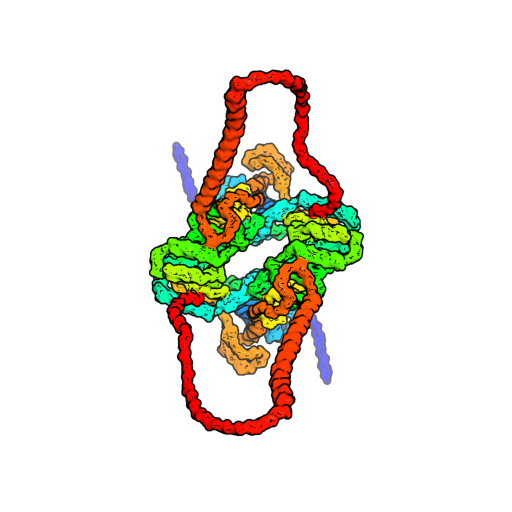. GLN B 1 533 ? -37.906 -31.156 -71.062 1 18.86 533 GLN B O 1
ATOM 8587 N N . CYS B 1 534 ? -37.312 -29.625 -72.5 1 18.25 534 CYS B N 1
ATOM 8588 C CA . CYS B 1 534 ? -35.938 -30 -72.25 1 18.25 534 CYS B CA 1
ATOM 8589 C C . CYS B 1 534 ? -35.688 -30.094 -70.75 1 18.25 534 CYS B C 1
ATOM 8591 O O . CYS B 1 534 ? -36.125 -29.234 -69.938 1 18.25 534 CYS B O 1
ATOM 8593 N N . SER B 1 535 ? -35.188 -31.344 -70.188 1 19.42 535 SER B N 1
ATOM 8594 C CA . SER B 1 535 ? -34.875 -31.984 -68.938 1 19.42 535 SER B CA 1
ATOM 8595 C C . SER B 1 535 ? -33.688 -31.297 -68.25 1 19.42 535 SER B C 1
ATOM 8597 O O . SER B 1 535 ? -33.188 -31.766 -67.188 1 19.42 535 SER B O 1
ATOM 8599 N N . ALA B 1 536 ? -33.344 -30.172 -68.5 1 17.94 536 ALA B N 1
ATOM 8600 C CA . ALA B 1 536 ? -31.953 -29.875 -68.188 1 17.94 536 ALA B CA 1
ATOM 8601 C C . ALA B 1 536 ? -31.656 -30.203 -66.688 1 17.94 536 ALA B C 1
ATOM 8603 O O . ALA B 1 536 ? -32.469 -29.906 -65.812 1 17.94 536 ALA B O 1
ATOM 8604 N N . SER B 1 537 ? -30.547 -31.031 -66.438 1 18.14 537 SER B N 1
ATOM 8605 C CA . SER B 1 537 ? -29.766 -31.828 -65.5 1 18.14 537 SER B CA 1
ATOM 8606 C C . SER B 1 537 ? -29.281 -31 -64.312 1 18.14 537 SER B C 1
ATOM 8608 O O . SER B 1 537 ? -29.328 -29.766 -64.375 1 18.14 537 SER B O 1
ATOM 8610 N N . ILE B 1 538 ? -28.25 -31.594 -63.469 1 19.22 538 ILE B N 1
ATOM 8611 C CA . ILE B 1 538 ? -27.797 -31.875 -62.125 1 19.22 538 ILE B CA 1
ATOM 8612 C C . ILE B 1 538 ? -26.828 -30.797 -61.656 1 19.22 538 ILE B C 1
ATOM 8614 O O . ILE B 1 538 ? -26.531 -30.688 -60.469 1 19.22 538 ILE B O 1
ATOM 8618 N N . MET B 1 539 ? -26.406 -29.75 -62.312 1 17.41 539 MET B N 1
ATOM 8619 C CA . MET B 1 539 ? -24.969 -29.516 -62.156 1 17.41 539 MET B CA 1
ATOM 8620 C C . MET B 1 539 ? -24.656 -29.094 -60.719 1 17.41 539 MET B C 1
ATOM 8622 O O . MET B 1 539 ? -25.234 -28.125 -60.219 1 17.41 539 MET B O 1
ATOM 8626 N N . GLN B 1 540 ? -24.047 -30.031 -59.938 1 19.48 540 GLN B N 1
ATOM 8627 C CA . GLN B 1 540 ? -23.516 -30.062 -58.562 1 19.48 540 GLN B CA 1
ATOM 8628 C C . GLN B 1 540 ? -22.406 -29.031 -58.406 1 19.48 540 GLN B C 1
ATOM 8630 O O . GLN B 1 540 ? -21.609 -29.109 -57.469 1 19.48 540 GLN B O 1
ATOM 8635 N N . PRO B 1 541 ? -22.453 -27.906 -58.812 1 18.22 541 PRO B N 1
ATOM 8636 C CA . PRO B 1 541 ? -21.094 -27.375 -58.906 1 18.22 541 PRO B CA 1
ATOM 8637 C C . PRO B 1 541 ? -20.328 -27.516 -57.562 1 18.22 541 PRO B C 1
ATOM 8639 O O . PRO B 1 541 ? -20.938 -27.672 -56.5 1 18.22 541 PRO B O 1
ATOM 8642 N N . ARG B 1 542 ? -18.875 -27.578 -57.625 1 19.5 542 ARG B N 1
ATOM 8643 C CA . ARG B 1 542 ? -17.625 -27.891 -56.969 1 19.5 542 ARG B CA 1
ATOM 8644 C C . ARG B 1 542 ? -17.391 -26.953 -55.781 1 19.5 542 ARG B C 1
ATOM 8646 O O . ARG B 1 542 ? -17.703 -25.766 -55.844 1 19.5 542 ARG B O 1
ATOM 8653 N N . PRO B 1 543 ? -17.25 -27.594 -54.594 1 21.33 543 PRO B N 1
ATOM 8654 C CA . PRO B 1 543 ? -16.828 -27.078 -53.281 1 21.33 543 PRO B CA 1
ATOM 8655 C C . PRO B 1 543 ? -15.531 -26.266 -53.375 1 21.33 543 PRO B C 1
ATOM 8657 O O . PRO B 1 543 ? -14.445 -26.844 -53.469 1 21.33 543 PRO B O 1
ATOM 8660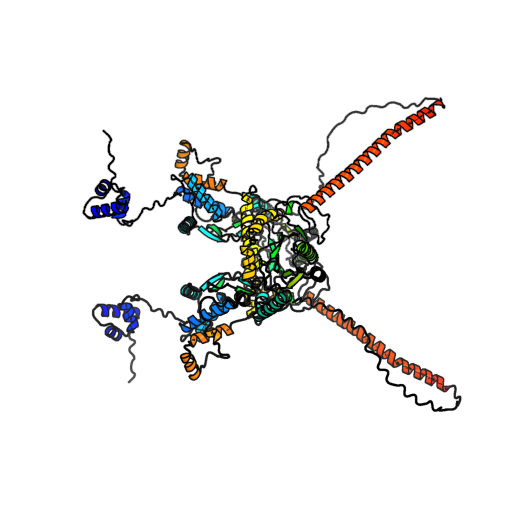 N N . ASP B 1 544 ? -15.32 -25.594 -54.469 1 18.59 544 ASP B N 1
ATOM 8661 C CA . ASP B 1 544 ? -13.938 -25.188 -54.719 1 18.59 544 ASP B CA 1
ATOM 8662 C C . ASP B 1 544 ? -13.297 -24.625 -53.438 1 18.59 544 ASP B C 1
ATOM 8664 O O . ASP B 1 544 ? -12.07 -24.656 -53.281 1 18.59 544 ASP B O 1
ATOM 8668 N N . GLU B 1 545 ? -13.844 -23.641 -52.906 1 20.83 545 GLU B N 1
ATOM 8669 C CA . GLU B 1 545 ? -12.992 -22.516 -52.5 1 20.83 545 GLU B CA 1
ATOM 8670 C C . GLU B 1 545 ? -12.008 -22.938 -51.438 1 20.83 545 GLU B C 1
ATOM 8672 O O . GLU B 1 545 ? -12.336 -23.766 -50.562 1 20.83 545 GLU B O 1
ATOM 8677 N N . ILE B 1 546 ? -10.727 -22.172 -51.156 1 19.88 546 ILE B N 1
ATOM 8678 C CA . ILE B 1 546 ? -9.32 -22.438 -50.875 1 19.88 546 ILE B CA 1
ATOM 8679 C C . ILE B 1 546 ? -9.172 -23.047 -49.469 1 19.88 546 ILE B C 1
ATOM 8681 O O . ILE B 1 546 ? -9.719 -22.516 -48.5 1 19.88 546 ILE B O 1
ATOM 8685 N N . GLN B 1 547 ? -8.703 -24.219 -49.375 1 19.69 547 GLN B N 1
ATOM 8686 C CA . GLN B 1 547 ? -7.977 -25.156 -48.531 1 19.69 547 GLN B CA 1
ATOM 8687 C C . GLN B 1 547 ? -6.707 -24.531 -47.969 1 19.69 547 GLN B C 1
ATOM 8689 O O . GLN B 1 547 ? -5.609 -24.781 -48.469 1 19.69 547 GLN B O 1
ATOM 8694 N N . VAL B 1 548 ? -6.543 -23.203 -47.906 1 21.14 548 VAL B N 1
ATOM 8695 C CA . VAL B 1 548 ? -5.16 -22.984 -47.5 1 21.14 548 VAL B CA 1
ATOM 8696 C C . VAL B 1 548 ? -4.84 -23.844 -46.25 1 21.14 548 VAL B C 1
ATOM 8698 O O . VAL B 1 548 ? -5.52 -23.75 -45.25 1 21.14 548 VAL B O 1
ATOM 8701 N N . GLU B 1 549 ? -4.262 -24.953 -46.375 1 21.47 549 GLU B N 1
ATOM 8702 C CA . GLU B 1 549 ? -3.588 -25.984 -45.594 1 21.47 549 GLU B CA 1
ATOM 8703 C C . GLU B 1 549 ? -2.506 -25.375 -44.688 1 21.47 549 GLU B C 1
ATOM 8705 O O . GLU B 1 549 ? -1.491 -26.016 -44.438 1 21.47 549 GLU B O 1
ATOM 8710 N N . ALA B 1 550 ? -2.309 -24.062 -44.688 1 21.7 550 ALA B N 1
ATOM 8711 C CA . ALA B 1 550 ? -1.013 -23.75 -44.094 1 21.7 550 ALA B CA 1
ATOM 8712 C C . ALA B 1 550 ? -0.824 -24.469 -42.781 1 21.7 550 ALA B C 1
ATOM 8714 O O . ALA B 1 550 ? -1.78 -24.641 -42 1 21.7 550 ALA B O 1
ATOM 8715 N N . ASP B 1 551 ? 0.177 -25.297 -42.719 1 22.41 551 ASP B N 1
ATOM 8716 C CA . ASP B 1 551 ? 0.816 -26.062 -41.656 1 22.41 551 ASP B CA 1
ATOM 8717 C C . ASP B 1 551 ? 0.915 -25.234 -40.375 1 22.41 551 ASP B C 1
ATOM 8719 O O . ASP B 1 551 ? 1.649 -24.25 -40.312 1 22.41 551 ASP B O 1
ATOM 8723 N N . VAL B 1 552 ? -0.158 -24.891 -39.844 1 23.39 552 VAL B N 1
ATOM 8724 C CA . VAL B 1 552 ? -0.286 -24.141 -38.594 1 23.39 552 VAL B CA 1
ATOM 8725 C C . VAL B 1 552 ? 0.654 -24.734 -37.531 1 23.39 552 VAL B C 1
ATOM 8727 O O . VAL B 1 552 ? 0.494 -25.875 -37.125 1 23.39 552 VAL B O 1
ATOM 8730 N N . VAL B 1 553 ? 2.016 -24.5 -37.781 1 23.72 553 VAL B N 1
ATOM 8731 C CA . VAL B 1 553 ? 2.953 -24.844 -36.719 1 23.72 553 VAL B CA 1
ATOM 8732 C C . VAL B 1 553 ? 2.312 -24.562 -35.375 1 23.72 553 VAL B C 1
ATOM 8734 O O . VAL B 1 553 ? 1.775 -23.484 -35.125 1 23.72 553 VAL B O 1
ATOM 8737 N N . GLN B 1 554 ? 1.74 -25.531 -34.75 1 22.89 554 GLN B N 1
ATOM 8738 C CA . GLN B 1 554 ? 1.229 -25.625 -33.406 1 22.89 554 GLN B CA 1
ATOM 8739 C C . GLN B 1 554 ? 2.111 -24.859 -32.406 1 22.89 554 GLN B C 1
ATOM 8741 O O . GLN B 1 554 ? 3.152 -25.359 -31.984 1 22.89 554 GLN B O 1
ATOM 8746 N N . THR B 1 555 ? 2.566 -23.703 -32.75 1 26.03 555 THR B N 1
ATOM 8747 C CA . THR B 1 555 ? 3.193 -23.031 -31.609 1 26.03 555 THR B CA 1
ATOM 8748 C C . THR B 1 555 ? 2.342 -23.188 -30.344 1 26.03 555 THR B C 1
ATOM 8750 O O . THR B 1 555 ? 1.141 -22.906 -30.375 1 26.03 555 THR B O 1
ATOM 8753 N N . TRP B 1 556 ? 2.611 -24.188 -29.547 1 22.14 556 TRP B N 1
ATOM 8754 C CA . TRP B 1 556 ? 1.965 -24.453 -28.266 1 22.14 556 TRP B CA 1
ATOM 8755 C C . TRP B 1 556 ? 1.794 -23.156 -27.469 1 22.14 556 TRP B C 1
ATOM 8757 O O . TRP B 1 556 ? 2.779 -22.516 -27.094 1 22.14 556 TRP B O 1
ATOM 8767 N N . VAL B 1 557 ? 1.173 -22.234 -28.062 1 25.61 557 VAL B N 1
ATOM 8768 C CA . VAL B 1 557 ? 0.724 -21.234 -27.094 1 25.61 557 VAL B CA 1
ATOM 8769 C C . VAL B 1 557 ? -0.125 -21.906 -26.016 1 25.61 557 VAL B C 1
ATOM 8771 O O . VAL B 1 557 ? -1.248 -22.344 -26.281 1 25.61 557 VAL B O 1
ATOM 8774 N N . PHE B 1 558 ? 0.371 -22.891 -25.188 1 21.34 558 PHE B N 1
ATOM 8775 C CA . PHE B 1 558 ? -0.408 -23.25 -24.016 1 21.34 558 PHE B CA 1
ATOM 8776 C C . PHE B 1 558 ? -0.69 -22.031 -23.141 1 21.34 558 PHE B C 1
ATOM 8778 O O . PHE B 1 558 ? 0.16 -21.141 -23.016 1 21.34 558 PHE B O 1
#

Secondary structure (DSSP, 8-state):
------------HHHHHHHHHHHHHTT--HHHHHHHHT--HHHHHHHHTTSS-TT---------S-HHHHHHHHHHHHHHHHTTBPEEHHHHHHHHHHHHHHH-SSPPPTTPSPHHHHHHHHHHTTTTEEEEE-EEEEHHHHHH--HHHHHHHHHHHHHHHHHHT-TT-GGGEEEEEEEEEESS-----EEEEETTS--EEEE-S---EEEEEEEEETTS-EEEEEEEEESSS-BTHHHHTSSTT-EEEEESSSS--HHHHHHHHHHHHHHS-S-S-EEEEE---GGG--HHHHHHHHHTTEEEEEPPTT-HHHH-HIIIIIHHHHHHHHHHHHHHHHHHTTTBPP-GGGHHHHHHHHHHHHS-HHHHHHHHHHHTTTTT-HHHHHHTSTTTS--SSS--THHHHT--TT--SS---HHHHHHHHHTT--HHHHHHHHHHHHS----B--PPP---B-SSS---S--EEHHHHHHHHHHHHHHHHHHHHHHHHHHHHHHHHHHHHHHHHHHHHHHHTTT---------------------------------------/------------HHHHHHHHHHHHHTT--HHHHHHHHT--HHHHHHHHTTSS-TT---------S-HHHHHHHHHHHHHHHHTTBPEEHHHHHHHHHHHHHHH-SSPPPTTPSPHHHHHHHHHHTTTTEEEEE-EEEEHHHHHH--HHHHHHHHHHHHHHHHHHT-TT-GGGEEEEEEEEEESS-----EEEEETTS--EEEE-S---EEEEEEEEETTS-EEEEEEEEESSS-BTHHHHTSSTT-EEEEESSSS--HHHHHHHHHHHHHHS-S-S-EEEEE---GGG--HHHHHHHHHTTEEEEEPPTT-HHHH-HIIIIIHHHHHHHHHHHHHHHHHHTTTBPP-GGGHHHHHHHHHHHHS-HHHHHHHHHHHTTTTT-HHHHHHTSTTTS--SS----HHHHS--TT--SS---HHHHHHHHHTT--HHHHHHHHHHHHS----B--PPP---B-SSS------EEHHHHHHHHHHHHHHHHHHHHHHHHHHHHHHHHHHHHHHHHHHHHHHHTTT-------------------------S-------------

pLDDT: mean 78.93, std 21.48, range [17.27, 98.5]

Organism: NCBI:txid53985

Sequence (1116 aa):
MSSVQTAVPDVSKAELYLAAVCAVEDGMSIRKAAKKYGLQRESLRCRVRGYVPVNCRRGPQLVYINAGADEGLLEAVFYRAAHGLSIGTTRFRDLVRQAALATSIKEVLDDFPNIKWIQRWMQKHSNVLSYRKGRILDAKRAECSTTDTVRYYYNNLEKALTTLGLKDKPAQIWNCDETGVTAQGNCNERVICPKDMSANVQRSSDRENVSIMGCVNAEGGFIPPLYIYAGARRKVSWLEKAPVNSKCAVTGSSNINRGIFLQWFKWFVELLPPARPQLLVLDGHFAHISLDTVKYGVENDVHIFVLPAHTSHFLQPLDVGVFQTFKSLYNKGVAMYPLSHNAALPVKDDVGEISKVPFEAAFSVKNIKRGFRDTGIFPLSLDTMLNKMVGNKPAPNTVTLHYHSMMIPHFDGHVIDTRTQATLKRRKLNLDTLNVVNLSLKMLLAPRPQPRPKGAFVDEKVSGAKLLGYAEMLQELQAKAKAKRTKEAVKLSAKLARDAAKLSRPQEAKERTDMALHDKVPPKKSRKRPRQQCSASIMQPRPDEIQVEADVVQTWVFMSSVQTAVPDVSKAELYLAAVCAVEDGMSIRKAAKKYGLQRESLRCRVRGYVPVNCRRGPQLVYINAGADEGLLEAVFYRAAHGLSIGTTRFRDLVRQAALATSIKEVLDDFPNIKWIQRWMQKHSNVLSYRKGRILDAKRAECSTTDTVRYYYNNLEKALTTLGLKDKPAQIWNCDETGVTAQGNCNERVICPKDMSANVQRSSDRENVSIMGCVNAEGGFIPPLYIYAGARRKVSWLEKAPVNSKCAVTGSSNINRGIFLQWFKWFVELLPPARPQLLVLDGHFAHISLDTVKYGVENDVHIFVLPAHTSHFLQPLDVGVFQTFKSLYNKGVAMYPLSHNAALPVKDDVGEISKVPFEAAFSVKNIKRGFRDTGIFPLSLDTMLNKMVGNKPAPNTVTLHYHSMMIPHFDGHVIDTRTQATLKRRKLNLDTLNVVNLSLKMLLAPRPQPRPKGAFVDEKVSGAKLLGYAEMLQELQAKAKAKRTKEAVKLSAKLARDAAKLSRPQEAKERTDMALHDKVPPKKSRKRPRQQCSASIMQPRPDEIQVEADVVQTWVF

Nearest PDB structures (foldseek):
  4u7b-assembly2_G-2  TM=5.717E-01  e=1.902E-06  Drosophila mauritiana
  4r79-assembly1_B  TM=5.193E-01  e=2.100E-06  Drosophila mauritiana
  3hot-assembly1_B  TM=5.518E-01  e=2.503E-05  Drosophila mauritiana
  3hot-assembly1_A  TM=5.223E-01  e=1.054E-04  Drosophila mauritiana
  3hos-assembly1_B  TM=4.987E-01  e=1.285E-04  Drosophila mauritiana

Foldseek 3Di:
DPPPPPPPPPCPVLNLLVVLLVVVVVPDDLVRSCVVSVHDSVVSVCCNVPVAPSSRPVPCPVCLADPLLLLLLVLLQVLCQLLLNHDDPVVSQVLSVVLSVLPPPDDDDPCPPPPVVVVVSCVVVVVPDDDDDRDDDDLVLSVCLDLVNLVVLLVLLVVVCVVFVCLPPQLQEKEKDKDKAFLQADDPDDDDDDPVDDPDDDADPAGQIKMKMWMATLQLGTDAIEIEGADDDDDPLLQPQAAPPYHYHYDNRNDAAQVNLLVVLVVVLVPRDLDDDHEYEYAPDPRNDDPSSCVVCVVSNYAYEHDDPSNCCQQHLCNPFFVVQQSVQLRVLQSCVCVVVVNDHDHPSCSRNSSHVSNVVRSGSVRSNCSCVQNCSVNNDSVSNSCRRRSRPDPPDDSPSVLVVVPDPPPPLPDDPPVNVVVCVVVVHDSSSNVSNVVSVVVDDDDDDDDDDPDDDQDDVPPDPDDDDPVRSVVSSVVVVVVVVVVVVVVVVVVVVVVVVVVVVVVVVVVVVVVVVVPDPDDDDPPPDDDDDPDDDDDDDDDPDPPPVDPPPPSVND/DPPPPPPPPPCPVLNLLVVLLVVVVVPDPLVRSCVVSVHDSVVSVCCNVPVAPSSRPVPCPVCLADPLLLLLLVLLQQLCQLLLNHDDPVVSQVLSVVLSVLPGPDDDDPCPPPPVVVVVSCVVVVVPDDDDDRDDDDLVLSVCLDLVNLVVLLVVLVVVCVVFVCLPPQLQEKEKDKDKAFLQADDPDDDDDDPVDDPDDDADPAGQIKMKMWMATLQLDTDAIEIEGADDDDDPLLQPQAAPPYHYHYDNRNDAAQVNLLVVLVVVLVPRDLDDDHEYEYAPDPRNDDPSSCVVCVVSNYAYEHDDPSNCCQQHLCNPFFVVQQSVQLRVLQSCVCVVVVNDHDHPSCSRNSSHVSNVVRSGSVRSNCSCVQNCSVNNDSVSNSCRRRSRPNPPDPPPSVLVVVQDPPPPLPDDDPVNVVVCVVVVHDSSSNVSNVSSVVVDDDDDDDDDDDDDDQDDVPPDPDDDDPVRSVVSSVVVVVVVVVVVVVVVVVVVVVVVVVVVVVVVVVVVVVVVVVPDPPPDDPPPDDDDDDPDDDCPDDPDDDPPVPPPPPSVND

Radius of gyration: 43.41 Å; Cα contacts (8 Å, |Δi|>4): 1659; chains: 2; bounding box: 130×121×146 Å

InterPro domains:
  IPR004875 DDE superfamily endonuclease domain [PF03184] (210-343)
  IPR007889 DNA binding HTH domain, Psq-type [PF05225] (19-50)
  IPR036397 Ribonuclease H superfamily [G3DSA:3.30.420.10] (114-342)
  IPR050863 Centromere and Transposable Element-Derived Protein [PTHR19303] (23-532)

Solvent-accessible surface area (backbone atoms only — not comparable to full-atom values): 60751 Å² total; per-residue (Å²): 136,84,83,78,80,78,81,72,79,82,68,52,67,52,55,44,41,46,53,31,43,51,42,35,73,74,69,41,52,62,66,58,31,17,64,75,62,72,45,60,49,66,64,49,46,35,30,64,73,58,77,38,61,58,72,51,65,74,56,76,66,78,66,46,60,52,71,39,35,47,52,12,51,53,47,40,40,48,53,28,24,28,64,29,45,30,40,36,64,69,59,44,40,50,50,50,32,51,39,24,68,73,62,28,89,60,90,75,57,88,67,53,65,42,72,65,53,52,51,49,54,48,58,74,40,47,90,54,36,37,84,42,67,31,38,76,31,43,36,58,35,58,66,45,47,36,74,66,53,50,50,51,49,46,54,53,50,50,49,51,29,59,75,63,65,41,81,87,37,42,74,39,34,31,40,47,52,75,48,74,47,39,26,35,49,64,65,80,49,53,21,45,21,41,68,89,52,65,41,21,28,63,30,28,71,35,71,56,55,34,26,36,37,43,38,36,21,47,65,22,50,69,54,62,41,36,38,24,35,54,39,49,58,44,47,52,67,40,45,71,52,26,50,78,82,27,32,36,33,44,26,84,81,11,56,79,38,51,56,38,40,40,43,48,50,53,53,49,60,68,70,47,70,88,73,71,61,30,38,40,37,32,63,66,50,72,39,70,60,47,71,68,45,51,51,52,22,60,76,67,42,36,44,61,40,41,44,68,68,62,37,49,82,44,57,29,30,57,57,63,30,22,47,57,53,23,52,54,42,29,30,52,34,49,70,47,40,26,78,78,47,86,17,30,38,50,30,65,64,42,44,27,47,47,40,24,61,20,46,62,64,22,68,27,47,67,30,34,32,46,6,22,38,59,22,13,68,44,68,75,33,67,66,44,40,52,52,53,31,74,44,51,41,65,68,79,65,78,77,65,60,56,65,68,73,57,59,59,82,81,72,60,70,78,78,66,52,71,65,55,52,52,52,32,54,75,66,72,46,55,65,44,18,48,39,30,36,51,50,46,56,69,64,51,67,69,71,33,84,57,78,80,75,91,66,65,60,57,49,61,84,63,58,58,50,57,73,40,35,48,69,56,36,49,50,49,41,49,49,49,51,50,49,49,49,50,50,50,46,51,51,49,52,50,49,50,51,52,53,52,51,59,62,49,47,61,55,54,51,47,51,49,49,55,65,55,52,68,69,67,79,80,90,75,91,72,83,71,82,85,75,81,72,84,79,77,86,76,82,80,84,75,84,87,65,81,72,80,68,72,81,62,78,76,66,58,73,86,135,87,82,78,79,78,83,71,79,82,69,52,67,51,55,42,41,45,51,30,45,52,42,36,72,73,68,42,52,62,65,57,32,17,64,75,60,72,45,58,49,67,67,49,45,35,30,66,72,57,77,38,59,57,72,51,64,75,58,74,66,78,67,46,61,50,71,39,35,47,52,11,51,51,48,39,42,47,53,29,24,27,63,29,46,29,41,35,64,69,59,45,42,50,49,50,32,53,38,23,67,72,61,28,90,62,87,75,57,89,68,52,63,42,72,65,54,54,52,50,54,46,58,75,41,45,89,53,36,37,82,40,66,32,37,76,31,44,37,56,35,58,67,45,46,36,73,65,52,50,49,52,48,46,53,52,48,50,48,50,29,60,74,63,66,41,79,85,36,42,75,38,34,32,38,47,52,74,48,74,46,39,28,35,50,64,65,79,49,50,21,44,21,41,68,88,51,66,41,20,29,63,30,29,70,35,71,57,55,33,25,38,37,43,35,36,21,47,65,24,49,70,54,62,42,36,37,22,34,54,38,47,58,43,46,52,68,38,44,70,52,25,50,79,82,28,31,38,34,42,26,85,81,10,56,80,38,50,55,39,39,40,44,47,49,54,53,50,59,69,69,47,70,87,74,73,63,31,36,38,36,32,64,66,52,73,39,70,61,46,72,68,44,52,52,53,22,60,75,67,44,34,43,64,45,49,42,66,68,61,37,48,81,46,57,29,32,57,57,64,28,22,46,58,53,24,52,53,43,29,27,50,35,49,70,47,39,25,78,78,45,86,16,30,36,49,31,67,62,42,45,26,46,48,40,25,62,21,46,62,63,21,67,27,46,68,30,34,32,47,6,22,38,61,24,12,67,46,69,75,32,66,67,43,41,52,54,53,31,73,44,55,38,64,66,78,66,72,77,62,59,57,63,69,73,58,59,60,86,81,73,64,70,77,79,65,51,71,65,54,51,50,52,32,53,74,66,72,47,54,67,44,18,49,39,28,37,50,50,46,55,69,66,51,67,70,72,34,83,58,76,78,74,89,65,66,61,55,48,60,84,60,65,56,50,58,76,42,36,50,69,56,35,52,51,50,39,50,48,49,51,48,49,50,49,50,51,50,46,51,51,48,52,50,50,51,51,52,54,53,52,61,62,49,50,62,55,54,54,48,50,52,52,52,63,59,54,68,67,68,68,77,79,77,81,76,82,68,77,78,82,84,77,86,73,84,84,78,83,69,80,79,86,64,81,85,74,80,68,74,78,70,73,75,66,63,76,96